Protein AF-0000000081784415 (afdb_homodimer)

InterPro domains:
  IPR029526 PiggyBac transposable element-derived protein [PF13843] (4-335)

Organism: Acanthaster planci (NCBI:txid133434)

Radius of gyration: 36.14 Å; Cα contacts (8 Å, |Δi|>4): 1334; chains: 2; bounding box: 111×74×129 Å

Nearest PDB structures (foldseek):
  6x68-assembly1_C  TM=8.733E-01  e=1.886E-32  Trichoplusia ni
  4u2p-assembly1_B  TM=4.649E-01  e=2.878E+00  Rattus norvegicus
  5fwx-assembly1_B  TM=4.546E-01  e=3.912E+00  Rattus norvegicus
  3dfu-assembly1_B  TM=2.598E-01  e=2.735E+00  Corynebacterium glutamicum
  6x68-assembly1_C  TM=8.815E-01  e=2.486E-32  Trichoplusia ni

Structure (mmCIF, N/CA/C/O backbone):
data_AF-0000000081784415-model_v1
#
loop_
_entity.id
_entity.type
_entity.pdbx_description
1 polymer 'PiggyBac transposable element-derived protein 4-like'
#
loop_
_atom_site.group_PDB
_atom_site.id
_atom_site.type_symbol
_atom_site.label_atom_id
_atom_site.label_alt_id
_atom_site.label_comp_id
_atom_site.label_asym_id
_atom_site.label_entity_id
_atom_site.label_seq_id
_atom_site.pdbx_PDB_ins_code
_atom_site.Cartn_x
_atom_site.Cartn_y
_atom_site.Cartn_z
_atom_site.occupancy
_atom_site.B_iso_or_equiv
_atom_site.auth_seq_id
_atom_site.auth_comp_id
_atom_site.auth_asym_id
_atom_site.auth_atom_id
_atom_site.pdbx_PDB_model_num
ATOM 1 N N . MET A 1 1 ? -3.902 -31.312 5.172 1 83.75 1 MET A N 1
ATOM 2 C CA . MET A 1 1 ? -3.334 -30.047 5.602 1 83.75 1 MET A CA 1
ATOM 3 C C . MET A 1 1 ? -4.168 -29.422 6.723 1 83.75 1 MET A C 1
ATOM 5 O O . MET A 1 1 ? -3.633 -29.062 7.77 1 83.75 1 MET A O 1
ATOM 9 N N . THR A 1 2 ? -5.453 -29.5 6.625 1 85.31 2 THR A N 1
ATOM 10 C CA . THR A 1 2 ? -6.34 -28.828 7.574 1 85.31 2 THR A CA 1
ATOM 11 C C . THR A 1 2 ? -6.297 -29.531 8.93 1 85.31 2 THR A C 1
ATOM 13 O O . THR A 1 2 ? -6.324 -28.859 9.977 1 85.31 2 THR A O 1
ATOM 16 N N . ASN A 1 3 ? -6.117 -30.766 8.859 1 87.62 3 ASN A N 1
ATOM 17 C CA . ASN A 1 3 ? -6.109 -31.516 10.109 1 87.62 3 ASN A CA 1
ATOM 18 C C . ASN A 1 3 ? -4.895 -31.172 10.969 1 87.62 3 ASN A C 1
ATOM 20 O O . ASN A 1 3 ? -5.012 -31.031 12.188 1 87.62 3 ASN A O 1
ATOM 24 N N . ALA A 1 4 ? -3.814 -31.125 10.32 1 90.38 4 ALA A N 1
ATOM 25 C CA . ALA A 1 4 ? -2.6 -30.766 11.055 1 90.38 4 ALA A CA 1
ATOM 26 C C . ALA A 1 4 ? -2.703 -29.359 11.641 1 90.38 4 ALA A C 1
ATOM 28 O O . ALA A 1 4 ? -2.289 -29.125 12.781 1 90.38 4 ALA A O 1
ATOM 29 N N . ILE A 1 5 ? -3.264 -28.5 10.914 1 94.12 5 ILE A N 1
ATOM 30 C CA . ILE A 1 5 ? -3.438 -27.125 11.367 1 94.12 5 ILE A CA 1
ATOM 31 C C . ILE A 1 5 ? -4.355 -27.094 12.594 1 94.12 5 ILE A C 1
ATOM 33 O O . ILE A 1 5 ? -4.055 -26.438 13.586 1 94.12 5 ILE A O 1
ATOM 37 N N . LEU A 1 6 ? -5.434 -27.891 12.508 1 95.44 6 LEU A N 1
ATOM 38 C CA . LEU A 1 6 ? -6.398 -27.938 13.594 1 95.44 6 LEU A CA 1
ATOM 39 C C . LEU A 1 6 ? -5.758 -28.484 14.867 1 95.44 6 LEU A C 1
ATOM 41 O O . LEU A 1 6 ? -5.93 -27.906 15.945 1 95.44 6 LEU A O 1
ATOM 45 N N . LEU A 1 7 ? -5.051 -29.5 14.688 1 94.25 7 LEU A N 1
ATOM 46 C CA . LEU A 1 7 ? -4.449 -30.188 15.82 1 94.25 7 LEU A CA 1
ATOM 47 C C . LEU A 1 7 ? -3.457 -29.266 16.547 1 94.25 7 LEU A C 1
ATOM 49 O O . LEU A 1 7 ? -3.59 -29.031 17.75 1 94.25 7 LEU A O 1
ATOM 53 N N . HIS A 1 8 ? -2.561 -28.719 15.859 1 94.81 8 HIS A N 1
ATOM 54 C CA . HIS A 1 8 ? -1.477 -27.969 16.484 1 94.81 8 HIS A CA 1
ATOM 55 C C . HIS A 1 8 ? -1.953 -26.594 16.953 1 94.81 8 HIS A C 1
ATOM 57 O O . HIS A 1 8 ? -1.456 -26.062 17.953 1 94.81 8 HIS A O 1
ATOM 63 N N . THR A 1 9 ? -2.916 -26.031 16.266 1 96 9 THR A N 1
ATOM 64 C CA . THR A 1 9 ? -3.479 -24.766 16.703 1 96 9 THR A CA 1
ATOM 65 C C . THR A 1 9 ? -4.238 -24.922 18.016 1 96 9 THR A C 1
ATOM 67 O O . THR A 1 9 ? -4.117 -24.094 18.906 1 96 9 THR A O 1
ATOM 70 N N . ASN A 1 10 ? -5.027 -26 18.031 1 95.94 10 ASN A N 1
ATOM 71 C CA . ASN A 1 10 ? -5.766 -26.234 19.266 1 95.94 10 ASN A CA 1
ATOM 72 C C . ASN A 1 10 ? -4.828 -26.531 20.422 1 95.94 10 ASN A C 1
ATOM 74 O O . ASN A 1 10 ? -5.102 -26.125 21.562 1 95.94 10 ASN A O 1
ATOM 78 N N . GLU A 1 11 ? -3.76 -27.203 20.156 1 94.38 11 GLU A N 1
ATOM 79 C CA . GLU A 1 11 ? -2.756 -27.438 21.203 1 94.38 11 GLU A CA 1
ATOM 80 C C . GLU A 1 11 ? -2.188 -26.125 21.719 1 94.38 11 GLU A C 1
ATOM 82 O O . GLU A 1 11 ? -2.059 -25.922 22.922 1 94.38 11 GLU A O 1
ATOM 87 N N . GLU A 1 12 ? -1.901 -25.25 20.844 1 94.69 12 GLU A N 1
ATOM 88 C CA . GLU A 1 12 ? -1.347 -23.953 21.219 1 94.69 12 GLU A CA 1
ATOM 89 C C . GLU A 1 12 ? -2.391 -23.094 21.922 1 94.69 12 GLU A C 1
ATOM 91 O O . GLU A 1 12 ? -2.076 -22.406 22.891 1 94.69 12 GLU A O 1
ATOM 96 N N . GLY A 1 13 ? -3.566 -23.125 21.359 1 94.88 13 GLY A N 1
ATOM 97 C CA . GLY A 1 13 ? -4.641 -22.391 22.016 1 94.88 13 GLY A CA 1
ATOM 98 C C . GLY A 1 13 ? -4.863 -22.812 23.453 1 94.88 13 GLY A C 1
ATOM 99 O O . GLY A 1 13 ? -4.98 -21.969 24.344 1 94.88 13 GLY A O 1
ATOM 100 N N . LEU A 1 14 ? -4.871 -24.109 23.641 1 94 14 LEU A N 1
ATOM 101 C CA . LEU A 1 14 ? -5.062 -24.625 25 1 94 14 LEU A CA 1
ATOM 102 C C . LEU A 1 14 ? -3.893 -24.25 25.891 1 94 14 LEU A C 1
ATOM 104 O O . LEU A 1 14 ? -4.086 -23.953 27.078 1 94 14 LEU A O 1
ATOM 108 N N . ARG A 1 15 ? -2.783 -24.25 25.391 1 93.81 15 ARG A N 1
ATOM 109 C CA . ARG A 1 15 ? -1.583 -23.922 26.156 1 93.81 15 ARG A CA 1
ATOM 110 C C . ARG A 1 15 ? -1.599 -22.469 26.609 1 93.81 15 ARG A C 1
ATOM 112 O O . ARG A 1 15 ? -1.282 -22.172 27.75 1 93.81 15 ARG A O 1
ATOM 119 N N . GLN A 1 16 ? -1.964 -21.562 25.75 1 93.56 16 GLN A N 1
ATOM 120 C CA . GLN A 1 16 ? -1.857 -20.141 26.031 1 93.56 16 GLN A CA 1
ATOM 121 C C . GLN A 1 16 ? -3.115 -19.609 26.719 1 93.56 16 GLN A C 1
ATOM 123 O O . GLN A 1 16 ? -3.037 -18.766 27.609 1 93.56 16 GLN A O 1
ATOM 128 N N . ARG A 1 17 ? -4.254 -20.125 26.266 1 92.94 17 ARG A N 1
ATOM 129 C CA . ARG A 1 17 ? -5.508 -19.547 26.75 1 92.94 17 ARG A CA 1
ATOM 130 C C . ARG A 1 17 ? -6.176 -20.484 27.766 1 92.94 17 ARG A C 1
ATOM 132 O O . ARG A 1 17 ? -7.145 -20.109 28.422 1 92.94 17 ARG A O 1
ATOM 139 N N . GLY A 1 18 ? -5.742 -21.703 27.875 1 92.81 18 GLY A N 1
ATOM 140 C CA . GLY A 1 18 ? -6.316 -22.656 28.797 1 92.81 18 GLY A CA 1
ATOM 141 C C . GLY A 1 18 ? -7.777 -22.953 28.516 1 92.81 18 GLY A C 1
ATOM 142 O O . GLY A 1 18 ? -8.141 -23.281 27.391 1 92.81 18 GLY A O 1
ATOM 143 N N . ILE A 1 19 ? -8.602 -22.734 29.484 1 90.5 19 ILE A N 1
ATOM 144 C CA . ILE A 1 19 ? -10.008 -23.109 29.438 1 90.5 19 ILE A CA 1
ATOM 145 C C . ILE A 1 19 ? -10.781 -22.094 28.594 1 90.5 19 ILE A C 1
ATOM 147 O O . ILE A 1 19 ? -11.844 -22.422 28.047 1 90.5 19 ILE A O 1
ATOM 151 N N . ALA A 1 20 ? -10.203 -21 28.375 1 92.25 20 ALA A N 1
ATOM 152 C CA . ALA A 1 20 ? -10.875 -19.953 27.609 1 92.25 20 ALA A CA 1
ATOM 153 C C . ALA A 1 20 ? -10.812 -20.25 26.109 1 92.25 20 ALA A C 1
ATOM 155 O O . ALA A 1 20 ? -11.547 -19.641 25.328 1 92.25 20 ALA A O 1
ATOM 156 N N . TRP A 1 21 ? -9.945 -21.234 25.781 1 95.06 21 TRP A N 1
ATOM 157 C CA . TRP A 1 21 ? -9.82 -21.562 24.359 1 95.06 21 TRP A CA 1
ATOM 158 C C . TRP A 1 21 ? -10.977 -22.438 23.891 1 95.06 21 TRP A C 1
ATOM 160 O O . TRP A 1 21 ? -11.242 -23.484 24.469 1 95.06 21 TRP A O 1
ATOM 170 N N . LYS A 1 22 ? -11.711 -21.891 22.922 1 92.38 22 LYS A N 1
ATOM 171 C CA . LYS A 1 22 ? -12.703 -22.703 22.234 1 92.38 22 LYS A CA 1
ATOM 172 C C . LYS A 1 22 ? -12.086 -23.469 21.062 1 92.38 22 LYS A C 1
ATOM 174 O O . LYS A 1 22 ? -11.508 -22.859 20.156 1 92.38 22 LYS A O 1
ATOM 179 N N . ASP A 1 23 ? -12.312 -24.688 21.031 1 93.31 23 ASP A N 1
ATOM 180 C CA . ASP A 1 23 ? -11.656 -25.531 20.047 1 93.31 23 ASP A CA 1
ATOM 181 C C . ASP A 1 23 ? -11.953 -25.047 18.625 1 93.31 23 ASP A C 1
ATOM 183 O O . ASP A 1 23 ? -13.086 -24.688 18.312 1 93.31 23 ASP A O 1
ATOM 187 N N . LEU A 1 24 ? -10.898 -25.047 17.969 1 95.44 24 LEU A N 1
ATOM 188 C CA . LEU A 1 24 ? -11 -24.688 16.547 1 95.44 24 LEU A CA 1
ATOM 189 C C . LEU A 1 24 ? -11.469 -25.875 15.719 1 95.44 24 LEU A C 1
ATOM 191 O O . LEU A 1 24 ? -10.945 -26.984 15.867 1 95.44 24 LEU A O 1
ATOM 195 N N . VAL A 1 25 ? -12.453 -25.656 14.898 1 95.62 25 VAL A N 1
ATOM 196 C CA . VAL A 1 25 ? -12.969 -26.703 14.008 1 95.62 25 VAL A CA 1
ATOM 197 C C . VAL A 1 25 ? -12.695 -26.312 12.555 1 95.62 25 VAL A C 1
ATOM 199 O O . VAL A 1 25 ? -12.359 -25.156 12.273 1 95.62 25 VAL A O 1
ATOM 202 N N . ALA A 1 26 ? -12.852 -27.266 11.727 1 95.75 26 ALA A N 1
ATOM 203 C CA . ALA A 1 26 ? -12.508 -27.078 10.32 1 95.75 26 ALA A CA 1
ATOM 204 C C . ALA A 1 26 ? -13.312 -25.938 9.703 1 95.75 26 ALA A C 1
ATOM 206 O O . ALA A 1 26 ? -12.781 -25.156 8.914 1 95.75 26 ALA A O 1
ATOM 207 N N . MET A 1 27 ? -14.523 -25.797 10.086 1 95.56 27 MET A N 1
ATOM 208 C CA . MET A 1 27 ? -15.398 -24.766 9.539 1 95.56 27 MET A CA 1
ATOM 209 C C . MET A 1 27 ? -14.891 -23.375 9.898 1 95.56 27 MET A C 1
ATOM 211 O O . MET A 1 27 ? -14.945 -22.453 9.078 1 95.56 27 MET A O 1
ATOM 215 N N . LYS A 1 28 ? -14.383 -23.266 11.023 1 95.75 28 LYS A N 1
ATOM 216 C CA . LYS A 1 28 ? -13.875 -21.969 11.469 1 95.75 28 LYS A CA 1
ATOM 217 C C . LYS A 1 28 ? -12.578 -21.609 10.75 1 95.75 28 LYS A C 1
ATOM 219 O O . LYS A 1 28 ? -12.32 -20.438 10.484 1 95.75 28 LYS A O 1
ATOM 224 N N . VAL A 1 29 ? -11.805 -22.625 10.492 1 96 29 VAL A N 1
ATOM 225 C CA . VAL A 1 29 ? -10.578 -22.375 9.734 1 96 29 VAL A CA 1
ATOM 226 C C . VAL A 1 29 ? -10.93 -21.906 8.328 1 96 29 VAL A C 1
ATOM 228 O O . VAL A 1 29 ? -10.359 -20.938 7.832 1 96 29 VAL A O 1
ATOM 231 N N . SER A 1 30 ? -11.852 -22.594 7.762 1 97.19 30 SER A N 1
ATOM 232 C CA . SER A 1 30 ? -12.32 -22.219 6.434 1 97.19 30 SER A CA 1
ATOM 233 C C . SER A 1 30 ? -12.875 -20.797 6.418 1 97.19 30 SER A C 1
ATOM 235 O O . SER A 1 30 ? -12.625 -20.031 5.48 1 97.19 30 SER A O 1
ATOM 237 N N . SER A 1 31 ? -13.609 -20.484 7.422 1 97.94 31 SER A N 1
ATOM 238 C CA . SER A 1 31 ? -14.188 -19.141 7.523 1 97.94 31 SER A CA 1
ATOM 239 C C . SER A 1 31 ? -13.102 -18.078 7.695 1 97.94 31 SER A C 1
ATOM 241 O O . SER A 1 31 ? -13.203 -16.984 7.137 1 97.94 31 SER A O 1
ATOM 243 N N . ALA A 1 32 ? -12.133 -18.438 8.477 1 97.81 32 ALA A N 1
ATOM 244 C CA . ALA A 1 32 ? -11.031 -17.5 8.68 1 97.81 32 ALA A CA 1
ATOM 245 C C . ALA A 1 32 ? -10.297 -17.234 7.367 1 97.81 32 ALA A C 1
ATOM 247 O O . ALA A 1 32 ? -9.945 -16.094 7.07 1 97.81 32 ALA A O 1
ATOM 248 N N . ILE A 1 33 ? -10.102 -18.266 6.598 1 97.94 33 ILE A N 1
ATOM 249 C CA . ILE A 1 33 ? -9.461 -18.125 5.293 1 97.94 33 ILE A CA 1
ATOM 250 C C . ILE A 1 33 ? -10.352 -17.281 4.375 1 97.94 33 ILE A C 1
ATOM 252 O O . ILE A 1 33 ? -9.859 -16.406 3.656 1 97.94 33 ILE A O 1
ATOM 256 N N . GLY A 1 34 ? -11.641 -17.562 4.445 1 98.25 34 GLY A N 1
ATOM 257 C CA . GLY A 1 34 ? -12.578 -16.75 3.68 1 98.25 34 GLY A CA 1
ATOM 258 C C . GLY A 1 34 ? -12.523 -15.281 4.031 1 98.25 34 GLY A C 1
ATOM 259 O O . GLY A 1 34 ? -12.547 -14.422 3.146 1 98.25 34 GLY A O 1
ATOM 260 N N . LEU A 1 35 ? -12.469 -14.977 5.246 1 97.75 35 LEU A N 1
ATOM 261 C CA . LEU A 1 35 ? -12.398 -13.586 5.695 1 97.75 35 LEU A CA 1
ATOM 262 C C . LEU A 1 35 ? -11.086 -12.945 5.273 1 97.75 35 LEU A C 1
ATOM 264 O O . LEU A 1 35 ? -11.055 -11.766 4.922 1 97.75 35 LEU A O 1
ATOM 268 N N . LEU A 1 36 ? -9.992 -13.711 5.316 1 97.88 36 LEU A N 1
ATOM 269 C CA . LEU A 1 36 ? -8.711 -13.203 4.836 1 97.88 36 LEU A CA 1
ATOM 270 C C . LEU A 1 36 ? -8.797 -12.836 3.357 1 97.88 36 LEU A C 1
ATOM 272 O O . LEU A 1 36 ? -8.312 -11.781 2.945 1 97.88 36 LEU A O 1
ATOM 276 N N . LEU A 1 37 ? -9.391 -13.711 2.604 1 97.94 37 LEU A N 1
ATOM 277 C CA . LEU A 1 37 ? -9.57 -13.445 1.179 1 97.94 37 LEU A CA 1
ATOM 278 C C . LEU A 1 37 ? -10.445 -12.219 0.956 1 97.94 37 LEU A C 1
ATOM 280 O O . LEU A 1 37 ? -10.195 -11.43 0.047 1 97.94 37 LEU A O 1
ATOM 284 N N . PHE A 1 38 ? -11.453 -12.078 1.818 1 96.31 38 PHE A N 1
ATOM 285 C CA . PHE A 1 38 ? -12.336 -10.922 1.729 1 96.31 38 PHE A CA 1
ATOM 286 C C . PHE A 1 38 ? -11.562 -9.625 1.969 1 96.31 38 PHE A C 1
ATOM 288 O O . PHE A 1 38 ? -11.719 -8.656 1.229 1 96.31 38 PHE A O 1
ATOM 295 N N . LEU A 1 39 ? -10.781 -9.656 2.934 1 94.88 39 LEU A N 1
ATOM 296 C CA . LEU A 1 39 ? -9.992 -8.477 3.264 1 94.88 39 LEU A CA 1
ATOM 297 C C . LEU A 1 39 ? -9 -8.156 2.15 1 94.88 39 LEU A C 1
ATOM 299 O O . LEU A 1 39 ? -8.727 -6.98 1.88 1 94.88 39 LEU A O 1
ATOM 303 N N . GLY A 1 40 ? -8.422 -9.195 1.556 1 94.56 40 GLY A N 1
ATOM 304 C CA . GLY A 1 40 ? -7.566 -8.984 0.399 1 94.56 40 GLY A CA 1
ATOM 305 C C . GLY A 1 40 ? -8.305 -8.406 -0.792 1 94.56 40 GLY A C 1
ATOM 306 O O . GLY A 1 40 ? -7.809 -7.484 -1.45 1 94.56 40 GLY A O 1
ATOM 307 N N . LEU A 1 41 ? -9.453 -8.914 -1.01 1 93 41 LEU A N 1
ATOM 308 C CA . LEU A 1 41 ? -10.273 -8.492 -2.145 1 93 41 LEU A CA 1
ATOM 309 C C . LEU A 1 41 ? -10.656 -7.02 -2.023 1 93 41 LEU A C 1
ATOM 311 O O . LEU A 1 41 ? -10.703 -6.305 -3.025 1 93 41 LEU A O 1
ATOM 315 N N . THR A 1 42 ? -10.914 -6.566 -0.815 1 89.81 42 THR A N 1
ATOM 316 C CA . THR A 1 42 ? -11.352 -5.195 -0.574 1 89.81 42 THR A CA 1
ATOM 317 C C . THR A 1 42 ? -10.156 -4.305 -0.241 1 89.81 42 THR A C 1
ATOM 319 O O . THR A 1 42 ? -10.328 -3.158 0.182 1 89.81 42 THR A O 1
ATOM 322 N N . LYS A 1 43 ? -8.969 -4.898 -0.306 1 88.44 43 LYS A N 1
ATOM 323 C CA . LYS A 1 43 ? -7.715 -4.184 -0.087 1 88.44 43 LYS A CA 1
ATOM 324 C C . LYS A 1 43 ? -7.684 -3.543 1.298 1 88.44 43 LYS A C 1
ATOM 326 O O . LYS A 1 43 ? -7.234 -2.404 1.451 1 88.44 43 LYS A O 1
ATOM 331 N N . SER A 1 44 ? -8.188 -4.27 2.275 1 87.19 44 SER A N 1
ATOM 332 C CA . SER A 1 44 ? -8.25 -3.807 3.656 1 87.19 44 SER A CA 1
ATOM 333 C C . SER A 1 44 ? -7.312 -4.613 4.551 1 87.19 44 SER A C 1
ATOM 335 O O . SER A 1 44 ? -7.523 -4.699 5.762 1 87.19 44 SER A O 1
ATOM 337 N N . GLY A 1 45 ? -6.371 -5.203 3.99 1 84.38 45 GLY A N 1
ATOM 338 C CA . GLY A 1 45 ? -5.492 -6.109 4.715 1 84.38 45 GLY A CA 1
ATOM 339 C C . GLY A 1 45 ? -4.711 -5.422 5.82 1 84.38 45 GLY A C 1
ATOM 340 O O . GLY A 1 45 ? -4.324 -6.059 6.801 1 84.38 45 GLY A O 1
ATOM 341 N N . ARG A 1 46 ? -4.52 -4.141 5.703 1 83.94 46 ARG A N 1
ATOM 342 C CA . ARG A 1 46 ? -3.68 -3.439 6.668 1 83.94 46 ARG A CA 1
ATOM 343 C C . ARG A 1 46 ? -4.531 -2.732 7.719 1 83.94 46 ARG A C 1
ATOM 345 O O . ARG A 1 46 ? -4 -2.02 8.578 1 83.94 46 ARG A O 1
ATOM 352 N N . GLU A 1 47 ? -5.762 -2.928 7.602 1 87 47 GLU A N 1
ATOM 353 C CA . GLU A 1 47 ? -6.652 -2.363 8.609 1 87 47 GLU A CA 1
ATOM 354 C C . GLU A 1 47 ? -6.664 -3.217 9.875 1 87 47 GLU A C 1
ATOM 356 O O . GLU A 1 47 ? -6.57 -4.445 9.805 1 87 47 GLU A O 1
ATOM 361 N N . ASN A 1 48 ? -6.797 -2.539 10.984 1 87.5 48 ASN A N 1
ATOM 362 C CA . ASN A 1 48 ? -6.891 -3.252 12.258 1 87.5 48 ASN A CA 1
ATOM 363 C C . ASN A 1 48 ? -8.211 -4.012 12.383 1 87.5 48 ASN A C 1
ATOM 365 O O . ASN A 1 48 ? -9.25 -3.537 11.914 1 87.5 48 ASN A O 1
ATOM 369 N N . VAL A 1 49 ? -8.086 -5.133 13.047 1 88.06 49 VAL A N 1
ATOM 370 C CA . VAL A 1 49 ? -9.242 -6.008 13.195 1 88.06 49 VAL A CA 1
ATOM 371 C C . VAL A 1 49 ? -10.375 -5.25 13.883 1 88.06 49 VAL A C 1
ATOM 373 O O . VAL A 1 49 ? -11.539 -5.379 13.5 1 88.06 49 VAL A O 1
ATOM 376 N N . ARG A 1 50 ? -10.023 -4.469 14.844 1 85.94 50 ARG A N 1
ATOM 377 C CA . ARG A 1 50 ? -11.031 -3.705 15.562 1 85.94 50 ARG A CA 1
ATOM 378 C C . ARG A 1 50 ? -11.773 -2.76 14.625 1 85.94 50 ARG A C 1
ATOM 380 O O . ARG A 1 50 ? -12.984 -2.572 14.766 1 85.94 50 ARG A O 1
ATOM 387 N N . SER A 1 51 ? -11.07 -2.264 13.75 1 87.56 51 SER A N 1
ATOM 388 C CA . SER A 1 51 ? -11.672 -1.357 12.773 1 87.56 51 SER A CA 1
ATOM 389 C C . SER A 1 51 ? -12.555 -2.113 11.781 1 87.56 51 SER A C 1
ATOM 391 O O . SER A 1 51 ? -13.609 -1.62 11.383 1 87.56 51 SER A O 1
ATOM 393 N N . ILE A 1 52 ? -12.148 -3.232 11.445 1 90.12 52 ILE A N 1
ATOM 394 C CA . ILE A 1 52 ? -12.859 -4.043 10.461 1 90.12 52 ILE A CA 1
ATOM 395 C C . ILE A 1 52 ? -14.203 -4.492 11.039 1 90.12 52 ILE A C 1
ATOM 397 O O . ILE A 1 52 ? -15.203 -4.539 10.32 1 90.12 52 ILE A O 1
ATOM 401 N N . TRP A 1 53 ? -14.219 -4.777 12.305 1 92.81 53 TRP A N 1
ATOM 402 C CA . TRP A 1 53 ? -15.422 -5.32 12.922 1 92.81 53 TRP A CA 1
ATOM 403 C C . TRP A 1 53 ? -16.234 -4.219 13.602 1 92.81 53 TRP A C 1
ATOM 405 O O . TRP A 1 53 ? -17.047 -4.496 14.477 1 92.81 53 TRP A O 1
ATOM 415 N N . ARG A 1 54 ? -15.898 -3.082 13.219 1 86.5 54 ARG A N 1
ATOM 416 C CA . ARG A 1 54 ? -16.656 -1.959 13.75 1 86.5 54 ARG A CA 1
ATOM 417 C C . ARG A 1 54 ? -18.109 -1.991 13.242 1 86.5 54 ARG A C 1
ATOM 419 O O . ARG A 1 54 ? -18.359 -2.363 12.094 1 86.5 54 ARG A O 1
ATOM 426 N N . LYS A 1 55 ? -18.938 -1.534 14.102 1 84.38 55 LYS A N 1
ATOM 427 C CA . LYS A 1 55 ? -20.344 -1.457 13.758 1 84.38 55 LYS A CA 1
ATOM 428 C C . LYS A 1 55 ? -20.719 -0.074 13.219 1 84.38 55 LYS A C 1
ATOM 430 O O . LYS A 1 55 ? -19.891 0.849 13.273 1 84.38 55 LYS A O 1
ATOM 435 N N . GLY A 1 56 ? -21.859 -0.003 12.586 1 79.69 56 GLY A N 1
ATOM 436 C CA . GLY A 1 56 ? -22.297 1.293 12.102 1 79.69 56 GLY A CA 1
ATOM 437 C C . GLY A 1 56 ? -22.188 1.435 10.594 1 79.69 56 GLY A C 1
ATOM 438 O O . GLY A 1 56 ? -22.359 0.459 9.859 1 79.69 56 GLY A O 1
ATOM 439 N N . PRO A 1 57 ? -21.906 2.611 10.203 1 80.38 57 PRO A N 1
ATOM 440 C CA . PRO A 1 57 ? -21.953 2.885 8.766 1 80.38 57 PRO A CA 1
ATOM 441 C C . PRO A 1 57 ? -20.797 2.244 8 1 80.38 57 PRO A C 1
ATOM 443 O O . PRO A 1 57 ? -20.906 1.999 6.797 1 80.38 57 PRO A O 1
ATOM 446 N N . CYS A 1 58 ? -19.766 1.942 8.688 1 82.5 58 CYS A N 1
ATOM 447 C CA . CYS A 1 58 ? -18.594 1.377 8.016 1 82.5 58 CYS A CA 1
ATOM 448 C C . CYS A 1 58 ? -18.531 -0.131 8.219 1 82.5 58 CYS A C 1
ATOM 450 O O . CYS A 1 58 ? -17.5 -0.754 7.949 1 82.5 58 CYS A O 1
ATOM 452 N N . ALA A 1 59 ? -19.625 -0.628 8.656 1 85.44 59 ALA A N 1
ATOM 453 C CA . ALA A 1 59 ? -19.641 -2.045 9.008 1 85.44 59 ALA A CA 1
ATOM 454 C C . ALA A 1 59 ? -19.453 -2.922 7.773 1 85.44 59 ALA A C 1
ATOM 456 O O . ALA A 1 59 ? -20 -2.627 6.707 1 85.44 59 ALA A O 1
ATOM 457 N N . ARG A 1 60 ? -18.734 -3.955 7.934 1 90.06 60 ARG A N 1
ATOM 458 C CA . ARG A 1 60 ? -18.609 -5.02 6.941 1 90.06 60 ARG A CA 1
ATOM 459 C C . ARG A 1 60 ? -19.438 -6.234 7.328 1 90.06 60 ARG A C 1
ATOM 461 O O . ARG A 1 60 ? -19 -7.07 8.117 1 90.06 60 ARG A O 1
ATOM 468 N N . ASN A 1 61 ? -20.469 -6.402 6.723 1 91.44 61 ASN A N 1
ATOM 469 C CA . ASN A 1 61 ? -21.484 -7.359 7.152 1 91.44 61 ASN A CA 1
ATOM 470 C C . ASN A 1 61 ? -20.969 -8.797 7.082 1 91.44 61 ASN A C 1
ATOM 472 O O . ASN A 1 61 ? -21.328 -9.625 7.922 1 91.44 61 ASN A O 1
ATOM 476 N N . ILE A 1 62 ? -20.156 -9.062 6.145 1 94.31 62 ILE A N 1
ATOM 477 C CA . ILE A 1 62 ? -19.625 -10.422 6.004 1 94.31 62 ILE A CA 1
ATOM 478 C C . ILE A 1 62 ? -18.781 -10.781 7.223 1 94.31 62 ILE A C 1
ATOM 480 O O . ILE A 1 62 ? -18.844 -11.906 7.723 1 94.31 62 ILE A O 1
ATOM 484 N N . CYS A 1 63 ? -17.984 -9.844 7.672 1 95.56 63 CYS A N 1
ATOM 485 C CA . CYS A 1 63 ? -17.141 -10.086 8.836 1 95.56 63 CYS A CA 1
ATOM 486 C C . CYS A 1 63 ? -17.984 -10.281 10.086 1 95.56 63 CYS A C 1
ATOM 488 O O . CYS A 1 63 ? -17.766 -11.234 10.844 1 95.56 63 CYS A O 1
ATOM 490 N N . LEU A 1 64 ? -18.984 -9.398 10.219 1 94.5 64 LEU A N 1
ATOM 491 C CA . LEU A 1 64 ? -19.844 -9.445 11.398 1 94.5 64 LEU A CA 1
ATOM 492 C C . LEU A 1 64 ? -20.641 -10.742 11.43 1 94.5 64 LEU A C 1
ATOM 494 O O . LEU A 1 64 ? -20.797 -11.359 12.484 1 94.5 64 LEU A O 1
ATOM 498 N N . ALA A 1 65 ? -21.094 -11.117 10.312 1 95.56 65 ALA A N 1
ATOM 499 C CA . ALA A 1 65 ? -21.969 -12.289 10.219 1 95.56 65 ALA A CA 1
ATOM 500 C C . ALA A 1 65 ? -21.172 -13.578 10.414 1 95.56 65 ALA A C 1
ATOM 502 O O . ALA A 1 65 ? -21.719 -14.578 10.883 1 95.56 65 ALA A O 1
ATOM 503 N N . THR A 1 66 ? -19.922 -13.633 10.094 1 97.06 66 THR A N 1
ATOM 504 C CA . THR A 1 66 ? -19.141 -14.859 10.055 1 97.06 66 THR A CA 1
ATOM 505 C C . THR A 1 66 ? -18.594 -15.195 11.445 1 97.06 66 THR A C 1
ATOM 507 O O . THR A 1 66 ? -18.797 -16.312 11.938 1 97.06 66 THR A O 1
ATOM 510 N N . MET A 1 67 ? -17.938 -14.297 12.039 1 96.31 67 MET A N 1
ATOM 511 C CA . MET A 1 67 ? -17.422 -14.516 13.391 1 96.31 67 MET A CA 1
ATOM 512 C C . MET A 1 67 ? -17.031 -13.195 14.039 1 96.31 67 MET A C 1
ATOM 514 O O . MET A 1 67 ? -16.969 -12.156 13.367 1 96.31 67 MET A O 1
ATOM 518 N N . SER A 1 68 ? -16.797 -13.219 15.344 1 95.12 68 SER A N 1
ATOM 519 C CA . SER A 1 68 ? -16.375 -12 16.031 1 95.12 68 SER A CA 1
ATOM 520 C C . SER A 1 68 ? -14.938 -11.641 15.703 1 95.12 68 SER A C 1
ATOM 522 O O . SER A 1 68 ? -14.141 -12.508 15.359 1 95.12 68 SER A O 1
ATOM 524 N N . GLY A 1 69 ? -14.641 -10.352 15.797 1 95.38 69 GLY A N 1
ATOM 525 C CA . GLY A 1 69 ? -13.281 -9.898 15.555 1 95.38 69 GLY A CA 1
ATOM 526 C C . GLY A 1 69 ? -12.266 -10.516 16.5 1 95.38 69 GLY A C 1
ATOM 527 O O . GLY A 1 69 ? -11.148 -10.836 16.094 1 95.38 69 GLY A O 1
ATOM 528 N N . THR A 1 70 ? -12.625 -10.672 17.688 1 94.81 70 THR A N 1
ATOM 529 C CA . THR A 1 70 ? -11.75 -11.266 18.688 1 94.81 70 THR A CA 1
ATOM 530 C C . THR A 1 70 ? -11.414 -12.711 18.328 1 94.81 70 THR A C 1
ATOM 532 O O . THR A 1 70 ? -10.258 -13.133 18.453 1 94.81 70 THR A O 1
ATOM 535 N N . ARG A 1 71 ? -12.43 -13.43 17.953 1 95.44 71 ARG A N 1
ATOM 536 C CA . ARG A 1 71 ? -12.195 -14.82 17.578 1 95.44 71 ARG A CA 1
ATOM 537 C C . ARG A 1 71 ? -11.312 -14.914 16.344 1 95.44 71 ARG A C 1
ATOM 539 O O . ARG A 1 71 ? -10.422 -15.766 16.266 1 95.44 71 ARG A O 1
ATOM 546 N N . PHE A 1 72 ? -11.617 -14.141 15.406 1 96.88 72 PHE A N 1
ATOM 547 C CA . PHE A 1 72 ? -10.797 -14.094 14.195 1 96.88 72 PHE A CA 1
ATOM 548 C C . PHE A 1 72 ? -9.336 -13.828 14.539 1 96.88 72 PHE A C 1
ATOM 550 O O . PHE A 1 72 ? -8.445 -14.531 14.07 1 96.88 72 PHE A O 1
ATOM 557 N N . GLN A 1 73 ? -9.125 -12.812 15.336 1 95.12 73 GLN A N 1
ATOM 558 C CA . GLN A 1 73 ? -7.777 -12.469 15.773 1 95.12 73 GLN A CA 1
ATOM 559 C C . GLN A 1 73 ? -7.137 -13.609 16.547 1 95.12 73 GLN A C 1
ATOM 561 O O . GLN A 1 73 ? -5.953 -13.906 16.375 1 95.12 73 GLN A O 1
ATOM 566 N N . ASP A 1 74 ? -7.883 -14.18 17.359 1 95.31 74 ASP A N 1
ATOM 567 C CA . ASP A 1 74 ? -7.395 -15.297 18.172 1 95.31 74 ASP A CA 1
ATOM 568 C C . ASP A 1 74 ? -6.934 -16.453 17.281 1 95.31 74 ASP A C 1
ATOM 570 O O . ASP A 1 74 ? -5.906 -17.078 17.547 1 95.31 74 ASP A O 1
ATOM 574 N N . ILE A 1 75 ? -7.707 -16.734 16.328 1 96 75 ILE A N 1
ATOM 575 C CA . ILE A 1 75 ? -7.363 -17.797 15.406 1 96 75 ILE A CA 1
ATOM 576 C C . ILE A 1 75 ? -6.039 -17.484 14.719 1 96 75 ILE A C 1
ATOM 578 O O . ILE A 1 75 ? -5.141 -18.328 14.664 1 96 75 ILE A O 1
ATOM 582 N N . LEU A 1 76 ? -5.836 -16.312 14.258 1 95.25 76 LEU A N 1
ATOM 583 C CA . LEU A 1 76 ? -4.625 -15.93 13.531 1 95.25 76 LEU A CA 1
ATOM 584 C C . LEU A 1 76 ? -3.406 -15.984 14.445 1 95.25 76 LEU A C 1
ATOM 586 O O . LEU A 1 76 ? -2.332 -16.422 14.023 1 95.25 76 LEU A O 1
ATOM 590 N N . VAL A 1 77 ? -3.604 -15.586 15.625 1 95 77 VAL A N 1
ATOM 591 C CA . VAL A 1 77 ? -2.49 -15.523 16.562 1 95 77 VAL A CA 1
ATOM 592 C C . VAL A 1 77 ? -2.086 -16.938 16.984 1 95 77 VAL A C 1
ATOM 594 O O . VAL A 1 77 ? -0.902 -17.219 17.188 1 95 77 VAL A O 1
ATOM 597 N N . MET A 1 78 ? -3.047 -17.828 17.094 1 96.19 78 MET A N 1
ATOM 598 C CA . MET A 1 78 ? -2.781 -19.156 17.641 1 96.19 78 MET A CA 1
ATOM 599 C C . MET A 1 78 ? -2.445 -20.141 16.516 1 96.19 78 MET A C 1
ATOM 601 O O . MET A 1 78 ? -2.029 -21.266 16.781 1 96.19 78 MET A O 1
ATOM 605 N N . LEU A 1 79 ? -2.553 -19.734 15.328 1 96 79 LEU A N 1
ATOM 606 C CA . LEU A 1 79 ? -2.322 -20.625 14.203 1 96 79 LEU A CA 1
ATOM 607 C C . LEU A 1 79 ? -0.931 -21.25 14.281 1 96 79 LEU A C 1
ATOM 609 O O . LEU A 1 79 ? 0.067 -20.547 14.406 1 96 79 LEU A O 1
ATOM 613 N N . ARG A 1 80 ? -0.91 -22.547 14.289 1 95.81 80 ARG A N 1
ATOM 614 C CA . ARG A 1 80 ? 0.323 -23.328 14.258 1 95.81 80 ARG A CA 1
ATOM 615 C C . ARG A 1 80 ? 0.242 -24.438 13.219 1 95.81 80 ARG A C 1
ATOM 617 O O . ARG A 1 80 ? -0.833 -24.984 12.977 1 95.81 80 ARG A O 1
ATOM 624 N N . PHE A 1 81 ? 1.418 -24.812 12.75 1 94.94 81 PHE A N 1
ATOM 625 C CA . PHE A 1 81 ? 1.412 -25.703 11.594 1 94.94 81 PHE A CA 1
ATOM 626 C C . PHE A 1 81 ? 2.211 -26.969 11.883 1 94.94 81 PHE A C 1
ATOM 628 O O . PHE A 1 81 ? 2.344 -27.844 11.023 1 94.94 81 PHE A O 1
ATOM 635 N N . ASP A 1 82 ? 2.805 -26.953 13.078 1 90.44 82 ASP A N 1
ATOM 636 C CA . ASP A 1 82 ? 3.598 -28.125 13.453 1 90.44 82 ASP A CA 1
ATOM 637 C C . ASP A 1 82 ? 3.611 -28.312 14.969 1 90.44 82 ASP A C 1
ATOM 639 O O . ASP A 1 82 ? 3.01 -27.531 15.703 1 90.44 82 ASP A O 1
ATOM 643 N N . ASP A 1 83 ? 4.23 -29.453 15.25 1 85.69 83 ASP A N 1
ATOM 644 C CA . ASP A 1 83 ? 4.445 -29.734 16.656 1 85.69 83 ASP A CA 1
ATOM 645 C C . ASP A 1 83 ? 5.723 -29.078 17.172 1 85.69 83 ASP A C 1
ATOM 647 O O . ASP A 1 83 ? 6.828 -29.484 16.797 1 85.69 83 ASP A O 1
ATOM 651 N N . LYS A 1 84 ? 5.543 -28.203 18.047 1 80.38 84 LYS A N 1
ATOM 652 C CA . LYS A 1 84 ? 6.664 -27.422 18.562 1 80.38 84 LYS A CA 1
ATOM 653 C C . LYS A 1 84 ? 7.66 -28.312 19.312 1 80.38 84 LYS A C 1
ATOM 655 O O . LYS A 1 84 ? 8.852 -28.016 19.344 1 80.38 84 LYS A O 1
ATOM 660 N N . THR A 1 85 ? 7.184 -29.297 19.781 1 80.06 85 THR A N 1
ATOM 661 C CA . THR A 1 85 ? 8 -30.141 20.641 1 80.06 85 THR A CA 1
ATOM 662 C C . THR A 1 85 ? 8.93 -31.031 19.812 1 80.06 85 THR A C 1
ATOM 664 O O . THR A 1 85 ? 9.938 -31.531 20.312 1 80.06 85 THR A O 1
ATOM 667 N N . THR A 1 86 ? 8.648 -31.203 18.625 1 77.31 86 THR A N 1
ATOM 668 C CA . THR A 1 86 ? 9.43 -32.125 17.797 1 77.31 86 THR A CA 1
ATOM 669 C C . THR A 1 86 ? 10.461 -31.344 16.969 1 77.31 86 THR A C 1
ATOM 671 O O . THR A 1 86 ? 11.289 -31.953 16.297 1 77.31 86 THR A O 1
ATOM 674 N N . ARG A 1 87 ? 10.461 -30.062 17.203 1 70.75 87 ARG A N 1
ATOM 675 C CA . ARG A 1 87 ? 11.281 -29.25 16.312 1 70.75 87 ARG A CA 1
ATOM 676 C C . ARG A 1 87 ? 12.766 -29.406 16.641 1 70.75 87 ARG A C 1
ATOM 678 O O . ARG A 1 87 ? 13.156 -29.406 17.797 1 70.75 87 ARG A O 1
ATOM 685 N N . ASN A 1 88 ? 13.461 -29.938 15.742 1 66.31 88 ASN A N 1
ATOM 686 C CA . ASN A 1 88 ? 14.906 -29.75 15.805 1 66.31 88 ASN A CA 1
ATOM 687 C C . ASN A 1 88 ? 15.359 -28.547 14.992 1 66.31 88 ASN A C 1
ATOM 689 O O . ASN A 1 88 ? 15.703 -28.672 13.812 1 66.31 88 ASN A O 1
ATOM 693 N N . ARG A 1 89 ? 15.219 -27.391 15.477 1 60.56 89 ARG A N 1
ATOM 694 C CA . ARG A 1 89 ? 15.492 -26.125 14.805 1 60.56 89 ARG A CA 1
ATOM 695 C C . ARG A 1 89 ? 16.906 -26.094 14.25 1 60.56 89 ARG A C 1
ATOM 697 O O . ARG A 1 89 ? 17.172 -25.422 13.25 1 60.56 89 ARG A O 1
ATOM 704 N N . GLN A 1 90 ? 17.766 -26.688 14.961 1 62.72 90 GLN A N 1
ATOM 705 C CA . GLN A 1 90 ? 19.172 -26.641 14.562 1 62.72 90 GLN A CA 1
ATOM 706 C C . GLN A 1 90 ? 19.359 -27.234 13.164 1 62.72 90 GLN A C 1
ATOM 708 O O . GLN A 1 90 ? 20.203 -26.766 12.398 1 62.72 90 GLN A O 1
ATOM 713 N N . ASN A 1 91 ? 18.328 -28.016 12.852 1 71.06 91 ASN A N 1
ATOM 714 C CA . ASN A 1 91 ? 18.562 -28.703 11.586 1 71.06 91 ASN A CA 1
ATOM 715 C C . ASN A 1 91 ? 17.672 -28.172 10.477 1 71.06 91 ASN A C 1
ATOM 717 O O . ASN A 1 91 ? 18.047 -28.188 9.305 1 71.06 91 ASN A O 1
ATOM 721 N N . ASP A 1 92 ? 16.516 -27.641 10.836 1 84.12 92 ASP A N 1
ATOM 722 C CA . ASP A 1 92 ? 15.602 -27.172 9.797 1 84.12 92 ASP A CA 1
ATOM 723 C C . ASP A 1 92 ? 14.945 -25.859 10.195 1 84.12 92 ASP A C 1
ATOM 725 O O . ASP A 1 92 ? 13.953 -25.844 10.922 1 84.12 92 ASP A O 1
ATOM 729 N N . LYS A 1 93 ? 15.43 -24.781 9.648 1 87.31 93 LYS A N 1
ATOM 730 C CA . LYS A 1 93 ? 14.93 -23.438 9.953 1 87.31 93 LYS A CA 1
ATOM 731 C C . LYS A 1 93 ? 13.477 -23.281 9.508 1 87.31 93 LYS A C 1
ATOM 733 O O . LYS A 1 93 ? 12.773 -22.391 9.977 1 87.31 93 LYS A O 1
ATOM 738 N N . PHE A 1 94 ? 13.055 -24.234 8.703 1 90.31 94 PHE A N 1
ATOM 739 C CA . PHE A 1 94 ? 11.734 -24.125 8.094 1 90.31 94 PHE A CA 1
ATOM 740 C C . PHE A 1 94 ? 10.75 -25.078 8.758 1 90.31 94 PHE A C 1
ATOM 742 O O . PHE A 1 94 ? 9.594 -25.172 8.336 1 90.31 94 PHE A O 1
ATOM 749 N N . ALA A 1 95 ? 11.062 -25.672 9.805 1 90.19 95 ALA A N 1
ATOM 750 C CA . ALA A 1 95 ? 10.344 -26.766 10.453 1 90.19 95 ALA A CA 1
ATOM 751 C C . ALA A 1 95 ? 8.945 -26.328 10.867 1 90.19 95 ALA A C 1
ATOM 753 O O . ALA A 1 95 ? 7.984 -27.094 10.727 1 90.19 95 ALA A O 1
ATOM 754 N N . PRO A 1 96 ? 8.773 -25.109 11.32 1 91.88 96 PRO A N 1
ATOM 755 C CA . PRO A 1 96 ? 7.473 -24.703 11.859 1 91.88 96 PRO A CA 1
ATOM 756 C C . PRO A 1 96 ? 6.348 -24.828 10.828 1 91.88 96 PRO A C 1
ATOM 758 O O . PRO A 1 96 ? 5.176 -24.922 11.203 1 91.88 96 PRO A O 1
ATOM 761 N N . ILE A 1 97 ? 6.652 -24.859 9.508 1 93.69 97 ILE A N 1
ATOM 762 C CA . ILE A 1 97 ? 5.574 -24.906 8.531 1 93.69 97 ILE A CA 1
ATOM 763 C C . ILE A 1 97 ? 5.973 -25.828 7.375 1 93.69 97 ILE A C 1
ATOM 765 O O . ILE A 1 97 ? 5.344 -25.797 6.312 1 93.69 97 ILE A O 1
ATOM 769 N N . ARG A 1 98 ? 6.926 -26.656 7.449 1 92.19 98 ARG A N 1
ATOM 770 C CA . ARG A 1 98 ? 7.484 -27.484 6.395 1 92.19 98 ARG A CA 1
ATOM 771 C C . ARG A 1 98 ? 6.449 -28.469 5.863 1 92.19 98 ARG A C 1
ATOM 773 O O . ARG A 1 98 ? 6.238 -28.562 4.652 1 92.19 98 ARG A O 1
ATOM 780 N N . ASP A 1 99 ? 5.824 -29.125 6.75 1 91.25 99 ASP A N 1
ATOM 781 C CA . ASP A 1 99 ? 4.918 -30.188 6.352 1 91.25 99 ASP A CA 1
ATOM 782 C C . ASP A 1 99 ? 3.754 -29.641 5.527 1 91.25 99 ASP A C 1
ATOM 784 O O . ASP A 1 99 ? 3.43 -30.188 4.469 1 91.25 99 ASP A O 1
ATOM 788 N N . ILE A 1 100 ? 3.186 -28.609 6.031 1 94.44 100 ILE A N 1
ATOM 789 C CA . ILE A 1 100 ? 2.043 -28.016 5.34 1 94.44 100 ILE A CA 1
ATOM 790 C C . ILE A 1 100 ? 2.498 -27.422 4.012 1 94.44 100 ILE A C 1
ATOM 792 O O . ILE A 1 100 ? 1.791 -27.516 3.006 1 94.44 100 ILE A O 1
ATOM 796 N N . PHE A 1 101 ? 3.613 -26.891 4 1 96.19 101 PHE A N 1
ATOM 797 C CA . PHE A 1 101 ? 4.152 -26.281 2.791 1 96.19 101 PHE A CA 1
ATOM 798 C C . PHE A 1 101 ? 4.438 -27.344 1.731 1 96.19 101 PHE A C 1
ATOM 800 O O . PHE A 1 101 ? 4.145 -27.141 0.551 1 96.19 101 PHE A O 1
ATOM 807 N N . ASP A 1 102 ? 4.98 -28.391 2.148 1 94.12 102 ASP A N 1
ATOM 808 C CA . ASP A 1 102 ? 5.281 -29.469 1.215 1 94.12 102 ASP A CA 1
ATOM 809 C C . ASP A 1 102 ? 4.008 -30.031 0.595 1 94.12 102 ASP A C 1
ATOM 811 O O . ASP A 1 102 ? 3.986 -30.391 -0.587 1 94.12 102 ASP A O 1
ATOM 815 N N . GLN A 1 103 ? 3.035 -30.141 1.406 1 94.88 103 GLN A N 1
ATOM 816 C CA . GLN A 1 103 ? 1.75 -30.578 0.881 1 94.88 103 GLN A CA 1
ATOM 817 C C . GLN A 1 103 ? 1.189 -29.594 -0.129 1 94.88 103 GLN A C 1
ATOM 819 O O . GLN A 1 103 ? 0.644 -29.984 -1.162 1 94.88 103 GLN A O 1
ATOM 824 N N . PHE A 1 104 ? 1.315 -28.406 0.189 1 96.12 104 PHE A N 1
ATOM 825 C CA . PHE A 1 104 ? 0.896 -27.328 -0.702 1 96.12 104 PHE A CA 1
ATOM 826 C C . PHE A 1 104 ? 1.65 -27.406 -2.023 1 96.12 104 PHE A C 1
ATOM 828 O O . PHE A 1 104 ? 1.041 -27.359 -3.096 1 96.12 104 PHE A O 1
ATOM 835 N N . ALA A 1 105 ? 2.949 -27.516 -1.958 1 96.31 105 ALA A N 1
ATOM 836 C CA . ALA A 1 105 ? 3.777 -27.609 -3.158 1 96.31 105 ALA A CA 1
ATOM 837 C C . ALA A 1 105 ? 3.391 -28.812 -4 1 96.31 105 ALA A C 1
ATOM 839 O O . ALA A 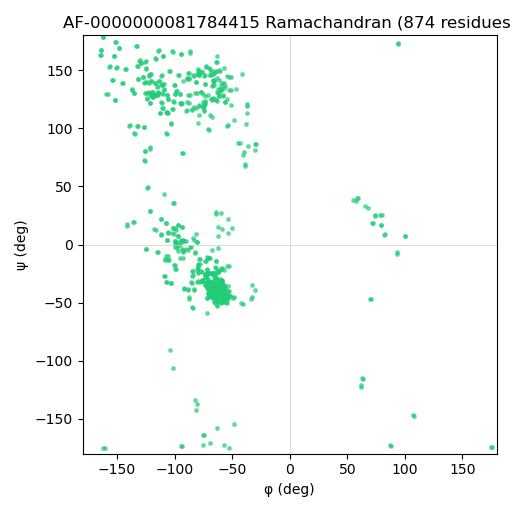1 105 ? 3.34 -28.734 -5.23 1 96.31 105 ALA A O 1
ATOM 840 N N . ALA A 1 106 ? 3.115 -29.875 -3.328 1 95.38 106 ALA A N 1
ATOM 841 C CA . ALA A 1 106 ? 2.701 -31.094 -4.027 1 95.38 106 ALA A CA 1
ATOM 842 C C . ALA A 1 106 ? 1.375 -30.875 -4.75 1 95.38 106 ALA A C 1
ATOM 844 O O . ALA A 1 106 ? 1.177 -31.391 -5.855 1 95.38 106 ALA A O 1
ATOM 845 N N . SER A 1 107 ? 0.505 -30.172 -4.082 1 94.94 107 SER A N 1
ATOM 846 C CA . SER A 1 107 ? -0.79 -29.891 -4.691 1 94.94 107 SER A CA 1
ATOM 847 C C . SER A 1 107 ? -0.634 -29.031 -5.941 1 94.94 107 SER A C 1
ATOM 849 O O . SER A 1 107 ? -1.388 -29.188 -6.906 1 94.94 107 SER A O 1
ATOM 851 N N . CYS A 1 108 ? 0.249 -28.125 -5.961 1 96.19 108 CYS A N 1
ATOM 852 C CA . CYS A 1 108 ? 0.522 -27.281 -7.121 1 96.19 108 CYS A CA 1
ATOM 853 C C . CYS A 1 108 ? 0.934 -28.125 -8.32 1 96.19 108 CYS A C 1
ATOM 855 O O . CYS A 1 108 ? 0.554 -27.844 -9.453 1 96.19 108 CYS A O 1
ATOM 857 N N . ARG A 1 109 ? 1.59 -29.25 -8.078 1 94 109 ARG A N 1
ATOM 858 C CA . ARG A 1 109 ? 2.123 -30.094 -9.141 1 94 109 ARG A CA 1
ATOM 859 C C . ARG A 1 109 ? 1.056 -31.047 -9.664 1 94 109 ARG A C 1
ATOM 861 O O . ARG A 1 109 ? 1.082 -31.438 -10.828 1 94 109 ARG A O 1
ATOM 868 N N . ARG A 1 110 ? 0.139 -31.281 -8.906 1 93.38 110 ARG A N 1
ATOM 869 C CA . ARG A 1 110 ? -0.771 -32.406 -9.156 1 93.38 110 ARG A CA 1
ATOM 870 C C . ARG A 1 110 ? -1.896 -31.984 -10.102 1 93.38 110 ARG A C 1
ATOM 872 O O . ARG A 1 110 ? -2.324 -32.781 -10.945 1 93.38 110 ARG A O 1
ATOM 879 N N . TYR A 1 111 ? -2.334 -30.797 -10.086 1 92.81 111 TYR A N 1
ATOM 880 C CA . TYR A 1 111 ? -3.654 -30.5 -10.625 1 92.81 111 TYR A CA 1
ATOM 881 C C . TYR A 1 111 ? -3.545 -29.766 -11.961 1 92.81 111 TYR A C 1
ATOM 883 O O . TYR A 1 111 ? -4.559 -29.469 -12.594 1 92.81 111 TYR A O 1
ATOM 891 N N . TYR A 1 112 ? -2.34 -29.578 -12.453 1 93.31 112 TYR A N 1
ATOM 892 C CA . TYR A 1 112 ? -2.186 -28.766 -13.664 1 93.31 112 TYR A CA 1
ATOM 893 C C . TYR A 1 112 ? -1.053 -29.312 -14.531 1 93.31 112 TYR A C 1
ATOM 895 O O . TYR A 1 112 ? -0.003 -29.703 -14.016 1 93.31 112 TYR A O 1
ATOM 903 N N . SER A 1 113 ? -1.289 -29.328 -15.758 1 92.88 113 SER A N 1
ATOM 904 C CA . SER A 1 113 ? -0.245 -29.672 -16.719 1 92.88 113 SER A CA 1
ATOM 905 C C . SER A 1 113 ? 0.353 -28.438 -17.359 1 92.88 113 SER A C 1
ATOM 907 O O . SER A 1 113 ? -0.354 -27.672 -18.016 1 92.88 113 SER A O 1
ATOM 909 N N . ALA A 1 114 ? 1.552 -28.312 -17.234 1 94.38 114 ALA A N 1
ATOM 910 C CA . ALA A 1 114 ? 2.268 -27.109 -17.672 1 94.38 114 ALA A CA 1
ATOM 911 C C . ALA A 1 114 ? 2.174 -26.938 -19.188 1 94.38 114 ALA A C 1
ATOM 913 O O . ALA A 1 114 ? 2.104 -27.922 -19.938 1 94.38 114 ALA A O 1
ATOM 914 N N . GLY A 1 115 ? 2.184 -25.719 -19.641 1 94.94 115 GLY A N 1
ATOM 915 C CA . GLY A 1 115 ? 2.348 -25.406 -21.047 1 94.94 115 GLY A CA 1
ATOM 916 C C . GLY A 1 115 ? 3.773 -25.578 -21.531 1 94.94 115 GLY A C 1
ATOM 917 O O . GLY A 1 115 ? 4.59 -26.219 -20.859 1 94.94 115 GLY A O 1
ATOM 918 N N . GLU A 1 116 ? 4.055 -25.031 -22.625 1 96.38 116 GLU A N 1
ATOM 919 C CA . GLU A 1 116 ? 5.332 -25.266 -23.297 1 96.38 116 GLU A CA 1
ATOM 920 C C . GLU A 1 116 ? 6.461 -24.484 -22.625 1 96.38 116 GLU A C 1
ATOM 922 O O . GLU A 1 116 ? 7.613 -24.922 -22.641 1 96.38 116 GLU A O 1
ATOM 927 N N . ASN A 1 117 ? 6.094 -23.391 -22.109 1 97.81 117 ASN A N 1
ATOM 928 C CA . ASN A 1 117 ? 7.113 -22.516 -21.562 1 97.81 117 ASN A CA 1
ATOM 929 C C . ASN A 1 117 ? 6.891 -22.266 -20.062 1 97.81 117 ASN A C 1
ATOM 931 O O . ASN A 1 117 ? 5.801 -21.859 -19.656 1 97.81 117 ASN A O 1
ATOM 935 N N . VAL A 1 118 ? 7.938 -22.469 -19.312 1 98 118 VAL A N 1
ATOM 936 C CA . VAL A 1 118 ? 7.816 -22.344 -17.875 1 98 118 VAL A CA 1
ATOM 937 C C . VAL A 1 118 ? 8.953 -21.5 -17.312 1 98 118 VAL A C 1
ATOM 939 O O . VAL A 1 118 ? 10.062 -22 -17.094 1 98 118 VAL A O 1
ATOM 942 N N . PRO A 1 119 ? 8.703 -20.266 -17 1 98.06 119 PRO A N 1
ATOM 943 C CA . PRO A 1 119 ? 9.742 -19.406 -16.422 1 98.06 119 PRO A CA 1
ATOM 944 C C . PRO A 1 119 ? 9.992 -19.719 -14.953 1 98.06 119 PRO A C 1
ATOM 946 O O . PRO A 1 119 ? 9.086 -20.172 -14.242 1 98.06 119 PRO A O 1
ATOM 949 N N . VAL A 1 120 ? 11.227 -19.516 -14.539 1 97.19 120 VAL A N 1
ATOM 950 C CA . VAL A 1 120 ? 11.672 -19.641 -13.148 1 97.19 120 VAL A CA 1
ATOM 951 C C . VAL A 1 120 ? 12.203 -18.312 -12.648 1 97.19 120 VAL A C 1
ATOM 953 O O . VAL A 1 120 ? 12.969 -17.641 -13.344 1 97.19 120 VAL A O 1
ATOM 956 N N . ASP A 1 121 ? 11.789 -17.891 -11.539 1 96.12 121 ASP A N 1
ATOM 957 C CA . ASP A 1 121 ? 12.273 -16.656 -10.945 1 96.12 121 ASP A CA 1
ATOM 958 C C . ASP A 1 121 ? 11.953 -16.594 -9.453 1 96.12 121 ASP A C 1
ATOM 960 O O . ASP A 1 121 ? 11.398 -17.547 -8.891 1 96.12 121 ASP A O 1
ATOM 964 N N . LYS A 1 122 ? 12.375 -15.547 -8.836 1 94.62 122 LYS A N 1
ATOM 965 C CA . LYS A 1 122 ? 12.188 -15.375 -7.395 1 94.62 122 LYS A CA 1
ATOM 966 C C . LYS A 1 122 ? 10.953 -14.531 -7.094 1 94.62 122 LYS A C 1
ATOM 968 O O . LYS A 1 122 ? 10.57 -13.672 -7.891 1 94.62 122 LYS A O 1
ATOM 973 N N . GLN A 1 123 ? 10.312 -14.859 -6.016 1 95.31 123 GLN A N 1
ATOM 974 C CA . GLN A 1 123 ? 9.25 -14.062 -5.402 1 95.31 123 GLN A CA 1
ATOM 975 C C . GLN A 1 123 ? 9.664 -13.57 -4.02 1 95.31 123 GLN A C 1
ATOM 977 O O . GLN A 1 123 ? 10.18 -14.344 -3.209 1 95.31 123 GLN A O 1
ATOM 982 N N . LEU A 1 124 ? 9.539 -12.305 -3.775 1 95.69 124 LEU A N 1
ATOM 983 C CA . LEU A 1 124 ? 9.812 -11.75 -2.453 1 95.69 124 LEU A CA 1
ATOM 984 C C . LEU A 1 124 ? 8.516 -11.352 -1.755 1 95.69 124 LEU A C 1
ATOM 986 O O . LEU A 1 124 ? 7.797 -10.469 -2.221 1 95.69 124 LEU A O 1
ATOM 990 N N . VAL A 1 125 ? 8.195 -12.039 -0.678 1 96.44 125 VAL A N 1
ATOM 991 C CA . VAL A 1 125 ? 7.02 -11.719 0.125 1 96.44 125 VAL A CA 1
ATOM 992 C C . VAL A 1 125 ? 7.418 -10.797 1.278 1 96.44 125 VAL A C 1
ATOM 994 O O . VAL A 1 125 ? 8.266 -11.156 2.098 1 96.44 125 VAL A O 1
ATOM 997 N N . PRO A 1 126 ? 6.805 -9.609 1.333 1 94.44 126 PRO A N 1
ATOM 998 C CA . PRO A 1 126 ? 7.207 -8.633 2.346 1 94.44 126 PRO A CA 1
ATOM 999 C C . PRO A 1 126 ? 7.043 -9.156 3.771 1 94.44 126 PRO A C 1
ATOM 1001 O O . PRO A 1 126 ? 6.004 -9.734 4.105 1 94.44 126 PRO A O 1
ATOM 1004 N N . PHE A 1 127 ? 8.008 -9.008 4.625 1 95.19 127 PHE A N 1
ATOM 1005 C CA . PHE A 1 127 ? 8.031 -9.383 6.035 1 95.19 127 PHE A CA 1
ATOM 1006 C C . PHE A 1 127 ? 9.086 -8.586 6.793 1 95.19 127 PHE A C 1
ATOM 1008 O O . PHE A 1 127 ? 10.211 -8.422 6.309 1 95.19 127 PHE A O 1
ATOM 1015 N N . ARG A 1 128 ? 8.57 -8.016 7.91 1 90.94 128 ARG A N 1
ATOM 1016 C CA . ARG A 1 128 ? 9.492 -7.273 8.766 1 90.94 128 ARG A CA 1
ATOM 1017 C C . ARG A 1 128 ? 9.508 -7.852 10.18 1 90.94 128 ARG A C 1
ATOM 1019 O O . ARG A 1 128 ? 8.531 -7.738 10.914 1 90.94 128 ARG A O 1
ATOM 1026 N N . GLY A 1 129 ? 10.172 -8.789 10.508 1 92.31 129 GLY A N 1
ATOM 1027 C CA . GLY A 1 129 ? 10.328 -9.43 11.805 1 92.31 129 GLY A CA 1
ATOM 1028 C C . GLY A 1 129 ? 11.562 -10.297 11.898 1 92.31 129 GLY A C 1
ATOM 1029 O O . GLY A 1 129 ? 12.43 -10.25 11.016 1 92.31 129 GLY A O 1
ATOM 1030 N N . ARG A 1 130 ? 11.609 -10.875 12.938 1 93.06 130 ARG A N 1
ATOM 1031 C CA . ARG A 1 130 ? 12.742 -11.773 13.117 1 93.06 130 ARG A CA 1
ATOM 1032 C C . ARG A 1 130 ? 12.562 -13.055 12.305 1 93.06 130 ARG A C 1
ATOM 1034 O O . ARG A 1 130 ? 11.562 -13.766 12.469 1 93.06 130 ARG A O 1
ATOM 1041 N N . CYS A 1 131 ? 13.445 -13.297 11.406 1 93.31 131 CYS A N 1
ATOM 1042 C CA . CYS A 1 131 ? 13.453 -14.453 10.523 1 93.31 131 CYS A CA 1
ATOM 1043 C C . CYS A 1 131 ? 14.875 -14.82 10.102 1 93.31 131 CYS A C 1
ATOM 1045 O O . CYS A 1 131 ? 15.609 -13.969 9.602 1 93.31 131 CYS A O 1
ATOM 1047 N N . PRO A 1 132 ? 15.273 -16.016 10.336 1 89.94 132 PRO A N 1
ATOM 1048 C CA . PRO A 1 132 ? 16.656 -16.406 10.078 1 89.94 132 PRO A CA 1
ATOM 1049 C C . PRO A 1 132 ? 17.031 -16.328 8.602 1 89.94 132 PRO A C 1
ATOM 1051 O O . PRO A 1 132 ? 18.219 -16.266 8.258 1 89.94 132 PRO A O 1
ATOM 1054 N N . PHE A 1 133 ? 16.125 -16.328 7.754 1 93.12 133 PHE A N 1
ATOM 1055 C CA . PHE A 1 133 ? 16.438 -16.297 6.332 1 93.12 133 PHE A CA 1
ATOM 1056 C C . PHE A 1 133 ? 15.82 -15.094 5.652 1 93.12 133 PHE A C 1
ATOM 1058 O O . PHE A 1 133 ? 15.422 -15.164 4.488 1 93.12 133 PHE A O 1
ATOM 1065 N N . LEU A 1 134 ? 15.656 -14.062 6.363 1 93.75 134 LEU A N 1
ATOM 1066 C CA . LEU A 1 134 ? 15.156 -12.797 5.828 1 93.75 134 LEU A CA 1
ATOM 1067 C C . LEU A 1 134 ? 16.078 -12.266 4.738 1 93.75 134 LEU A C 1
ATOM 1069 O O . LEU A 1 134 ? 17.312 -12.312 4.883 1 93.75 134 LEU A O 1
ATOM 1073 N N . GLN A 1 135 ? 15.508 -11.852 3.643 1 93.56 135 GLN A N 1
ATOM 1074 C CA . GLN A 1 135 ? 16.297 -11.359 2.514 1 93.56 135 GLN A CA 1
ATOM 1075 C C . GLN A 1 135 ? 16.094 -9.859 2.318 1 93.56 135 GLN A C 1
ATOM 1077 O O . GLN A 1 135 ? 15.016 -9.328 2.596 1 93.56 135 GLN A O 1
ATOM 1082 N N . TYR A 1 136 ? 17.125 -9.156 1.902 1 90.5 136 TYR A N 1
ATOM 1083 C CA . TYR A 1 136 ? 17.094 -7.75 1.525 1 90.5 136 TYR A CA 1
ATOM 1084 C C . TYR A 1 136 ? 17.344 -7.582 0.03 1 90.5 136 TYR A C 1
ATOM 1086 O O . TYR A 1 136 ? 18.406 -7.93 -0.473 1 90.5 136 TYR A O 1
ATOM 1094 N N . MET A 1 137 ? 16.375 -7.148 -0.673 1 88.38 137 MET A N 1
ATOM 1095 C CA . MET A 1 137 ? 16.453 -6.895 -2.109 1 88.38 137 MET A CA 1
ATOM 1096 C C . MET A 1 137 ? 16 -5.477 -2.436 1 88.38 137 MET A C 1
ATOM 1098 O O . MET A 1 137 ? 14.805 -5.223 -2.619 1 88.38 137 MET A O 1
ATOM 1102 N N . PRO A 1 138 ? 16.891 -4.562 -2.664 1 81.88 138 PRO A N 1
ATOM 1103 C CA . PRO A 1 138 ? 16.562 -3.148 -2.848 1 81.88 138 PRO A CA 1
ATOM 1104 C C . PRO A 1 138 ? 15.766 -2.891 -4.129 1 81.88 138 PRO A C 1
ATOM 1106 O O . PRO A 1 138 ? 15.055 -1.885 -4.23 1 81.88 138 PRO A O 1
ATOM 1109 N N . SER A 1 139 ? 15.938 -3.777 -5.098 1 79.94 139 SER A N 1
ATOM 1110 C CA . SER A 1 139 ? 15.258 -3.596 -6.375 1 79.94 139 SER A CA 1
ATOM 1111 C C . SER A 1 139 ? 13.758 -3.838 -6.242 1 79.94 139 SER A C 1
ATOM 1113 O O . SER A 1 139 ? 12.969 -3.402 -7.09 1 79.94 139 SER A O 1
ATOM 1115 N N . LYS A 1 140 ? 13.398 -4.633 -5.223 1 81.69 140 LYS A N 1
ATOM 1116 C CA . LYS A 1 140 ? 11.977 -4.902 -5.004 1 81.69 140 LYS A CA 1
ATOM 1117 C C . LYS A 1 140 ? 11.352 -3.836 -4.109 1 81.69 140 LYS A C 1
ATOM 1119 O O . LYS A 1 140 ? 12 -3.318 -3.199 1 81.69 140 LYS A O 1
ATOM 1124 N N . PRO A 1 141 ? 10.188 -3.463 -4.355 1 74.69 141 PRO A N 1
ATOM 1125 C CA . PRO A 1 141 ? 9.531 -2.381 -3.611 1 74.69 141 PRO A CA 1
ATOM 1126 C C . PRO A 1 141 ? 9.555 -2.605 -2.102 1 74.69 141 PRO A C 1
ATOM 1128 O O . PRO A 1 141 ? 9.75 -1.658 -1.335 1 74.69 141 PRO A O 1
ATOM 1131 N N . ALA A 1 142 ? 9.305 -3.795 -1.585 1 82.25 142 ALA A N 1
ATOM 1132 C CA . ALA A 1 142 ? 9.25 -4.074 -0.152 1 82.25 142 ALA A CA 1
ATOM 1133 C C . ALA A 1 142 ? 10.648 -4.055 0.466 1 82.25 142 ALA A C 1
ATOM 1135 O O . ALA A 1 142 ? 10.797 -3.805 1.664 1 82.25 142 ALA A O 1
ATOM 1136 N N . LYS A 1 143 ? 11.672 -4.324 -0.33 1 84.38 143 LYS A N 1
ATOM 1137 C CA . LYS A 1 143 ? 13.094 -4.359 0.013 1 84.38 143 LYS A CA 1
ATOM 1138 C C . LYS A 1 143 ? 13.414 -5.551 0.906 1 84.38 143 LYS A C 1
ATOM 1140 O O . LYS A 1 143 ? 14.383 -6.273 0.661 1 84.38 143 LYS A O 1
ATOM 1145 N N . TYR A 1 144 ? 12.555 -5.77 1.989 1 91.19 144 TYR A N 1
ATOM 1146 C CA . TYR A 1 144 ? 12.766 -6.891 2.896 1 91.19 144 TYR A CA 1
ATOM 1147 C C . TYR A 1 144 ? 11.633 -7.898 2.795 1 91.19 144 TYR A C 1
ATOM 1149 O O . TYR A 1 144 ? 10.469 -7.52 2.645 1 91.19 144 TYR A O 1
ATOM 1157 N N . GLY A 1 145 ? 12.039 -9.211 2.855 1 95.81 145 GLY A N 1
ATOM 1158 C CA . GLY A 1 145 ? 10.984 -10.211 2.838 1 95.81 145 GLY A CA 1
ATOM 1159 C C . GLY A 1 145 ? 11.508 -11.633 2.795 1 95.81 145 GLY A C 1
ATOM 1160 O O . GLY A 1 145 ? 12.695 -11.867 3.02 1 95.81 145 GLY A O 1
ATOM 1161 N N . ILE A 1 146 ? 10.602 -12.5 2.664 1 96.62 146 ILE A N 1
ATOM 1162 C CA . ILE A 1 146 ? 10.891 -13.93 2.518 1 96.62 146 ILE A CA 1
ATOM 1163 C C . ILE A 1 146 ? 10.914 -14.297 1.037 1 96.62 146 ILE A C 1
ATOM 1165 O O . ILE A 1 146 ? 9.984 -13.977 0.294 1 96.62 146 ILE A O 1
ATOM 1169 N N . LYS A 1 147 ? 11.969 -14.953 0.695 1 95.56 147 LYS A N 1
ATOM 1170 C CA . LYS A 1 147 ? 12.203 -15.242 -0.717 1 95.56 147 LYS A CA 1
ATOM 1171 C C . LYS A 1 147 ? 11.758 -16.656 -1.075 1 95.56 147 LYS A C 1
ATOM 1173 O O . LYS A 1 147 ? 12.078 -17.609 -0.366 1 95.56 147 LYS A O 1
ATOM 1178 N N . PHE A 1 148 ? 11 -16.766 -2.174 1 96.88 148 PHE A N 1
ATOM 1179 C CA . PHE A 1 148 ? 10.578 -18.047 -2.729 1 96.88 148 PHE A CA 1
ATOM 1180 C C . PHE A 1 148 ? 11.07 -18.219 -4.16 1 96.88 148 PHE A C 1
ATOM 1182 O O . PHE A 1 148 ? 11.211 -17.234 -4.891 1 96.88 148 PHE A O 1
ATOM 1189 N N . TRP A 1 149 ? 11.359 -19.422 -4.527 1 96.44 149 TRP A N 1
ATOM 1190 C CA . TRP A 1 149 ? 11.609 -19.781 -5.918 1 96.44 149 TRP A CA 1
ATOM 1191 C C . TRP A 1 149 ? 10.375 -20.422 -6.547 1 96.44 149 TRP A C 1
ATOM 1193 O O . TRP A 1 149 ? 9.805 -21.359 -6 1 96.44 149 TRP A O 1
ATOM 1203 N N . LEU A 1 150 ? 10.031 -19.875 -7.695 1 97.94 150 LEU A N 1
ATOM 1204 C CA . LEU A 1 150 ? 8.789 -20.344 -8.305 1 97.94 150 LEU A CA 1
ATOM 1205 C C . LEU A 1 150 ? 9.031 -20.781 -9.75 1 97.94 150 LEU A C 1
ATOM 1207 O O . LEU A 1 150 ? 9.891 -20.219 -10.438 1 97.94 150 LEU A O 1
ATOM 1211 N N . CYS A 1 151 ? 8.398 -21.75 -10.172 1 98 151 CYS A N 1
ATOM 1212 C CA . CYS A 1 151 ? 8.18 -22.141 -11.562 1 98 151 CYS A CA 1
ATOM 1213 C C . CYS A 1 151 ? 6.711 -21.969 -11.945 1 98 151 CYS A C 1
ATOM 1215 O O . CYS A 1 151 ? 5.824 -22.516 -11.289 1 98 151 CYS A O 1
ATOM 1217 N N . VAL A 1 152 ? 6.441 -21.203 -12.953 1 98.12 152 VAL A N 1
ATOM 1218 C CA . VAL A 1 152 ? 5.062 -20.859 -13.289 1 98.12 152 VAL A CA 1
ATOM 1219 C C . VAL A 1 152 ? 4.82 -21.125 -14.773 1 98.12 152 VAL A C 1
ATOM 1221 O O . VAL A 1 152 ? 5.766 -21.234 -15.555 1 98.12 152 VAL A O 1
ATOM 1224 N N . ASP A 1 153 ? 3.627 -21.328 -15.109 1 97.88 153 ASP A N 1
ATOM 1225 C CA . ASP A 1 153 ? 3.232 -21.375 -16.516 1 97.88 153 ASP A CA 1
ATOM 1226 C C . ASP A 1 153 ? 3.146 -19.969 -17.109 1 97.88 153 ASP A C 1
ATOM 1228 O O . ASP A 1 153 ? 2.486 -19.094 -16.547 1 97.88 153 ASP A O 1
ATOM 1232 N N . VAL A 1 154 ? 3.727 -19.766 -18.219 1 96.94 154 VAL A N 1
ATOM 1233 C CA . VAL A 1 154 ? 3.869 -18.406 -18.75 1 96.94 154 VAL A CA 1
ATOM 1234 C C . VAL A 1 154 ? 2.512 -17.891 -19.219 1 96.94 154 VAL A C 1
ATOM 1236 O O . VAL A 1 154 ? 2.238 -16.688 -19.141 1 96.94 154 VAL A O 1
ATOM 1239 N N . ASP A 1 155 ? 1.652 -18.703 -19.641 1 95.31 155 ASP A N 1
ATOM 1240 C CA . ASP A 1 155 ? 0.395 -18.281 -20.25 1 95.31 155 ASP A CA 1
ATOM 1241 C C . ASP A 1 155 ? -0.681 -18.062 -19.203 1 95.31 155 ASP A C 1
ATOM 1243 O O . ASP A 1 155 ? -1.366 -17.031 -19.219 1 95.31 155 ASP A O 1
ATOM 1247 N N . THR A 1 156 ? -0.782 -18.984 -18.297 1 95.75 156 THR A N 1
ATOM 1248 C CA . THR A 1 156 ? -1.867 -18.906 -17.312 1 95.75 156 THR A CA 1
ATOM 1249 C C . THR A 1 156 ? -1.371 -18.344 -15.992 1 95.75 156 THR A C 1
ATOM 1251 O O . THR A 1 156 ? -2.17 -17.906 -15.164 1 95.75 156 THR A O 1
ATOM 1254 N N . HIS A 1 157 ? -0.066 -18.422 -15.773 1 97.06 157 HIS A N 1
ATOM 1255 C CA . HIS A 1 157 ? 0.572 -17.953 -14.547 1 97.06 157 HIS A CA 1
ATOM 1256 C C . HIS A 1 157 ? 0.242 -18.859 -13.375 1 97.06 157 HIS A C 1
ATOM 1258 O O . HIS A 1 157 ? 0.295 -18.438 -12.219 1 97.06 157 HIS A O 1
ATOM 1264 N N . TYR A 1 158 ? -0.224 -20.125 -13.703 1 98.06 158 TYR A N 1
ATOM 1265 C CA . TYR A 1 158 ? -0.383 -21.172 -12.695 1 98.06 158 TYR A CA 1
ATOM 1266 C C . TYR A 1 158 ? 0.957 -21.531 -12.062 1 98.06 158 TYR A C 1
ATOM 1268 O O . TYR A 1 158 ? 1.954 -21.703 -12.766 1 98.06 158 TYR A O 1
ATOM 1276 N N . THR A 1 159 ? 1.012 -21.562 -10.773 1 98.5 159 THR A N 1
ATOM 1277 C CA . THR A 1 159 ? 2.227 -21.984 -10.078 1 98.5 159 THR A CA 1
ATOM 1278 C C . THR A 1 159 ? 2.402 -23.5 -10.156 1 98.5 159 THR A C 1
ATOM 1280 O O . THR A 1 159 ? 1.603 -24.25 -9.594 1 98.5 159 THR A O 1
ATOM 1283 N N . LEU A 1 160 ? 3.467 -23.922 -10.758 1 98 160 LEU A N 1
ATOM 1284 C CA . LEU A 1 160 ? 3.717 -25.344 -10.984 1 98 160 LEU A CA 1
ATOM 1285 C C . LEU A 1 160 ? 4.527 -25.938 -9.844 1 98 160 LEU A C 1
ATOM 1287 O O . LEU A 1 160 ? 4.352 -27.109 -9.5 1 98 160 LEU A O 1
ATOM 1291 N N . ASN A 1 161 ? 5.422 -25.172 -9.383 1 97.75 161 ASN A N 1
ATOM 1292 C CA . ASN A 1 161 ? 6.285 -25.594 -8.281 1 97.75 161 ASN A CA 1
ATOM 1293 C C . ASN A 1 161 ? 6.848 -24.406 -7.52 1 97.75 161 ASN A C 1
ATOM 1295 O O . ASN A 1 161 ? 6.953 -23.312 -8.062 1 97.75 161 ASN A O 1
ATOM 1299 N N . ILE A 1 162 ? 7.141 -24.734 -6.211 1 97.75 162 ILE A N 1
ATOM 1300 C CA . ILE A 1 162 ? 7.586 -23.641 -5.344 1 97.75 162 ILE A CA 1
ATOM 1301 C C . ILE A 1 162 ? 8.445 -24.203 -4.215 1 97.75 162 ILE A C 1
ATOM 1303 O O . ILE A 1 162 ? 8.18 -25.297 -3.709 1 97.75 162 ILE A O 1
ATOM 1307 N N . PHE A 1 163 ? 9.477 -23.531 -3.83 1 94 163 PHE A N 1
ATOM 1308 C CA . PHE A 1 163 ? 10.141 -23.828 -2.568 1 94 163 PHE A CA 1
ATOM 1309 C C . PHE A 1 163 ? 10.828 -22.594 -2.008 1 94 163 PHE A C 1
ATOM 1311 O O . PHE A 1 163 ? 10.984 -21.594 -2.711 1 94 163 PHE A O 1
ATOM 1318 N N . LEU A 1 164 ? 11.125 -22.641 -0.768 1 93.19 164 LEU A N 1
ATOM 1319 C CA . LEU A 1 164 ? 11.609 -21.5 0.006 1 93.19 164 LEU A CA 1
ATOM 1320 C C . LEU A 1 164 ? 13.133 -21.406 -0.058 1 93.19 164 LEU A C 1
ATOM 1322 O O . LEU A 1 164 ? 13.82 -22.438 -0.086 1 93.19 164 LEU A O 1
ATOM 1326 N N . TYR A 1 165 ? 13.602 -20.188 -0.125 1 90.5 165 TYR A N 1
ATOM 1327 C CA . TYR A 1 165 ? 15.023 -19.922 0.033 1 90.5 165 TYR A CA 1
ATOM 1328 C C . TYR A 1 165 ? 15.414 -19.875 1.507 1 90.5 165 TYR A C 1
ATOM 1330 O O . TYR A 1 165 ? 14.938 -19 2.248 1 90.5 165 TYR A O 1
ATOM 1338 N N . LEU A 1 166 ? 16.234 -20.719 1.972 1 86.44 166 LEU A N 1
ATOM 1339 C CA . LEU A 1 166 ? 16.578 -20.812 3.389 1 86.44 166 LEU A CA 1
ATOM 1340 C C . LEU A 1 166 ? 17.984 -20.281 3.652 1 86.44 166 LEU A C 1
ATOM 1342 O O . LEU A 1 166 ? 18.531 -20.516 4.727 1 86.44 166 LEU A O 1
ATOM 1346 N N . GLY A 1 167 ? 18.469 -19.547 2.781 1 80 167 GLY A N 1
ATOM 1347 C CA . GLY A 1 167 ? 19.812 -19 2.969 1 80 167 GLY A CA 1
ATOM 1348 C C . GLY A 1 167 ? 20.891 -19.844 2.324 1 80 167 GLY A C 1
ATOM 1349 O O . GLY A 1 167 ? 20.609 -20.891 1.754 1 80 167 GLY A O 1
ATOM 1350 N N . LYS A 1 168 ? 22.172 -19.25 2.365 1 71.88 168 LYS A N 1
ATOM 1351 C CA . LYS A 1 168 ? 23.328 -19.906 1.776 1 71.88 168 LYS A CA 1
ATOM 1352 C C . LYS A 1 168 ? 23.719 -21.156 2.566 1 71.88 168 LYS A C 1
ATOM 1354 O O . LYS A 1 168 ? 23.766 -21.125 3.797 1 71.88 168 LYS A O 1
ATOM 1359 N N . GLN A 1 169 ? 23.516 -22.25 1.96 1 62.97 169 GLN A N 1
ATOM 1360 C CA . GLN A 1 169 ? 24 -23.453 2.609 1 62.97 169 GLN A CA 1
ATOM 1361 C C . GLN A 1 169 ? 25.516 -23.562 2.482 1 62.97 169 GLN A C 1
ATOM 1363 O O . GLN A 1 169 ? 26.109 -23.062 1.521 1 62.97 169 GLN A O 1
ATOM 1368 N N . ARG A 1 170 ? 26.219 -23.781 3.539 1 56.84 170 ARG A N 1
ATOM 1369 C CA . ARG A 1 170 ? 27.672 -23.797 3.701 1 56.84 170 ARG A CA 1
ATOM 1370 C C . ARG A 1 170 ? 28.344 -24.328 2.449 1 56.84 170 ARG A C 1
ATOM 1372 O O . ARG A 1 170 ? 29.422 -23.875 2.076 1 56.84 170 ARG A O 1
ATOM 1379 N N . ASP A 1 171 ? 27.891 -25.375 1.927 1 53.62 171 ASP A N 1
ATOM 1380 C CA . ASP A 1 171 ? 28.672 -26.062 0.917 1 53.62 171 ASP A CA 1
ATOM 1381 C C . ASP A 1 171 ? 28.344 -25.562 -0.486 1 53.62 171 ASP A C 1
ATOM 1383 O O . ASP A 1 171 ? 28.875 -26.078 -1.477 1 53.62 171 ASP A O 1
ATOM 1387 N N . GLN A 1 172 ? 27.531 -24.625 -0.622 1 56.47 172 GLN A N 1
ATOM 1388 C CA . GLN A 1 172 ? 27.109 -24.281 -1.974 1 56.47 172 GLN A CA 1
ATOM 1389 C C . GLN A 1 172 ? 27.672 -22.922 -2.391 1 56.47 172 GLN A C 1
ATOM 1391 O O . GLN A 1 172 ? 27.641 -21.969 -1.615 1 56.47 172 GLN A O 1
ATOM 1396 N N . THR A 1 173 ? 28.516 -22.891 -3.447 1 54.38 173 THR A N 1
ATOM 1397 C CA . THR A 1 173 ? 28.938 -21.625 -4.062 1 54.38 173 THR A CA 1
ATOM 1398 C C . THR A 1 173 ? 27.766 -20.953 -4.758 1 54.38 173 THR A C 1
ATOM 1400 O O . THR A 1 173 ? 26.781 -21.609 -5.113 1 54.38 173 THR A O 1
ATOM 1403 N N . THR A 1 174 ? 27.781 -19.594 -4.781 1 55.34 174 THR A N 1
ATOM 1404 C CA . THR A 1 174 ? 26.719 -18.812 -5.402 1 55.34 174 THR A CA 1
ATOM 1405 C C . THR A 1 174 ? 26.406 -19.344 -6.801 1 55.34 174 THR A C 1
ATOM 1407 O O . THR A 1 174 ? 25.25 -19.391 -7.207 1 55.34 174 THR A O 1
ATOM 1410 N N . ASP A 1 175 ? 27.5 -19.641 -7.617 1 58.12 175 ASP A N 1
ATOM 1411 C CA . ASP A 1 175 ? 27.359 -20.062 -9.008 1 58.12 175 ASP A CA 1
ATOM 1412 C C . ASP A 1 175 ? 26.578 -21.359 -9.117 1 58.12 175 ASP A C 1
ATOM 1414 O O . ASP A 1 175 ? 25.734 -21.516 -9.992 1 58.12 175 ASP A O 1
ATOM 1418 N N . ASN A 1 176 ? 26.703 -22.172 -8.219 1 69.75 176 ASN A N 1
ATOM 1419 C CA . ASN A 1 176 ? 26.062 -23.484 -8.258 1 69.75 176 ASN A CA 1
ATOM 1420 C C . ASN A 1 176 ? 24.672 -23.453 -7.633 1 69.75 176 ASN A C 1
ATOM 1422 O O . ASN A 1 176 ? 23.844 -24.328 -7.91 1 69.75 176 ASN A O 1
ATOM 1426 N N . ARG A 1 177 ? 24.406 -22.297 -7.145 1 81.56 177 ARG A N 1
ATOM 1427 C CA . ARG A 1 177 ? 23.141 -22.234 -6.422 1 81.56 177 ARG A CA 1
ATOM 1428 C C . ARG A 1 177 ? 21.984 -22.031 -7.379 1 81.56 177 ARG A C 1
ATOM 1430 O O . ARG A 1 177 ? 20.938 -22.672 -7.246 1 81.56 177 ARG A O 1
ATOM 1437 N N . GLY A 1 178 ? 22.266 -21.219 -8.344 1 87.19 178 GLY A N 1
ATOM 1438 C CA . GLY A 1 178 ? 21.219 -20.953 -9.305 1 87.19 178 GLY A CA 1
ATOM 1439 C C . GLY A 1 178 ? 20.812 -22.172 -10.102 1 87.19 178 GLY A C 1
ATOM 1440 O O . GLY A 1 178 ? 19.625 -22.438 -10.281 1 87.19 178 GLY A O 1
ATOM 1441 N N . ALA A 1 179 ? 21.797 -22.875 -10.508 1 90.06 179 ALA A N 1
ATOM 1442 C CA . ALA A 1 179 ? 21.547 -24.078 -11.289 1 90.06 179 ALA A CA 1
ATOM 1443 C C . ALA A 1 179 ? 20.797 -25.125 -10.453 1 90.06 179 ALA A C 1
ATOM 1445 O O . ALA A 1 179 ? 19.891 -25.781 -10.953 1 90.06 179 ALA A O 1
ATOM 1446 N N . GLU A 1 180 ? 21.156 -25.203 -9.258 1 90.81 180 GLU A N 1
ATOM 1447 C CA . GLU A 1 180 ? 20.516 -26.172 -8.375 1 90.81 180 GLU A CA 1
ATOM 1448 C C . GLU A 1 180 ? 19.047 -25.812 -8.148 1 90.81 180 GLU A C 1
ATOM 1450 O O . GLU A 1 180 ? 18.203 -26.703 -8.055 1 90.81 180 GLU A O 1
ATOM 1455 N N . VAL A 1 181 ? 18.844 -24.609 -7.996 1 93.56 181 VAL A N 1
ATOM 1456 C CA . VAL A 1 181 ? 17.469 -24.141 -7.801 1 93.56 181 VAL A CA 1
ATOM 1457 C C . VAL A 1 181 ? 16.609 -24.531 -8.992 1 93.56 181 VAL A C 1
ATOM 1459 O O . VAL A 1 181 ? 15.523 -25.078 -8.828 1 93.56 181 VAL A O 1
ATOM 1462 N N . VAL A 1 182 ? 17.141 -24.281 -10.188 1 96.12 182 VAL A N 1
ATOM 1463 C CA . VAL A 1 182 ? 16.391 -24.594 -11.398 1 96.12 182 VAL A CA 1
ATOM 1464 C C . VAL A 1 182 ? 16.156 -26.094 -11.492 1 96.12 182 VAL A C 1
ATOM 1466 O O . VAL A 1 182 ? 15.039 -26.531 -11.797 1 96.12 182 VAL A O 1
ATOM 1469 N N . LYS A 1 183 ? 17.156 -26.828 -11.227 1 95.38 183 LYS A N 1
ATOM 1470 C CA . LYS A 1 183 ? 17.047 -28.281 -11.297 1 95.38 183 LYS A CA 1
ATOM 1471 C C . LYS A 1 183 ? 15.992 -28.797 -10.312 1 95.38 183 LYS A C 1
ATOM 1473 O O . LYS A 1 183 ? 15.164 -29.641 -10.664 1 95.38 183 LYS A O 1
ATOM 1478 N N . LYS A 1 184 ? 16.016 -28.266 -9.164 1 94 184 LYS A N 1
ATOM 1479 C CA . LYS A 1 184 ? 15.062 -28.688 -8.148 1 94 184 LYS A CA 1
ATOM 1480 C C . LYS A 1 184 ? 13.633 -28.312 -8.547 1 94 184 LYS A C 1
ATOM 1482 O O . LYS A 1 184 ? 12.711 -29.125 -8.398 1 94 184 LYS A O 1
ATOM 1487 N N . LEU A 1 185 ? 13.461 -27.188 -9.047 1 96.31 185 LEU A N 1
ATOM 1488 C CA . LEU A 1 185 ? 12.141 -26.719 -9.453 1 96.31 185 LEU A CA 1
ATOM 1489 C C . LEU A 1 185 ? 11.617 -27.516 -10.641 1 96.31 185 LEU A C 1
ATOM 1491 O O . LEU A 1 185 ? 10.414 -27.75 -10.758 1 96.31 185 LEU A O 1
ATOM 1495 N N . MET A 1 186 ? 12.508 -27.969 -11.516 1 96.81 186 MET A N 1
ATOM 1496 C CA . MET A 1 186 ? 12.109 -28.594 -12.773 1 96.81 186 MET A CA 1
ATOM 1497 C C . MET A 1 186 ? 12 -30.109 -12.633 1 96.81 186 MET A C 1
ATOM 1499 O O . MET A 1 186 ? 11.531 -30.797 -13.539 1 96.81 186 MET A O 1
ATOM 1503 N N . GLU A 1 187 ? 12.344 -30.609 -11.516 1 95.75 187 GLU A N 1
ATOM 1504 C CA . GLU A 1 187 ? 12.383 -32.062 -11.305 1 95.75 187 GLU A CA 1
ATOM 1505 C C . GLU A 1 187 ? 11.07 -32.719 -11.719 1 95.75 187 GLU A C 1
ATOM 1507 O O . GLU A 1 187 ? 11.078 -33.719 -12.438 1 95.75 187 GLU A O 1
ATOM 1512 N N . PRO A 1 188 ? 9.969 -32.156 -11.367 1 94.69 188 PRO A N 1
ATOM 1513 C CA . PRO A 1 188 ? 8.711 -32.781 -11.734 1 94.69 188 PRO A CA 1
ATOM 1514 C C . PRO A 1 188 ? 8.422 -32.719 -13.234 1 94.69 188 PRO A C 1
ATOM 1516 O O . PRO A 1 188 ? 7.559 -33.438 -13.742 1 94.69 188 PRO A O 1
ATOM 1519 N N . LEU A 1 189 ? 9.18 -31.938 -13.984 1 96 189 LEU A N 1
ATOM 1520 C CA . LEU A 1 189 ? 8.883 -31.703 -15.391 1 96 189 LEU A CA 1
ATOM 1521 C C . LEU A 1 189 ? 9.953 -32.344 -16.281 1 96 189 LEU A C 1
ATOM 1523 O O . LEU A 1 189 ? 9.961 -32.125 -17.5 1 96 189 LEU A O 1
ATOM 1527 N N . TYR A 1 190 ? 10.797 -33.094 -15.68 1 96.94 190 TYR A N 1
ATOM 1528 C CA . TYR A 1 190 ? 11.836 -33.719 -16.469 1 96.94 190 TYR A CA 1
ATOM 1529 C C . TYR A 1 190 ? 11.227 -34.594 -17.562 1 96.94 190 TYR A C 1
ATOM 1531 O O . TYR A 1 190 ? 10.188 -35.219 -17.359 1 96.94 190 TYR A O 1
ATOM 1539 N N . ASN A 1 191 ? 11.812 -34.531 -18.734 1 96.31 191 ASN A N 1
ATOM 1540 C CA . ASN A 1 191 ? 11.484 -35.344 -19.891 1 96.31 191 ASN A CA 1
ATOM 1541 C C . ASN A 1 191 ? 10.094 -35 -20.438 1 96.31 191 ASN A C 1
ATOM 1543 O O . ASN A 1 191 ? 9.375 -35.875 -20.906 1 96.31 191 ASN A O 1
ATOM 1547 N N . THR A 1 192 ? 9.672 -33.781 -20.312 1 95.44 192 THR A N 1
ATOM 1548 C CA . THR A 1 192 ? 8.375 -33.344 -20.812 1 95.44 192 THR A CA 1
ATOM 1549 C C . THR A 1 192 ? 8.523 -32.5 -22.078 1 95.44 192 THR A C 1
ATOM 1551 O O . THR A 1 192 ? 7.539 -32.188 -22.75 1 95.44 192 THR A O 1
ATOM 1554 N N . GLY A 1 193 ? 9.758 -32.125 -22.406 1 96.19 193 GLY A N 1
ATOM 1555 C CA . GLY A 1 193 ? 10.023 -31.359 -23.609 1 96.19 193 GLY A CA 1
ATOM 1556 C C . GLY A 1 193 ? 9.719 -29.875 -23.469 1 96.19 193 GLY A C 1
ATOM 1557 O O . GLY A 1 193 ? 9.602 -29.172 -24.469 1 96.19 193 GLY A O 1
ATOM 1558 N N . ARG A 1 194 ? 9.602 -29.422 -22.312 1 96.88 194 ARG A N 1
ATOM 1559 C CA . ARG A 1 194 ? 9.258 -28.031 -22.062 1 96.88 194 ARG A CA 1
ATOM 1560 C C . ARG A 1 194 ? 10.5 -27.141 -22.047 1 96.88 194 ARG A C 1
ATOM 1562 O O . ARG A 1 194 ? 11.625 -27.656 -22.016 1 96.88 194 ARG A O 1
ATOM 1569 N N . ASN A 1 195 ? 10.273 -25.844 -22.141 1 98.12 195 ASN A N 1
ATOM 1570 C CA . ASN A 1 195 ? 11.359 -24.875 -22.094 1 98.12 195 ASN A CA 1
ATOM 1571 C C . ASN A 1 195 ? 11.352 -24.062 -20.797 1 98.12 195 ASN A C 1
ATOM 1573 O O . ASN A 1 195 ? 10.297 -23.625 -20.344 1 98.12 195 ASN A O 1
ATOM 1577 N N . VAL A 1 196 ? 12.531 -23.906 -20.312 1 98 196 VAL A N 1
ATOM 1578 C CA . VAL A 1 196 ? 12.695 -23.125 -19.094 1 98 196 VAL A CA 1
ATOM 1579 C C . VAL A 1 196 ? 13.289 -21.766 -19.438 1 98 196 VAL A C 1
ATOM 1581 O O . VAL A 1 196 ? 14.312 -21.672 -20.109 1 98 196 VAL A O 1
ATOM 1584 N N . THR A 1 197 ? 12.617 -20.719 -19.031 1 98.12 197 THR A N 1
ATOM 1585 C CA . THR A 1 197 ? 13.141 -19.375 -19.188 1 98.12 197 THR A CA 1
ATOM 1586 C C . THR A 1 197 ? 13.609 -18.812 -17.859 1 98.12 197 THR A C 1
ATOM 1588 O O . THR A 1 197 ? 12.875 -18.844 -16.875 1 98.12 197 THR A O 1
ATOM 1591 N N . CYS A 1 198 ? 14.805 -18.312 -17.781 1 95.38 198 CYS A N 1
ATOM 1592 C CA . CYS A 1 198 ? 15.297 -17.781 -16.516 1 95.38 198 CYS A CA 1
ATOM 1593 C C . CYS A 1 198 ? 16.266 -16.625 -16.75 1 95.38 198 CYS A C 1
ATOM 1595 O O . CYS A 1 198 ? 16.625 -16.328 -17.891 1 95.38 198 CYS A O 1
ATOM 1597 N N . ASP A 1 199 ? 16.609 -15.938 -15.734 1 94 199 ASP A N 1
ATOM 1598 C CA . ASP A 1 199 ? 17.438 -14.742 -15.852 1 94 199 ASP A CA 1
ATOM 1599 C C . ASP A 1 199 ? 18.906 -15.078 -15.641 1 94 199 ASP A C 1
ATOM 1601 O O . ASP A 1 199 ? 19.281 -16.25 -15.586 1 94 199 ASP A O 1
ATOM 1605 N N . ASN A 1 200 ? 19.797 -14.047 -15.578 1 91.69 200 ASN A N 1
ATOM 1606 C CA . ASN A 1 200 ? 21.234 -14.211 -15.578 1 91.69 200 ASN A CA 1
ATOM 1607 C C . ASN A 1 200 ? 21.734 -14.789 -14.258 1 91.69 200 ASN A C 1
ATOM 1609 O O . ASN A 1 200 ? 22.875 -15.258 -14.164 1 91.69 200 ASN A O 1
ATOM 1613 N N . TYR A 1 201 ? 20.844 -14.812 -13.32 1 88.94 201 TYR A N 1
ATOM 1614 C CA . TYR A 1 201 ? 21.203 -15.43 -12.039 1 88.94 201 TYR A CA 1
ATOM 1615 C C . TYR A 1 201 ? 21.297 -16.938 -12.18 1 88.94 201 TYR A C 1
ATOM 1617 O O . TYR A 1 201 ? 22.125 -17.578 -11.531 1 88.94 201 TYR A O 1
ATOM 1625 N N . PHE A 1 202 ? 20.516 -17.469 -13.016 1 92.56 202 PHE A N 1
ATOM 1626 C CA . PHE A 1 202 ? 20.375 -18.922 -13.109 1 92.56 202 PHE A CA 1
ATOM 1627 C C . PHE A 1 202 ? 21.125 -19.469 -14.305 1 92.56 202 PHE A C 1
ATOM 1629 O O . PHE A 1 202 ? 21.672 -20.578 -14.258 1 92.56 202 PHE A O 1
ATOM 1636 N N . THR A 1 203 ? 21.188 -18.766 -15.281 1 93.5 203 THR A N 1
ATOM 1637 C CA . THR A 1 203 ? 21.562 -19.266 -16.609 1 93.5 203 THR A CA 1
ATOM 1638 C C . THR A 1 203 ? 23.062 -19.547 -16.656 1 93.5 203 THR A C 1
ATOM 1640 O O . THR A 1 203 ? 23.875 -18.656 -16.469 1 93.5 203 THR A O 1
ATOM 1643 N N . ARG A 1 204 ? 23.312 -20.75 -16.984 1 92.62 204 ARG A N 1
ATOM 1644 C CA . ARG A 1 204 ? 24.656 -21.266 -17.219 1 92.62 204 ARG A CA 1
ATOM 1645 C C . ARG A 1 204 ? 24.672 -22.266 -18.359 1 92.62 204 ARG A C 1
ATOM 1647 O O . ARG A 1 204 ? 23.672 -22.922 -18.625 1 92.62 204 ARG A O 1
ATOM 1654 N N . SER A 1 205 ? 25.875 -22.312 -19.031 1 92.5 205 SER A N 1
ATOM 1655 C CA . SER A 1 205 ? 25.984 -23.266 -20.109 1 92.5 205 SER A CA 1
ATOM 1656 C C . SER A 1 205 ? 25.859 -24.703 -19.609 1 92.5 205 SER A C 1
ATOM 1658 O O . SER A 1 205 ? 25.188 -25.531 -20.234 1 92.5 205 SER A O 1
ATOM 1660 N N . ARG A 1 206 ? 26.438 -24.938 -18.484 1 92.44 206 ARG A N 1
ATOM 1661 C CA . ARG A 1 206 ? 26.375 -26.281 -17.906 1 92.44 206 ARG A CA 1
ATOM 1662 C C . ARG A 1 206 ? 24.938 -26.656 -17.547 1 92.44 206 ARG A C 1
ATOM 1664 O O . ARG A 1 206 ? 24.516 -27.797 -17.766 1 92.44 206 ARG A O 1
ATOM 1671 N N . LEU A 1 207 ? 24.25 -25.75 -17 1 95.06 207 LEU A N 1
ATOM 1672 C CA . LEU A 1 207 ? 22.859 -25.984 -16.672 1 95.06 207 LEU A CA 1
ATOM 1673 C C . LEU A 1 207 ? 22.047 -26.297 -17.922 1 95.06 207 LEU A C 1
ATOM 1675 O O . LEU A 1 207 ? 21.203 -27.203 -17.906 1 95.06 207 LEU A O 1
ATOM 1679 N N . ALA A 1 208 ? 22.281 -25.562 -18.969 1 96.44 208 ALA A N 1
ATOM 1680 C CA . ALA A 1 208 ? 21.562 -25.766 -20.234 1 96.44 208 ALA A CA 1
ATOM 1681 C C . ALA A 1 208 ? 21.781 -27.172 -20.766 1 96.44 208 ALA A C 1
ATOM 1683 O O . ALA A 1 208 ? 20.844 -27.844 -21.188 1 96.44 208 ALA A O 1
ATOM 1684 N N . ILE A 1 209 ? 23 -27.609 -20.688 1 95.88 209 ILE A N 1
ATOM 1685 C CA . ILE A 1 209 ? 23.344 -28.938 -21.188 1 95.88 209 ILE A CA 1
ATOM 1686 C C . ILE A 1 209 ? 22.688 -30 -20.297 1 95.88 209 ILE A C 1
ATOM 1688 O O . ILE A 1 209 ? 22.125 -30.984 -20.812 1 95.88 209 ILE A O 1
ATOM 1692 N N . GLU A 1 210 ? 22.75 -29.812 -19.016 1 96.12 210 GLU A N 1
ATOM 1693 C CA . GLU A 1 210 ? 22.141 -30.75 -18.094 1 96.12 210 GLU A CA 1
ATOM 1694 C C . GLU A 1 210 ? 20.625 -30.859 -18.312 1 96.12 210 GLU A C 1
ATOM 1696 O O . GLU A 1 210 ? 20.062 -31.953 -18.266 1 96.12 210 GLU A O 1
ATOM 1701 N N . LEU A 1 211 ? 20.047 -29.766 -18.469 1 97.38 211 LEU A N 1
ATOM 1702 C CA . LEU A 1 211 ? 18.594 -29.766 -18.703 1 97.38 211 LEU A CA 1
ATOM 1703 C C . LEU A 1 211 ? 18.266 -30.453 -20.031 1 97.38 211 LEU A C 1
ATOM 1705 O O . LEU A 1 211 ? 17.25 -31.141 -20.125 1 97.38 211 LEU A O 1
ATOM 1709 N N . LEU A 1 212 ? 19.078 -30.266 -21.016 1 96.94 212 LEU A N 1
ATOM 1710 C CA . LEU A 1 212 ? 18.875 -30.953 -22.281 1 96.94 212 LEU A CA 1
ATOM 1711 C C . LEU A 1 212 ? 18.891 -32.469 -22.109 1 96.94 212 LEU A C 1
ATOM 1713 O O . LEU A 1 212 ? 18.094 -33.188 -22.719 1 96.94 212 LEU A O 1
ATOM 1717 N N . GLN A 1 213 ? 19.75 -32.875 -21.281 1 96.94 213 GLN A N 1
ATOM 1718 C CA . GLN A 1 213 ? 19.859 -34.312 -20.984 1 96.94 213 GLN A CA 1
ATOM 1719 C C . GLN A 1 213 ? 18.594 -34.812 -20.281 1 96.94 213 GLN A C 1
ATOM 1721 O O . GLN A 1 213 ? 18.281 -36 -20.359 1 96.94 213 GLN A O 1
ATOM 1726 N N . LYS A 1 214 ? 17.969 -33.938 -19.672 1 97.5 214 LYS A N 1
ATOM 1727 C CA . LYS A 1 214 ? 16.75 -34.281 -18.953 1 97.5 214 LYS A CA 1
ATOM 1728 C C . LYS A 1 214 ? 15.508 -33.938 -19.781 1 97.5 214 LYS A C 1
ATOM 1730 O O . LYS A 1 214 ? 14.414 -33.812 -19.234 1 97.5 214 LYS A O 1
ATOM 1735 N N . GLY A 1 215 ? 15.68 -33.656 -21.016 1 97.25 215 GLY A N 1
ATOM 1736 C CA . GLY A 1 215 ? 14.57 -33.469 -21.938 1 97.25 215 GLY A CA 1
ATOM 1737 C C . GLY A 1 215 ? 13.945 -32.094 -21.812 1 97.25 215 GLY A C 1
ATOM 1738 O O . GLY A 1 215 ? 12.75 -31.906 -22.062 1 97.25 215 GLY A O 1
ATOM 1739 N N . LEU A 1 216 ? 14.672 -31.125 -21.359 1 98.06 216 LEU A N 1
ATOM 1740 C CA . LEU A 1 216 ? 14.211 -29.75 -21.234 1 98.06 216 LEU A CA 1
ATOM 1741 C C . LEU A 1 216 ? 15.148 -28.797 -21.969 1 98.06 216 LEU A C 1
ATOM 1743 O O . LEU A 1 216 ? 16.328 -29.109 -22.172 1 98.06 216 LEU A O 1
ATOM 1747 N N . THR A 1 217 ? 14.656 -27.719 -22.438 1 98.12 217 THR A N 1
ATOM 1748 C CA . THR A 1 217 ? 15.484 -26.688 -23.047 1 98.12 217 THR A CA 1
ATOM 1749 C C . THR A 1 217 ? 15.539 -25.438 -22.156 1 98.12 217 THR A C 1
ATOM 1751 O O . THR A 1 217 ? 14.719 -25.297 -21.25 1 98.12 217 THR A O 1
ATOM 1754 N N . LEU A 1 218 ? 16.516 -24.594 -22.391 1 98 218 LEU A N 1
ATOM 1755 C CA . LEU A 1 218 ? 16.703 -23.406 -21.562 1 98 218 LEU A CA 1
ATOM 1756 C C . LEU A 1 218 ? 16.969 -22.172 -22.422 1 98 218 LEU A C 1
ATOM 1758 O O . LEU A 1 218 ? 17.703 -22.234 -23.406 1 98 218 LEU A O 1
ATOM 1762 N N . VAL A 1 219 ? 16.281 -21.156 -22.172 1 98.06 219 VAL A N 1
ATOM 1763 C CA . VAL A 1 219 ? 16.547 -19.844 -22.734 1 98.06 219 VAL A CA 1
ATOM 1764 C C . VAL A 1 219 ? 16.719 -18.828 -21.594 1 98.06 219 VAL A C 1
ATOM 1766 O O . VAL A 1 219 ? 15.867 -18.703 -20.719 1 98.06 219 VAL A O 1
ATOM 1769 N N . GLY A 1 220 ? 17.812 -18.094 -21.547 1 97.06 220 GLY A N 1
ATOM 1770 C CA . GLY A 1 220 ? 18.031 -17.141 -20.484 1 97.06 220 GLY A CA 1
ATOM 1771 C C . GLY A 1 220 ? 19.141 -16.141 -20.797 1 97.06 220 GLY A C 1
ATOM 1772 O O . GLY A 1 220 ? 19.906 -16.344 -21.75 1 97.06 220 GLY A O 1
ATOM 1773 N N . THR A 1 221 ? 19.188 -15.094 -20.109 1 95.06 221 THR A N 1
ATOM 1774 C CA . THR A 1 221 ? 20.281 -14.133 -20.234 1 95.06 221 THR A CA 1
ATOM 1775 C C . THR A 1 221 ? 21.5 -14.609 -19.453 1 95.06 221 THR A C 1
ATOM 1777 O O . THR A 1 221 ? 21.375 -15.32 -18.453 1 95.06 221 THR A O 1
ATOM 1780 N N . ILE A 1 222 ? 22.625 -14.305 -19.938 1 92.12 222 ILE A N 1
ATOM 1781 C CA . ILE A 1 222 ? 23.875 -14.68 -19.266 1 92.12 222 ILE A CA 1
ATOM 1782 C C . ILE A 1 222 ? 24.734 -13.438 -19.062 1 92.12 222 ILE A C 1
ATOM 1784 O O . ILE A 1 222 ? 24.781 -12.555 -19.922 1 92.12 222 ILE A O 1
ATOM 1788 N N . LYS A 1 223 ? 25.359 -13.32 -17.953 1 88.38 223 LYS A N 1
ATOM 1789 C CA . LYS A 1 223 ? 26.266 -12.203 -17.672 1 88.38 223 LYS A CA 1
ATOM 1790 C C . LYS A 1 223 ? 27.484 -12.25 -18.578 1 88.38 223 LYS A C 1
ATOM 1792 O O . LYS A 1 223 ? 28.062 -13.32 -18.797 1 88.38 223 LYS A O 1
ATOM 1797 N N . PRO A 1 224 ? 27.859 -11.133 -18.969 1 85 224 PRO A N 1
ATOM 1798 C CA . PRO A 1 224 ? 28.984 -11.094 -19.906 1 85 224 PRO A CA 1
ATOM 1799 C C . PRO A 1 224 ? 30.312 -11.477 -19.25 1 85 224 PRO A C 1
ATOM 1801 O O . PRO A 1 224 ? 31.25 -11.914 -19.938 1 85 224 PRO A O 1
ATOM 1804 N N . ASN A 1 225 ? 30.422 -11.312 -18.016 1 81.56 225 ASN A N 1
ATOM 1805 C CA . ASN A 1 225 ? 31.688 -11.523 -17.312 1 81.56 225 ASN A CA 1
ATOM 1806 C C . ASN A 1 225 ? 31.906 -12.992 -16.969 1 81.56 225 ASN A C 1
ATOM 1808 O O . ASN A 1 225 ? 32.938 -13.352 -16.391 1 81.56 225 ASN A O 1
ATOM 1812 N N . ARG A 1 226 ? 31.047 -13.812 -17.391 1 83.19 226 ARG A N 1
ATOM 1813 C CA . ARG A 1 226 ? 31.188 -15.234 -17.094 1 83.19 226 ARG A CA 1
ATOM 1814 C C . ARG A 1 226 ? 32.219 -15.883 -18.031 1 83.19 226 ARG A C 1
ATOM 1816 O O . ARG A 1 226 ? 32.344 -15.484 -19.188 1 83.19 226 ARG A O 1
ATOM 1823 N N . TRP A 1 227 ? 32.812 -16.812 -17.516 1 80.44 227 TRP A N 1
ATOM 1824 C CA . TRP A 1 227 ? 33.875 -17.469 -18.266 1 80.44 227 TRP A CA 1
ATOM 1825 C C . TRP A 1 227 ? 33.312 -18.203 -19.469 1 80.44 227 TRP A C 1
ATOM 1827 O O . TRP A 1 227 ? 34.031 -18.391 -20.469 1 80.44 227 TRP A O 1
ATOM 1837 N N . GLU A 1 228 ? 32.094 -18.562 -19.422 1 83.38 228 GLU A N 1
ATOM 1838 C CA . GLU A 1 228 ? 31.469 -19.328 -20.5 1 83.38 228 GLU A CA 1
ATOM 1839 C C . GLU A 1 228 ? 31.203 -18.453 -21.719 1 83.38 228 GLU A C 1
ATOM 1841 O O . GLU A 1 228 ? 30.984 -18.953 -22.812 1 83.38 228 GLU A O 1
ATOM 1846 N N . VAL A 1 229 ? 31.297 -17.219 -21.484 1 85.81 229 VAL A N 1
ATOM 1847 C CA . VAL A 1 229 ? 31.031 -16.281 -22.562 1 85.81 229 VAL A CA 1
ATOM 1848 C C . VAL A 1 229 ? 32.344 -15.906 -23.266 1 85.81 229 VAL A C 1
ATOM 1850 O O . VAL A 1 229 ? 33.281 -15.422 -22.625 1 85.81 229 VAL A O 1
ATOM 1853 N N . PRO A 1 230 ? 32.312 -16.188 -24.547 1 86.5 230 PRO A N 1
ATOM 1854 C CA . PRO A 1 230 ? 33.531 -15.836 -25.297 1 86.5 230 PRO A CA 1
ATOM 1855 C C . PRO A 1 230 ? 33.812 -14.336 -25.266 1 86.5 230 PRO A C 1
ATOM 1857 O O . PRO A 1 230 ? 32.906 -13.523 -25.203 1 86.5 230 PRO A O 1
ATOM 1860 N N . GLN A 1 231 ? 35 -13.969 -25.328 1 81.06 231 GLN A N 1
ATOM 1861 C CA . GLN A 1 231 ? 35.469 -12.586 -25.203 1 81.06 231 GLN A CA 1
ATOM 1862 C C . GLN A 1 231 ? 35 -11.742 -26.391 1 81.06 231 GLN A C 1
ATOM 1864 O O . GLN A 1 231 ? 34.875 -10.523 -26.266 1 81.06 231 GLN A O 1
ATOM 1869 N N . GLU A 1 232 ? 34.75 -12.43 -27.484 1 78.38 232 GLU A N 1
ATOM 1870 C CA . GLU A 1 232 ? 34.375 -11.742 -28.703 1 78.38 232 GLU A CA 1
ATOM 1871 C C . GLU A 1 232 ? 33.062 -10.992 -28.531 1 78.38 232 GLU A C 1
ATOM 1873 O O . GLU A 1 232 ? 32.781 -10.008 -29.219 1 78.38 232 GLU A O 1
ATOM 1878 N N . ILE A 1 233 ? 32.281 -11.438 -27.562 1 80.12 233 ILE A N 1
ATOM 1879 C CA . ILE A 1 233 ? 30.969 -10.82 -27.453 1 80.12 233 ILE A CA 1
ATOM 1880 C C . ILE A 1 233 ? 30.859 -10.094 -26.125 1 80.12 233 ILE A C 1
ATOM 1882 O O . ILE A 1 233 ? 29.766 -9.648 -25.75 1 80.12 233 ILE A O 1
ATOM 1886 N N . CYS A 1 234 ? 31.953 -9.93 -25.469 1 76.56 234 CYS A N 1
ATOM 1887 C CA . CYS A 1 234 ? 31.953 -9.211 -24.203 1 76.56 234 CYS A CA 1
ATOM 1888 C C . CYS A 1 234 ? 31.781 -7.711 -24.422 1 76.56 234 CYS A C 1
ATOM 1890 O O . CYS A 1 234 ? 32.219 -7.184 -25.453 1 76.56 234 CYS A O 1
ATOM 1892 N N . PRO A 1 235 ? 31.094 -7.059 -23.5 1 69.62 235 PRO A N 1
ATOM 1893 C CA . PRO A 1 235 ? 30.719 -5.652 -23.672 1 69.62 235 PRO A CA 1
ATOM 1894 C C . PRO A 1 235 ? 31.922 -4.762 -24 1 69.62 235 PRO A C 1
ATOM 1896 O O . PRO A 1 235 ? 31.797 -3.807 -24.766 1 69.62 235 PRO A O 1
ATOM 1899 N N . ASN A 1 236 ? 33 -5.047 -23.344 1 65.25 236 ASN A N 1
ATOM 1900 C CA . ASN A 1 236 ? 34.156 -4.176 -23.578 1 65.25 236 ASN A CA 1
ATOM 1901 C C . ASN A 1 236 ? 34.562 -4.164 -25.047 1 65.25 236 ASN A C 1
ATOM 1903 O O . ASN A 1 236 ? 35.031 -3.152 -25.547 1 65.25 236 ASN A O 1
ATOM 1907 N N . ARG A 1 237 ? 34.312 -5.246 -25.656 1 64.31 237 ARG A N 1
ATOM 1908 C CA . ARG A 1 237 ? 34.719 -5.344 -27.062 1 64.31 237 ARG A CA 1
ATOM 1909 C C . ARG A 1 237 ? 33.531 -4.977 -27.984 1 64.31 237 ARG A C 1
ATOM 1911 O O . ARG A 1 237 ? 33.75 -4.723 -29.172 1 64.31 237 ARG A O 1
ATOM 1918 N N . VAL A 1 238 ? 32.406 -4.883 -27.422 1 63.41 238 VAL A N 1
ATOM 1919 C CA . VAL A 1 238 ? 31.203 -4.676 -28.234 1 63.41 238 VAL A CA 1
ATOM 1920 C C . VAL A 1 238 ? 30.844 -3.191 -28.266 1 63.41 238 VAL A C 1
ATOM 1922 O O . VAL A 1 238 ? 29.906 -2.783 -28.953 1 63.41 238 VAL A O 1
ATOM 1925 N N . LYS A 1 239 ? 31.531 -2.357 -27.531 1 68.81 239 LYS A N 1
ATOM 1926 C CA . LYS A 1 239 ? 31.266 -0.922 -27.516 1 68.81 239 LYS A CA 1
ATOM 1927 C C . LYS A 1 239 ? 31.312 -0.344 -28.938 1 68.81 239 LYS A C 1
ATOM 1929 O O . LYS A 1 239 ? 30.672 0.671 -29.219 1 68.81 239 LYS A O 1
ATOM 1934 N N . LYS A 1 240 ? 31.922 -1.096 -29.797 1 72.69 240 LYS A N 1
ATOM 1935 C CA . LYS A 1 240 ? 32.094 -0.557 -31.141 1 72.69 240 LYS A CA 1
ATOM 1936 C C . LYS A 1 240 ? 31.031 -1.079 -32.094 1 72.69 240 LYS A C 1
ATOM 1938 O O . LYS A 1 240 ? 30.938 -0.641 -33.25 1 72.69 240 LYS A O 1
ATOM 1943 N N . ARG A 1 241 ? 30.219 -1.888 -31.578 1 83.62 241 ARG A N 1
ATOM 1944 C CA . ARG A 1 241 ? 29.203 -2.461 -32.469 1 83.62 241 ARG A CA 1
ATOM 1945 C C . ARG A 1 241 ? 28.016 -1.524 -32.594 1 83.62 241 ARG A C 1
ATOM 1947 O O . ARG A 1 241 ? 27.688 -0.772 -31.688 1 83.62 241 ARG A O 1
ATOM 1954 N N . ASP A 1 242 ? 27.406 -1.527 -33.844 1 84.38 242 ASP A N 1
ATOM 1955 C CA . ASP A 1 242 ? 26.266 -0.665 -34.125 1 84.38 242 ASP A CA 1
ATOM 1956 C C . ASP A 1 242 ? 25.031 -1.126 -33.375 1 84.38 242 ASP A C 1
ATOM 1958 O O . ASP A 1 242 ? 24.875 -2.316 -33.094 1 84.38 242 ASP A O 1
ATOM 1962 N N . ALA A 1 243 ? 24.297 -0.142 -33.156 1 86.25 243 ALA A N 1
ATOM 1963 C CA . ALA A 1 243 ? 23.016 -0.46 -32.531 1 86.25 243 ALA A CA 1
ATOM 1964 C C . ALA A 1 243 ? 22.172 -1.341 -33.469 1 86.25 243 ALA A C 1
ATOM 1966 O O . ALA A 1 243 ? 22.266 -1.233 -34.688 1 86.25 243 ALA A O 1
ATOM 1967 N N . LYS A 1 244 ? 21.484 -2.234 -32.906 1 88.06 244 LYS A N 1
ATOM 1968 C CA . LYS A 1 244 ? 20.578 -3.152 -33.594 1 88.06 244 LYS A CA 1
ATOM 1969 C C . LYS A 1 244 ? 21.375 -4.219 -34.344 1 88.06 244 LYS A C 1
ATOM 1971 O O . LYS A 1 244 ? 20.938 -4.664 -35.406 1 88.06 244 LYS A O 1
ATOM 1976 N N . SER A 1 245 ? 22.531 -4.484 -33.938 1 88.44 245 SER A N 1
ATOM 1977 C CA . SER A 1 245 ? 23.328 -5.555 -34.5 1 88.44 245 SER A CA 1
ATOM 1978 C C . SER A 1 245 ? 23.375 -6.773 -33.594 1 88.44 245 SER A C 1
ATOM 1980 O O . SER A 1 245 ? 23.219 -6.648 -32.375 1 88.44 245 SER A O 1
ATOM 1982 N N . SER A 1 246 ? 23.5 -7.945 -34.25 1 90.81 246 SER A N 1
ATOM 1983 C CA . SER A 1 246 ? 23.531 -9.195 -33.469 1 90.81 246 SER A CA 1
ATOM 1984 C C . SER A 1 246 ? 24.688 -10.078 -33.906 1 90.81 246 SER A C 1
ATOM 1986 O O . SER A 1 246 ? 25.078 -10.062 -35.094 1 90.81 246 SER A O 1
ATOM 1988 N N . VAL A 1 247 ? 25.281 -10.727 -32.969 1 90.62 247 VAL A N 1
ATOM 1989 C CA . VAL A 1 247 ? 26.297 -11.742 -33.219 1 90.62 247 VAL A CA 1
ATOM 1990 C C . VAL A 1 247 ? 25.844 -13.078 -32.625 1 90.62 247 VAL A C 1
ATOM 1992 O O . VAL A 1 247 ? 25.469 -13.148 -31.453 1 90.62 247 VAL A O 1
ATOM 1995 N N . PHE A 1 248 ? 25.906 -14.125 -33.5 1 92.5 248 PHE A N 1
ATOM 1996 C CA . PHE A 1 248 ? 25.5 -15.453 -33.062 1 92.5 248 PHE A CA 1
ATOM 1997 C C . PHE A 1 248 ? 26.703 -16.375 -32.938 1 92.5 248 PHE A C 1
ATOM 1999 O O . PHE A 1 248 ? 27.594 -16.375 -33.781 1 92.5 248 PHE A O 1
ATOM 2006 N N . LEU A 1 249 ? 26.688 -17.031 -31.859 1 92.31 249 LEU A N 1
ATOM 2007 C CA . LEU A 1 249 ? 27.688 -18.078 -31.641 1 92.31 249 LEU A CA 1
ATOM 2008 C C . LEU A 1 249 ? 27.016 -19.422 -31.375 1 92.31 249 LEU A C 1
ATOM 2010 O O . LEU A 1 249 ? 26.062 -19.5 -30.594 1 92.31 249 LEU A O 1
ATOM 2014 N N . PHE A 1 250 ? 27.484 -20.438 -32.094 1 92.81 250 PHE A N 1
ATOM 2015 C CA . PHE A 1 250 ? 26.891 -21.766 -31.969 1 92.81 250 PHE A CA 1
ATOM 2016 C C . PHE A 1 250 ? 27.906 -22.75 -31.422 1 92.81 250 PHE A C 1
ATOM 2018 O O . PHE A 1 250 ? 29.062 -22.75 -31.828 1 92.81 250 PHE A O 1
ATOM 2025 N N . ASN A 1 251 ? 27.516 -23.438 -30.406 1 91.25 251 ASN A N 1
ATOM 2026 C CA . ASN A 1 251 ? 28.312 -24.516 -29.828 1 91.25 251 ASN A CA 1
ATOM 2027 C C . ASN A 1 251 ? 27.453 -25.734 -29.531 1 91.25 251 ASN A C 1
ATOM 2029 O O . ASN A 1 251 ? 26.891 -25.859 -28.453 1 91.25 251 ASN A O 1
ATOM 2033 N N . GLY A 1 252 ? 27.469 -26.688 -30.531 1 90.56 252 GLY A N 1
ATOM 2034 C CA . GLY A 1 252 ? 26.609 -27.859 -30.359 1 90.56 252 GLY A CA 1
ATOM 2035 C C . GLY A 1 252 ? 25.125 -27.516 -30.328 1 90.56 252 GLY A C 1
ATOM 2036 O O . GLY A 1 252 ? 24.594 -26.938 -31.266 1 90.56 252 GLY A O 1
ATOM 2037 N N . ASP A 1 253 ? 24.609 -27.812 -29.141 1 92.5 253 ASP A N 1
ATOM 2038 C CA . ASP A 1 253 ? 23.172 -27.594 -29 1 92.5 253 ASP A CA 1
ATOM 2039 C C . ASP A 1 253 ? 22.891 -26.234 -28.344 1 92.5 253 ASP A C 1
ATOM 2041 O O . ASP A 1 253 ? 21.734 -25.906 -28.094 1 92.5 253 ASP A O 1
ATOM 2045 N N . LEU A 1 254 ? 23.969 -25.469 -28.172 1 95.56 254 LEU A N 1
ATOM 2046 C CA . LEU A 1 254 ? 23.812 -24.188 -27.5 1 95.56 254 LEU A CA 1
ATOM 2047 C C . LEU A 1 254 ? 24.016 -23.031 -28.469 1 95.56 254 LEU A C 1
ATOM 2049 O O . LEU A 1 254 ? 24.875 -23.109 -29.359 1 95.56 254 LEU A O 1
ATOM 2053 N N . THR A 1 255 ? 23.234 -22.109 -28.375 1 95.19 255 THR A N 1
ATOM 2054 C CA . THR A 1 255 ? 23.344 -20.875 -29.156 1 95.19 255 THR A CA 1
ATOM 2055 C C . THR A 1 255 ? 23.5 -19.672 -28.25 1 95.19 255 THR A C 1
ATOM 2057 O O . THR A 1 255 ? 22.75 -19.5 -27.281 1 95.19 255 THR A O 1
ATOM 2060 N N . LEU A 1 256 ? 24.484 -18.891 -28.469 1 94.12 256 LEU A N 1
ATOM 2061 C CA . LEU A 1 256 ? 24.703 -17.609 -27.766 1 94.12 256 LEU A CA 1
ATOM 2062 C C . LEU A 1 256 ? 24.469 -16.438 -28.719 1 94.12 256 LEU A C 1
ATOM 2064 O O . LEU A 1 256 ? 24.938 -16.453 -29.859 1 94.12 256 LEU A O 1
ATOM 2068 N N . VAL A 1 257 ? 23.703 -15.555 -28.281 1 93.06 257 VAL A N 1
ATOM 2069 C CA . VAL A 1 257 ? 23.469 -14.375 -29.125 1 93.06 257 VAL A CA 1
ATOM 2070 C C . VAL A 1 257 ? 23.781 -13.109 -28.328 1 93.06 257 VAL A C 1
ATOM 2072 O O . VAL A 1 257 ? 23.422 -12.992 -27.156 1 93.06 257 VAL A O 1
ATOM 2075 N N . SER A 1 258 ? 24.547 -12.227 -28.844 1 92.06 258 SER A N 1
ATOM 2076 C CA . SER A 1 258 ? 24.812 -10.891 -28.312 1 92.06 258 SER A CA 1
ATOM 2077 C C . SER A 1 258 ? 24.109 -9.82 -29.156 1 92.06 258 SER A C 1
ATOM 2079 O O . SER A 1 258 ? 24.406 -9.648 -30.328 1 92.06 258 SER A O 1
ATOM 2081 N N . TYR A 1 259 ? 23.141 -9.172 -28.578 1 91.38 259 TYR A N 1
ATOM 2082 C CA . TYR A 1 259 ? 22.359 -8.148 -29.25 1 91.38 259 TYR A CA 1
ATOM 2083 C C . TYR A 1 259 ? 22.578 -6.777 -28.625 1 91.38 259 TYR A C 1
ATOM 2085 O O . TYR A 1 259 ? 22.672 -6.652 -27.406 1 91.38 259 TYR A O 1
ATOM 2093 N N . ILE A 1 260 ? 22.734 -5.766 -29.469 1 88.94 260 ILE A N 1
ATOM 2094 C CA . ILE A 1 260 ? 22.922 -4.395 -29 1 88.94 260 ILE A CA 1
ATOM 2095 C C . ILE A 1 260 ? 21.656 -3.59 -29.266 1 88.94 260 ILE A C 1
ATOM 2097 O O . ILE A 1 260 ? 21.484 -3.008 -30.328 1 88.94 260 ILE A O 1
ATOM 2101 N N . PRO A 1 261 ? 20.781 -3.486 -28.234 1 87.44 261 PRO A N 1
ATOM 2102 C CA . PRO A 1 261 ? 19.547 -2.727 -28.438 1 87.44 261 PRO A CA 1
ATOM 2103 C C . PRO A 1 261 ? 19.797 -1.223 -28.547 1 87.44 261 PRO A C 1
ATOM 2105 O O . PRO A 1 261 ? 19.172 -0.551 -29.375 1 87.44 261 PRO A O 1
ATOM 2108 N N . LYS A 1 262 ? 20.672 -0.657 -27.719 1 86.75 262 LYS A N 1
ATOM 2109 C CA . LYS A 1 262 ? 21.125 0.731 -27.688 1 86.75 262 LYS A CA 1
ATOM 2110 C C . LYS A 1 262 ? 22.641 0.812 -27.641 1 86.75 262 LYS A C 1
ATOM 2112 O O . LYS A 1 262 ? 23.312 -0.118 -27.172 1 86.75 262 LYS A O 1
ATOM 2117 N N . PRO A 1 263 ? 23.016 1.963 -28.062 1 82.56 263 PRO A N 1
ATOM 2118 C CA . PRO A 1 263 ? 24.469 2.074 -28.078 1 82.56 263 PRO A CA 1
ATOM 2119 C C . PRO A 1 263 ? 25.094 1.842 -26.688 1 82.56 263 PRO A C 1
ATOM 2121 O O . PRO A 1 263 ? 24.578 2.354 -25.688 1 82.56 263 PRO A O 1
ATOM 2124 N N . LYS A 1 264 ? 26 1.019 -26.656 1 80.12 264 LYS A N 1
ATOM 2125 C CA . LYS A 1 264 ? 26.828 0.758 -25.469 1 80.12 264 LYS A CA 1
ATOM 2126 C C . LYS A 1 264 ? 26.125 -0.185 -24.5 1 80.12 264 LYS A C 1
ATOM 2128 O O . LYS A 1 264 ? 26.531 -0.305 -23.344 1 80.12 264 LYS A O 1
ATOM 2133 N N . ARG A 1 265 ? 25.016 -0.713 -24.953 1 85.44 265 ARG A N 1
ATOM 2134 C CA . ARG A 1 265 ? 24.344 -1.708 -24.125 1 85.44 265 ARG A CA 1
ATOM 2135 C C . ARG A 1 265 ? 24.203 -3.035 -24.859 1 85.44 265 ARG A C 1
ATOM 2137 O O . ARG A 1 265 ? 23.75 -3.072 -26.016 1 85.44 265 ARG A O 1
ATOM 2144 N N . SER A 1 266 ? 24.734 -4.004 -24.281 1 87.38 266 SER A N 1
ATOM 2145 C CA . SER A 1 266 ? 24.656 -5.32 -24.906 1 87.38 266 SER A CA 1
ATOM 2146 C C . SER A 1 266 ? 23.875 -6.301 -24.047 1 87.38 266 SER A C 1
ATOM 2148 O O . SER A 1 266 ? 23.969 -6.258 -22.812 1 87.38 266 SER A O 1
ATOM 2150 N N . VAL A 1 267 ? 23.078 -7.07 -24.703 1 91.38 267 VAL A N 1
ATOM 2151 C CA . VAL A 1 267 ? 22.344 -8.141 -24.031 1 91.38 267 VAL A CA 1
ATOM 2152 C C . VAL A 1 267 ? 22.766 -9.492 -24.625 1 91.38 267 VAL A C 1
ATOM 2154 O O . VAL A 1 267 ? 22.734 -9.68 -25.844 1 91.38 267 VAL A O 1
ATOM 2157 N N . ILE A 1 268 ? 23.172 -10.445 -23.766 1 93.38 268 ILE A N 1
ATOM 2158 C CA . ILE A 1 268 ? 23.609 -11.758 -24.234 1 93.38 268 ILE A CA 1
ATOM 2159 C C . ILE A 1 268 ? 22.625 -12.828 -23.75 1 93.38 268 ILE A C 1
ATOM 2161 O O . ILE A 1 268 ? 22.281 -12.859 -22.562 1 93.38 268 ILE A O 1
ATOM 2165 N N . LEU A 1 269 ? 22.234 -13.633 -24.688 1 95.56 269 LEU A N 1
ATOM 2166 C CA . LEU A 1 269 ? 21.297 -14.703 -24.359 1 95.56 269 LEU A CA 1
ATOM 2167 C C . LEU A 1 269 ? 21.875 -16.062 -24.719 1 95.56 269 LEU A C 1
ATOM 2169 O O . LEU A 1 269 ? 22.641 -16.188 -25.672 1 95.56 269 LEU A O 1
ATOM 2173 N N . LEU A 1 270 ? 21.562 -17.016 -23.938 1 96 270 LEU A N 1
ATOM 2174 C CA . LEU A 1 270 ? 21.906 -18.422 -24.156 1 96 270 LEU A CA 1
ATOM 2175 C C . LEU A 1 270 ? 20.641 -19.25 -24.391 1 96 270 LEU A C 1
ATOM 2177 O O . LEU A 1 270 ? 19.656 -19.094 -23.672 1 96 270 LEU A O 1
ATOM 2181 N N . SER A 1 271 ? 20.641 -20.047 -25.453 1 97.06 271 SER A N 1
ATOM 2182 C CA . SER A 1 271 ? 19.484 -20.891 -25.75 1 97.06 271 SER A CA 1
ATOM 2183 C C . SER A 1 271 ? 19.906 -22.297 -26.172 1 97.06 271 SER A C 1
ATOM 2185 O O . SER A 1 271 ? 20.891 -22.469 -26.906 1 97.06 271 SER A O 1
ATOM 2187 N N . SER A 1 272 ? 19.281 -23.234 -25.609 1 97.31 272 SER A N 1
ATOM 2188 C CA . SER A 1 272 ? 19.422 -24.609 -26.094 1 97.31 272 SER A CA 1
ATOM 2189 C C . SER A 1 272 ? 18.234 -25.016 -26.953 1 97.31 272 SER A C 1
ATOM 2191 O O . SER A 1 272 ? 18.078 -26.203 -27.266 1 97.31 272 SER A O 1
ATOM 2193 N N . MET A 1 273 ? 17.422 -24.109 -27.266 1 95.62 273 MET A N 1
ATOM 2194 C CA . MET A 1 273 ? 16.203 -24.344 -28.047 1 95.62 273 MET A CA 1
ATOM 2195 C C . MET A 1 273 ? 16.359 -2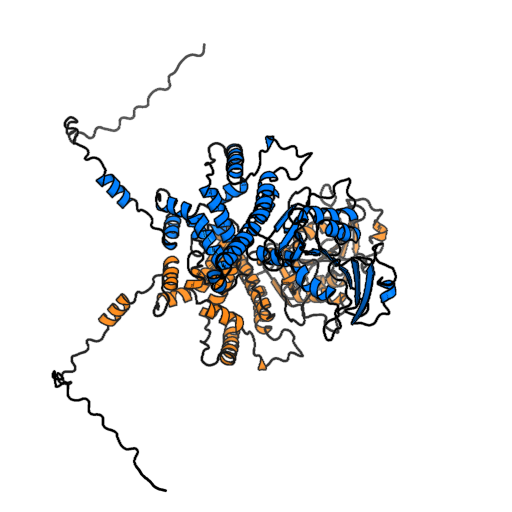3.812 -29.469 1 95.62 273 MET A C 1
ATOM 2197 O O . MET A 1 273 ? 15.82 -24.391 -30.422 1 95.62 273 MET A O 1
ATOM 2201 N N . HIS A 1 274 ? 17.094 -22.781 -29.594 1 94.56 274 HIS A N 1
ATOM 2202 C CA . HIS A 1 274 ? 17.25 -22.094 -30.859 1 94.56 274 HIS A CA 1
ATOM 2203 C C . HIS A 1 274 ? 18.562 -22.484 -31.531 1 94.56 274 HIS A C 1
ATOM 2205 O O . HIS A 1 274 ? 19.625 -22.484 -30.891 1 94.56 274 HIS A O 1
ATOM 2211 N N . HIS A 1 275 ? 18.484 -22.719 -32.844 1 92.06 275 HIS A N 1
ATOM 2212 C CA . HIS A 1 275 ? 19.688 -23.156 -33.562 1 92.06 275 HIS A CA 1
ATOM 2213 C C . HIS A 1 275 ? 19.859 -22.422 -34.875 1 92.06 275 HIS A C 1
ATOM 2215 O O . HIS A 1 275 ? 20.547 -22.891 -35.781 1 92.06 275 HIS A O 1
ATOM 2221 N N . ASP A 1 276 ? 19.156 -21.266 -34.938 1 88.12 276 ASP A N 1
ATOM 2222 C CA . ASP A 1 276 ? 19.281 -20.484 -36.156 1 88.12 276 ASP A CA 1
ATOM 2223 C C . ASP A 1 276 ? 19.531 -19 -35.844 1 88.12 276 ASP A C 1
ATOM 2225 O O . ASP A 1 276 ? 19.531 -18.609 -34.688 1 88.12 276 ASP A O 1
ATOM 2229 N N . LYS A 1 277 ? 19.859 -18.188 -36.875 1 86.81 277 LYS A N 1
ATOM 2230 C CA . LYS A 1 277 ? 20.156 -16.766 -36.75 1 86.81 277 LYS A CA 1
ATOM 2231 C C . LYS A 1 277 ? 18.953 -15.914 -37.156 1 86.81 277 LYS A C 1
ATOM 2233 O O . LYS A 1 277 ? 19.094 -14.867 -37.781 1 86.81 277 LYS A O 1
ATOM 2238 N N . SER A 1 278 ? 17.828 -16.391 -36.844 1 86.94 278 SER A N 1
ATOM 2239 C CA . SER A 1 278 ? 16.625 -15.695 -37.281 1 86.94 278 SER A CA 1
ATOM 2240 C C . SER A 1 278 ? 16.469 -14.352 -36.562 1 86.94 278 SER A C 1
ATOM 2242 O O . SER A 1 278 ? 16.641 -14.266 -35.344 1 86.94 278 SER A O 1
ATOM 2244 N N . VAL A 1 279 ? 16.328 -13.289 -37.375 1 85.75 279 VAL A N 1
ATOM 2245 C CA . VAL A 1 279 ? 16.125 -11.938 -36.875 1 85.75 279 VAL A CA 1
ATOM 2246 C C . VAL A 1 279 ? 14.797 -11.391 -37.406 1 85.75 279 VAL A C 1
ATOM 2248 O O . VAL A 1 279 ? 14.359 -11.758 -38.5 1 85.75 279 VAL A O 1
ATOM 2251 N N . ASP A 1 280 ? 14.055 -10.648 -36.562 1 80.25 280 ASP A N 1
ATOM 2252 C CA . ASP A 1 280 ? 12.734 -10.164 -36.938 1 80.25 280 ASP A CA 1
ATOM 2253 C C . ASP A 1 280 ? 12.656 -8.648 -36.812 1 80.25 280 ASP A C 1
ATOM 2255 O O . ASP A 1 280 ? 13.195 -8.055 -35.875 1 80.25 280 ASP A O 1
ATOM 2259 N N . GLY A 1 281 ? 11.953 -8.062 -37.844 1 76.44 281 GLY A N 1
ATOM 2260 C CA . GLY A 1 281 ? 11.445 -6.703 -37.75 1 76.44 281 GLY A CA 1
ATOM 2261 C C . GLY A 1 281 ? 12.461 -5.66 -38.188 1 76.44 281 GLY A C 1
ATOM 2262 O O . GLY A 1 281 ? 13.547 -6 -38.656 1 76.44 281 GLY A O 1
ATOM 2263 N N . ILE A 1 282 ? 12.016 -4.445 -37.938 1 75.25 282 ILE A N 1
ATOM 2264 C CA . ILE A 1 282 ? 12.758 -3.254 -38.344 1 75.25 282 ILE A CA 1
ATOM 2265 C C . ILE A 1 282 ? 13.992 -3.092 -37.469 1 75.25 282 ILE A C 1
ATOM 2267 O O . ILE A 1 282 ? 15.055 -2.701 -37.938 1 75.25 282 ILE A O 1
ATOM 2271 N N . ASN A 1 283 ? 13.93 -3.637 -36.312 1 79.81 283 ASN A N 1
ATOM 2272 C CA . ASN A 1 283 ? 15.039 -3.465 -35.375 1 79.81 283 ASN A CA 1
ATOM 2273 C C . ASN A 1 283 ? 16.016 -4.637 -35.438 1 79.81 283 ASN A C 1
ATOM 2275 O O . ASN A 1 283 ? 17.016 -4.652 -34.719 1 79.81 283 ASN A O 1
ATOM 2279 N N . GLN A 1 284 ? 15.719 -5.621 -36.312 1 82.12 284 GLN A N 1
ATOM 2280 C CA . GLN A 1 284 ? 16.562 -6.789 -36.531 1 82.12 284 GLN A CA 1
ATOM 2281 C C . GLN A 1 284 ? 16.781 -7.543 -35.219 1 82.12 284 GLN A C 1
ATOM 2283 O O . GLN A 1 284 ? 17.906 -7.93 -34.906 1 82.12 284 GLN A O 1
ATOM 2288 N N . LYS A 1 285 ? 15.734 -7.57 -34.438 1 90.19 285 LYS A N 1
ATOM 2289 C CA . LYS A 1 285 ? 15.82 -8.242 -33.156 1 90.19 285 LYS A CA 1
ATOM 2290 C C . LYS A 1 285 ? 15.812 -9.758 -33.312 1 90.19 285 LYS A C 1
ATOM 2292 O O . LYS A 1 285 ? 14.938 -10.312 -33.969 1 90.19 285 LYS A O 1
ATOM 2297 N N . PRO A 1 286 ? 16.844 -10.398 -32.844 1 92.75 286 PRO A N 1
ATOM 2298 C CA . PRO A 1 286 ? 16.891 -11.859 -32.906 1 92.75 286 PRO A CA 1
ATOM 2299 C C . PRO A 1 286 ? 15.656 -12.523 -32.312 1 92.75 286 PRO A C 1
ATOM 2301 O O . PRO A 1 286 ? 15.133 -12.047 -31.297 1 92.75 286 PRO A O 1
ATOM 2304 N N . GLU A 1 287 ? 15.227 -13.586 -32.875 1 93.38 287 GLU A N 1
ATOM 2305 C CA . GLU A 1 287 ? 14.07 -14.328 -32.375 1 93.38 287 GLU A CA 1
ATOM 2306 C C . GLU A 1 287 ? 14.273 -14.789 -30.953 1 93.38 287 GLU A C 1
ATOM 2308 O O . GLU A 1 287 ? 13.328 -14.844 -30.172 1 93.38 287 GLU A O 1
ATOM 2313 N N . ILE A 1 288 ? 15.508 -15.156 -30.609 1 94.31 288 ILE A N 1
ATOM 2314 C CA . ILE A 1 288 ? 15.844 -15.602 -29.266 1 94.31 288 ILE A CA 1
ATOM 2315 C C . ILE A 1 288 ? 15.469 -14.516 -28.25 1 94.31 288 ILE A C 1
ATOM 2317 O O . ILE A 1 288 ? 14.922 -14.805 -27.188 1 94.31 288 ILE A O 1
ATOM 2321 N N . ILE A 1 289 ? 15.688 -13.32 -28.609 1 93.94 289 ILE A N 1
ATOM 2322 C CA . ILE A 1 289 ? 15.383 -12.195 -27.734 1 93.94 289 ILE A CA 1
ATOM 2323 C C . ILE A 1 289 ? 13.875 -12 -27.641 1 93.94 289 ILE A C 1
ATOM 2325 O O . ILE A 1 289 ? 13.336 -11.781 -26.547 1 93.94 289 ILE A O 1
ATOM 2329 N N . ASN A 1 290 ? 13.219 -12.039 -28.766 1 94 290 ASN A N 1
ATOM 2330 C CA . ASN A 1 290 ? 11.766 -11.93 -28.75 1 94 290 ASN A CA 1
ATOM 2331 C C . ASN A 1 290 ? 11.117 -13.031 -27.922 1 94 290 ASN A C 1
ATOM 2333 O O . ASN A 1 290 ? 10.195 -12.766 -27.156 1 94 290 ASN A O 1
ATOM 2337 N N . PHE A 1 291 ? 11.656 -14.188 -28.141 1 95.25 291 PHE A N 1
ATOM 2338 C CA . PHE A 1 291 ? 11.148 -15.328 -27.391 1 95.25 291 PHE A CA 1
ATOM 2339 C C . PHE A 1 291 ? 11.352 -15.133 -25.891 1 95.25 291 PHE A C 1
ATOM 2341 O O . PHE A 1 291 ? 10.43 -15.336 -25.109 1 95.25 291 PHE A O 1
ATOM 2348 N N . TYR A 1 292 ? 12.516 -14.734 -25.531 1 96.56 292 TYR A N 1
ATOM 2349 C CA . TYR A 1 292 ? 12.836 -14.492 -24.125 1 96.56 292 TYR A CA 1
ATOM 2350 C C . TYR A 1 292 ? 11.914 -13.43 -23.531 1 96.56 292 TYR A C 1
ATOM 2352 O O . TYR A 1 292 ? 11.375 -13.609 -22.438 1 96.56 292 TYR A O 1
ATOM 2360 N N . ASN A 1 293 ? 11.688 -12.344 -24.25 1 94.12 293 ASN A N 1
ATOM 2361 C CA . ASN A 1 293 ? 10.844 -11.242 -23.766 1 94.12 293 ASN A CA 1
ATOM 2362 C C . ASN A 1 293 ? 9.406 -11.695 -23.562 1 94.12 293 ASN A C 1
ATOM 2364 O O . ASN A 1 293 ? 8.719 -11.211 -22.656 1 94.12 293 ASN A O 1
ATOM 2368 N N . LYS A 1 294 ? 9.016 -12.578 -24.297 1 94.88 294 LYS A N 1
ATOM 2369 C CA . LYS A 1 294 ? 7.641 -13.07 -24.234 1 94.88 294 LYS A CA 1
ATOM 2370 C C . LYS A 1 294 ? 7.469 -14.055 -23.078 1 94.88 294 LYS A C 1
ATOM 2372 O O . LYS A 1 294 ? 6.363 -14.219 -22.547 1 94.88 294 LYS A O 1
ATOM 2377 N N . THR A 1 295 ? 8.555 -14.688 -22.641 1 96.38 295 THR A N 1
ATOM 2378 C CA . THR A 1 295 ? 8.391 -15.812 -21.719 1 96.38 295 THR A CA 1
ATOM 2379 C C . THR A 1 295 ? 9.008 -15.484 -20.359 1 96.38 295 THR A C 1
ATOM 2381 O O . THR A 1 295 ? 8.781 -16.203 -19.391 1 96.38 295 THR A O 1
ATOM 2384 N N . LYS A 1 296 ? 9.688 -14.391 -20.203 1 95.12 296 LYS A N 1
ATOM 2385 C CA . LYS A 1 296 ? 10.445 -14.102 -18.984 1 95.12 296 LYS A CA 1
ATOM 2386 C C . LYS A 1 296 ? 9.539 -13.602 -17.875 1 95.12 296 LYS A C 1
ATOM 2388 O O . LYS A 1 296 ? 9.883 -13.688 -16.688 1 95.12 296 LYS A O 1
ATOM 2393 N N . GLY A 1 297 ? 8.359 -13.078 -18.141 1 93.31 297 GLY A N 1
ATOM 2394 C CA . GLY A 1 297 ? 7.582 -12.289 -17.188 1 93.31 297 GLY A CA 1
ATOM 2395 C C . GLY A 1 297 ? 6.578 -13.117 -16.406 1 93.31 297 GLY A C 1
ATOM 2396 O O . GLY A 1 297 ? 5.684 -12.57 -15.766 1 93.31 297 GLY A O 1
ATOM 2397 N N . GLY A 1 298 ? 6.68 -14.391 -16.406 1 94.69 298 GLY A N 1
ATOM 2398 C CA . GLY A 1 298 ? 5.656 -15.227 -15.797 1 94.69 298 GLY A CA 1
ATOM 2399 C C . GLY A 1 298 ? 5.555 -15.031 -14.297 1 94.69 298 GLY A C 1
ATOM 2400 O O . GLY A 1 298 ? 4.469 -14.781 -13.766 1 94.69 298 GLY A O 1
ATOM 2401 N N . VAL A 1 299 ? 6.66 -15.094 -13.609 1 95.94 299 VAL A N 1
ATOM 2402 C CA . VAL A 1 299 ? 6.672 -15.008 -12.156 1 95.94 299 VAL A CA 1
ATOM 2403 C C . VAL A 1 299 ? 6.328 -13.578 -11.719 1 95.94 299 VAL A C 1
ATOM 2405 O O . VAL A 1 299 ? 5.594 -13.383 -10.75 1 95.94 299 VAL A O 1
ATOM 2408 N N . ASP A 1 300 ? 6.82 -12.617 -12.438 1 93.5 300 ASP A N 1
ATOM 2409 C CA . ASP A 1 300 ? 6.5 -11.227 -12.133 1 93.5 300 ASP A CA 1
ATOM 2410 C C . ASP A 1 300 ? 5.004 -10.961 -12.273 1 93.5 300 ASP A C 1
ATOM 2412 O O . ASP A 1 300 ? 4.422 -10.219 -11.477 1 93.5 300 ASP A O 1
ATOM 2416 N N . THR A 1 301 ? 4.496 -11.531 -13.289 1 95.94 301 THR A N 1
ATOM 2417 C CA . THR A 1 301 ? 3.062 -11.367 -13.5 1 95.94 301 THR A CA 1
ATOM 2418 C C . THR A 1 301 ? 2.271 -12.039 -12.383 1 95.94 301 THR A C 1
ATOM 2420 O O . THR A 1 301 ? 1.287 -11.484 -11.891 1 95.94 301 THR A O 1
ATOM 2423 N N . LEU A 1 302 ? 2.65 -13.203 -12.055 1 96.94 302 LEU A N 1
ATOM 2424 C CA . LEU A 1 302 ? 2.025 -13.883 -10.922 1 96.94 302 LEU A CA 1
ATOM 2425 C C . LEU A 1 302 ? 2.098 -13.016 -9.672 1 96.94 302 LEU A C 1
ATOM 2427 O O . LEU A 1 302 ? 1.108 -12.883 -8.945 1 96.94 302 LEU A O 1
ATOM 2431 N N . ASP A 1 303 ? 3.227 -12.461 -9.414 1 94.62 303 ASP A N 1
ATOM 2432 C CA . ASP A 1 303 ? 3.42 -11.609 -8.242 1 94.62 303 ASP A CA 1
ATOM 2433 C C . ASP A 1 303 ? 2.459 -10.422 -8.266 1 94.62 303 ASP A C 1
ATOM 2435 O O . ASP A 1 303 ? 1.901 -10.047 -7.234 1 94.62 303 ASP A O 1
ATOM 2439 N N . GLN A 1 304 ? 2.328 -9.891 -9.406 1 93.56 304 GLN A N 1
ATOM 2440 C CA . GLN A 1 304 ? 1.404 -8.773 -9.562 1 93.56 304 GLN A CA 1
ATOM 2441 C C . GLN A 1 304 ? -0.033 -9.203 -9.289 1 93.56 304 GLN A C 1
ATOM 2443 O O . GLN A 1 304 ? -0.783 -8.492 -8.617 1 93.56 304 GLN A O 1
ATOM 2448 N N . MET A 1 305 ? -0.361 -10.328 -9.805 1 95.38 305 MET A N 1
ATOM 2449 C CA . MET A 1 305 ? -1.718 -10.844 -9.641 1 95.38 305 MET A CA 1
ATOM 2450 C C . MET A 1 305 ? -2.016 -11.148 -8.18 1 95.38 305 MET A C 1
ATOM 2452 O O . MET A 1 305 ? -3.086 -10.805 -7.676 1 95.38 305 MET A O 1
ATOM 2456 N N . VAL A 1 306 ? -1.109 -11.719 -7.582 1 95.62 306 VAL A N 1
ATOM 2457 C CA . VAL A 1 306 ? -1.277 -12.094 -6.18 1 95.62 306 VAL A CA 1
ATOM 2458 C C . VAL A 1 306 ? -1.318 -10.836 -5.312 1 95.62 306 VAL A C 1
ATOM 2460 O O . VAL A 1 306 ? -2.098 -10.758 -4.359 1 95.62 306 VAL A O 1
ATOM 2463 N N . SER A 1 307 ? -0.53 -9.898 -5.613 1 92.5 307 SER A N 1
ATOM 2464 C CA . SER A 1 307 ? -0.446 -8.664 -4.836 1 92.5 307 SER A CA 1
ATOM 2465 C C . SER A 1 307 ? -1.745 -7.871 -4.914 1 92.5 307 SER A C 1
ATOM 2467 O O . SER A 1 307 ? -2.094 -7.145 -3.98 1 92.5 307 SER A O 1
ATOM 2469 N N . LEU A 1 308 ? -2.434 -8 -5.992 1 92.06 308 LEU A N 1
ATOM 2470 C CA . LEU A 1 308 ? -3.662 -7.246 -6.211 1 92.06 308 LEU A CA 1
ATOM 2471 C C . LEU A 1 308 ? -4.703 -7.578 -5.145 1 92.06 308 LEU A C 1
ATOM 2473 O O . LEU A 1 308 ? -5.434 -6.699 -4.688 1 92.06 308 LEU A O 1
ATOM 2477 N N . TYR A 1 309 ? -4.852 -8.828 -4.742 1 93.81 309 TYR A N 1
ATOM 2478 C CA . TYR A 1 309 ? -5.801 -9.281 -3.732 1 93.81 309 TYR A CA 1
ATOM 2479 C C . TYR A 1 309 ? -5.09 -10.023 -2.611 1 93.81 309 TYR A C 1
ATOM 2481 O O . TYR A 1 309 ? -5.52 -11.109 -2.211 1 93.81 309 TYR A O 1
ATOM 2489 N N . SER A 1 310 ? -4.051 -9.414 -2.133 1 95.38 310 SER A N 1
ATOM 2490 C CA . SER A 1 310 ? -3.195 -10.102 -1.169 1 95.38 310 SER A CA 1
ATOM 2491 C C . SER A 1 310 ? -3.869 -10.195 0.197 1 95.38 310 SER A C 1
ATOM 2493 O O . SER A 1 310 ? -4.449 -9.219 0.676 1 95.38 310 SER A O 1
ATOM 2495 N N . VAL A 1 311 ? -3.723 -11.367 0.817 1 96.94 311 VAL A N 1
ATOM 2496 C CA . VAL A 1 311 ? -4.305 -11.602 2.133 1 96.94 311 VAL A CA 1
ATOM 2497 C C . VAL A 1 311 ? -3.277 -11.281 3.219 1 96.94 311 VAL A C 1
ATOM 2499 O O . VAL A 1 311 ? -3.535 -11.492 4.406 1 96.94 311 VAL A O 1
ATOM 2502 N N . LEU A 1 312 ? -2.152 -10.805 2.859 1 94.81 312 LEU A N 1
ATOM 2503 C CA . LEU A 1 312 ? -1.063 -10.547 3.793 1 94.81 312 LEU A CA 1
ATOM 2504 C C . LEU A 1 312 ? -1.478 -9.516 4.836 1 94.81 312 LEU A C 1
ATOM 2506 O O . LEU A 1 312 ? -2.018 -8.461 4.492 1 94.81 312 LEU A O 1
ATOM 2510 N N . ARG A 1 313 ? -1.304 -9.836 6.066 1 92.88 313 ARG A N 1
ATOM 2511 C CA . ARG A 1 313 ? -1.492 -8.93 7.195 1 92.88 313 ARG A CA 1
ATOM 2512 C C . ARG A 1 313 ? -0.181 -8.703 7.941 1 92.88 313 ARG A C 1
ATOM 2514 O O . ARG A 1 313 ? 0.745 -9.508 7.836 1 92.88 313 ARG A O 1
ATOM 2521 N N . THR A 1 314 ? -0.174 -7.617 8.68 1 89.19 314 THR A N 1
ATOM 2522 C CA . THR A 1 314 ? 1.02 -7.344 9.477 1 89.19 314 THR A CA 1
ATOM 2523 C C . THR A 1 314 ? 1.182 -8.383 10.586 1 89.19 314 THR A C 1
ATOM 2525 O O . THR A 1 314 ? 0.24 -8.648 11.328 1 89.19 314 THR A O 1
ATOM 2528 N N . THR A 1 315 ? 2.332 -9.008 10.609 1 92.88 315 THR A N 1
ATOM 2529 C CA . THR A 1 315 ? 2.641 -10.016 11.617 1 92.88 315 THR A CA 1
ATOM 2530 C C . THR A 1 315 ? 4.141 -10.062 11.891 1 92.88 315 THR A C 1
ATOM 2532 O O . THR A 1 315 ? 4.945 -9.664 11.047 1 92.88 315 THR A O 1
ATOM 2535 N N . LYS A 1 316 ? 4.449 -10.453 13.062 1 93.81 316 LYS A N 1
ATOM 2536 C CA . LYS A 1 316 ? 5.852 -10.641 13.414 1 93.81 316 LYS A CA 1
ATOM 2537 C C . LYS A 1 316 ? 6.254 -12.109 13.32 1 93.81 316 LYS A C 1
ATOM 2539 O O . LYS A 1 316 ? 7.406 -12.461 13.586 1 93.81 316 LYS A O 1
ATOM 2544 N N . ARG A 1 317 ? 5.328 -12.945 12.961 1 95.62 317 ARG A N 1
ATOM 2545 C CA . ARG A 1 317 ? 5.578 -14.375 12.82 1 95.62 317 ARG A CA 1
ATOM 2546 C C . ARG A 1 317 ? 5.754 -14.758 11.352 1 95.62 317 ARG A C 1
ATOM 2548 O O . ARG A 1 317 ? 4.781 -14.781 10.594 1 95.62 317 ARG A O 1
ATOM 2555 N N . TRP A 1 318 ? 6.902 -15.227 11.039 1 96.25 318 TRP A N 1
ATOM 2556 C CA . TRP A 1 318 ? 7.211 -15.453 9.633 1 96.25 318 TRP A CA 1
ATOM 2557 C C . TRP A 1 318 ? 6.457 -16.672 9.102 1 96.25 318 TRP A C 1
ATOM 2559 O O . TRP A 1 318 ? 6.098 -16.719 7.926 1 96.25 318 TRP A O 1
ATOM 2569 N N . PRO A 1 319 ? 6.199 -17.734 9.914 1 96.31 319 PRO A N 1
ATOM 2570 C CA . PRO A 1 319 ? 5.426 -18.859 9.359 1 96.31 319 PRO A CA 1
ATOM 2571 C C . PRO A 1 319 ? 4.031 -18.438 8.898 1 96.31 319 PRO A C 1
ATOM 2573 O O . PRO A 1 319 ? 3.512 -18.984 7.918 1 96.31 319 PRO A O 1
ATOM 2576 N N . LEU A 1 320 ? 3.467 -17.484 9.617 1 97 320 LEU A N 1
ATOM 2577 C CA . LEU A 1 320 ? 2.154 -16.984 9.227 1 97 320 LEU A CA 1
ATOM 2578 C C . LEU A 1 320 ? 2.227 -16.234 7.898 1 97 320 LEU A C 1
ATOM 2580 O O . LEU A 1 320 ? 1.311 -16.328 7.078 1 97 320 LEU A O 1
ATOM 2584 N N . THR A 1 321 ? 3.277 -15.523 7.676 1 97.38 321 THR A N 1
ATOM 2585 C CA . THR A 1 321 ? 3.492 -14.852 6.402 1 97.38 321 THR A CA 1
ATOM 2586 C C . THR A 1 321 ? 3.582 -15.867 5.262 1 97.38 321 THR A C 1
ATOM 2588 O O . THR A 1 321 ? 3.023 -15.648 4.184 1 97.38 321 THR A O 1
ATOM 2591 N N . VAL A 1 322 ? 4.273 -16.938 5.523 1 97.81 322 VAL A N 1
ATOM 2592 C CA . VAL A 1 322 ? 4.371 -18.016 4.539 1 97.81 322 VAL A CA 1
ATOM 2593 C C . VAL A 1 322 ? 2.982 -18.578 4.262 1 97.81 322 VAL A C 1
ATOM 2595 O O . VAL A 1 322 ? 2.617 -18.812 3.105 1 97.81 322 VAL A O 1
ATOM 2598 N N . PHE A 1 323 ? 2.25 -18.766 5.297 1 97.81 323 PHE A N 1
ATOM 2599 C CA . PHE A 1 323 ? 0.894 -19.281 5.168 1 97.81 323 PHE A CA 1
ATOM 2600 C C . PHE A 1 323 ? 0.029 -18.344 4.336 1 97.81 323 PHE A C 1
ATOM 2602 O O . PHE A 1 323 ? -0.743 -18.797 3.486 1 97.81 323 PHE A O 1
ATOM 2609 N N . TYR A 1 324 ? 0.119 -17.062 4.586 1 97.88 324 TYR A N 1
ATOM 2610 C CA . TYR A 1 324 ? -0.606 -16.078 3.791 1 97.88 324 TYR A CA 1
ATOM 2611 C C . TYR A 1 324 ? -0.26 -16.203 2.312 1 97.88 324 TYR A C 1
ATOM 2613 O O . TYR A 1 324 ? -1.146 -16.172 1.454 1 97.88 324 TYR A O 1
ATOM 2621 N N . ASN A 1 325 ? 0.989 -16.344 2.045 1 98 325 ASN A N 1
ATOM 2622 C CA . ASN A 1 325 ? 1.41 -16.469 0.653 1 98 325 ASN A CA 1
ATOM 2623 C C . ASN A 1 325 ? 0.844 -17.734 0.01 1 98 325 ASN A C 1
ATOM 2625 O O . ASN A 1 325 ? 0.476 -17.719 -1.166 1 98 325 ASN A O 1
ATOM 2629 N N . MET A 1 326 ? 0.855 -18.766 0.786 1 97.94 326 MET A N 1
ATOM 2630 C CA . MET A 1 326 ? 0.255 -20.016 0.296 1 97.94 326 MET A CA 1
ATOM 2631 C C . MET A 1 326 ? -1.201 -19.781 -0.101 1 97.94 326 MET A C 1
ATOM 2633 O O . MET A 1 326 ? -1.631 -20.219 -1.17 1 97.94 326 MET A O 1
ATOM 2637 N N . ILE A 1 327 ? -1.953 -19.109 0.727 1 97.81 327 ILE A N 1
ATOM 2638 C CA . ILE A 1 327 ? -3.359 -18.828 0.457 1 97.81 327 ILE A CA 1
ATOM 2639 C C . ILE A 1 327 ? -3.49 -18.016 -0.828 1 97.81 327 ILE A C 1
ATOM 2641 O O . ILE A 1 327 ? -4.355 -18.297 -1.662 1 97.81 327 ILE A O 1
ATOM 2645 N N . ASN A 1 328 ? -2.678 -17.062 -1.008 1 98.25 328 ASN A N 1
ATOM 2646 C CA . ASN A 1 328 ? -2.695 -16.234 -2.209 1 98.25 328 ASN A CA 1
ATOM 2647 C C . ASN A 1 328 ? -2.494 -17.062 -3.469 1 98.25 328 ASN A C 1
ATOM 2649 O O . ASN A 1 328 ? -3.244 -16.938 -4.438 1 98.25 328 ASN A O 1
ATOM 2653 N N . ILE A 1 329 ? -1.499 -17.875 -3.406 1 98.19 329 ILE A N 1
ATOM 2654 C CA . ILE A 1 329 ? -1.139 -18.656 -4.578 1 98.19 329 ILE A CA 1
ATOM 2655 C C . ILE A 1 329 ? -2.221 -19.703 -4.848 1 98.19 329 ILE A C 1
ATOM 2657 O O . ILE A 1 329 ? -2.619 -19.906 -5.996 1 98.19 329 ILE A O 1
ATOM 2661 N N . VAL A 1 330 ? -2.725 -20.328 -3.797 1 97.81 330 VAL A N 1
ATOM 2662 C CA . VAL A 1 330 ? -3.758 -21.344 -3.955 1 97.81 330 VAL A CA 1
ATOM 2663 C C . VAL A 1 330 ? -5.016 -20.719 -4.543 1 97.81 330 VAL A C 1
ATOM 2665 O O . VAL A 1 330 ? -5.68 -21.312 -5.395 1 97.81 330 VAL A O 1
ATOM 2668 N N . ALA A 1 331 ? -5.34 -19.562 -4.07 1 98.12 331 ALA A N 1
ATOM 2669 C CA . ALA A 1 331 ? -6.523 -18.891 -4.594 1 98.12 331 ALA A CA 1
ATOM 2670 C C . ALA A 1 331 ? -6.371 -18.594 -6.078 1 98.12 331 ALA A C 1
ATOM 2672 O O . ALA A 1 331 ? -7.309 -18.766 -6.855 1 98.12 331 ALA A O 1
ATOM 2673 N N . LEU A 1 332 ? -5.266 -18.109 -6.469 1 98.31 332 LEU A N 1
ATOM 2674 C CA . LEU A 1 332 ? -5.016 -17.828 -7.879 1 98.31 332 LEU A CA 1
ATOM 2675 C C . LEU A 1 332 ? -5.035 -19.125 -8.703 1 98.31 332 LEU A C 1
ATOM 2677 O O . LEU A 1 332 ? -5.648 -19.172 -9.766 1 98.31 332 LEU A O 1
ATOM 2681 N N . ASN A 1 333 ? -4.309 -20.156 -8.211 1 98.31 333 ASN A N 1
ATOM 2682 C CA . ASN A 1 333 ? -4.32 -21.453 -8.883 1 98.31 333 ASN A CA 1
ATOM 2683 C C . ASN A 1 333 ? -5.738 -21.984 -9.047 1 98.31 333 ASN A C 1
ATOM 2685 O O . ASN A 1 333 ? -6.086 -22.531 -10.102 1 98.31 333 ASN A O 1
ATOM 2689 N N . ALA A 1 334 ? -6.512 -21.844 -8.008 1 98.12 334 ALA A N 1
ATOM 2690 C CA . ALA A 1 334 ? -7.898 -22.297 -8.07 1 98.12 334 ALA A CA 1
ATOM 2691 C C . ALA A 1 334 ? -8.68 -21.547 -9.141 1 98.12 334 ALA A C 1
ATOM 2693 O O . ALA A 1 334 ? -9.477 -22.141 -9.867 1 98.12 334 ALA A O 1
ATOM 2694 N N . TYR A 1 335 ? -8.492 -20.312 -9.203 1 98.19 335 TYR A N 1
ATOM 2695 C CA . TYR A 1 335 ? -9.141 -19.5 -10.227 1 98.19 335 TYR A CA 1
ATOM 2696 C C . TYR A 1 335 ? -8.75 -19.969 -11.625 1 98.19 335 TYR A C 1
ATOM 2698 O O . TYR A 1 335 ? -9.617 -20.156 -12.484 1 98.19 335 TYR A O 1
ATOM 2706 N N . ILE A 1 336 ? -7.48 -20.156 -11.852 1 97.81 336 ILE A N 1
ATOM 2707 C CA . ILE A 1 336 ? -6.969 -20.578 -13.148 1 97.81 336 ILE A CA 1
ATOM 2708 C C . ILE A 1 336 ? -7.559 -21.938 -13.531 1 97.81 336 ILE A C 1
ATOM 2710 O O . ILE A 1 336 ? -8.008 -22.125 -14.656 1 97.81 336 ILE A O 1
ATOM 2714 N N . LEU A 1 337 ? -7.555 -22.859 -12.562 1 97.56 337 LEU A N 1
ATOM 2715 C CA . LEU A 1 337 ? -8.125 -24.172 -12.805 1 97.56 337 LEU A CA 1
ATOM 2716 C C . LEU A 1 337 ? -9.609 -24.062 -13.156 1 97.56 337 LEU A C 1
ATOM 2718 O O . LEU A 1 337 ? -10.078 -24.719 -14.094 1 97.56 337 LEU A O 1
ATOM 2722 N N . TYR A 1 338 ? -10.289 -23.219 -12.445 1 97.56 338 TYR A N 1
ATOM 2723 C CA . TYR A 1 338 ? -11.719 -23.047 -12.68 1 97.56 338 TYR A CA 1
ATOM 2724 C C . TYR A 1 338 ? -11.977 -22.5 -14.078 1 97.56 338 TYR A C 1
ATOM 2726 O O . TYR A 1 338 ? -12.898 -22.938 -14.766 1 97.56 338 TYR A O 1
ATOM 2734 N N . CYS A 1 339 ? -11.234 -21.578 -14.438 1 96.81 339 CYS A N 1
ATOM 2735 C CA . CYS A 1 339 ? -11.375 -20.969 -15.758 1 96.81 339 CYS A CA 1
ATOM 2736 C C . CYS A 1 339 ? -11.117 -21.984 -16.859 1 96.81 339 CYS A C 1
ATOM 2738 O O . CYS A 1 339 ? -11.805 -21.984 -17.891 1 96.81 339 CYS A O 1
ATOM 2740 N N . GLN A 1 340 ? -10.141 -22.859 -16.672 1 94.88 340 GLN A N 1
ATOM 2741 C CA . GLN A 1 340 ? -9.805 -23.875 -17.672 1 94.88 340 GLN A CA 1
ATOM 2742 C C . GLN A 1 340 ? -10.914 -24.922 -17.781 1 94.88 340 GLN A C 1
ATOM 2744 O O . GLN A 1 340 ? -11.172 -25.438 -18.859 1 94.88 340 GLN A O 1
ATOM 2749 N N . LEU A 1 341 ? -11.57 -25.188 -16.703 1 95.5 341 LEU A N 1
ATOM 2750 C CA . LEU A 1 341 ? -12.625 -26.188 -16.688 1 95.5 341 LEU A CA 1
ATOM 2751 C C . LEU A 1 341 ? -13.953 -25.594 -17.141 1 95.5 341 LEU A C 1
ATOM 2753 O O . LEU A 1 341 ? -14.828 -26.328 -17.609 1 95.5 341 LEU A O 1
ATOM 2757 N N . ASN A 1 342 ? -14.078 -24.281 -16.922 1 96.44 342 ASN A N 1
ATOM 2758 C CA . ASN A 1 342 ? -15.312 -23.594 -17.266 1 96.44 342 ASN A CA 1
ATOM 2759 C C . ASN A 1 342 ? -15.047 -22.406 -18.188 1 96.44 342 ASN A C 1
ATOM 2761 O O . ASN A 1 342 ? -15.195 -21.25 -17.781 1 96.44 342 ASN A O 1
ATOM 2765 N N . LEU A 1 343 ? -14.891 -22.688 -19.438 1 94.88 343 LEU A N 1
ATOM 2766 C CA . LEU A 1 343 ? -14.461 -21.688 -20.406 1 94.88 343 LEU A CA 1
ATOM 2767 C C . LEU A 1 343 ? -15.547 -20.641 -20.625 1 94.88 343 LEU A C 1
ATOM 2769 O O . LEU A 1 343 ? -15.242 -19.453 -20.797 1 94.88 343 LEU A O 1
ATOM 2773 N N . ASP A 1 344 ? -16.734 -21.062 -20.609 1 95.5 344 ASP A N 1
ATOM 2774 C CA . ASP A 1 344 ? -17.844 -20.125 -20.797 1 95.5 344 ASP A CA 1
ATOM 2775 C C . ASP A 1 344 ? -17.938 -19.125 -19.641 1 95.5 344 ASP A C 1
ATOM 2777 O O . ASP A 1 344 ? -18.188 -17.938 -19.859 1 95.5 344 ASP A O 1
ATOM 2781 N N . TRP A 1 345 ? -17.734 -19.625 -18.531 1 95.56 345 TRP A N 1
ATOM 2782 C CA . TRP A 1 345 ? -17.734 -18.766 -17.344 1 95.56 345 TRP A CA 1
ATOM 2783 C C . TRP A 1 345 ? -16.562 -17.781 -17.406 1 95.56 345 TRP A C 1
ATOM 2785 O O . TRP A 1 345 ? -16.734 -16.594 -17.094 1 95.56 345 TRP A O 1
ATOM 2795 N N . ALA A 1 346 ? -15.469 -18.281 -17.812 1 94.69 346 ALA A N 1
ATOM 2796 C CA . ALA A 1 346 ? -14.234 -17.5 -17.828 1 94.69 346 ALA A CA 1
ATOM 2797 C C . ALA A 1 346 ? -14.352 -16.312 -18.797 1 94.69 346 ALA A C 1
ATOM 2799 O O . ALA A 1 346 ? -13.75 -15.273 -18.562 1 94.69 346 ALA A O 1
ATOM 2800 N N . ARG A 1 347 ? -15.133 -16.453 -19.781 1 94.5 347 ARG A N 1
ATOM 2801 C CA . ARG A 1 347 ? -15.305 -15.406 -20.766 1 94.5 347 ARG A CA 1
ATOM 2802 C C . ARG A 1 347 ? -16.203 -14.289 -20.234 1 94.5 347 ARG A C 1
ATOM 2804 O O . ARG A 1 347 ? -16.109 -13.141 -20.672 1 94.5 347 ARG A O 1
ATOM 2811 N N . ARG A 1 348 ? -17.031 -14.609 -19.25 1 93.56 348 ARG A N 1
ATOM 2812 C CA . ARG A 1 348 ? -18.062 -13.672 -18.828 1 93.56 348 ARG A CA 1
ATOM 2813 C C . ARG A 1 348 ? -17.75 -13.078 -17.469 1 93.56 348 ARG A C 1
ATOM 2815 O O . ARG A 1 348 ? -18.344 -12.078 -17.062 1 93.56 348 ARG A O 1
ATOM 2822 N N . HIS A 1 349 ? -16.812 -13.703 -16.828 1 94.62 349 HIS A N 1
ATOM 2823 C CA . HIS A 1 349 ? -16.562 -13.305 -15.445 1 94.62 349 HIS A CA 1
ATOM 2824 C C . HIS A 1 349 ? -15.109 -12.914 -15.219 1 94.62 349 HIS A C 1
ATOM 2826 O O . HIS A 1 349 ? -14.234 -13.32 -15.992 1 94.62 349 HIS A O 1
ATOM 2832 N N . THR A 1 350 ? -14.953 -12.133 -14.164 1 94.06 350 THR A N 1
ATOM 2833 C CA . THR A 1 350 ? -13.609 -11.695 -13.797 1 94.06 350 THR A CA 1
ATOM 2834 C C . THR A 1 350 ? -13.086 -12.5 -12.609 1 94.06 350 THR A C 1
ATOM 2836 O O . THR A 1 350 ? -13.836 -13.258 -11.992 1 94.06 350 THR A O 1
ATOM 2839 N N . ARG A 1 351 ? -11.812 -12.391 -12.375 1 95.19 351 ARG A N 1
ATOM 2840 C CA . ARG A 1 351 ? -11.211 -13.039 -11.211 1 95.19 351 ARG A CA 1
ATOM 2841 C C . ARG A 1 351 ? -11.891 -12.586 -9.922 1 95.19 351 ARG A C 1
ATOM 2843 O O . ARG A 1 351 ? -12.062 -13.375 -8.992 1 95.19 351 ARG A O 1
ATOM 2850 N N . ARG A 1 352 ? -12.227 -11.383 -9.867 1 93.44 352 ARG A N 1
ATOM 2851 C CA . ARG A 1 352 ? -12.922 -10.867 -8.695 1 93.44 352 ARG A CA 1
ATOM 2852 C C . ARG A 1 352 ? -14.227 -11.617 -8.453 1 93.44 352 ARG A C 1
ATOM 2854 O O . ARG A 1 352 ? -14.562 -11.938 -7.309 1 93.44 352 ARG A O 1
ATOM 2861 N N . ASP A 1 353 ? -14.953 -11.852 -9.516 1 94.25 353 ASP A N 1
ATOM 2862 C CA . ASP A 1 353 ? -16.188 -12.617 -9.391 1 94.25 353 ASP A CA 1
ATOM 2863 C C . ASP A 1 353 ? -15.922 -13.984 -8.758 1 94.25 353 ASP A C 1
ATOM 2865 O O . ASP A 1 353 ? -16.672 -14.43 -7.883 1 94.25 353 ASP A O 1
ATOM 2869 N N . PHE A 1 354 ? -14.938 -14.586 -9.266 1 97.25 354 PHE A N 1
ATOM 2870 C CA . PHE A 1 354 ? -14.578 -15.898 -8.734 1 97.25 354 PHE A CA 1
ATOM 2871 C C . PHE A 1 354 ? -14.266 -15.812 -7.246 1 97.25 354 PHE A C 1
ATOM 2873 O O . PHE A 1 354 ? -14.719 -16.641 -6.461 1 97.25 354 PHE A O 1
ATOM 2880 N N . TYR A 1 355 ? -13.438 -14.812 -6.859 1 96.88 355 TYR A N 1
ATOM 2881 C CA . TYR A 1 355 ? -13.047 -14.656 -5.461 1 96.88 355 TYR A CA 1
ATOM 2882 C C . TYR A 1 355 ? -14.266 -14.398 -4.582 1 96.88 355 TYR A C 1
ATOM 2884 O O . TYR A 1 355 ? -14.352 -14.898 -3.459 1 96.88 355 TYR A O 1
ATOM 2892 N N . GLU A 1 356 ? -15.195 -13.609 -5.039 1 94.88 356 GLU A N 1
ATOM 2893 C CA . GLU A 1 356 ? -16.422 -13.359 -4.273 1 94.88 356 GLU A CA 1
ATOM 2894 C C . GLU A 1 356 ? -17.188 -14.648 -4.02 1 94.88 356 GLU A C 1
ATOM 2896 O O . GLU A 1 356 ? -17.656 -14.891 -2.906 1 94.88 356 GLU A O 1
ATOM 2901 N N . GLU A 1 357 ? -17.281 -15.422 -5.023 1 95.94 357 GLU A N 1
ATOM 2902 C CA . GLU A 1 357 ? -17.953 -16.703 -4.875 1 95.94 357 GLU A CA 1
ATOM 2903 C C . GLU A 1 357 ? -17.188 -17.625 -3.93 1 95.94 357 GLU A C 1
ATOM 2905 O O . GLU A 1 357 ? -17.797 -18.328 -3.121 1 95.94 357 GLU A O 1
ATOM 2910 N N . LEU A 1 358 ? -15.93 -17.641 -4.113 1 97.69 358 LEU A N 1
ATOM 2911 C CA . LEU A 1 358 ? -15.094 -18.484 -3.262 1 97.69 358 LEU A CA 1
ATOM 2912 C C . LEU A 1 358 ? -15.234 -18.062 -1.799 1 97.69 358 LEU A C 1
ATOM 2914 O O . LEU A 1 358 ? -15.367 -18.922 -0.92 1 97.69 358 LEU A O 1
ATOM 2918 N N . ILE A 1 359 ? -15.148 -16.797 -1.562 1 97.75 359 ILE A N 1
ATOM 2919 C CA . ILE A 1 359 ? -15.273 -16.266 -0.21 1 97.75 359 ILE A CA 1
ATOM 2920 C C . ILE A 1 359 ? -16.609 -16.703 0.394 1 97.75 359 ILE A C 1
ATOM 2922 O O . ILE A 1 359 ? -16.656 -17.234 1.507 1 97.75 359 ILE A O 1
ATOM 2926 N N . MET A 1 360 ? -17.625 -16.516 -0.327 1 96.69 360 MET A N 1
ATOM 2927 C CA . MET A 1 360 ? -18.953 -16.859 0.179 1 96.69 360 MET A CA 1
ATOM 2928 C C . MET A 1 360 ? -19.047 -18.359 0.458 1 96.69 360 MET A C 1
ATOM 2930 O O . MET A 1 360 ? -19.656 -18.781 1.452 1 96.69 360 MET A O 1
ATOM 2934 N N . ALA A 1 361 ? -18.469 -19.141 -0.396 1 97.5 361 ALA A N 1
ATOM 2935 C CA . ALA A 1 361 ? -18.484 -20.578 -0.199 1 97.5 361 ALA A CA 1
ATOM 2936 C C . ALA A 1 361 ? -17.781 -20.969 1.095 1 97.5 361 ALA A C 1
ATOM 2938 O O . ALA A 1 361 ? -18.172 -21.906 1.777 1 97.5 361 ALA A O 1
ATOM 2939 N N . LEU A 1 362 ? -16.781 -20.266 1.426 1 97.88 362 LEU A N 1
ATOM 2940 C CA . LEU A 1 362 ? -15.961 -20.594 2.586 1 97.88 362 LEU A CA 1
ATOM 2941 C C . LEU A 1 362 ? -16.625 -20.125 3.875 1 97.88 362 LEU A C 1
ATOM 2943 O O . LEU A 1 362 ? -16.469 -20.766 4.922 1 97.88 362 LEU A O 1
ATOM 2947 N N . VAL A 1 363 ? -17.375 -19.047 3.82 1 97.94 363 VAL A N 1
ATOM 2948 C CA . VAL A 1 363 ? -17.891 -18.453 5.051 1 97.94 363 VAL A CA 1
ATOM 2949 C C . VAL A 1 363 ? -19.344 -18.859 5.242 1 97.94 363 VAL A C 1
ATOM 2951 O O . VAL A 1 363 ? -19.875 -18.781 6.352 1 97.94 363 VAL A O 1
ATOM 2954 N N . ARG A 1 364 ? -20.031 -19.312 4.25 1 97.12 364 ARG A N 1
ATOM 2955 C CA . ARG A 1 364 ? -21.469 -19.562 4.254 1 97.12 364 ARG A CA 1
ATOM 2956 C C . ARG A 1 364 ? -21.844 -20.578 5.336 1 97.12 364 ARG A C 1
ATOM 2958 O O . ARG A 1 364 ? -22.781 -20.359 6.098 1 97.12 364 ARG A O 1
ATOM 2965 N N . PRO A 1 365 ? -21.141 -21.703 5.438 1 97.12 365 PRO A N 1
ATOM 2966 C CA . PRO A 1 365 ? -21.531 -22.688 6.449 1 97.12 365 PRO A CA 1
ATOM 2967 C C . PRO A 1 365 ? -21.547 -22.094 7.863 1 97.12 365 PRO A C 1
ATOM 2969 O O . PRO A 1 365 ? -22.453 -22.391 8.648 1 97.12 365 PRO A O 1
ATOM 2972 N N . GLN A 1 366 ? -20.609 -21.312 8.164 1 96.88 366 GLN A N 1
ATOM 2973 C CA . GLN A 1 366 ? -20.547 -20.688 9.484 1 96.88 366 GLN A CA 1
ATOM 2974 C C . GLN A 1 366 ? -21.672 -19.688 9.68 1 96.88 366 GLN A C 1
ATOM 2976 O O . GLN A 1 366 ? -22.25 -19.594 10.766 1 96.88 366 GLN A O 1
ATOM 2981 N N . ILE A 1 367 ? -21.922 -18.891 8.711 1 96.81 367 ILE A N 1
ATOM 2982 C CA . ILE A 1 367 ? -22.984 -17.906 8.789 1 96.81 367 ILE A CA 1
ATOM 2983 C C . ILE A 1 367 ? -24.328 -18.609 8.961 1 96.81 367 ILE A C 1
ATOM 2985 O O . ILE A 1 367 ? -25.172 -18.172 9.75 1 96.81 367 ILE A O 1
ATOM 2989 N N . GLU A 1 368 ? -24.516 -19.672 8.242 1 96.25 368 GLU A N 1
ATOM 2990 C CA . GLU A 1 368 ? -25.734 -20.453 8.352 1 96.25 368 GLU A CA 1
ATOM 2991 C C . GLU A 1 368 ? -25.906 -21.031 9.75 1 96.25 368 GLU A C 1
ATOM 2993 O O . GLU A 1 368 ? -27.016 -21.062 10.289 1 96.25 368 GLU A O 1
ATOM 2998 N N . LEU A 1 369 ? -24.844 -21.5 10.281 1 95 369 LEU A N 1
ATOM 2999 C CA . LEU A 1 369 ? -24.891 -22.031 11.641 1 95 369 LEU A CA 1
ATOM 3000 C C . LEU A 1 369 ? -25.297 -20.953 12.633 1 95 369 LEU A C 1
ATOM 3002 O O . LEU A 1 369 ? -26.094 -21.188 13.531 1 95 369 LEU A O 1
ATOM 3006 N N . ARG A 1 370 ? -24.766 -19.766 12.461 1 94.25 370 ARG A N 1
ATOM 3007 C CA . ARG A 1 370 ? -25.094 -18.656 13.352 1 94.25 370 ARG A CA 1
ATOM 3008 C C . ARG A 1 370 ? -26.531 -18.188 13.133 1 94.25 370 ARG A C 1
ATOM 3010 O O . ARG A 1 370 ? -27.203 -17.781 14.078 1 94.25 370 ARG A O 1
ATOM 3017 N N . ALA A 1 371 ? -26.875 -18.219 11.938 1 94.5 371 ALA A N 1
ATOM 3018 C CA . ALA A 1 371 ? -28.25 -17.844 11.609 1 94.5 371 ALA A CA 1
ATOM 3019 C C . ALA A 1 371 ? -29.234 -18.812 12.25 1 94.5 371 ALA A C 1
ATOM 3021 O O . ALA A 1 371 ? -30.328 -18.406 12.672 1 94.5 371 ALA A O 1
ATOM 3022 N N . ALA A 1 372 ? -28.906 -20.047 12.273 1 92.88 372 ALA A N 1
ATOM 3023 C CA . ALA A 1 372 ? -29.766 -21.078 12.844 1 92.88 372 ALA A CA 1
ATOM 3024 C C . ALA A 1 372 ? -29.766 -21 14.367 1 92.88 372 ALA A C 1
ATOM 3026 O O . ALA A 1 372 ? -30.734 -21.438 15.016 1 92.88 372 ALA A O 1
ATOM 3027 N N . ASN A 1 373 ? -28.703 -20.469 14.938 1 90.06 373 ASN A N 1
ATOM 3028 C CA . ASN A 1 373 ? -28.578 -20.344 16.391 1 90.06 373 ASN A CA 1
ATOM 3029 C C . ASN A 1 373 ? -28.266 -18.906 16.797 1 90.06 373 ASN A C 1
ATOM 3031 O O . ASN A 1 373 ? -27.188 -18.641 17.344 1 90.06 373 ASN A O 1
ATOM 3035 N N . PRO A 1 374 ? -29.234 -18.062 16.688 1 86.88 374 PRO A N 1
ATOM 3036 C CA . PRO A 1 374 ? -28.953 -16.641 16.906 1 86.88 374 PRO A CA 1
ATOM 3037 C C . PRO A 1 374 ? -28.906 -16.281 18.391 1 86.88 374 PRO A C 1
ATOM 3039 O O . PRO A 1 374 ? -28.578 -15.133 18.734 1 86.88 374 PRO A O 1
ATOM 3042 N N . VAL A 1 375 ? -29.062 -17.219 19.219 1 83.25 375 VAL A N 1
ATOM 3043 C CA . VAL A 1 375 ? -29.094 -16.922 20.656 1 83.25 375 VAL A CA 1
ATOM 3044 C C . VAL A 1 375 ? -27.734 -16.375 21.094 1 83.25 375 VAL A C 1
ATOM 3046 O O . VAL A 1 375 ? -26.688 -16.969 20.812 1 83.25 375 VAL A O 1
ATOM 3049 N N . GLY A 1 376 ? -27.781 -15.211 21.688 1 85.44 376 GLY A N 1
ATOM 3050 C CA . GLY A 1 376 ? -26.562 -14.633 22.219 1 85.44 376 GLY A CA 1
ATOM 3051 C C . GLY A 1 376 ? -25.844 -13.703 21.25 1 85.44 376 GLY A C 1
ATOM 3052 O O . GLY A 1 376 ? -24.875 -13.039 21.625 1 85.44 376 GLY A O 1
ATOM 3053 N N . LEU A 1 377 ? -26.359 -13.656 19.984 1 89.5 377 LEU A N 1
ATOM 3054 C CA . LEU A 1 377 ? -25.734 -12.781 19 1 89.5 377 LEU A CA 1
ATOM 3055 C C . LEU A 1 377 ? -26.219 -11.344 19.172 1 89.5 377 LEU A C 1
ATOM 3057 O O . LEU A 1 377 ? -27.391 -11.109 19.453 1 89.5 377 LEU A O 1
ATOM 3061 N N . HIS A 1 378 ? -25.312 -10.453 19.031 1 88.38 378 HIS A N 1
ATOM 3062 C CA . HIS A 1 378 ? -25.641 -9.039 19.078 1 88.38 378 HIS A CA 1
ATOM 3063 C C . HIS A 1 378 ? -26.578 -8.656 17.938 1 88.38 378 HIS A C 1
ATOM 3065 O O . HIS A 1 378 ? -26.531 -9.266 16.859 1 88.38 378 HIS A O 1
ATOM 3071 N N . THR A 1 379 ? -27.297 -7.609 18.078 1 86.81 379 THR A N 1
ATOM 3072 C CA . THR A 1 379 ? -28.297 -7.148 17.109 1 86.81 379 THR A CA 1
ATOM 3073 C C . THR A 1 379 ? -27.641 -6.801 15.773 1 86.81 379 THR A C 1
ATOM 3075 O O . THR A 1 379 ? -28.188 -7.07 14.711 1 86.81 379 THR A O 1
ATOM 3078 N N . HIS A 1 380 ? -26.516 -6.25 15.828 1 86.81 380 HIS A N 1
ATOM 3079 C CA . HIS A 1 380 ? -25.828 -5.859 14.602 1 86.81 380 HIS A CA 1
ATOM 3080 C C . HIS A 1 380 ? -25.391 -7.078 13.797 1 86.81 380 HIS A C 1
ATOM 3082 O O . HIS A 1 380 ? -25.375 -7.043 12.57 1 86.81 380 HIS A O 1
ATOM 3088 N N . THR A 1 381 ? -25.078 -8.102 14.555 1 91.62 381 THR A N 1
ATOM 3089 C CA . THR A 1 381 ? -24.688 -9.344 13.891 1 91.62 381 THR A CA 1
ATOM 3090 C C . THR A 1 381 ? -25.891 -9.984 13.203 1 91.62 381 THR A C 1
ATOM 3092 O O . THR A 1 381 ? -25.797 -10.445 12.062 1 91.62 381 THR A O 1
ATOM 3095 N N . VAL A 1 382 ? -26.953 -10 13.914 1 91.38 382 VAL A N 1
ATOM 3096 C CA . VAL A 1 382 ? -28.188 -10.562 13.359 1 91.38 382 VAL A CA 1
ATOM 3097 C C . VAL A 1 382 ? -28.609 -9.773 12.125 1 91.38 382 VAL A C 1
ATOM 3099 O O . VAL A 1 382 ? -28.969 -10.359 11.102 1 91.38 382 VAL A O 1
ATOM 3102 N N . SER A 1 383 ? -28.484 -8.477 12.289 1 87.69 383 SER A N 1
ATOM 3103 C CA . SER A 1 383 ? -28.812 -7.621 11.156 1 87.69 383 SER A CA 1
ATOM 3104 C C . SER A 1 383 ? -27.891 -7.91 9.969 1 87.69 383 SER A C 1
ATOM 3106 O O . SER A 1 383 ? -28.344 -7.941 8.82 1 87.69 383 SER A O 1
ATOM 3108 N N . ALA A 1 384 ? -26.688 -8.094 10.227 1 90.88 384 ALA A N 1
ATOM 3109 C CA . ALA A 1 384 ? -25.719 -8.375 9.172 1 90.88 384 ALA A CA 1
ATOM 3110 C C . ALA A 1 384 ? -26.047 -9.68 8.461 1 90.88 384 ALA A C 1
ATOM 3112 O O . ALA A 1 384 ? -25.953 -9.766 7.234 1 90.88 384 ALA A O 1
ATOM 3113 N N . ILE A 1 385 ? -26.375 -10.695 9.195 1 92.94 385 ILE A N 1
ATOM 3114 C CA . ILE A 1 385 ? -26.75 -11.984 8.633 1 92.94 385 ILE A CA 1
ATOM 3115 C C . ILE A 1 385 ? -27.969 -11.812 7.719 1 92.94 385 ILE A C 1
ATOM 3117 O O . ILE A 1 385 ? -28 -12.352 6.613 1 92.94 385 ILE A O 1
ATOM 3121 N N . GLY A 1 386 ? -28.875 -11.016 8.172 1 87.62 386 GLY A N 1
ATOM 3122 C CA . GLY A 1 386 ? -30.062 -10.734 7.363 1 87.62 386 GLY A CA 1
ATOM 3123 C C . GLY A 1 386 ? -29.75 -9.969 6.094 1 87.62 386 GLY A C 1
ATOM 3124 O O . GLY A 1 386 ? -30.297 -10.266 5.031 1 87.62 386 GLY A O 1
ATOM 3125 N N . ILE A 1 387 ? -28.922 -9.016 6.227 1 86 387 ILE A N 1
ATOM 3126 C CA . ILE A 1 387 ? -28.547 -8.188 5.09 1 86 387 ILE A CA 1
ATOM 3127 C C . ILE A 1 387 ? -27.906 -9.055 4.008 1 86 387 ILE A C 1
ATOM 3129 O O . ILE A 1 387 ? -28.078 -8.805 2.812 1 86 387 ILE A O 1
ATOM 3133 N N . LEU A 1 388 ? -27.25 -10.133 4.414 1 90 388 LEU A N 1
ATOM 3134 C CA . LEU A 1 388 ? -26.578 -11.031 3.477 1 90 388 LEU A CA 1
ATOM 3135 C C . LEU A 1 388 ? -27.562 -12.023 2.873 1 90 388 LEU A C 1
ATOM 3137 O O . LEU A 1 388 ? -27.203 -12.836 2.02 1 90 388 LEU A O 1
ATOM 3141 N N . GLY A 1 389 ? -28.734 -12.008 3.352 1 87.19 389 GLY A N 1
ATOM 3142 C CA . GLY A 1 389 ? -29.766 -12.812 2.73 1 87.19 389 GLY A CA 1
ATOM 3143 C C . GLY A 1 389 ? -30.031 -14.117 3.457 1 87.19 389 GLY A C 1
ATOM 3144 O O . GLY A 1 389 ? -30.703 -15.008 2.93 1 87.19 389 GLY A O 1
ATOM 3145 N N . PHE A 1 390 ? -29.406 -14.227 4.59 1 92.38 390 PHE A N 1
ATOM 3146 C CA . PHE A 1 390 ? -29.625 -15.461 5.348 1 92.38 390 PHE A CA 1
ATOM 3147 C C . PHE A 1 390 ? -30.828 -15.328 6.266 1 92.38 390 PHE A C 1
ATOM 3149 O O . PHE A 1 390 ? -31.094 -14.25 6.797 1 92.38 390 PHE A O 1
ATOM 3156 N N . ASN A 1 391 ? -31.5 -16.375 6.477 1 88.38 391 ASN A N 1
ATOM 3157 C CA . ASN A 1 391 ? -32.688 -16.391 7.34 1 88.38 391 ASN A CA 1
ATOM 3158 C C . ASN A 1 391 ? -32.312 -16.688 8.789 1 88.38 391 ASN A C 1
ATOM 3160 O O . ASN A 1 391 ? -31.781 -17.766 9.094 1 88.38 391 ASN A O 1
ATOM 3164 N N . VAL A 1 392 ? -32.594 -15.672 9.531 1 87.31 392 VAL A N 1
ATOM 3165 C CA . VAL A 1 392 ? -32.281 -15.859 10.945 1 87.31 392 VAL A CA 1
ATOM 3166 C C . VAL A 1 392 ? -33.5 -16.469 11.648 1 87.31 392 VAL A C 1
ATOM 3168 O O . VAL A 1 392 ? -34.625 -15.977 11.5 1 87.31 392 VAL A O 1
ATOM 3171 N N . VAL A 1 393 ? -33.375 -17.609 12.297 1 76.62 393 VAL A N 1
ATOM 3172 C CA . VAL A 1 393 ? -34.469 -18.266 13.016 1 76.62 393 VAL A CA 1
ATOM 3173 C C . VAL A 1 393 ? -34.812 -17.469 14.273 1 76.62 393 VAL A C 1
ATOM 3175 O O . VAL A 1 393 ? -33.938 -17.219 15.109 1 76.62 393 VAL A O 1
ATOM 3178 N N . ARG A 1 394 ? -35.781 -16.672 14.344 1 61.78 394 ARG A N 1
ATOM 3179 C CA . ARG A 1 394 ? -36.188 -15.867 15.484 1 61.78 394 ARG A CA 1
ATOM 3180 C C . ARG A 1 394 ? -36.688 -16.734 16.625 1 61.78 394 ARG A C 1
ATOM 3182 O O . ARG A 1 394 ? -37.219 -17.828 16.406 1 61.78 394 ARG A O 1
ATOM 3189 N N . GLN A 1 395 ? -36.281 -16.406 17.875 1 52.84 395 GLN A N 1
ATOM 3190 C CA . GLN A 1 395 ? -36.688 -17.062 19.125 1 52.84 395 GLN A CA 1
ATOM 3191 C C . GLN A 1 395 ? -38.156 -17.406 19.141 1 52.84 395 GLN A C 1
ATOM 3193 O O . GLN A 1 395 ? -38.562 -18.453 19.641 1 52.84 395 GLN A O 1
ATOM 3198 N N . ARG A 1 396 ? -39.062 -16.438 18.844 1 47.34 396 ARG A N 1
ATOM 3199 C CA . ARG A 1 396 ? -40.469 -16.781 19.047 1 47.34 396 ARG A CA 1
ATOM 3200 C C . ARG A 1 396 ? -40.875 -18.016 18.234 1 47.34 396 ARG A C 1
ATOM 3202 O O . ARG A 1 396 ? -41.688 -18.812 18.688 1 47.34 396 ARG A O 1
ATOM 3209 N N . GLU A 1 397 ? -40.344 -18.141 17.156 1 45.38 397 GLU A N 1
ATOM 3210 C CA . GLU A 1 397 ? -40.656 -19.359 16.391 1 45.38 397 GLU A CA 1
ATOM 3211 C C . GLU A 1 397 ? -40 -20.578 17.016 1 45.38 397 GLU A C 1
ATOM 3213 O O . GLU A 1 397 ? -40.531 -21.688 16.984 1 45.38 397 GLU A O 1
ATOM 3218 N N . LEU A 1 398 ? -38.875 -20.406 17.516 1 43.59 398 LEU A N 1
ATOM 3219 C CA . LEU A 1 398 ? -38.281 -21.469 18.297 1 43.59 398 LEU A CA 1
ATOM 3220 C C . LEU A 1 398 ? -39.094 -21.766 19.547 1 43.59 398 LEU A C 1
ATOM 3222 O O . LEU A 1 398 ? -39.281 -22.922 19.906 1 43.59 398 LEU A O 1
ATOM 3226 N N . GLU A 1 399 ? -39.5 -20.703 20.234 1 44.25 399 GLU A N 1
ATOM 3227 C CA . GLU A 1 399 ? -40.438 -20.859 21.344 1 44.25 399 GLU A CA 1
ATOM 3228 C C . GLU A 1 399 ? -41.75 -21.438 20.875 1 44.25 399 GLU A C 1
ATOM 3230 O O . GLU A 1 399 ? -42.375 -22.219 21.594 1 44.25 399 GLU A O 1
ATOM 3235 N N . ARG A 1 400 ? -42.25 -21.062 19.734 1 43.44 400 ARG A N 1
ATOM 3236 C CA . ARG A 1 400 ? -43.438 -21.719 19.219 1 43.44 400 ARG A CA 1
ATOM 3237 C C . ARG A 1 400 ? -43.188 -23.172 18.875 1 43.44 400 ARG A C 1
ATOM 3239 O O . ARG A 1 400 ? -44.031 -24.047 19.094 1 43.44 400 ARG A O 1
ATOM 3246 N N . GLN A 1 401 ? -42.062 -23.469 18.312 1 41.5 401 GLN A N 1
ATOM 3247 C CA . GLN A 1 401 ? -41.75 -24.875 18.078 1 41.5 401 GLN A CA 1
ATOM 3248 C C . GLN A 1 401 ? -41.531 -25.609 19.406 1 41.5 401 GLN A C 1
ATOM 3250 O O . GLN A 1 401 ? -41.906 -26.766 19.547 1 41.5 401 GLN A O 1
ATOM 3255 N N . HIS A 1 402 ? -40.812 -24.938 20.25 1 42.97 402 HIS A N 1
ATOM 3256 C CA . HIS A 1 402 ? -40.688 -25.531 21.578 1 42.97 402 HIS A CA 1
ATOM 3257 C C . HIS A 1 402 ? -42.062 -25.594 22.266 1 42.97 402 HIS A C 1
ATOM 3259 O O . HIS A 1 402 ? -42.375 -26.547 22.984 1 42.97 402 HIS A O 1
ATOM 3265 N N . HIS A 1 403 ? -42.812 -24.516 22.109 1 41.62 403 HIS A N 1
ATOM 3266 C CA . HIS A 1 403 ? -44.156 -24.609 22.688 1 41.62 403 HIS A CA 1
ATOM 3267 C C . HIS A 1 403 ? -44.969 -25.672 21.984 1 41.62 403 HIS A C 1
ATOM 3269 O O . HIS A 1 403 ? -45.875 -26.25 22.578 1 41.62 403 HIS A O 1
ATOM 3275 N N . LEU A 1 404 ? -44.844 -25.844 20.609 1 40.81 404 LEU A N 1
ATOM 3276 C CA . LEU A 1 404 ? -45.625 -26.906 19.969 1 40.81 404 LEU A CA 1
ATOM 3277 C C . LEU A 1 404 ? -45.094 -28.281 20.391 1 40.81 404 LEU A C 1
ATOM 3279 O O . LEU A 1 404 ? -45.875 -29.234 20.438 1 40.81 404 LEU A O 1
ATOM 3283 N N . ASN A 1 405 ? -43.781 -28.438 20.391 1 35.72 405 ASN A N 1
ATOM 3284 C CA . ASN A 1 405 ? -43.344 -29.75 20.844 1 35.72 405 ASN A CA 1
ATOM 3285 C C . ASN A 1 405 ? -43.219 -29.812 22.359 1 35.72 405 ASN A C 1
ATOM 3287 O O . ASN A 1 405 ? -42.5 -30.656 22.891 1 35.72 405 ASN A O 1
ATOM 3291 N N . ALA A 1 406 ? -43.5 -28.578 22.953 1 35.88 406 ALA A N 1
ATOM 3292 C CA . ALA A 1 406 ? -43.531 -28.734 24.406 1 35.88 406 ALA A CA 1
ATOM 3293 C C . ALA A 1 406 ? -44.5 -29.828 24.828 1 35.88 406 ALA A C 1
ATOM 3295 O O . ALA A 1 406 ? -45.656 -29.875 24.375 1 35.88 406 ALA A O 1
ATOM 3296 N N . PRO A 1 407 ? -44 -30.953 25.156 1 32.44 407 PRO A N 1
ATOM 3297 C CA . PRO A 1 407 ? -45 -31.906 25.625 1 32.44 407 PRO A CA 1
ATOM 3298 C C . PRO A 1 407 ? -46.094 -31.25 26.438 1 32.44 407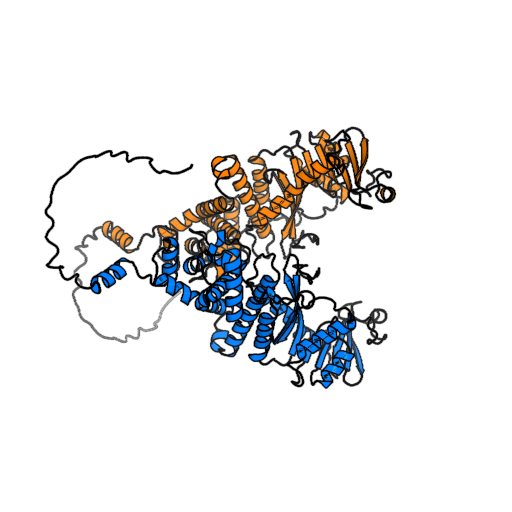 PRO A C 1
ATOM 3300 O O . PRO A 1 407 ? -45.906 -30.203 27.047 1 32.44 407 PRO A O 1
ATOM 3303 N N . LEU A 1 408 ? -47.375 -31.297 26.062 1 33.66 408 LEU A N 1
ATOM 3304 C CA . LEU A 1 408 ? -48.469 -30.984 26.953 1 33.66 408 LEU A CA 1
ATOM 3305 C C . LEU A 1 408 ? -48.125 -31.297 28.406 1 33.66 408 LEU A C 1
ATOM 3307 O O . LEU A 1 408 ? -47.75 -32.438 28.734 1 33.66 408 LEU A O 1
ATOM 3311 N N . ARG A 1 409 ? -47.5 -30.344 29.094 1 31.03 409 ARG A N 1
ATOM 3312 C CA . ARG A 1 409 ? -47.406 -30.578 30.531 1 31.03 409 ARG A CA 1
ATOM 3313 C C . ARG A 1 409 ? -48.719 -31.188 31.047 1 31.03 409 ARG A C 1
ATOM 3315 O O . ARG A 1 409 ? -49.781 -30.562 31 1 31.03 409 ARG A O 1
ATOM 3322 N N . ARG A 1 410 ? -48.906 -32.5 30.844 1 31.67 410 ARG A N 1
ATOM 3323 C CA . ARG A 1 410 ? -49.906 -33.219 31.609 1 31.67 410 ARG A CA 1
ATOM 3324 C C . ARG A 1 410 ? -49.969 -32.75 33.062 1 31.67 410 ARG A C 1
ATOM 3326 O O . ARG A 1 410 ? -48.938 -32.531 33.688 1 31.67 410 ARG A O 1
ATOM 3333 N N . ASP A 1 411 ? -51 -31.938 33.469 1 29.45 411 ASP A N 1
ATOM 3334 C CA . ASP A 1 411 ? -51.344 -31.5 34.844 1 29.45 411 ASP A CA 1
ATOM 3335 C C . ASP A 1 411 ? -50.938 -32.562 35.875 1 29.45 411 ASP A C 1
ATOM 3337 O O . ASP A 1 411 ? -51.281 -33.719 35.719 1 29.45 411 ASP A O 1
ATOM 3341 N N . CYS A 1 412 ? -49.719 -32.531 36.344 1 30.34 412 CYS A N 1
ATOM 3342 C CA . CYS A 1 412 ? -49.531 -33.438 37.469 1 30.34 412 CYS A CA 1
ATOM 3343 C C . CYS A 1 412 ? -50.719 -33.344 38.438 1 30.34 412 CYS A C 1
ATOM 3345 O O . CYS A 1 412 ? -51.031 -32.281 38.906 1 30.34 412 CYS A O 1
ATOM 3347 N N . TYR A 1 413 ? -51.781 -34.125 38.188 1 30.91 413 TYR A N 1
ATOM 3348 C CA . TYR A 1 413 ? -52.938 -34.281 39.062 1 30.91 413 TYR A CA 1
ATOM 3349 C C . TYR A 1 413 ? -52.531 -34.156 40.531 1 30.91 413 TYR A C 1
ATOM 3351 O O . TYR A 1 413 ? -53.406 -34.062 41.406 1 30.91 413 TYR A O 1
ATOM 3359 N N . LEU A 1 414 ? -51.281 -34.656 40.906 1 27.95 414 LEU A N 1
ATOM 3360 C CA . LEU A 1 414 ? -51.094 -34.812 42.344 1 27.95 414 LEU A CA 1
ATOM 3361 C C . LEU A 1 414 ? -50.812 -33.469 43 1 27.95 414 LEU A C 1
ATOM 3363 O O . LEU A 1 414 ? -50.656 -33.375 44.219 1 27.95 414 LEU A O 1
ATOM 3367 N N . CYS A 1 415 ? -50.094 -32.531 42.188 1 29.61 415 CYS A N 1
ATOM 3368 C CA . CYS A 1 415 ? -49.594 -31.469 43.062 1 29.61 415 CYS A CA 1
ATOM 3369 C C . CYS A 1 415 ? -50.719 -30.484 43.375 1 29.61 415 CYS A C 1
ATOM 3371 O O . CYS A 1 415 ? -51.406 -29.984 42.5 1 29.61 415 CYS A O 1
ATOM 3373 N N . PRO A 1 416 ? -51.094 -30.516 44.594 1 26.86 416 PRO A N 1
ATOM 3374 C CA . PRO A 1 416 ? -52.25 -29.781 45.094 1 26.86 416 PRO A CA 1
ATOM 3375 C C . PRO A 1 416 ? -52.219 -28.297 44.75 1 26.86 416 PRO A C 1
ATOM 3377 O O . PRO A 1 416 ? -51.156 -27.75 44.5 1 26.86 416 PRO A O 1
ATOM 3380 N N . SER A 1 417 ? -53.281 -27.656 44.25 1 27.58 417 SER A N 1
ATOM 3381 C CA . SER A 1 417 ? -53.625 -26.266 44.031 1 27.58 417 SER A CA 1
ATOM 3382 C C . SER A 1 417 ? -53.156 -25.359 45.156 1 27.58 417 SER A C 1
ATOM 3384 O O . SER A 1 417 ? -53.656 -25.438 46.281 1 27.58 417 SER A O 1
ATOM 3386 N N . ARG A 1 418 ? -51.719 -25.156 45.344 1 26.3 418 ARG A N 1
ATOM 3387 C CA . ARG A 1 418 ? -51.406 -24.344 46.531 1 26.3 418 ARG A CA 1
ATOM 3388 C C . ARG A 1 418 ? -52.219 -23.062 46.531 1 26.3 418 ARG A C 1
ATOM 3390 O O . ARG A 1 418 ? -52.312 -22.359 45.531 1 26.3 418 ARG A O 1
ATOM 3397 N N . SER A 1 419 ? -52.938 -22.906 47.469 1 24.23 419 SER A N 1
ATOM 3398 C CA . SER A 1 419 ? -53.75 -21.812 48 1 24.23 419 SER A CA 1
ATOM 3399 C C . SER A 1 419 ? -52.938 -20.531 48.125 1 24.23 419 SER A C 1
ATOM 3401 O O . SER A 1 419 ? -51.688 -20.594 48.25 1 24.23 419 SER A O 1
ATOM 3403 N N . GLN A 1 420 ? -53.438 -19.297 47.906 1 24.06 420 GLN A N 1
ATOM 3404 C CA . GLN A 1 420 ? -53.156 -17.875 47.906 1 24.06 420 GLN A CA 1
ATOM 3405 C C . GLN A 1 420 ? -52.5 -17.438 49.219 1 24.06 420 GLN A C 1
ATOM 3407 O O . GLN A 1 420 ? -52.438 -16.25 49.531 1 24.06 420 GLN A O 1
ATOM 3412 N N . GLY A 1 421 ? -51.969 -18.422 50.125 1 20.47 421 GLY A N 1
ATOM 3413 C CA . GLY A 1 421 ? -51.938 -17.859 51.469 1 20.47 421 GLY A CA 1
ATOM 3414 C C . GLY A 1 421 ? -51 -16.656 51.562 1 20.47 421 GLY A C 1
ATOM 3415 O O . GLY A 1 421 ? -50.219 -16.375 50.656 1 20.47 421 GLY A O 1
ATOM 3416 N N . ASP A 1 422 ? -50.5 -16.312 52.844 1 21.17 422 ASP A N 1
ATOM 3417 C CA . ASP A 1 422 ? -50.219 -15.305 53.875 1 21.17 422 ASP A CA 1
ATOM 3418 C C . ASP A 1 422 ? -48.812 -14.75 53.75 1 21.17 422 ASP A C 1
ATOM 3420 O O . ASP A 1 422 ? -47.906 -15.469 53.344 1 21.17 422 ASP A O 1
ATOM 3424 N N . HIS A 1 423 ? -48.594 -13.398 53.969 1 21.16 423 HIS A N 1
ATOM 3425 C CA . HIS A 1 423 ? -47.656 -12.289 53.938 1 21.16 423 HIS A CA 1
ATOM 3426 C C . HIS A 1 423 ? -46.5 -12.516 54.906 1 21.16 423 HIS A C 1
ATOM 3428 O O . HIS A 1 423 ? -45.688 -11.609 55.156 1 21.16 423 HIS A O 1
ATOM 3434 N N . ALA A 1 424 ? -46.188 -13.703 55.469 1 20.91 424 ALA A N 1
ATOM 3435 C CA . ALA A 1 424 ? -45.469 -13.414 56.719 1 20.91 424 ALA A CA 1
ATOM 3436 C C . ALA A 1 424 ? -44.156 -12.695 56.406 1 20.91 424 ALA A C 1
ATOM 3438 O O . ALA A 1 424 ? -43.531 -12.922 55.344 1 20.91 424 ALA A O 1
ATOM 3439 N N . PRO A 1 425 ? -43.594 -12.039 57.469 1 20.34 425 PRO A N 1
ATOM 3440 C CA . PRO A 1 425 ? -42.719 -10.93 57.844 1 20.34 425 PRO A CA 1
ATOM 3441 C C . PRO A 1 425 ? -41.25 -11.242 57.594 1 20.34 425 PRO A C 1
ATOM 3443 O O . PRO A 1 425 ? -40.875 -12.406 57.438 1 20.34 425 PRO A O 1
ATOM 3446 N N . ARG A 1 426 ? -40.312 -10.336 58.062 1 21.12 426 ARG A N 1
ATOM 3447 C CA . ARG A 1 426 ? -39 -9.672 58.031 1 21.12 426 ARG A CA 1
ATOM 3448 C C . ARG A 1 426 ? -37.938 -10.531 58.719 1 21.12 426 ARG A C 1
ATOM 3450 O O . ARG A 1 426 ? -36.781 -10.109 58.844 1 21.12 426 ARG A O 1
ATOM 3457 N N . THR A 1 427 ? -38.156 -11.812 59.125 1 18.2 427 THR A N 1
ATOM 3458 C CA . THR A 1 427 ? -37.25 -11.992 60.281 1 18.2 427 THR A CA 1
ATOM 3459 C C . THR A 1 427 ? -35.812 -11.969 59.812 1 18.2 427 THR A C 1
ATOM 3461 O O . THR A 1 427 ? -35.469 -12.531 58.75 1 18.2 427 THR A O 1
ATOM 3464 N N . ASP A 1 428 ? -34.844 -11.211 60.594 1 19.86 428 ASP A N 1
ATOM 3465 C CA . ASP A 1 428 ? -33.531 -10.625 60.844 1 19.86 428 ASP A CA 1
ATOM 3466 C C . ASP A 1 428 ? -32.469 -11.703 61.062 1 19.86 428 ASP A C 1
ATOM 3468 O O . ASP A 1 428 ? -31.297 -11.398 61.312 1 19.86 428 ASP A O 1
ATOM 3472 N N . PHE A 1 429 ? -32.719 -13.016 61.125 1 18.16 429 PHE A N 1
ATOM 3473 C CA . PHE A 1 429 ? -31.812 -13.688 62.062 1 18.16 429 PHE A CA 1
ATOM 3474 C C . PHE A 1 429 ? -30.406 -13.734 61.5 1 18.16 429 PHE A C 1
ATOM 3476 O O . PHE A 1 429 ? -30.203 -14 60.312 1 18.16 429 PHE A O 1
ATOM 3483 N N . SER A 1 430 ? -29.375 -13.25 62.375 1 20.98 430 SER A N 1
ATOM 3484 C CA . SER A 1 430 ? -27.969 -12.977 62.656 1 20.98 430 SER A CA 1
ATOM 3485 C C . SER A 1 430 ? -27.156 -14.273 62.688 1 20.98 430 SER A C 1
ATOM 3487 O O . SER A 1 430 ? -26 -14.258 63.094 1 20.98 430 SER A O 1
ATOM 3489 N N . PRO A 1 431 ? -27.469 -15.266 62.094 1 18.25 431 PRO A N 1
ATOM 3490 C CA . PRO A 1 431 ? -26.844 -16.406 62.75 1 18.25 431 PRO A CA 1
ATOM 3491 C C . PRO A 1 431 ? -25.312 -16.281 62.844 1 18.25 431 PRO A C 1
ATOM 3493 O O . PRO A 1 431 ? -24.719 -15.57 62.031 1 18.25 431 PRO A O 1
ATOM 3496 N N . THR A 1 432 ? -24.703 -16.938 63.906 1 18.77 432 THR A N 1
ATOM 3497 C CA . THR A 1 432 ? -23.609 -17.281 64.812 1 18.77 432 THR A CA 1
ATOM 3498 C C . THR A 1 432 ? -22.453 -17.906 64.062 1 18.77 432 THR A C 1
ATOM 3500 O O . THR A 1 432 ? -22.656 -18.656 63.094 1 18.77 432 THR A O 1
ATOM 3503 N N . TYR A 1 433 ? -21.172 -17.359 64.438 1 19.47 433 TYR A N 1
ATOM 3504 C CA . TYR A 1 433 ? -19.719 -17.328 64.375 1 19.47 433 TYR A CA 1
ATOM 3505 C C . TYR A 1 433 ? -19.109 -18.656 64.812 1 19.47 433 TYR A C 1
ATOM 3507 O O . TYR A 1 433 ? -17.891 -18.766 65 1 19.47 433 TYR A O 1
ATOM 3515 N N . ASN A 1 434 ? -19.531 -19.75 65 1 16.88 434 ASN A N 1
ATOM 3516 C CA . ASN A 1 434 ? -18.938 -20.656 66 1 16.88 434 ASN A CA 1
ATOM 3517 C C . ASN A 1 434 ? -17.578 -21.172 65.562 1 16.88 434 ASN A C 1
ATOM 3519 O O . ASN A 1 434 ? -16.703 -21.438 66.375 1 16.88 434 ASN A O 1
ATOM 3523 N N . THR A 1 435 ? -17.062 -21.812 64.625 1 19.97 435 THR A N 1
ATOM 3524 C CA . THR A 1 435 ? -16.594 -23.078 65.188 1 19.97 435 THR A CA 1
ATOM 3525 C C . THR A 1 435 ? -15.391 -22.844 66.125 1 19.97 435 THR A C 1
ATOM 3527 O O . THR A 1 435 ? -14.773 -21.766 66.062 1 19.97 435 THR A O 1
ATOM 3530 N N . TRP A 1 436 ? -14.656 -23.984 66.625 1 18.36 436 TRP A N 1
ATOM 3531 C CA . TRP A 1 436 ? -13.883 -24.875 67.438 1 18.36 436 TRP A CA 1
ATOM 3532 C C . TRP A 1 436 ? -12.391 -24.562 67.375 1 18.36 436 TRP A C 1
ATOM 3534 O O . TRP A 1 436 ? -11.953 -23.859 66.5 1 18.36 436 TRP A O 1
ATOM 3544 N N . LYS A 1 437 ? -11.312 -25.625 67.25 1 17.66 437 LYS A N 1
ATOM 3545 C CA . LYS A 1 437 ? -10.414 -26.375 68.125 1 17.66 437 LYS A CA 1
ATOM 3546 C C . LYS A 1 437 ? -8.969 -25.922 67.938 1 17.66 437 LYS A C 1
ATOM 3548 O O . LYS A 1 437 ? -8.398 -26.094 66.875 1 17.66 437 LYS A O 1
ATOM 3553 N N . PRO A 1 438 ? -8.242 -24.938 67.812 1 21.97 438 PRO A N 1
ATOM 3554 C CA . PRO A 1 438 ? -6.941 -25.094 68.438 1 21.97 438 PRO A CA 1
ATOM 3555 C C . PRO A 1 438 ? -7.066 -25.266 70 1 21.97 438 PRO A C 1
ATOM 3557 O O . PRO A 1 438 ? -7.992 -24.734 70.562 1 21.97 438 PRO A O 1
ATOM 3560 N N . SER A 1 439 ? -6.461 -26.484 70.625 1 19.59 439 SER A N 1
ATOM 3561 C CA . SER A 1 439 ? -5.281 -26.688 71.5 1 19.59 439 SER A CA 1
ATOM 3562 C C . SER A 1 439 ? -4.121 -25.812 71 1 19.59 439 SER A C 1
ATOM 3564 O O . SER A 1 439 ? -3.955 -25.609 69.812 1 19.59 439 SER A O 1
ATOM 3566 N N . MET B 1 1 ? -13.281 28.578 -1.681 1 83.94 1 MET B N 1
ATOM 3567 C CA . MET B 1 1 ? -12.617 27.469 -2.354 1 83.94 1 MET B CA 1
ATOM 3568 C C . MET B 1 1 ? -13.633 26.594 -3.098 1 83.94 1 MET B C 1
ATOM 3570 O O . MET B 1 1 ? -13.469 26.328 -4.289 1 83.94 1 MET B O 1
ATOM 3574 N N . THR B 1 2 ? -14.758 26.344 -2.521 1 85.12 2 THR B N 1
ATOM 3575 C CA . THR B 1 2 ? -15.734 25.422 -3.092 1 85.12 2 THR B CA 1
ATOM 3576 C C . THR B 1 2 ? -16.391 26.031 -4.324 1 85.12 2 THR B C 1
ATOM 3578 O O . THR B 1 2 ? -16.656 25.344 -5.309 1 85.12 2 THR B O 1
ATOM 3581 N N . ASN B 1 3 ? -16.516 27.281 -4.262 1 87.44 3 ASN B N 1
ATOM 3582 C CA . ASN B 1 3 ? -17.172 27.953 -5.379 1 87.44 3 ASN B CA 1
ATOM 3583 C C . ASN B 1 3 ? -16.328 27.875 -6.648 1 87.44 3 ASN B C 1
ATOM 3585 O O . ASN B 1 3 ? -16.859 27.641 -7.738 1 87.44 3 ASN B O 1
ATOM 3589 N N . ALA B 1 4 ? -15.117 28.125 -6.473 1 90.31 4 ALA B N 1
ATOM 3590 C CA . ALA B 1 4 ? -14.227 28.062 -7.625 1 90.31 4 ALA B CA 1
ATOM 3591 C C . ALA B 1 4 ? -14.18 26.641 -8.203 1 90.31 4 ALA B C 1
ATOM 3593 O O . ALA B 1 4 ? -14.18 26.453 -9.422 1 90.31 4 ALA B O 1
ATOM 3594 N N . ILE B 1 5 ? -14.18 25.703 -7.359 1 94 5 ILE B N 1
ATOM 3595 C CA . ILE B 1 5 ? -14.164 24.312 -7.781 1 94 5 ILE B CA 1
ATOM 3596 C C . ILE B 1 5 ? -15.438 23.984 -8.562 1 94 5 ILE B C 1
ATOM 3598 O O . ILE B 1 5 ? -15.375 23.375 -9.625 1 94 5 ILE B O 1
ATOM 3602 N N . LEU B 1 6 ? -16.562 24.5 -8.031 1 95.31 6 LEU B N 1
ATOM 3603 C CA . LEU B 1 6 ? -17.844 24.25 -8.672 1 95.31 6 LEU B CA 1
ATOM 3604 C C . LEU B 1 6 ? -17.891 24.875 -10.062 1 95.31 6 LEU B C 1
ATOM 3606 O O . LEU B 1 6 ? -18.312 24.219 -11.023 1 95.31 6 LEU B O 1
ATOM 3610 N N . LEU B 1 7 ? -17.453 26.047 -10.109 1 94.19 7 LEU B N 1
ATOM 3611 C CA . LEU B 1 7 ? -17.531 26.797 -11.359 1 94.19 7 LEU B CA 1
ATOM 3612 C C . LEU B 1 7 ? -16.688 26.125 -12.445 1 94.19 7 LEU B C 1
ATOM 3614 O O . LEU B 1 7 ? -17.203 25.812 -13.516 1 94.19 7 LEU B O 1
ATOM 3618 N N . HIS B 1 8 ? -15.492 25.859 -12.18 1 94.75 8 HIS B N 1
ATOM 3619 C CA . HIS B 1 8 ? -14.578 25.375 -13.203 1 94.75 8 HIS B CA 1
ATOM 3620 C C . HIS B 1 8 ? -14.836 23.906 -13.523 1 94.75 8 HIS B C 1
ATOM 3622 O O . HIS B 1 8 ? -14.633 23.469 -14.656 1 94.75 8 HIS B O 1
ATOM 3628 N N . THR B 1 9 ? -15.281 23.156 -12.555 1 95.94 9 THR B N 1
ATOM 3629 C CA . THR B 1 9 ? -15.625 21.75 -12.812 1 95.94 9 THR B CA 1
ATOM 3630 C C . THR B 1 9 ? -16.844 21.656 -13.727 1 95.94 9 THR B C 1
ATOM 3632 O O . THR B 1 9 ? -16.875 20.828 -14.641 1 95.94 9 THR B O 1
ATOM 3635 N N . ASN B 1 10 ? -17.828 22.5 -13.375 1 95.88 10 ASN B N 1
ATOM 3636 C CA . ASN B 1 10 ? -19.016 22.484 -14.219 1 95.88 10 ASN B CA 1
ATOM 3637 C C . ASN B 1 10 ? -18.688 22.938 -15.648 1 95.88 10 ASN B C 1
ATOM 3639 O O . ASN B 1 10 ? -19.266 22.422 -16.609 1 95.88 10 ASN B O 1
ATOM 3643 N N . GLU B 1 11 ? -17.812 23.875 -15.766 1 94.31 11 GLU B N 1
ATOM 3644 C CA . GLU B 1 11 ? -17.375 24.312 -17.094 1 94.31 11 GLU B CA 1
ATOM 3645 C C . GLU B 1 11 ? -16.734 23.156 -17.859 1 94.31 11 GLU B C 1
ATOM 3647 O O . GLU B 1 11 ? -17.031 22.938 -19.031 1 94.31 11 GLU B O 1
ATOM 3652 N N . GLU B 1 12 ? -15.922 22.422 -17.203 1 94.56 12 GLU B N 1
ATOM 3653 C CA . GLU B 1 12 ? -15.242 21.281 -17.828 1 94.56 12 GLU B CA 1
ATOM 3654 C C . GLU B 1 12 ? -16.219 20.156 -18.125 1 94.56 12 GLU B C 1
ATOM 3656 O O . GLU B 1 12 ? -16.141 19.516 -19.172 1 94.56 12 GLU B O 1
ATOM 3661 N N . GLY B 1 13 ? -17.062 19.922 -17.172 1 94.88 13 GLY B N 1
ATOM 3662 C CA . GLY B 1 13 ? -18.094 18.906 -17.391 1 94.88 13 GLY B CA 1
ATOM 3663 C C . GLY B 1 13 ? -18.938 19.188 -18.625 1 94.88 13 GLY B C 1
ATOM 3664 O O . GLY B 1 13 ? -19.172 18.281 -19.438 1 94.88 13 GLY B O 1
ATOM 3665 N N . LEU B 1 14 ? -19.344 20.422 -18.719 1 93.88 14 LEU B N 1
ATOM 3666 C CA . LEU B 1 14 ? -20.156 20.828 -19.859 1 93.88 14 LEU B CA 1
ATOM 3667 C C . LEU B 1 14 ? -19.359 20.703 -21.156 1 93.88 14 LEU B C 1
ATOM 3669 O O . LEU B 1 14 ? -19.906 20.312 -22.203 1 93.88 14 LEU B O 1
ATOM 3673 N N . ARG B 1 15 ? -18.188 21 -21.125 1 93.69 15 ARG B N 1
ATOM 3674 C CA . ARG B 1 15 ? -17.328 20.953 -22.312 1 93.69 15 ARG B CA 1
ATOM 3675 C C . ARG B 1 15 ? -17.141 19.516 -22.781 1 93.69 15 ARG B C 1
ATOM 3677 O O . ARG B 1 15 ? -17.234 19.234 -23.984 1 93.69 15 ARG B O 1
ATOM 3684 N N . GLN B 1 16 ? -16.906 18.578 -21.906 1 93.5 16 GLN B N 1
ATOM 3685 C CA . GLN B 1 16 ? -16.562 17.219 -22.281 1 93.5 16 GLN B CA 1
ATOM 3686 C C . GLN B 1 16 ? -17.812 16.359 -22.469 1 93.5 16 GLN B C 1
ATOM 3688 O O . GLN B 1 16 ? -17.875 15.516 -23.359 1 93.5 16 GLN B O 1
ATOM 3693 N N . ARG B 1 17 ? -18.781 16.594 -21.578 1 92.94 17 ARG B N 1
ATOM 3694 C CA . ARG B 1 17 ? -19.953 15.711 -21.578 1 92.94 17 ARG B CA 1
ATOM 3695 C C . ARG B 1 17 ? -21.156 16.391 -22.203 1 92.94 17 ARG B C 1
ATOM 3697 O O . ARG B 1 17 ? -22.172 15.75 -22.469 1 92.94 17 ARG B O 1
ATOM 3704 N N . GLY B 1 18 ? -21.125 17.656 -22.406 1 92.75 18 GLY B N 1
ATOM 3705 C CA . GLY B 1 18 ? -22.219 18.406 -23 1 92.75 18 GLY B CA 1
ATOM 3706 C C . GLY B 1 18 ? -23.5 18.344 -22.172 1 92.75 18 GLY B C 1
ATOM 3707 O O . GLY B 1 18 ? -23.469 18.609 -20.969 1 92.75 18 GLY B O 1
ATOM 3708 N N . ILE B 1 19 ? -24.531 17.859 -22.75 1 90.44 19 ILE B N 1
ATOM 3709 C CA . ILE B 1 19 ? -25.859 17.875 -22.156 1 90.44 19 ILE B CA 1
ATOM 3710 C C . ILE B 1 19 ? -25.969 16.734 -21.141 1 90.44 19 ILE B C 1
ATOM 3712 O O . ILE B 1 19 ? -26.797 16.797 -20.219 1 90.44 19 ILE B O 1
ATOM 3716 N N . ALA B 1 20 ? -25.109 15.836 -21.219 1 92.19 20 ALA B N 1
ATOM 3717 C CA . ALA B 1 20 ? -25.141 14.695 -20.297 1 92.19 20 ALA B CA 1
ATOM 3718 C C . ALA B 1 20 ? -24.594 15.062 -18.938 1 92.19 20 ALA B C 1
ATOM 3720 O O . ALA B 1 20 ? -24.797 14.344 -17.953 1 92.19 20 ALA B O 1
ATOM 3721 N N . TRP B 1 21 ? -23.953 16.25 -18.906 1 94.94 21 TRP B N 1
ATOM 3722 C CA . TRP B 1 21 ? -23.375 16.688 -17.625 1 94.94 21 TRP B CA 1
ATOM 3723 C C . TRP B 1 21 ? -24.453 17.25 -16.719 1 94.94 21 TRP B C 1
ATOM 3725 O O . TRP B 1 21 ? -25.172 18.172 -17.094 1 94.94 21 TRP B O 1
ATOM 3735 N N . LYS B 1 22 ? -24.578 16.594 -15.562 1 92.25 22 LYS B N 1
ATOM 3736 C CA . LYS B 1 22 ? -25.422 17.172 -14.508 1 92.25 22 LYS B CA 1
ATOM 3737 C C . LYS B 1 22 ? -24.609 18.109 -13.633 1 92.25 22 LYS B C 1
ATOM 3739 O O . LYS B 1 22 ? -23.609 17.719 -13.031 1 92.25 22 LYS B O 1
ATOM 3744 N N . ASP B 1 23 ? -25.109 19.25 -13.469 1 93.12 23 ASP B N 1
ATOM 3745 C CA . ASP B 1 23 ? -24.359 20.281 -12.758 1 93.12 23 ASP B CA 1
ATOM 3746 C C . ASP B 1 23 ? -23.969 19.797 -11.359 1 93.12 23 ASP B C 1
ATOM 3748 O O . ASP B 1 23 ? -24.766 19.188 -10.656 1 93.12 23 ASP B O 1
ATOM 3752 N N . LEU B 1 24 ? -22.781 20.109 -11.141 1 95.44 24 LEU B N 1
ATOM 3753 C CA . LEU B 1 24 ? -22.25 19.797 -9.812 1 95.44 24 LEU B CA 1
ATOM 3754 C C . LEU B 1 24 ? -22.641 20.875 -8.805 1 95.44 24 LEU B C 1
ATOM 3756 O O . LEU B 1 24 ? -22.5 22.062 -9.078 1 95.44 24 LEU B O 1
ATOM 3760 N N . VAL B 1 25 ? -23.156 20.453 -7.691 1 95.56 25 VAL B N 1
ATOM 3761 C CA . VAL B 1 25 ? -23.516 21.375 -6.621 1 95.56 25 VAL B CA 1
ATOM 3762 C C . VAL B 1 25 ? -22.625 21.141 -5.402 1 95.56 25 VAL B C 1
ATOM 3764 O O . VAL B 1 25 ? -21.922 20.141 -5.328 1 95.56 25 VAL B O 1
ATOM 3767 N N . ALA B 1 26 ? -22.703 22.062 -4.527 1 95.75 26 ALA B N 1
ATOM 3768 C CA . ALA B 1 26 ? -21.828 22.047 -3.369 1 95.75 26 ALA B CA 1
ATOM 3769 C C . ALA B 1 26 ? -22.016 20.766 -2.557 1 95.75 26 ALA B C 1
ATOM 3771 O O . ALA B 1 26 ? -21.047 20.188 -2.062 1 95.75 26 ALA B O 1
ATOM 3772 N N . MET B 1 27 ? -23.203 20.312 -2.449 1 95.5 27 MET B N 1
ATOM 3773 C CA . MET B 1 27 ? -23.516 19.125 -1.667 1 95.5 27 MET B CA 1
ATOM 3774 C C . MET B 1 27 ? -22.844 17.891 -2.264 1 95.5 27 MET B C 1
ATOM 3776 O O . MET B 1 27 ? -22.344 17.031 -1.53 1 95.5 27 MET B O 1
ATOM 3780 N N . LYS B 1 28 ? -22.797 17.844 -3.496 1 95.75 28 LYS B N 1
ATOM 3781 C CA . LYS B 1 28 ? -22.188 16.703 -4.172 1 95.75 28 LYS B CA 1
ATOM 3782 C C . LYS B 1 28 ? -20.672 16.719 -4.016 1 95.75 28 LYS B C 1
ATOM 3784 O O . LYS B 1 28 ? -20.031 15.656 -3.93 1 95.75 28 LYS B O 1
ATOM 3789 N N . VAL B 1 29 ? -20.141 17.906 -4.023 1 96 29 VAL B N 1
ATOM 3790 C CA . VAL B 1 29 ? -18.703 18.016 -3.805 1 96 29 VAL B CA 1
ATOM 3791 C C . VAL B 1 29 ? -18.359 17.547 -2.395 1 96 29 VAL B C 1
ATOM 3793 O O . VAL B 1 29 ? -17.406 16.766 -2.203 1 96 29 VAL B O 1
ATOM 3796 N N . SER B 1 30 ? -19.141 18 -1.486 1 97.19 30 SER B N 1
ATOM 3797 C CA . SER B 1 30 ? -18.953 17.578 -0.1 1 97.19 30 SER B CA 1
ATOM 3798 C C . SER B 1 30 ? -19.078 16.078 0.049 1 97.19 30 SER B C 1
ATOM 3800 O O . SER B 1 30 ? -18.312 15.445 0.781 1 97.19 30 SER B O 1
ATOM 3802 N N . SER B 1 31 ? -20.031 15.531 -0.61 1 97.94 31 SER B N 1
ATOM 3803 C CA . SER B 1 31 ? -20.25 14.086 -0.55 1 97.94 31 SER B CA 1
ATOM 3804 C C . SER B 1 31 ? -19.094 13.328 -1.179 1 97.94 31 SER B C 1
ATOM 3806 O O . SER B 1 31 ? -18.688 12.273 -0.682 1 97.94 31 SER B O 1
ATOM 3808 N N . ALA B 1 32 ? -18.609 13.883 -2.256 1 97.81 32 ALA B N 1
ATOM 3809 C CA . ALA B 1 32 ? -17.469 13.242 -2.906 1 97.81 32 ALA B CA 1
ATOM 3810 C C . ALA B 1 32 ? -16.25 13.227 -1.989 1 97.81 32 ALA B C 1
ATOM 3812 O O . ALA B 1 32 ? -15.539 12.227 -1.911 1 97.81 32 ALA B O 1
ATOM 3813 N N . ILE B 1 33 ? -16.047 14.312 -1.3 1 97.94 33 ILE B N 1
ATOM 3814 C CA . ILE B 1 33 ? -14.945 14.398 -0.345 1 97.94 33 ILE B CA 1
ATOM 3815 C C . ILE B 1 33 ? -15.172 13.414 0.795 1 97.94 33 ILE B C 1
ATOM 3817 O O . ILE B 1 33 ? -14.242 12.727 1.228 1 97.94 33 ILE B O 1
ATOM 3821 N N . GLY B 1 34 ? -16.422 13.352 1.232 1 98.19 34 GLY B N 1
ATOM 3822 C CA . GLY B 1 34 ? -16.766 12.375 2.256 1 98.19 34 GLY B CA 1
ATOM 3823 C C . GLY B 1 34 ? -16.484 10.945 1.834 1 98.19 34 GLY B C 1
ATOM 3824 O O . GLY B 1 34 ? -15.938 10.156 2.613 1 98.19 34 GLY B O 1
ATOM 3825 N N . LEU B 1 35 ? -16.812 10.609 0.677 1 97.75 35 LEU B N 1
ATOM 3826 C CA . LEU B 1 35 ? -16.562 9.266 0.163 1 97.75 35 LEU B CA 1
ATOM 3827 C C . LEU B 1 35 ? -15.078 9 0.022 1 97.75 35 LEU B C 1
ATOM 3829 O O . LEU B 1 35 ? -14.617 7.883 0.28 1 97.75 35 LEU B O 1
ATOM 3833 N N . LEU B 1 36 ? -14.312 10 -0.39 1 97.88 36 LEU B N 1
ATOM 3834 C CA . LEU B 1 36 ? -12.867 9.852 -0.457 1 97.88 36 LEU B CA 1
ATOM 3835 C C . LEU B 1 36 ? -12.289 9.555 0.921 1 97.88 36 LEU B C 1
ATOM 3837 O O . LEU B 1 36 ? -11.438 8.672 1.063 1 97.88 36 LEU B O 1
ATOM 3841 N N . LEU B 1 37 ? -12.75 10.289 1.892 1 97.94 37 LEU B N 1
ATOM 3842 C CA . LEU B 1 37 ? -12.297 10.062 3.258 1 97.94 37 LEU B CA 1
ATOM 3843 C C . LEU B 1 37 ? -12.68 8.664 3.734 1 97.94 37 LEU B C 1
ATOM 3845 O O . LEU B 1 37 ? -11.914 8.008 4.438 1 97.94 37 LEU B O 1
ATOM 3849 N N . PHE B 1 38 ? -13.867 8.227 3.311 1 96.25 38 PHE B N 1
ATOM 3850 C CA . PHE B 1 38 ? -14.328 6.891 3.668 1 96.25 38 PHE B CA 1
ATOM 3851 C C . PHE B 1 38 ? -13.398 5.828 3.086 1 96.25 38 PHE B C 1
ATOM 3853 O O . PHE B 1 38 ? -13.016 4.887 3.779 1 96.25 38 PHE B O 1
ATOM 3860 N N . LEU B 1 39 ? -13.086 6.016 1.896 1 94.81 39 LEU B N 1
ATOM 3861 C CA . LEU B 1 39 ? -12.211 5.055 1.23 1 94.81 39 LEU B CA 1
ATOM 3862 C C . LEU B 1 39 ? -10.828 5.051 1.868 1 94.81 39 LEU B C 1
ATOM 3864 O O . LEU B 1 39 ? -10.18 4 1.95 1 94.81 39 LEU B O 1
ATOM 3868 N N . GLY B 1 40 ? -10.352 6.227 2.256 1 94.56 40 GLY B N 1
ATOM 3869 C CA . GLY B 1 40 ? -9.094 6.297 2.986 1 94.56 40 GLY B CA 1
ATOM 3870 C C . GLY B 1 40 ? -9.148 5.605 4.336 1 94.56 40 GLY B C 1
ATOM 3871 O O . GLY B 1 40 ? -8.227 4.875 4.703 1 94.56 40 GLY B O 1
ATOM 3872 N N . LEU B 1 41 ? -10.219 5.816 4.996 1 92.88 41 LEU B N 1
ATOM 3873 C CA . LEU B 1 41 ? -10.398 5.262 6.332 1 92.88 41 LEU B CA 1
ATOM 3874 C C . LEU B 1 41 ? -10.422 3.738 6.289 1 92.88 41 LEU B C 1
ATOM 3876 O O . LEU B 1 41 ? -9.898 3.082 7.199 1 92.88 41 LEU B O 1
ATOM 3880 N N . THR B 1 42 ? -10.992 3.176 5.254 1 89.69 42 THR B N 1
ATOM 3881 C CA . THR B 1 42 ? -11.125 1.729 5.125 1 89.69 42 THR B CA 1
ATOM 3882 C C . THR B 1 42 ? -9.961 1.149 4.324 1 89.69 42 THR B C 1
ATOM 3884 O O . THR B 1 42 ? -9.984 -0.026 3.951 1 89.69 42 THR B O 1
ATOM 3887 N N . LYS B 1 43 ? -9.039 2.033 3.959 1 88.44 43 LYS B N 1
ATOM 3888 C CA . LYS B 1 43 ? -7.824 1.647 3.246 1 88.44 43 LYS B CA 1
ATOM 3889 C C . LYS B 1 43 ? -8.156 0.962 1.924 1 88.44 43 LYS B C 1
ATOM 3891 O O . LYS B 1 43 ? -7.531 -0.035 1.56 1 88.44 43 LYS B O 1
ATOM 3896 N N . SER B 1 44 ? -9.164 1.489 1.241 1 87.31 44 SER B N 1
ATOM 3897 C CA . SER B 1 44 ? -9.625 0.956 -0.037 1 87.31 44 SER B CA 1
ATOM 3898 C C . SER B 1 44 ? -9.336 1.927 -1.177 1 87.31 44 SER B C 1
ATOM 3900 O O . SER B 1 44 ? -10.008 1.895 -2.211 1 87.31 44 SER B O 1
ATOM 3902 N N . GLY B 1 45 ? -8.438 2.768 -0.984 1 84.44 45 GLY B N 1
ATOM 3903 C CA . GLY B 1 45 ? -8.164 3.826 -1.94 1 84.44 45 GLY B CA 1
ATOM 3904 C C . GLY B 1 45 ? -7.715 3.307 -3.293 1 84.44 45 GLY B C 1
ATOM 3905 O O . GLY B 1 45 ? -7.91 3.971 -4.312 1 84.44 45 GLY B O 1
ATOM 3906 N N . ARG B 1 46 ? -7.176 2.121 -3.332 1 84 46 ARG B N 1
ATOM 3907 C CA . ARG B 1 46 ? -6.617 1.608 -4.578 1 84 46 ARG B CA 1
ATOM 3908 C C . ARG B 1 46 ? -7.594 0.661 -5.27 1 84 46 ARG B C 1
ATOM 3910 O O . ARG B 1 46 ? -7.27 0.07 -6.301 1 84 46 ARG B O 1
ATOM 3917 N N . GLU B 1 47 ? -8.695 0.546 -4.676 1 87.06 47 GLU B N 1
ATOM 3918 C CA . GLU B 1 47 ? -9.727 -0.276 -5.305 1 87.06 47 GLU B CA 1
ATOM 3919 C C . GLU B 1 47 ? -10.43 0.482 -6.422 1 87.06 47 GLU B C 1
ATOM 3921 O O . GLU B 1 47 ? -10.633 1.694 -6.328 1 87.06 47 GLU B O 1
ATOM 3926 N N . ASN B 1 48 ? -10.797 -0.26 -7.43 1 87.44 48 ASN B N 1
ATOM 3927 C CA . ASN B 1 48 ? -11.547 0.34 -8.531 1 87.44 48 ASN B CA 1
ATOM 3928 C C . ASN B 1 48 ? -12.953 0.735 -8.102 1 87.44 48 ASN B C 1
ATOM 3930 O O . ASN B 1 48 ? -13.586 0.043 -7.297 1 87.44 48 ASN B O 1
ATOM 3934 N N . VAL B 1 49 ? -13.383 1.818 -8.703 1 87.94 49 VAL B N 1
ATOM 3935 C CA . VAL B 1 49 ? -14.688 2.363 -8.352 1 87.94 49 VAL B CA 1
ATOM 3936 C C . VAL B 1 49 ? -15.773 1.312 -8.602 1 87.94 49 VAL B C 1
ATOM 3938 O O . VAL B 1 49 ? -16.688 1.16 -7.797 1 87.94 49 VAL B O 1
ATOM 3941 N N . ARG B 1 50 ? -15.625 0.596 -9.656 1 86.06 50 ARG B N 1
ATOM 3942 C CA . ARG B 1 50 ? -16.609 -0.433 -9.977 1 86.06 50 ARG B CA 1
ATOM 3943 C C . ARG B 1 50 ? -16.672 -1.488 -8.883 1 86.06 50 ARG B C 1
ATOM 3945 O O . ARG B 1 50 ? -17.766 -1.979 -8.555 1 86.06 50 ARG B O 1
ATOM 3952 N N . SER B 1 51 ? -15.586 -1.753 -8.375 1 87.69 51 SER B N 1
ATOM 3953 C CA . SER B 1 51 ? -15.523 -2.732 -7.293 1 87.69 51 SER B CA 1
ATOM 3954 C C . SER B 1 51 ? -16.125 -2.176 -6.004 1 87.69 51 SER B C 1
ATOM 3956 O O . SER B 1 51 ? -16.781 -2.898 -5.258 1 87.69 51 SER B O 1
ATOM 3958 N N . ILE B 1 52 ? -15.914 -0.976 -5.785 1 90.06 52 ILE B N 1
ATOM 3959 C CA . ILE B 1 52 ? -16.375 -0.324 -4.566 1 90.06 52 ILE B CA 1
ATOM 3960 C C . ILE B 1 52 ? -17.906 -0.26 -4.562 1 90.06 52 ILE B C 1
ATOM 3962 O O . ILE B 1 52 ? -18.531 -0.428 -3.516 1 90.06 52 ILE B O 1
ATOM 3966 N N . TRP B 1 53 ? -18.484 -0.052 -5.711 1 92.81 53 TRP B N 1
ATOM 3967 C CA . TRP B 1 53 ? -19.922 0.137 -5.801 1 92.81 53 TRP B CA 1
ATOM 3968 C C . TRP B 1 53 ? -20.625 -1.165 -6.18 1 92.81 53 TRP B C 1
ATOM 3970 O O . TRP B 1 53 ? -21.766 -1.151 -6.66 1 92.81 53 TRP B O 1
ATOM 3980 N N . ARG B 1 54 ? -19.891 -2.156 -6.004 1 86.62 54 ARG B N 1
ATOM 3981 C CA . ARG B 1 54 ? -20.484 -3.463 -6.258 1 86.62 54 ARG B CA 1
ATOM 3982 C C . ARG B 1 54 ? -21.578 -3.771 -5.242 1 86.62 54 ARG B C 1
ATOM 3984 O O . ARG B 1 54 ? -21.453 -3.426 -4.066 1 86.62 54 ARG B O 1
ATOM 3991 N N . LYS B 1 55 ? -22.531 -4.469 -5.738 1 84.44 55 LYS B N 1
ATOM 3992 C CA . LYS B 1 55 ? -23.641 -4.887 -4.883 1 84.44 55 LYS B CA 1
ATOM 3993 C C . LYS B 1 55 ? -23.406 -6.289 -4.328 1 84.44 55 LYS B C 1
ATOM 3995 O O . LYS B 1 55 ? -22.484 -6.98 -4.746 1 84.44 55 LYS B O 1
ATOM 4000 N N . GLY B 1 56 ? -24.156 -6.621 -3.303 1 79.81 56 GLY B N 1
ATOM 4001 C CA . GLY B 1 56 ? -24.031 -7.961 -2.752 1 79.81 56 GLY B CA 1
ATOM 4002 C C . GLY B 1 56 ? -23.328 -7.992 -1.409 1 79.81 56 GLY B C 1
ATOM 4003 O O . GLY B 1 56 ? -23.453 -7.051 -0.619 1 79.81 56 GLY B O 1
ATOM 4004 N N . PRO B 1 57 ? -22.641 -9.031 -1.21 1 80.62 57 PRO B N 1
ATOM 4005 C CA . PRO B 1 57 ? -22.062 -9.234 0.124 1 80.62 57 PRO B CA 1
ATOM 4006 C C . PRO B 1 57 ? -20.906 -8.281 0.425 1 80.62 57 PRO B C 1
ATOM 4008 O O . PRO B 1 57 ? -20.625 -8.008 1.593 1 80.62 57 PRO B O 1
ATOM 4011 N N . CYS B 1 58 ? -20.328 -7.77 -0.586 1 82.5 58 CYS B N 1
ATOM 4012 C CA . CYS B 1 58 ? -19.172 -6.895 -0.383 1 82.5 58 CYS B CA 1
ATOM 4013 C C . CYS B 1 58 ? -19.578 -5.43 -0.521 1 82.5 58 CYS B C 1
ATOM 4015 O O . CYS B 1 58 ? -18.719 -4.555 -0.625 1 82.5 58 CYS B O 1
ATOM 4017 N N . ALA B 1 59 ? -20.828 -5.246 -0.487 1 85.38 59 ALA B N 1
ATOM 4018 C CA . ALA B 1 59 ? -21.359 -3.904 -0.732 1 85.38 59 ALA B CA 1
ATOM 4019 C C . ALA B 1 59 ? -20.938 -2.945 0.382 1 85.38 59 ALA B C 1
ATOM 4021 O O . ALA B 1 59 ? -20.953 -3.314 1.56 1 85.38 59 ALA B O 1
ATOM 4022 N N . ARG B 1 60 ? -20.625 -1.768 0.007 1 90 60 ARG B N 1
ATOM 4023 C CA . ARG B 1 60 ? -20.391 -0.657 0.926 1 90 60 ARG B CA 1
ATOM 4024 C C . ARG B 1 60 ? -21.594 0.287 0.948 1 90 60 ARG B C 1
ATOM 4026 O O . ARG B 1 60 ? -21.703 1.17 0.096 1 90 60 ARG B O 1
ATOM 4033 N N . ASN B 1 61 ? -22.328 0.221 1.908 1 91.44 61 ASN B N 1
ATOM 4034 C CA . ASN B 1 61 ? -23.641 0.868 1.943 1 91.44 61 ASN B CA 1
ATOM 4035 C C . ASN B 1 61 ? -23.516 2.389 1.885 1 91.44 61 ASN B C 1
ATOM 4037 O O . ASN B 1 61 ? -24.359 3.062 1.288 1 91.44 61 ASN B O 1
ATOM 4041 N N . ILE B 1 62 ? -22.5 2.904 2.461 1 94.31 62 ILE B N 1
ATOM 4042 C CA . ILE B 1 62 ? -22.328 4.352 2.465 1 94.31 62 ILE B CA 1
ATOM 4043 C C . ILE B 1 62 ? -22.125 4.855 1.037 1 94.31 62 ILE B C 1
ATOM 4045 O O . ILE B 1 62 ? -22.656 5.902 0.66 1 94.31 62 ILE B O 1
ATOM 4049 N N . CYS B 1 63 ? -21.359 4.125 0.268 1 95.56 63 CYS B N 1
ATOM 4050 C CA . CYS B 1 63 ? -21.109 4.52 -1.113 1 95.56 63 CYS B CA 1
ATOM 4051 C C . CYS B 1 63 ? -22.375 4.434 -1.943 1 95.56 63 CYS B C 1
ATOM 4053 O O . CYS B 1 63 ? -22.719 5.367 -2.668 1 95.56 63 CYS B O 1
ATOM 4055 N N . LEU B 1 64 ? -23.094 3.318 -1.736 1 94.5 64 LEU B N 1
ATOM 4056 C CA . LEU B 1 64 ? -24.328 3.096 -2.496 1 94.5 64 LEU B CA 1
ATOM 4057 C C . LEU B 1 64 ? -25.375 4.148 -2.152 1 94.5 64 LEU B C 1
ATOM 4059 O O . LEU B 1 64 ? -26.062 4.648 -3.039 1 94.5 64 LEU B O 1
ATOM 4063 N N . ALA B 1 65 ? -25.438 4.445 -0.93 1 95.56 65 ALA B N 1
ATOM 4064 C CA . ALA B 1 65 ? -26.469 5.363 -0.446 1 95.56 65 ALA B CA 1
ATOM 4065 C C . ALA B 1 65 ? -26.172 6.797 -0.865 1 95.56 65 ALA B C 1
ATOM 4067 O O . ALA B 1 65 ? -27.078 7.609 -1.031 1 95.56 65 ALA B O 1
ATOM 4068 N N . THR B 1 66 ? -24.938 7.18 -1.043 1 97.06 66 THR B N 1
ATOM 4069 C CA . THR B 1 66 ? -24.531 8.562 -1.242 1 97.06 66 THR B CA 1
ATOM 4070 C C . THR B 1 66 ? -24.672 8.961 -2.711 1 97.06 66 THR B C 1
ATOM 4072 O O . THR B 1 66 ? -25.312 9.969 -3.031 1 97.06 66 THR B O 1
ATOM 4075 N N . MET B 1 67 ? -24.094 8.242 -3.555 1 96.31 67 MET B N 1
ATOM 4076 C CA . MET B 1 67 ? -24.203 8.508 -4.984 1 96.31 67 MET B CA 1
ATOM 4077 C C . MET B 1 67 ? -23.766 7.301 -5.805 1 96.31 67 MET B C 1
ATOM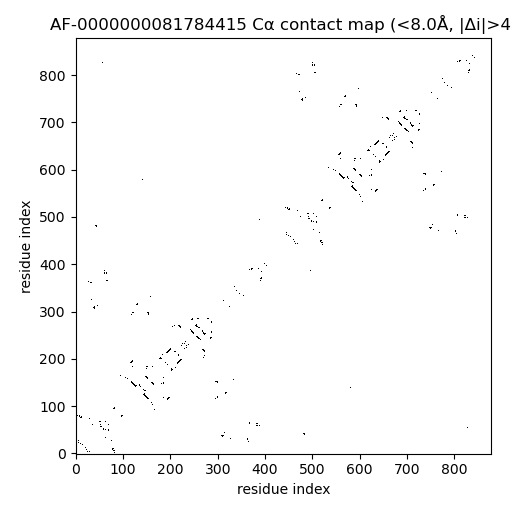 4079 O O . MET B 1 67 ? -23.203 6.348 -5.262 1 96.31 67 MET B O 1
ATOM 4083 N N . SER B 1 68 ? -24.062 7.312 -7.098 1 95.12 68 SER B N 1
ATOM 4084 C CA . SER B 1 68 ? -23.656 6.211 -7.957 1 95.12 68 SER B CA 1
ATOM 4085 C C . SER B 1 68 ? -22.156 6.238 -8.219 1 95.12 68 SER B C 1
ATOM 4087 O O . SER B 1 68 ? -21.531 7.301 -8.164 1 95.12 68 SER B O 1
ATOM 4089 N N . GLY B 1 69 ? -21.594 5.062 -8.484 1 95.31 69 GLY B N 1
ATOM 4090 C CA . GLY B 1 69 ? -20.172 4.973 -8.805 1 95.31 69 GLY B CA 1
ATOM 4091 C C . GLY B 1 69 ? -19.797 5.781 -10.023 1 95.31 69 GLY B C 1
ATOM 4092 O O . GLY B 1 69 ? -18.719 6.391 -10.062 1 95.31 69 GLY B O 1
ATOM 4093 N N . THR B 1 70 ? -20.609 5.789 -10.992 1 94.81 70 THR B N 1
ATOM 4094 C CA . THR B 1 70 ? -20.359 6.531 -12.219 1 94.81 70 THR B CA 1
ATOM 4095 C C . THR B 1 70 ? -20.281 8.031 -11.938 1 94.81 70 THR B C 1
ATOM 4097 O O . THR B 1 70 ? -19.406 8.727 -12.469 1 94.81 70 THR B O 1
ATOM 4100 N N . ARG B 1 71 ? -21.219 8.484 -11.164 1 95.5 71 ARG B N 1
ATOM 4101 C CA . ARG B 1 71 ? -21.219 9.906 -10.828 1 95.5 71 ARG B CA 1
ATOM 4102 C C . ARG B 1 71 ? -19.984 10.281 -10.016 1 95.5 71 ARG B C 1
ATOM 4104 O O . ARG B 1 71 ? -19.375 11.328 -10.242 1 95.5 71 ARG B O 1
ATOM 4111 N N . PHE B 1 72 ? -19.703 9.5 -9.078 1 96.88 72 PHE B N 1
ATOM 4112 C CA . PHE B 1 72 ? -18.516 9.727 -8.273 1 96.88 72 PHE B CA 1
ATOM 4113 C C . PHE B 1 72 ? -17.281 9.812 -9.164 1 96.88 72 PHE B C 1
ATOM 4115 O O . PHE B 1 72 ? -16.484 10.75 -9.0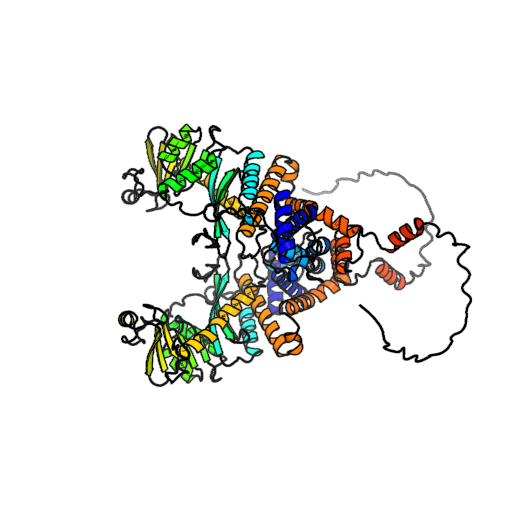31 1 96.88 72 PHE B O 1
ATOM 4122 N N . GLN B 1 73 ? -17.141 8.852 -10.031 1 95.12 73 GLN B N 1
ATOM 4123 C CA . GLN B 1 73 ? -16.016 8.828 -10.961 1 95.12 73 GLN B CA 1
ATOM 4124 C C . GLN B 1 73 ? -16.031 10.055 -11.867 1 95.12 73 GLN B C 1
ATOM 4126 O O . GLN B 1 73 ? -14.977 10.648 -12.141 1 95.12 73 GLN B O 1
ATOM 4131 N N . ASP B 1 74 ? -17.141 10.383 -12.312 1 95.31 74 ASP B N 1
ATOM 4132 C CA . ASP B 1 74 ? -17.281 11.555 -13.172 1 95.31 74 ASP B CA 1
ATOM 4133 C C . ASP B 1 74 ? -16.828 12.828 -12.469 1 95.31 74 ASP B C 1
ATOM 4135 O O . ASP B 1 74 ? -16.172 13.68 -13.078 1 95.31 74 ASP B O 1
ATOM 4139 N N . ILE B 1 75 ? -17.234 12.953 -11.281 1 96 75 ILE B N 1
ATOM 4140 C CA . ILE B 1 75 ? -16.844 14.117 -10.5 1 96 75 ILE B CA 1
ATOM 4141 C C . ILE B 1 75 ? -15.32 14.18 -10.391 1 96 75 ILE B C 1
ATOM 4143 O O . ILE B 1 75 ? -14.719 15.219 -10.633 1 96 75 ILE B O 1
ATOM 4147 N N . LEU B 1 76 ? -14.672 13.109 -10.109 1 95.19 76 LEU B N 1
ATOM 4148 C CA . LEU B 1 76 ? -13.227 13.078 -9.914 1 95.19 76 LEU B CA 1
ATOM 4149 C C . LEU B 1 76 ? -12.5 13.391 -11.219 1 95.19 76 LEU B C 1
ATOM 4151 O O . LEU B 1 76 ? -11.492 14.102 -11.219 1 95.19 76 LEU B O 1
ATOM 4155 N N . VAL B 1 77 ? -13.031 12.906 -12.258 1 94.94 77 VAL B N 1
ATOM 4156 C CA . VAL B 1 77 ? -12.383 13.078 -13.547 1 94.94 77 VAL B CA 1
ATOM 4157 C C . VAL B 1 77 ? -12.531 14.523 -14.016 1 94.94 77 VAL B C 1
ATOM 4159 O O . VAL B 1 77 ? -11.625 15.086 -14.641 1 94.94 77 VAL B O 1
ATOM 4162 N N . MET B 1 78 ? -13.641 15.141 -13.703 1 96.12 78 MET B N 1
ATOM 4163 C CA . MET B 1 78 ? -13.945 16.469 -14.234 1 96.12 78 MET B CA 1
ATOM 4164 C C . MET B 1 78 ? -13.477 17.562 -13.281 1 96.12 78 MET B C 1
ATOM 4166 O O . MET B 1 78 ? -13.484 18.734 -13.633 1 96.12 78 MET B O 1
ATOM 4170 N N . LEU B 1 79 ? -13.023 17.188 -12.156 1 95.94 79 LEU B N 1
ATOM 4171 C CA . LEU B 1 79 ? -12.617 18.172 -11.156 1 95.94 79 LEU B CA 1
ATOM 4172 C C . LEU B 1 79 ? -11.562 19.125 -11.727 1 95.94 79 LEU B C 1
ATOM 4174 O O . LEU B 1 79 ? -10.539 18.688 -12.25 1 95.94 79 LEU B O 1
ATOM 4178 N N . ARG B 1 80 ? -11.883 20.391 -11.688 1 95.69 80 ARG B N 1
ATOM 4179 C CA . ARG B 1 80 ? -10.969 21.453 -12.086 1 95.69 80 ARG B CA 1
ATOM 4180 C C . ARG B 1 80 ? -10.93 22.562 -11.039 1 95.69 80 ARG B C 1
ATOM 4182 O O . ARG B 1 80 ? -11.93 22.828 -10.375 1 95.69 80 ARG B O 1
ATOM 4189 N N . PHE B 1 81 ? -9.797 23.25 -11.023 1 94.75 81 PHE B N 1
ATOM 4190 C CA . PHE B 1 81 ? -9.594 24.156 -9.914 1 94.75 81 PHE B CA 1
ATOM 4191 C C . PHE B 1 81 ? -9.312 25.578 -10.422 1 94.75 81 PHE B C 1
ATOM 4193 O O . PHE B 1 81 ? -9.102 26.5 -9.633 1 94.75 81 PHE B O 1
ATOM 4200 N N . ASP B 1 82 ? -9.242 25.641 -11.75 1 90.12 82 ASP B N 1
ATOM 4201 C CA . ASP B 1 82 ? -8.969 26.953 -12.336 1 90.12 82 ASP B CA 1
ATOM 4202 C C . ASP B 1 82 ? -9.578 27.062 -13.734 1 90.12 82 ASP B C 1
ATOM 4204 O O . ASP B 1 82 ? -10.172 26.109 -14.234 1 90.12 82 ASP B O 1
ATOM 4208 N N . ASP B 1 83 ? -9.414 28.312 -14.156 1 85.19 83 ASP B N 1
ATOM 4209 C CA . ASP B 1 83 ? -9.828 28.578 -15.531 1 85.19 83 ASP B CA 1
ATOM 4210 C C . ASP B 1 83 ? -8.711 28.234 -16.516 1 85.19 83 ASP B C 1
ATOM 4212 O O . ASP B 1 83 ? -7.695 28.922 -16.578 1 85.19 83 ASP B O 1
ATOM 4216 N N . LYS B 1 84 ? -8.992 27.297 -17.328 1 80.25 84 LYS B N 1
ATOM 4217 C CA . LYS B 1 84 ? -7.996 26.812 -18.266 1 80.25 84 LYS B CA 1
ATOM 4218 C C . LYS B 1 84 ? -7.617 27.891 -19.281 1 80.25 84 LYS B C 1
ATOM 4220 O O . LYS B 1 84 ? -6.496 27.891 -19.797 1 80.25 84 LYS B O 1
ATOM 4225 N N . THR B 1 85 ? -8.469 28.703 -19.484 1 79.56 85 THR B N 1
ATOM 4226 C CA . THR B 1 85 ? -8.273 29.688 -20.547 1 79.56 85 THR B CA 1
ATOM 4227 C C . THR B 1 85 ? -7.359 30.812 -20.078 1 79.56 85 THR B C 1
ATOM 4229 O O . THR B 1 85 ? -6.789 31.531 -20.906 1 79.56 85 THR B O 1
ATOM 4232 N N . THR B 1 86 ? -7.188 30.953 -18.875 1 76.31 86 THR B N 1
ATOM 4233 C CA . THR B 1 86 ? -6.41 32.062 -18.344 1 76.31 86 THR B CA 1
ATOM 4234 C C . THR B 1 86 ? -4.988 31.641 -18.016 1 76.31 86 THR B C 1
ATOM 4236 O O . THR B 1 86 ? -4.148 32.469 -17.641 1 76.31 86 THR B O 1
ATOM 4239 N N . ARG B 1 87 ? -4.742 30.375 -18.328 1 70.38 87 ARG B N 1
ATOM 4240 C CA . ARG B 1 87 ? -3.469 29.844 -17.859 1 70.38 87 ARG B CA 1
ATOM 4241 C C . ARG B 1 87 ? -2.311 30.375 -18.688 1 70.38 87 ARG B C 1
ATOM 4243 O O . ARG B 1 87 ? -2.395 30.438 -19.922 1 70.38 87 ARG B O 1
ATOM 4250 N N . ASN B 1 88 ? -1.475 31.125 -18.031 1 67.25 88 ASN B N 1
ATOM 4251 C CA . ASN B 1 88 ? -0.164 31.344 -18.641 1 67.25 88 ASN B CA 1
ATOM 4252 C C . ASN B 1 88 ? 0.859 30.328 -18.125 1 67.25 88 ASN B C 1
ATOM 4254 O O . ASN B 1 88 ? 1.565 30.578 -17.156 1 67.25 88 ASN B O 1
ATOM 4258 N N . ARG B 1 89 ? 0.844 29.109 -18.641 1 60.78 89 ARG B N 1
ATOM 4259 C CA . ARG B 1 89 ? 1.65 27.984 -18.188 1 60.78 89 ARG B CA 1
ATOM 4260 C C . ARG B 1 89 ? 3.137 28.328 -18.219 1 60.78 89 ARG B C 1
ATOM 4262 O O . ARG B 1 89 ? 3.92 27.781 -17.438 1 60.78 89 ARG B O 1
ATOM 4269 N N . GLN B 1 90 ? 3.434 29.078 -19.188 1 61.94 90 GLN B N 1
ATOM 4270 C CA . GLN B 1 90 ? 4.844 29.422 -19.344 1 61.94 90 GLN B CA 1
ATOM 4271 C C . GLN B 1 90 ? 5.395 30.094 -18.094 1 61.94 90 GLN B C 1
ATOM 4273 O O . GLN B 1 90 ? 6.551 29.891 -17.719 1 61.94 90 GLN B O 1
ATOM 4278 N N . ASN B 1 91 ? 4.402 30.641 -17.359 1 70.69 91 ASN B N 1
ATOM 4279 C CA . ASN B 1 91 ? 4.93 31.422 -16.25 1 70.69 91 ASN B CA 1
ATOM 4280 C C . ASN B 1 91 ? 4.695 30.719 -14.914 1 70.69 91 ASN B C 1
ATOM 4282 O O . ASN B 1 91 ? 5.477 30.891 -13.969 1 70.69 91 ASN B O 1
ATOM 4286 N N . ASP B 1 92 ? 3.639 29.891 -14.836 1 84.12 92 ASP B N 1
ATOM 4287 C CA . ASP B 1 92 ? 3.355 29.25 -13.555 1 84.12 92 ASP B CA 1
ATOM 4288 C C . ASP B 1 92 ? 2.951 27.797 -13.75 1 84.12 92 ASP B C 1
ATOM 4290 O O . ASP B 1 92 ? 1.791 27.5 -14.039 1 84.12 92 ASP B O 1
ATOM 4294 N N . LYS B 1 93 ? 3.861 26.906 -13.477 1 87.19 93 LYS B N 1
ATOM 4295 C CA . LYS B 1 93 ? 3.641 25.469 -13.641 1 87.19 93 LYS B CA 1
ATOM 4296 C C . LYS B 1 93 ? 2.553 24.969 -12.695 1 87.19 93 LYS B C 1
ATOM 4298 O O . LYS B 1 93 ? 1.979 23.891 -12.906 1 87.19 93 LYS B O 1
ATOM 4303 N N . PHE B 1 94 ? 2.248 25.828 -11.734 1 90.19 94 PHE B N 1
ATOM 4304 C CA . PHE B 1 94 ? 1.33 25.406 -10.688 1 90.19 94 PHE B CA 1
ATOM 4305 C C . PHE B 1 94 ? -0.04 26.047 -10.875 1 90.19 94 PHE B C 1
ATOM 4307 O O . PHE B 1 94 ? -0.936 25.859 -10.047 1 90.19 94 PHE B O 1
ATOM 4314 N N . ALA B 1 95 ? -0.307 26.641 -11.922 1 90 95 ALA B N 1
ATOM 4315 C CA . ALA B 1 95 ? -1.468 27.484 -12.203 1 90 95 ALA B CA 1
ATOM 4316 C C . ALA B 1 95 ? -2.766 26.688 -12.07 1 90 95 ALA B C 1
ATOM 4318 O O . ALA B 1 95 ? -3.76 27.203 -11.547 1 90 95 ALA B O 1
ATOM 4319 N N . PRO B 1 96 ? -2.781 25.453 -12.484 1 91.69 96 PRO B N 1
ATOM 4320 C CA . PRO B 1 96 ? -4.047 24.719 -12.508 1 91.69 96 PRO B CA 1
ATOM 4321 C C . PRO B 1 96 ? -4.688 24.609 -11.125 1 91.69 96 PRO B C 1
ATOM 4323 O O . PRO B 1 96 ? -5.895 24.375 -11.023 1 91.69 96 PRO B O 1
ATOM 4326 N N . ILE B 1 97 ? -3.914 24.766 -10.023 1 93.56 97 ILE B N 1
ATOM 4327 C CA . ILE B 1 97 ? -4.52 24.594 -8.711 1 93.56 97 ILE B CA 1
ATOM 4328 C C . ILE B 1 97 ? -3.955 25.625 -7.742 1 93.56 97 ILE B C 1
ATOM 4330 O O . ILE B 1 97 ? -4.109 25.5 -6.527 1 93.56 97 ILE B O 1
ATOM 4334 N N . ARG B 1 98 ? -3.346 26.672 -8.133 1 92.06 98 ARG B N 1
ATOM 4335 C CA . ARG B 1 98 ? -2.656 27.672 -7.324 1 92.06 98 ARG B CA 1
ATOM 4336 C C . ARG B 1 98 ? -3.629 28.391 -6.395 1 92.06 98 ARG B C 1
ATOM 4338 O O . ARG B 1 98 ? -3.381 28.5 -5.188 1 92.06 98 ARG B O 1
ATOM 4345 N N . ASP B 1 99 ? -4.676 28.812 -6.945 1 91 99 ASP B N 1
ATOM 4346 C CA . ASP B 1 99 ? -5.605 29.641 -6.184 1 91 99 ASP B CA 1
ATOM 4347 C C . ASP B 1 99 ? -6.191 28.859 -5.004 1 91 99 ASP B C 1
ATOM 4349 O O . ASP B 1 99 ? -6.215 29.359 -3.877 1 91 99 ASP B O 1
ATOM 4353 N N . ILE B 1 100 ? -6.621 27.688 -5.301 1 94.31 100 ILE B N 1
ATOM 4354 C CA . ILE B 1 100 ? -7.223 26.859 -4.258 1 94.31 100 ILE B CA 1
ATOM 4355 C C . ILE B 1 100 ? -6.16 26.469 -3.232 1 94.31 100 ILE B C 1
ATOM 4357 O O . ILE B 1 100 ? -6.434 26.422 -2.029 1 94.31 100 ILE B O 1
ATOM 4361 N N . PHE B 1 101 ? -5.027 26.234 -3.674 1 96.06 101 PHE B N 1
ATOM 4362 C CA . PHE B 1 101 ? -3.932 25.859 -2.795 1 96.06 101 PHE B CA 1
ATOM 4363 C C . PHE B 1 101 ? -3.547 27 -1.87 1 96.06 101 PHE B C 1
ATOM 4365 O O . PHE B 1 101 ? -3.299 26.797 -0.681 1 96.06 101 PHE B O 1
ATOM 4372 N N . ASP B 1 102 ? -3.496 28.125 -2.408 1 94.12 102 ASP B N 1
ATOM 4373 C CA . ASP B 1 102 ? -3.146 29.297 -1.606 1 94.12 102 ASP B CA 1
ATOM 4374 C C . ASP B 1 102 ? -4.188 29.547 -0.519 1 94.12 102 ASP B C 1
ATOM 4376 O O . ASP B 1 102 ? -3.846 29.938 0.599 1 94.12 102 ASP B O 1
ATOM 4380 N N . GLN B 1 103 ? -5.391 29.359 -0.896 1 94.88 103 GLN B N 1
ATOM 4381 C CA . GLN B 1 103 ? -6.445 29.484 0.101 1 94.88 103 GLN B CA 1
ATOM 4382 C C . GLN B 1 103 ? -6.309 28.438 1.195 1 94.88 103 GLN B C 1
ATOM 4384 O O . GLN B 1 103 ? -6.504 28.734 2.377 1 94.88 103 GLN B O 1
ATOM 4389 N N . PHE B 1 104 ? -6.012 27.312 0.798 1 96.12 104 PHE B N 1
ATOM 4390 C CA . PHE B 1 104 ? -5.773 26.219 1.727 1 96.12 104 PHE B CA 1
ATOM 4391 C C . PHE B 1 104 ? -4.617 26.531 2.664 1 96.12 104 PHE B C 1
ATOM 4393 O O . PHE B 1 104 ? -4.742 26.406 3.883 1 96.12 104 PHE B O 1
ATOM 4400 N N . ALA B 1 105 ? -3.52 26.984 2.104 1 96.38 105 ALA B N 1
ATOM 4401 C CA . ALA B 1 105 ? -2.35 27.344 2.9 1 96.38 105 ALA B CA 1
ATOM 4402 C C . ALA B 1 105 ? -2.68 28.453 3.887 1 96.38 105 ALA B C 1
ATOM 4404 O O . ALA B 1 105 ? -2.234 28.422 5.039 1 96.38 105 ALA B O 1
ATOM 4405 N N . ALA B 1 106 ? -3.443 29.375 3.428 1 95.44 106 ALA B N 1
ATOM 4406 C CA . ALA B 1 106 ? -3.855 30.469 4.289 1 95.44 106 ALA B CA 1
ATOM 4407 C C . ALA B 1 106 ? -4.707 29.969 5.453 1 95.44 106 ALA B C 1
ATOM 4409 O O . ALA B 1 106 ? -4.594 30.469 6.574 1 95.44 106 ALA B O 1
ATOM 4410 N N . SER B 1 107 ? -5.555 29.031 5.129 1 95 107 SER B N 1
ATOM 4411 C CA . SER B 1 107 ? -6.402 28.453 6.172 1 95 107 SER B CA 1
ATOM 4412 C C . SER B 1 107 ? -5.57 27.734 7.223 1 95 107 SER B C 1
ATOM 4414 O O . SER B 1 107 ? -5.91 27.734 8.406 1 95 107 SER B O 1
ATOM 4416 N N . CYS B 1 108 ? -4.547 27.078 6.855 1 96.19 108 CYS B N 1
ATOM 4417 C CA . CYS B 1 108 ? -3.65 26.406 7.781 1 96.19 108 CYS B CA 1
ATOM 4418 C C . CYS B 1 108 ? -3.045 27.391 8.773 1 96.19 108 CYS B C 1
ATOM 4420 O O . CYS B 1 108 ? -2.877 27.062 9.953 1 96.19 108 CYS B O 1
ATOM 4422 N N . ARG B 1 109 ? -2.83 28.609 8.359 1 94.12 109 ARG B N 1
ATOM 4423 C CA . ARG B 1 109 ? -2.172 29.625 9.172 1 94.12 109 ARG B CA 1
ATOM 4424 C C . ARG B 1 109 ? -3.164 30.312 10.109 1 94.12 109 ARG B C 1
ATOM 4426 O O . ARG B 1 109 ? -2.795 30.75 11.203 1 94.12 109 ARG B O 1
ATOM 4433 N N . ARG B 1 110 ? -4.328 30.266 9.781 1 93.5 110 ARG B N 1
ATOM 4434 C CA . ARG B 1 110 ? -5.324 31.109 10.414 1 93.5 110 ARG B CA 1
ATOM 4435 C C . ARG B 1 110 ? -5.859 30.484 11.695 1 93.5 110 ARG B C 1
ATOM 4437 O O . ARG B 1 110 ? -6.129 31.172 12.672 1 93.5 110 ARG B O 1
ATOM 4444 N N . TYR B 1 111 ? -5.953 29.219 11.781 1 92.88 111 TYR B N 1
ATOM 4445 C CA . TYR B 1 111 ? -6.844 28.625 12.766 1 92.88 111 TYR B CA 1
ATOM 4446 C C . TYR B 1 111 ? -6.055 28.016 13.922 1 92.88 111 TYR B C 1
ATOM 4448 O O . TYR B 1 111 ? -6.641 27.484 14.867 1 92.88 111 TYR B O 1
ATOM 4456 N N . TYR B 1 112 ? -4.746 28.172 13.906 1 93.12 112 TYR B N 1
ATOM 4457 C CA . TYR B 1 112 ? -3.943 27.5 14.922 1 93.12 112 TYR B CA 1
ATOM 4458 C C . TYR B 1 112 ? -2.742 28.344 15.32 1 93.12 112 TYR B C 1
ATOM 4460 O O . TYR B 1 112 ? -2.109 28.969 14.469 1 93.12 112 TYR B O 1
ATOM 4468 N N . SER B 1 113 ? -2.488 28.359 16.547 1 92.88 113 SER B N 1
ATOM 4469 C CA . SER B 1 113 ? -1.281 29.016 17.047 1 92.88 113 SER B CA 1
ATOM 4470 C C . SER B 1 113 ? -0.192 27.984 17.359 1 92.88 113 SER B C 1
ATOM 4472 O O . SER B 1 113 ? -0.379 27.109 18.188 1 92.88 113 SER B O 1
ATOM 4474 N N . ALA B 1 114 ? 0.87 28.156 16.781 1 94.25 114 ALA B N 1
ATOM 4475 C CA . ALA B 1 114 ? 1.973 27.203 16.844 1 94.25 114 ALA B CA 1
ATOM 4476 C C . ALA B 1 114 ? 2.506 27.078 18.266 1 94.25 114 ALA B C 1
ATOM 4478 O O . ALA B 1 114 ? 2.475 28.047 19.031 1 94.25 114 ALA B O 1
ATOM 4479 N N . GLY B 1 115 ? 2.99 25.938 18.625 1 94.88 115 GLY B N 1
ATOM 4480 C CA . GLY B 1 115 ? 3.752 25.75 19.844 1 94.88 115 GLY B CA 1
ATOM 4481 C C . GLY B 1 115 ? 5.16 26.297 19.766 1 94.88 115 GLY B C 1
ATOM 4482 O O . GLY B 1 115 ? 5.473 27.078 18.859 1 94.88 115 GLY B O 1
ATOM 4483 N N . GLU B 1 116 ? 5.965 25.891 20.656 1 96.38 116 GLU B N 1
ATOM 4484 C CA . GLU B 1 116 ? 7.297 26.484 20.797 1 96.38 116 GLU B CA 1
ATOM 4485 C C . GLU B 1 116 ? 8.234 25.984 19.703 1 96.38 116 GLU B C 1
ATOM 4487 O O . GLU B 1 116 ? 9.164 26.688 19.297 1 96.38 116 GLU B O 1
ATOM 4492 N N . ASN B 1 117 ? 7.988 24.812 19.297 1 97.75 117 ASN B N 1
ATOM 4493 C CA . ASN B 1 117 ? 8.914 24.188 18.359 1 97.75 117 ASN B CA 1
ATOM 4494 C C . ASN B 1 117 ? 8.211 23.812 17.047 1 97.75 117 ASN B C 1
ATOM 4496 O O . ASN B 1 117 ? 7.184 23.125 17.062 1 97.75 117 ASN B O 1
ATOM 4500 N N . VAL B 1 118 ? 8.797 24.234 15.969 1 97.94 118 VAL B N 1
ATOM 4501 C CA . VAL B 1 118 ? 8.172 24.016 14.672 1 97.94 118 VAL B CA 1
ATOM 4502 C C . VAL B 1 118 ? 9.195 23.453 13.688 1 97.94 118 VAL B C 1
ATOM 4504 O O . VAL B 1 118 ? 9.969 24.203 13.086 1 97.94 118 VAL B O 1
ATOM 4507 N N . PRO B 1 119 ? 9.156 22.203 13.438 1 98.06 119 PRO B N 1
ATOM 4508 C CA . PRO B 1 119 ? 10.07 21.594 12.461 1 98.06 119 PRO B CA 1
ATOM 4509 C C . PRO B 1 119 ? 9.664 21.875 11.016 1 98.06 119 PRO B C 1
ATOM 4511 O O . PRO B 1 119 ? 8.477 22.047 10.734 1 98.06 119 PRO B O 1
ATOM 4514 N N . VAL B 1 120 ? 10.656 21.969 10.156 1 97.19 120 VAL B N 1
ATOM 4515 C CA . VAL B 1 120 ? 10.484 22.141 8.719 1 97.19 120 VAL B CA 1
ATOM 4516 C C . VAL B 1 120 ? 11.109 20.969 7.977 1 97.19 120 VAL B C 1
ATOM 4518 O O . VAL B 1 120 ? 12.227 20.547 8.297 1 97.19 120 VAL B O 1
ATOM 4521 N N . ASP B 1 121 ? 10.422 20.406 7.086 1 96.12 121 ASP B N 1
ATOM 4522 C CA . ASP B 1 121 ? 10.938 19.297 6.293 1 96.12 121 ASP B CA 1
ATOM 4523 C C . ASP B 1 121 ? 10.102 19.094 5.031 1 96.12 121 ASP B C 1
ATOM 4525 O O . ASP B 1 121 ? 9.156 19.828 4.777 1 96.12 121 ASP B O 1
ATOM 4529 N N . LYS B 1 122 ? 10.508 18.141 4.254 1 94.56 122 LYS B N 1
ATOM 4530 C CA . LYS B 1 122 ? 9.844 17.859 2.984 1 94.56 122 LYS B CA 1
ATOM 4531 C C . LYS B 1 122 ? 8.844 16.719 3.131 1 94.56 122 LYS B C 1
ATOM 4533 O O . LYS B 1 122 ? 9.023 15.836 3.971 1 94.56 122 LYS B O 1
ATOM 4538 N N . GLN B 1 123 ? 7.781 16.812 2.402 1 95.19 123 GLN B N 1
ATOM 4539 C CA . GLN B 1 123 ? 6.805 15.75 2.199 1 95.19 123 GLN B CA 1
ATOM 4540 C C . GLN B 1 123 ? 6.766 15.312 0.738 1 95.19 123 GLN B C 1
ATOM 4542 O O . GLN B 1 123 ? 6.734 16.141 -0.166 1 95.19 123 GLN B O 1
ATOM 4547 N N . LEU B 1 124 ? 6.875 14.047 0.49 1 95.56 124 LEU B N 1
ATOM 4548 C CA . LEU B 1 124 ? 6.754 13.508 -0.861 1 95.56 124 LEU B CA 1
ATOM 4549 C C . LEU B 1 124 ? 5.43 12.773 -1.033 1 95.56 124 LEU B C 1
ATOM 4551 O O . LEU B 1 124 ? 5.191 11.758 -0.376 1 95.56 124 LEU B O 1
ATOM 4555 N N . VAL B 1 125 ? 4.566 13.289 -1.865 1 96.38 125 VAL B N 1
ATOM 4556 C CA . VAL B 1 125 ? 3.297 12.641 -2.178 1 96.38 125 VAL B CA 1
ATOM 4557 C C . VAL B 1 125 ? 3.445 11.797 -3.441 1 96.38 125 VAL B C 1
ATOM 4559 O O . VAL B 1 125 ? 3.801 12.312 -4.504 1 96.38 125 VAL B O 1
ATOM 4562 N N . PRO B 1 126 ? 3.176 10.508 -3.316 1 94.38 126 PRO B N 1
ATOM 4563 C CA . PRO B 1 126 ? 3.398 9.609 -4.453 1 94.38 126 PRO B CA 1
ATOM 4564 C C . PRO B 1 126 ? 2.576 10 -5.68 1 94.38 126 PRO B C 1
ATOM 4566 O O . PRO B 1 126 ? 1.378 10.266 -5.566 1 94.38 126 PRO B O 1
ATOM 4569 N N . PHE B 1 127 ? 3.145 10.039 -6.848 1 95.19 127 PHE B N 1
ATOM 4570 C CA . PHE B 1 127 ? 2.533 10.336 -8.141 1 95.19 127 PHE B CA 1
ATOM 4571 C C . PHE B 1 127 ? 3.387 9.797 -9.281 1 95.19 127 PHE B C 1
ATOM 4573 O O . PHE B 1 127 ? 4.609 9.938 -9.266 1 95.19 127 PHE B O 1
ATOM 4580 N N . ARG B 1 128 ? 2.662 9.062 -10.156 1 90.88 128 ARG B N 1
ATOM 4581 C CA . ARG B 1 128 ? 3.342 8.531 -11.336 1 90.88 128 ARG B CA 1
ATOM 4582 C C . ARG B 1 128 ? 2.678 9.023 -12.617 1 90.88 128 ARG B C 1
ATOM 4584 O O . ARG B 1 128 ? 1.554 8.633 -12.93 1 90.88 128 ARG B O 1
ATOM 4591 N N . GLY B 1 129 ? 2.893 10.094 -13.117 1 92.25 129 GLY B N 1
ATOM 4592 C CA . GLY B 1 129 ? 2.377 10.688 -14.344 1 92.25 129 GLY B CA 1
ATOM 4593 C C . GLY B 1 129 ? 3.229 11.836 -14.852 1 92.25 129 GLY B C 1
ATOM 4594 O O . GLY B 1 129 ? 4.34 12.055 -14.367 1 92.25 129 GLY B O 1
ATOM 4595 N N . ARG B 1 130 ? 2.713 12.352 -15.805 1 93 130 ARG B N 1
ATOM 4596 C CA . ARG B 1 130 ? 3.432 13.492 -16.359 1 93 130 ARG B CA 1
ATOM 4597 C C . ARG B 1 130 ? 3.26 14.727 -15.469 1 93 130 ARG B C 1
ATOM 4599 O O . ARG B 1 130 ? 2.135 15.156 -15.211 1 93 130 ARG B O 1
ATOM 4606 N N . CYS B 1 131 ? 4.336 15.227 -14.969 1 93.12 131 CYS B N 1
ATOM 4607 C CA . CYS B 1 131 ? 4.383 16.391 -14.094 1 93.12 131 CYS B CA 1
ATOM 4608 C C . CYS B 1 131 ? 5.719 17.125 -14.227 1 93.12 131 CYS B C 1
ATOM 4610 O O . CYS B 1 131 ? 6.777 16.5 -14.078 1 93.12 131 CYS B O 1
ATOM 4612 N N . PRO B 1 132 ? 5.688 18.375 -14.523 1 89.88 132 PRO B N 1
ATOM 4613 C CA . PRO B 1 132 ? 6.926 19.109 -14.789 1 89.88 132 PRO B CA 1
ATOM 4614 C C . PRO B 1 132 ? 7.832 19.203 -13.562 1 89.88 132 PRO B C 1
ATOM 4616 O O . PRO B 1 132 ? 9.031 19.453 -13.695 1 89.88 132 PRO B O 1
ATOM 4619 N N . PHE B 1 133 ? 7.34 19.016 -12.445 1 93 133 PHE B N 1
ATOM 4620 C CA . PHE B 1 133 ? 8.164 19.141 -11.25 1 93 133 PHE B CA 1
ATOM 4621 C C . PHE B 1 133 ? 8.172 17.844 -10.445 1 93 133 PHE B C 1
ATOM 4623 O O . PHE B 1 133 ? 8.227 17.875 -9.219 1 93 133 PHE B O 1
ATOM 4630 N N . LEU B 1 134 ? 8.016 16.781 -11.102 1 93.56 134 LEU B N 1
ATOM 4631 C CA . LEU B 1 134 ? 8.094 15.469 -10.477 1 93.56 134 LEU B CA 1
ATOM 4632 C C . LEU B 1 134 ? 9.469 15.242 -9.852 1 93.56 134 LEU B C 1
ATOM 4634 O O . LEU B 1 134 ? 10.492 15.594 -10.445 1 93.56 134 LEU B O 1
ATOM 4638 N N . GLN B 1 135 ? 9.477 14.758 -8.641 1 93.56 135 GLN B N 1
ATOM 4639 C CA . GLN B 1 135 ? 10.727 14.539 -7.922 1 93.56 135 GLN B CA 1
ATOM 4640 C C . GLN B 1 135 ? 11.008 13.047 -7.742 1 93.56 135 GLN B C 1
ATOM 4642 O O . GLN B 1 135 ? 10.078 12.25 -7.617 1 93.56 135 GLN B O 1
ATOM 4647 N N . TYR B 1 136 ? 12.266 12.656 -7.773 1 90.38 136 TYR B N 1
ATOM 4648 C CA . TYR B 1 136 ? 12.742 11.305 -7.484 1 90.38 136 TYR B CA 1
ATOM 4649 C C . TYR B 1 136 ? 13.57 11.281 -6.203 1 90.38 136 TYR B C 1
ATOM 4651 O O . TYR B 1 136 ? 14.617 11.922 -6.121 1 90.38 136 TYR B O 1
ATOM 4659 N N . MET B 1 137 ? 13.086 10.656 -5.215 1 88.5 137 MET B N 1
ATOM 4660 C CA . MET B 1 137 ? 13.758 10.5 -3.926 1 88.5 137 MET B CA 1
ATOM 4661 C C . MET B 1 137 ? 13.844 9.031 -3.531 1 88.5 137 MET B C 1
ATOM 4663 O O . MET B 1 137 ? 12.922 8.492 -2.926 1 88.5 137 MET B O 1
ATOM 4667 N N . PRO B 1 138 ? 14.953 8.398 -3.697 1 82.12 138 PRO B N 1
ATOM 4668 C CA . PRO B 1 138 ? 15.094 6.953 -3.479 1 82.12 138 PRO B CA 1
ATOM 4669 C C . PRO B 1 138 ? 14.93 6.562 -2.012 1 82.12 138 PRO B C 1
ATOM 4671 O O . PRO B 1 138 ? 14.602 5.414 -1.707 1 82.12 138 PRO B O 1
ATOM 4674 N N . SER B 1 139 ? 15.219 7.5 -1.128 1 79.81 139 SER B N 1
ATOM 4675 C CA . SER B 1 139 ? 15.141 7.207 0.299 1 79.81 139 SER B CA 1
ATOM 4676 C C . SER B 1 139 ? 13.695 7.051 0.752 1 79.81 139 SER B C 1
ATOM 4678 O O . SER B 1 139 ? 13.422 6.473 1.808 1 79.81 139 SER B O 1
ATOM 4680 N N . LYS B 1 140 ? 12.789 7.68 -0.012 1 81.56 140 LYS B N 1
ATOM 4681 C CA . LYS B 1 140 ? 11.375 7.562 0.333 1 81.56 140 LYS B CA 1
ATOM 4682 C C . LYS B 1 140 ? 10.758 6.328 -0.31 1 81.56 140 LYS B C 1
ATOM 4684 O O . LYS B 1 140 ? 11.125 5.949 -1.424 1 81.56 140 LYS B O 1
ATOM 4689 N N . PRO B 1 141 ? 9.898 5.691 0.335 1 74.5 141 PRO B N 1
ATOM 4690 C CA . PRO B 1 141 ? 9.312 4.445 -0.166 1 74.5 141 PRO B CA 1
ATOM 4691 C C . PRO B 1 141 ? 8.703 4.598 -1.557 1 74.5 141 PRO B C 1
ATOM 4693 O O . PRO B 1 141 ? 8.828 3.697 -2.393 1 74.5 141 PRO B O 1
ATOM 4696 N N . ALA B 1 142 ? 7.984 5.645 -1.876 1 82.19 142 ALA B N 1
ATOM 4697 C CA . ALA B 1 142 ? 7.32 5.832 -3.164 1 82.19 142 ALA B CA 1
ATOM 4698 C C . ALA B 1 142 ? 8.336 6.137 -4.262 1 82.19 142 ALA B C 1
ATOM 4700 O O . ALA B 1 142 ? 8.078 5.871 -5.441 1 82.19 142 ALA B O 1
ATOM 4701 N N . LYS B 1 143 ? 9.484 6.707 -3.896 1 84.25 143 LYS B N 1
ATOM 4702 C CA . LYS B 1 143 ? 10.609 7.086 -4.75 1 84.25 143 LYS B CA 1
ATOM 4703 C C . LYS B 1 143 ? 10.25 8.273 -5.637 1 84.25 143 LYS B C 1
ATOM 4705 O O . LYS B 1 143 ? 11.023 9.234 -5.746 1 84.25 143 LYS B O 1
ATOM 4710 N N . TYR B 1 144 ? 9.023 8.203 -6.297 1 91 144 TYR B N 1
ATOM 4711 C CA . TYR B 1 144 ? 8.586 9.289 -7.164 1 91 144 TYR B CA 1
ATOM 4712 C C . TYR B 1 144 ? 7.355 9.984 -6.586 1 91 144 TYR B C 1
ATOM 4714 O O . TYR B 1 144 ? 6.473 9.328 -6.031 1 91 144 TYR B O 1
ATOM 4722 N N . GLY B 1 145 ? 7.359 11.359 -6.738 1 95.81 145 GLY B N 1
ATOM 4723 C CA . GLY B 1 145 ? 6.172 12.062 -6.273 1 95.81 145 GLY B CA 1
ATOM 4724 C C . GLY B 1 145 ? 6.301 13.57 -6.355 1 95.81 145 GLY B C 1
ATOM 4725 O O . GLY B 1 145 ? 7.215 14.086 -7.004 1 95.81 145 GLY B O 1
ATOM 4726 N N . ILE B 1 146 ? 5.32 14.188 -5.848 1 96.62 146 ILE B N 1
ATOM 4727 C CA . ILE B 1 146 ? 5.27 15.641 -5.75 1 96.62 146 ILE B CA 1
ATOM 4728 C C . ILE B 1 146 ? 5.758 16.078 -4.371 1 96.62 146 ILE B C 1
ATOM 4730 O O . ILE B 1 146 ? 5.297 15.57 -3.35 1 96.62 146 ILE B O 1
ATOM 4734 N N . LYS B 1 147 ? 6.652 16.984 -4.414 1 95.56 147 LYS B N 1
ATOM 4735 C CA . LYS B 1 147 ? 7.328 17.391 -3.188 1 95.56 147 LYS B CA 1
ATOM 4736 C C . LYS B 1 147 ? 6.707 18.672 -2.615 1 95.56 147 LYS B C 1
ATOM 4738 O O . LYS B 1 147 ? 6.477 19.641 -3.346 1 95.56 147 LYS B O 1
ATOM 4743 N N . PHE B 1 148 ? 6.434 18.656 -1.319 1 96.88 148 PHE B N 1
ATOM 4744 C CA . PHE B 1 148 ? 5.941 19.812 -0.576 1 96.88 148 PHE B CA 1
ATOM 4745 C C . PHE B 1 148 ? 6.887 20.156 0.566 1 96.88 148 PHE B C 1
ATOM 4747 O O . PHE B 1 148 ? 7.535 19.281 1.136 1 96.88 148 PHE B O 1
ATOM 4754 N N . TRP B 1 149 ? 6.984 21.422 0.863 1 96.38 149 TRP B N 1
ATOM 4755 C CA . TRP B 1 149 ? 7.648 21.891 2.072 1 96.38 149 TRP B CA 1
ATOM 4756 C C . TRP B 1 149 ? 6.629 22.219 3.156 1 96.38 149 TRP B C 1
ATOM 4758 O O . TRP B 1 149 ? 5.668 22.953 2.912 1 96.38 149 TRP B O 1
ATOM 4768 N N . LEU B 1 150 ? 6.891 21.672 4.316 1 97.94 150 LEU B N 1
ATOM 4769 C CA . LEU B 1 150 ? 5.906 21.844 5.375 1 97.94 150 LEU B CA 1
ATOM 4770 C C . LEU B 1 150 ? 6.555 22.406 6.637 1 97.94 150 LEU B C 1
ATOM 4772 O O . LEU B 1 150 ? 7.723 22.109 6.914 1 97.94 150 LEU B O 1
ATOM 4776 N N . CYS B 1 151 ? 5.914 23.203 7.32 1 98 151 CYS B N 1
ATOM 4777 C CA . CYS B 1 151 ? 6.141 23.609 8.703 1 98 151 CYS B CA 1
ATOM 4778 C C . CYS B 1 151 ? 5.031 23.078 9.609 1 98 151 CYS B C 1
ATOM 4780 O O . CYS B 1 151 ? 3.852 23.359 9.375 1 98 151 CYS B O 1
ATOM 4782 N N . VAL B 1 152 ? 5.371 22.312 10.602 1 98.12 152 VAL B N 1
ATOM 4783 C CA . VAL B 1 152 ? 4.359 21.656 11.422 1 98.12 152 VAL B CA 1
ATOM 4784 C C . VAL B 1 152 ? 4.645 21.922 12.898 1 98.12 152 VAL B C 1
ATOM 4786 O O . VAL B 1 152 ? 5.758 22.297 13.266 1 98.12 152 VAL B O 1
ATOM 4789 N N . ASP B 1 153 ? 3.654 21.828 13.672 1 97.88 153 ASP B N 1
ATOM 4790 C CA . ASP B 1 153 ? 3.828 21.844 15.125 1 97.88 153 ASP B CA 1
ATOM 4791 C C . ASP B 1 153 ? 4.332 20.5 15.633 1 97.88 153 ASP B C 1
ATOM 4793 O O . ASP B 1 153 ? 3.754 19.453 15.32 1 97.88 153 ASP B O 1
ATOM 4797 N N . VAL B 1 154 ? 5.324 20.5 16.422 1 97 154 VAL B N 1
ATOM 4798 C CA . VAL B 1 154 ? 5.996 19.25 16.797 1 97 154 VAL B CA 1
ATOM 4799 C C . VAL B 1 154 ? 5.094 18.438 17.719 1 97 154 VAL B C 1
ATOM 4801 O O . VAL B 1 154 ? 5.125 17.203 17.688 1 97 154 VAL B O 1
ATOM 4804 N N . ASP B 1 155 ? 4.285 19.031 18.469 1 95.25 155 ASP B N 1
ATOM 4805 C CA . ASP B 1 155 ? 3.504 18.344 19.5 1 95.25 155 ASP B CA 1
ATOM 4806 C C . ASP B 1 155 ? 2.201 17.797 18.922 1 95.25 155 ASP B C 1
ATOM 4808 O O . ASP B 1 155 ? 1.854 16.641 19.141 1 95.25 155 ASP B O 1
ATOM 4812 N N . THR B 1 156 ? 1.528 18.625 18.172 1 95.75 156 THR B N 1
ATOM 4813 C CA . THR B 1 156 ? 0.211 18.219 17.672 1 95.75 156 THR B CA 1
ATOM 4814 C C . THR B 1 156 ? 0.293 17.719 16.234 1 95.75 156 THR B C 1
ATOM 4816 O O . THR B 1 156 ? -0.628 17.062 15.75 1 95.75 156 THR B O 1
ATOM 4819 N N . HIS B 1 157 ? 1.358 18.125 15.547 1 97.06 157 HIS B N 1
ATOM 4820 C CA . HIS B 1 157 ? 1.575 17.766 14.148 1 97.06 157 HIS B CA 1
ATOM 4821 C C . HIS B 1 157 ? 0.603 18.516 13.234 1 97.06 157 HIS B C 1
ATOM 4823 O O . HIS B 1 157 ? 0.316 18.062 12.125 1 97.06 157 HIS B O 1
ATOM 4829 N N . TYR B 1 158 ? -0.002 19.641 13.781 1 98.06 158 TYR B N 1
ATOM 4830 C CA . TYR B 1 158 ? -0.791 20.547 12.969 1 98.06 158 TYR B CA 1
ATOM 4831 C C . TYR B 1 158 ? 0.071 21.203 11.891 1 98.06 158 TYR B C 1
ATOM 4833 O O . TYR B 1 158 ? 1.182 21.656 12.164 1 98.06 158 TYR B O 1
ATOM 4841 N N . THR B 1 159 ? -0.382 21.188 10.672 1 98.5 159 THR B N 1
ATOM 4842 C CA . THR B 1 159 ? 0.33 21.859 9.594 1 98.5 159 THR B CA 1
ATOM 4843 C C . THR B 1 159 ? 0.133 23.375 9.672 1 98.5 159 THR B C 1
ATOM 4845 O O . THR B 1 159 ? -0.981 23.859 9.492 1 98.5 159 THR B O 1
ATOM 4848 N N . LEU B 1 160 ? 1.202 24.094 9.844 1 98 160 LEU B N 1
ATOM 4849 C CA . LEU B 1 160 ? 1.154 25.531 10.039 1 98 160 LEU B CA 1
ATOM 4850 C C . LEU B 1 160 ? 1.288 26.266 8.703 1 98 160 LEU B C 1
ATOM 4852 O O . LEU B 1 160 ? 0.703 27.328 8.508 1 98 160 LEU B O 1
ATOM 4856 N N . ASN B 1 161 ? 2.105 25.703 7.895 1 97.75 161 ASN B N 1
ATOM 4857 C CA . ASN B 1 161 ? 2.346 26.281 6.574 1 97.75 161 ASN B CA 1
ATOM 4858 C C . ASN B 1 161 ? 2.861 25.234 5.59 1 97.75 161 ASN B C 1
ATOM 4860 O O . ASN B 1 161 ? 3.434 24.219 6 1 97.75 161 ASN B O 1
ATOM 4864 N N . ILE B 1 162 ? 2.537 25.562 4.297 1 97.69 162 ILE B N 1
ATOM 4865 C CA . ILE B 1 162 ? 2.877 24.578 3.27 1 97.69 162 ILE B CA 1
ATOM 4866 C C . ILE B 1 162 ? 3.072 25.281 1.929 1 97.69 162 ILE B C 1
ATOM 4868 O O . ILE B 1 162 ? 2.369 26.25 1.62 1 97.69 162 ILE B O 1
ATOM 4872 N N . PHE B 1 163 ? 4.016 24.875 1.153 1 94 163 PHE B N 1
ATOM 4873 C CA . PHE B 1 163 ? 4.051 25.266 -0.25 1 94 163 PHE B CA 1
ATOM 4874 C C . PHE B 1 163 ? 4.762 24.219 -1.092 1 94 163 PHE B C 1
ATOM 4876 O O . PHE B 1 163 ? 5.426 23.328 -0.554 1 94 163 PHE B O 1
ATOM 4883 N N . LEU B 1 164 ? 4.535 24.281 -2.346 1 93.12 164 LEU B N 1
ATOM 4884 C CA . LEU B 1 164 ? 4.961 23.266 -3.305 1 93.12 164 LEU B CA 1
ATOM 4885 C C . LEU B 1 164 ? 6.363 23.578 -3.824 1 93.12 164 LEU B C 1
ATOM 4887 O O . LEU B 1 164 ? 6.73 24.734 -3.994 1 93.12 164 LEU B O 1
ATOM 4891 N N . TYR B 1 165 ? 7.113 22.5 -4.02 1 90.25 165 TYR B N 1
ATOM 4892 C CA . TYR B 1 165 ? 8.383 22.609 -4.723 1 90.25 165 TYR B CA 1
ATOM 4893 C C . TYR B 1 165 ? 8.18 22.578 -6.234 1 90.25 165 TYR B C 1
ATOM 4895 O O . TYR B 1 165 ? 7.695 21.578 -6.781 1 90.25 165 TYR B O 1
ATOM 4903 N N . LEU B 1 166 ? 8.523 23.578 -6.922 1 86.06 166 LEU B N 1
ATOM 4904 C CA . LEU B 1 166 ? 8.25 23.688 -8.352 1 86.06 166 LEU B CA 1
ATOM 4905 C C . LEU B 1 166 ? 9.539 23.516 -9.156 1 86.06 166 LEU B C 1
ATOM 4907 O O . LEU B 1 166 ? 9.562 23.828 -10.352 1 86.06 166 LEU B O 1
ATOM 4911 N N . GLY B 1 167 ? 10.492 22.984 -8.594 1 79.81 167 GLY B N 1
ATOM 4912 C CA . GLY B 1 167 ? 11.742 22.797 -9.305 1 79.81 167 GLY B CA 1
ATOM 4913 C C . GLY B 1 167 ? 12.734 23.922 -9.078 1 79.81 167 GLY B C 1
ATOM 4914 O O . GLY B 1 167 ? 12.43 24.891 -8.398 1 79.81 167 GLY B O 1
ATOM 4915 N N . LYS B 1 168 ? 14 23.672 -9.617 1 71.69 168 LYS B N 1
ATOM 4916 C CA . LYS B 1 168 ? 15.086 24.625 -9.484 1 71.69 168 LYS B CA 1
ATOM 4917 C C . LYS B 1 168 ? 14.812 25.891 -10.289 1 71.69 168 LYS B C 1
ATOM 4919 O O . LYS B 1 168 ? 14.398 25.812 -11.453 1 71.69 168 LYS B O 1
ATOM 4924 N N . GLN B 1 169 ? 14.57 26.891 -9.609 1 63.06 169 GLN B N 1
ATOM 4925 C CA . GLN B 1 169 ? 14.461 28.156 -10.328 1 63.06 169 GLN B CA 1
ATOM 4926 C C . GLN B 1 169 ? 15.828 28.656 -10.781 1 63.06 169 GLN B C 1
ATOM 4928 O O . GLN B 1 169 ? 16.844 28.375 -10.141 1 63.06 169 GLN B O 1
ATOM 4933 N N . ARG B 1 170 ? 15.984 28.969 -12.016 1 56.72 170 ARG B N 1
ATOM 4934 C CA . ARG B 1 170 ? 17.203 29.344 -12.727 1 56.72 170 ARG B CA 1
ATOM 4935 C C . ARG B 1 170 ? 18.156 30.109 -11.805 1 56.72 170 ARG B 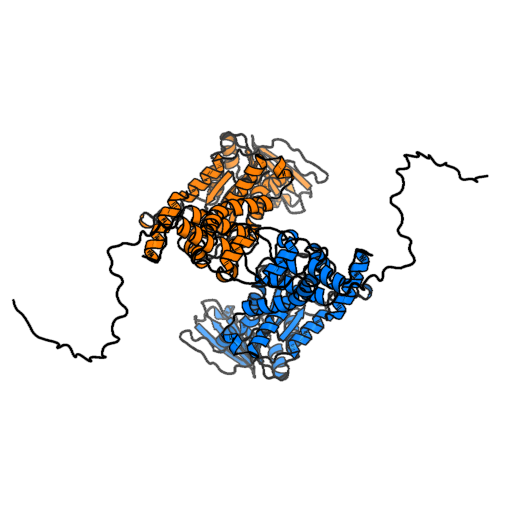C 1
ATOM 4937 O O . ARG B 1 170 ? 19.375 29.953 -11.898 1 56.72 170 ARG B O 1
ATOM 4944 N N . ASP B 1 171 ? 17.688 31.016 -11.086 1 53.47 171 ASP B N 1
ATOM 4945 C CA . ASP B 1 171 ? 18.594 31.938 -10.43 1 53.47 171 ASP B CA 1
ATOM 4946 C C . ASP B 1 171 ? 18.969 31.453 -9.031 1 53.47 171 ASP B C 1
ATOM 4948 O O . ASP B 1 171 ? 19.688 32.125 -8.297 1 53.47 171 ASP B O 1
ATOM 4952 N N . GLN B 1 172 ? 18.531 30.344 -8.617 1 56.41 172 GLN B N 1
ATOM 4953 C CA . GLN B 1 172 ? 18.766 29.969 -7.227 1 56.41 172 GLN B CA 1
ATOM 4954 C C . GLN B 1 172 ? 19.766 28.828 -7.121 1 56.41 172 GLN B C 1
ATOM 4956 O O . GLN B 1 172 ? 19.672 27.844 -7.867 1 56.41 172 GLN B O 1
ATOM 4961 N N . THR B 1 173 ? 20.938 29.062 -6.477 1 54.03 173 THR B N 1
ATOM 4962 C CA . THR B 1 173 ? 21.859 27.984 -6.125 1 54.03 173 THR B CA 1
ATOM 4963 C C . THR B 1 173 ? 21.234 27.062 -5.074 1 54.03 173 THR B C 1
ATOM 4965 O O . THR B 1 173 ? 20.328 27.469 -4.352 1 54.03 173 THR B O 1
ATOM 4968 N N . THR B 1 174 ? 21.625 25.766 -5.129 1 55.09 174 THR B N 1
ATOM 4969 C CA . THR B 1 174 ? 21.109 24.766 -4.195 1 55.09 174 THR B CA 1
ATOM 4970 C C . THR B 1 174 ? 21.219 25.266 -2.758 1 55.09 174 THR B C 1
ATOM 4972 O O . THR B 1 174 ? 20.328 25.031 -1.942 1 55.09 174 THR B O 1
ATOM 4975 N N . ASP B 1 175 ? 22.438 25.859 -2.377 1 58.06 175 ASP B N 1
ATOM 4976 C CA . ASP B 1 175 ? 22.719 26.312 -1.018 1 58.06 175 ASP B CA 1
ATOM 4977 C C . ASP B 1 175 ? 21.734 27.375 -0.565 1 58.06 175 ASP B C 1
ATOM 4979 O O . ASP B 1 175 ? 21.25 27.344 0.569 1 58.06 175 ASP B O 1
ATOM 4983 N N . ASN B 1 176 ? 21.328 28.141 -1.405 1 69.19 176 ASN B N 1
ATOM 4984 C CA . ASN B 1 176 ? 20.438 29.266 -1.065 1 69.19 176 ASN B CA 1
ATOM 4985 C C . ASN B 1 176 ? 18.969 28.844 -1.117 1 69.19 176 ASN B C 1
ATOM 4987 O O . ASN B 1 176 ? 18.125 29.5 -0.506 1 69.19 176 ASN B O 1
ATOM 4991 N N . ARG B 1 177 ? 18.844 27.641 -1.536 1 81.25 177 ARG B N 1
ATOM 4992 C CA . ARG B 1 177 ? 17.453 27.219 -1.726 1 81.25 177 ARG B CA 1
ATOM 4993 C C . ARG B 1 177 ? 16.844 26.766 -0.408 1 81.25 177 ARG B C 1
ATOM 4995 O O . ARG B 1 177 ? 15.703 27.125 -0.098 1 81.25 177 ARG B O 1
ATOM 5002 N N . GLY B 1 178 ? 17.672 26.109 0.325 1 87 178 GLY B N 1
ATOM 5003 C CA . GLY B 1 178 ? 17.172 25.625 1.604 1 87 178 GLY B CA 1
ATOM 5004 C C . GLY B 1 178 ? 16.797 26.75 2.555 1 87 178 GLY B C 1
ATOM 5005 O O . GLY B 1 178 ? 15.75 26.703 3.193 1 87 178 GLY B O 1
ATOM 5006 N N . ALA B 1 179 ? 17.672 27.703 2.594 1 90 179 ALA B N 1
ATOM 5007 C CA . ALA B 1 179 ? 17.438 28.844 3.475 1 90 179 ALA B CA 1
ATOM 5008 C C . ALA B 1 179 ? 16.188 29.609 3.043 1 90 179 ALA B C 1
ATOM 5010 O O . ALA B 1 179 ? 15.398 30.047 3.883 1 90 179 ALA B O 1
ATOM 5011 N N . GLU B 1 180 ? 16.031 29.719 1.806 1 90.81 180 GLU B N 1
ATOM 5012 C CA . GLU B 1 180 ? 14.883 30.438 1.288 1 90.81 180 GLU B CA 1
ATOM 5013 C C . GLU B 1 180 ? 13.578 29.719 1.616 1 90.81 180 GLU B C 1
ATOM 5015 O O . GLU B 1 180 ? 12.562 30.359 1.897 1 90.81 180 GLU B O 1
ATOM 5020 N N . VAL B 1 181 ? 13.648 28.484 1.489 1 93.62 181 VAL B N 1
ATOM 5021 C CA . VAL B 1 181 ? 12.484 27.672 1.805 1 93.62 181 VAL B CA 1
ATOM 5022 C C . VAL B 1 181 ? 12.07 27.891 3.258 1 93.62 181 VAL B C 1
ATOM 5024 O O . VAL B 1 181 ? 10.898 28.141 3.547 1 93.62 181 VAL B O 1
ATOM 5027 N N . VAL B 1 182 ? 13.055 27.859 4.148 1 96.12 182 VAL B N 1
ATOM 5028 C CA . VAL B 1 182 ? 12.766 28.016 5.57 1 96.12 182 VAL B CA 1
ATOM 5029 C C . VAL B 1 182 ? 12.211 29.422 5.824 1 96.12 182 VAL B C 1
ATOM 5031 O O . VAL B 1 182 ? 11.227 29.578 6.547 1 96.12 182 VAL B O 1
ATOM 5034 N N . LYS B 1 183 ? 12.82 30.375 5.238 1 95.38 183 LYS B N 1
ATOM 5035 C CA . LYS B 1 183 ? 12.367 31.75 5.43 1 95.38 183 LYS B CA 1
ATOM 5036 C C . LYS B 1 183 ? 10.93 31.938 4.941 1 95.38 183 LYS B C 1
ATOM 5038 O O . LYS B 1 183 ? 10.117 32.562 5.621 1 95.38 183 LYS B O 1
ATOM 5043 N N . LYS B 1 184 ? 10.656 31.359 3.842 1 93.94 184 LYS B N 1
ATOM 5044 C CA . LYS B 1 184 ? 9.312 31.469 3.283 1 93.94 184 LYS B CA 1
ATOM 5045 C C . LYS B 1 184 ? 8.281 30.781 4.176 1 93.94 184 LYS B C 1
ATOM 5047 O O . LYS B 1 184 ? 7.203 31.312 4.426 1 93.94 184 LYS B O 1
ATOM 5052 N N . LEU B 1 185 ? 8.609 29.672 4.641 1 96.31 185 LEU B N 1
ATOM 5053 C CA . LEU B 1 185 ? 7.707 28.891 5.496 1 96.31 185 LEU B CA 1
ATOM 5054 C C . LEU B 1 185 ? 7.492 29.594 6.832 1 96.31 185 LEU B C 1
ATOM 5056 O O . LEU B 1 185 ? 6.402 29.531 7.406 1 96.31 185 LEU B O 1
ATOM 5060 N N . MET B 1 186 ? 8.5 30.312 7.32 1 96.88 186 MET B N 1
ATOM 5061 C CA . MET B 1 186 ? 8.469 30.875 8.672 1 96.88 186 MET B CA 1
ATOM 5062 C C . MET B 1 186 ? 7.934 32.312 8.656 1 96.88 186 MET B C 1
ATOM 5064 O O . MET B 1 186 ? 7.688 32.875 9.711 1 96.88 186 MET B O 1
ATOM 5068 N N . GLU B 1 187 ? 7.688 32.812 7.523 1 95.75 187 GLU B N 1
ATOM 5069 C CA . GLU B 1 187 ? 7.273 34.219 7.379 1 95.75 187 GLU B CA 1
ATOM 5070 C C . GLU B 1 187 ? 6.098 34.531 8.297 1 95.75 187 GLU B C 1
ATOM 5072 O O . GLU B 1 187 ? 6.117 35.531 9 1 95.75 187 GLU B O 1
ATOM 5077 N N . PRO B 1 188 ? 5.133 33.688 8.359 1 94.69 188 PRO B N 1
ATOM 5078 C CA . PRO B 1 188 ? 3.986 34 9.211 1 94.69 188 PRO B CA 1
ATOM 5079 C C . PRO B 1 188 ? 4.32 33.938 10.703 1 94.69 188 PRO B C 1
ATOM 5081 O O . PRO B 1 188 ? 3.559 34.438 11.531 1 94.69 188 PRO B O 1
ATOM 5084 N N . LEU B 1 189 ? 5.477 33.406 11.062 1 96.06 189 LEU B N 1
ATOM 5085 C CA . LEU B 1 189 ? 5.805 33.188 12.461 1 96.06 189 LEU B CA 1
ATOM 5086 C C . LEU B 1 189 ? 6.941 34.125 12.906 1 96.06 189 LEU B C 1
ATOM 5088 O O . LEU B 1 189 ? 7.465 33.969 14.016 1 96.06 189 LEU B O 1
ATOM 5092 N N . TYR B 1 190 ? 7.27 35.031 12.07 1 96.94 190 TYR B N 1
ATOM 5093 C CA . TYR B 1 190 ? 8.328 35.969 12.438 1 96.94 190 TYR B CA 1
ATOM 5094 C C . TYR B 1 190 ? 7.984 36.688 13.727 1 96.94 190 TYR B C 1
ATOM 5096 O O . TYR B 1 190 ? 6.824 37.031 13.961 1 96.94 190 TYR B O 1
ATOM 5104 N N . ASN B 1 191 ? 8.969 36.844 14.562 1 96.31 191 ASN B N 1
ATOM 5105 C CA . ASN B 1 191 ? 8.906 37.594 15.805 1 96.31 191 ASN B CA 1
ATOM 5106 C C . ASN B 1 191 ? 7.957 36.938 16.812 1 96.31 191 ASN B C 1
ATOM 5108 O O . ASN B 1 191 ? 7.27 37.656 17.562 1 96.31 191 ASN B O 1
ATOM 5112 N N . THR B 1 192 ? 7.855 35.656 16.812 1 95.38 192 THR B N 1
ATOM 5113 C CA . THR B 1 192 ? 6.992 34.938 17.734 1 95.38 192 THR B CA 1
ATOM 5114 C C . THR B 1 192 ? 7.824 34.219 18.812 1 95.38 192 THR B C 1
ATOM 5116 O O . THR B 1 192 ? 7.277 33.719 19.781 1 95.38 192 THR B O 1
ATOM 5119 N N . GLY B 1 193 ? 9.133 34.188 18.625 1 96.12 193 GLY B N 1
ATOM 5120 C CA . GLY B 1 193 ? 10.016 33.562 19.594 1 96.12 193 GLY B CA 1
ATOM 5121 C C . GLY B 1 193 ? 10.07 32.062 19.5 1 96.12 193 GLY B C 1
ATOM 5122 O O . GLY B 1 193 ? 10.523 31.391 20.422 1 96.12 193 GLY B O 1
ATOM 5123 N N . ARG B 1 194 ? 9.641 31.531 18.453 1 96.88 194 ARG B N 1
ATOM 5124 C CA . ARG B 1 194 ? 9.594 30.078 18.297 1 96.88 194 ARG B CA 1
ATOM 5125 C C . ARG B 1 194 ? 10.922 29.547 17.766 1 96.88 194 ARG B C 1
ATOM 5127 O O . ARG B 1 194 ? 11.781 30.328 17.328 1 96.88 194 ARG B O 1
ATOM 5134 N N . ASN B 1 195 ? 11.086 28.25 17.844 1 98.12 195 ASN B N 1
ATOM 5135 C CA . ASN B 1 195 ? 12.281 27.578 17.359 1 98.12 195 ASN B CA 1
ATOM 5136 C C . ASN B 1 195 ? 11.984 26.734 16.125 1 98.12 195 ASN B C 1
ATOM 5138 O O . ASN B 1 195 ? 10.977 26.016 16.078 1 98.12 195 ASN B O 1
ATOM 5142 N N . VAL B 1 196 ? 12.891 26.844 15.211 1 98 196 VAL B N 1
ATOM 5143 C CA . VAL B 1 196 ? 12.781 26.062 13.984 1 98 196 VAL B CA 1
ATOM 5144 C C . VAL B 1 196 ? 13.789 24.906 14.008 1 98 196 VAL B C 1
ATOM 5146 O O . VAL B 1 196 ? 14.977 25.125 14.258 1 98 196 VAL B O 1
ATOM 5149 N N . THR B 1 197 ? 13.297 23.734 13.836 1 98.12 197 THR B N 1
ATOM 5150 C CA . THR B 1 197 ? 14.164 22.562 13.719 1 98.12 197 THR B CA 1
ATOM 5151 C C . THR B 1 197 ? 14.211 22.078 12.273 1 98.12 197 THR B C 1
ATOM 5153 O O . THR B 1 197 ? 13.172 21.859 11.648 1 98.12 197 THR B O 1
ATOM 5156 N N . CYS B 1 198 ? 15.375 21.891 11.727 1 95.38 198 CYS B N 1
ATOM 5157 C CA . CYS B 1 198 ? 15.469 21.438 10.344 1 95.38 198 CYS B CA 1
ATOM 5158 C C . CYS B 1 198 ? 16.719 20.578 10.133 1 95.38 198 CYS B C 1
ATOM 5160 O O . CYS B 1 198 ? 17.547 20.453 11.039 1 95.38 198 CYS B O 1
ATOM 5162 N N . ASP B 1 199 ? 16.812 19.938 9.031 1 93.94 199 ASP B N 1
ATOM 5163 C CA . ASP B 1 199 ? 17.891 19 8.758 1 93.94 199 ASP B CA 1
ATOM 5164 C C . ASP B 1 199 ? 19.047 19.688 8.023 1 93.94 199 ASP B C 1
ATOM 5166 O O . ASP B 1 199 ? 19.062 20.922 7.902 1 93.94 199 ASP B O 1
ATOM 5170 N N . ASN B 1 200 ? 20.062 18.922 7.586 1 91.75 200 ASN B N 1
ATOM 5171 C CA . ASN B 1 200 ? 21.297 19.453 7.043 1 91.75 200 ASN B CA 1
ATOM 5172 C C . ASN B 1 200 ? 21.094 20.078 5.664 1 91.75 200 ASN B C 1
ATOM 5174 O O . ASN B 1 200 ? 21.938 20.828 5.18 1 91.75 200 ASN B O 1
ATOM 5178 N N . TYR B 1 201 ? 19.953 19.812 5.133 1 88.94 201 TYR B N 1
ATOM 5179 C CA . TYR B 1 201 ? 19.625 20.438 3.855 1 88.94 201 TYR B CA 1
ATOM 5180 C C . TYR B 1 201 ? 19.375 21.922 4.02 1 88.94 201 TYR B C 1
ATOM 5182 O O . TYR B 1 201 ? 19.703 22.719 3.143 1 88.94 201 TYR B O 1
ATOM 5190 N N . PHE B 1 202 ? 18.859 22.281 5.125 1 92.56 202 PHE B N 1
ATOM 5191 C CA . PHE B 1 202 ? 18.406 23.641 5.344 1 92.56 202 PHE B CA 1
ATOM 5192 C C . PHE B 1 202 ? 19.391 24.422 6.191 1 92.56 202 PHE B C 1
ATOM 5194 O O . PHE B 1 202 ? 19.578 25.625 6 1 92.56 202 PHE B O 1
ATOM 5201 N N . THR B 1 203 ? 20 23.812 7.039 1 93.5 203 THR B N 1
ATOM 5202 C CA . THR B 1 203 ? 20.703 24.453 8.141 1 93.5 203 THR B CA 1
ATOM 5203 C C . THR B 1 203 ? 21.984 25.109 7.637 1 93.5 203 THR B C 1
ATOM 5205 O O . THR B 1 203 ? 22.875 24.438 7.086 1 93.5 203 THR B O 1
ATOM 5208 N N . ARG B 1 204 ? 22.031 26.359 7.895 1 92.62 204 ARG B N 1
ATOM 5209 C CA . ARG B 1 204 ? 23.188 27.203 7.625 1 92.62 204 ARG B CA 1
ATOM 5210 C C . ARG B 1 204 ? 23.375 28.234 8.734 1 92.62 204 ARG B C 1
ATOM 5212 O O . ARG B 1 204 ? 22.422 28.641 9.391 1 92.62 204 ARG B O 1
ATOM 5219 N N . SER B 1 205 ? 24.703 28.609 8.898 1 92.5 205 SER B N 1
ATOM 5220 C CA . SER B 1 205 ? 24.969 29.625 9.906 1 92.5 205 SER B CA 1
ATOM 5221 C C . SER B 1 205 ? 24.297 30.953 9.562 1 92.5 205 SER B C 1
ATOM 5223 O O . SER B 1 205 ? 23.734 31.609 10.43 1 92.5 205 SER B O 1
ATOM 5225 N N . ARG B 1 206 ? 24.312 31.266 8.305 1 92.38 206 ARG B N 1
ATOM 5226 C CA . ARG B 1 206 ? 23.688 32.5 7.863 1 92.38 206 ARG B CA 1
ATOM 5227 C C . ARG B 1 206 ? 22.188 32.5 8.109 1 92.38 206 ARG B C 1
ATOM 5229 O O . ARG B 1 206 ? 21.609 33.5 8.516 1 92.38 206 ARG B O 1
ATOM 5236 N N . LEU B 1 207 ? 21.609 31.406 7.824 1 95 207 LEU B N 1
ATOM 5237 C CA . LEU B 1 207 ? 20.172 31.266 8.055 1 95 207 LEU B CA 1
ATOM 5238 C C . LEU B 1 207 ? 19.844 31.422 9.539 1 95 207 LEU B C 1
ATOM 5240 O O . LEU B 1 207 ? 18.875 32.094 9.898 1 95 207 LEU B O 1
ATOM 5244 N N . ALA B 1 208 ? 20.656 30.844 10.375 1 96.44 208 ALA B N 1
ATOM 5245 C CA . ALA B 1 208 ? 20.438 30.922 11.82 1 96.44 208 ALA B CA 1
ATOM 5246 C C . ALA B 1 208 ? 20.469 32.375 12.297 1 96.44 208 ALA B C 1
ATOM 5248 O O . ALA B 1 208 ? 19.625 32.781 13.094 1 96.44 208 ALA B O 1
ATOM 5249 N N . ILE B 1 209 ? 21.422 33.094 11.805 1 95.81 209 ILE B N 1
ATOM 5250 C CA . ILE B 1 209 ? 21.562 34.5 12.195 1 95.81 209 ILE B CA 1
ATOM 5251 C C . ILE B 1 209 ? 20.375 35.312 11.68 1 95.81 209 ILE B C 1
ATOM 5253 O O . ILE B 1 209 ? 19.828 36.125 12.406 1 95.81 209 ILE B O 1
ATOM 5257 N N . GLU B 1 210 ? 19.984 35.062 10.461 1 96.06 210 GLU B N 1
ATOM 5258 C CA . GLU B 1 210 ? 18.859 35.781 9.875 1 96.06 210 GLU B CA 1
ATOM 5259 C C . GLU B 1 210 ? 17.578 35.5 10.656 1 96.06 210 GLU B C 1
ATOM 5261 O O . GLU B 1 210 ? 16.766 36.406 10.883 1 96.06 210 GLU B O 1
ATOM 5266 N N . LEU B 1 211 ? 17.391 34.312 10.984 1 97.38 211 LEU B N 1
ATOM 5267 C CA . LEU B 1 211 ? 16.203 33.938 11.742 1 97.38 211 LEU B CA 1
ATOM 5268 C C . LEU B 1 211 ? 16.234 34.594 13.125 1 97.38 211 LEU B C 1
ATOM 5270 O O . LEU B 1 211 ? 15.188 35 13.641 1 97.38 211 LEU B O 1
ATOM 5274 N N . LEU B 1 212 ? 17.375 34.688 13.711 1 96.94 212 LEU B N 1
ATOM 5275 C CA . LEU B 1 212 ? 17.5 35.344 15 1 96.94 212 LEU B CA 1
ATOM 5276 C C . LEU B 1 212 ? 17.062 36.812 14.898 1 96.94 212 LEU B C 1
ATOM 5278 O O . LEU B 1 212 ? 16.406 37.344 15.805 1 96.94 212 LEU B O 1
ATOM 5282 N N . GLN B 1 213 ? 17.406 37.375 13.836 1 96.94 213 GLN B N 1
ATOM 5283 C CA . GLN B 1 213 ? 17.031 38.781 13.602 1 96.94 213 GLN B CA 1
ATOM 5284 C C . GLN B 1 213 ? 15.523 38.906 13.445 1 96.94 213 GLN B C 1
ATOM 5286 O O . GLN B 1 213 ? 14.961 39.969 13.688 1 96.94 213 GLN B O 1
ATOM 5291 N N . LYS B 1 214 ? 14.953 37.875 13.07 1 97.44 214 LYS B N 1
ATOM 5292 C CA . LYS B 1 214 ? 13.5 37.875 12.883 1 97.44 214 LYS B CA 1
ATOM 5293 C C . LYS B 1 214 ? 12.797 37.25 14.094 1 97.44 214 LYS B C 1
ATOM 5295 O O . LYS B 1 214 ? 11.641 36.844 14.008 1 97.44 214 LYS B O 1
ATOM 5300 N N . GLY B 1 215 ? 13.492 37.094 15.172 1 97.25 215 GLY B N 1
ATOM 5301 C CA . GLY B 1 215 ? 12.906 36.656 16.422 1 97.25 215 GLY B CA 1
ATOM 5302 C C . GLY B 1 215 ? 12.656 35.188 16.484 1 97.25 215 GLY B C 1
ATOM 5303 O O . GLY B 1 215 ? 11.727 34.719 17.156 1 97.25 215 GLY B O 1
ATOM 5304 N N . LEU B 1 216 ? 13.375 34.406 15.742 1 98.06 216 LEU B N 1
ATOM 5305 C CA . LEU B 1 216 ? 13.266 32.938 15.734 1 98.06 216 LEU B CA 1
ATOM 5306 C C . LEU B 1 216 ? 14.625 32.312 16.016 1 98.06 216 LEU B C 1
ATOM 5308 O O . LEU B 1 216 ? 15.664 32.906 15.766 1 98.06 216 LEU B O 1
ATOM 5312 N N . THR B 1 217 ? 14.625 31.172 16.562 1 98.12 217 THR B N 1
ATOM 5313 C CA . THR B 1 217 ? 15.852 30.406 16.766 1 98.12 217 THR B CA 1
ATOM 5314 C C . THR B 1 217 ? 15.875 29.188 15.852 1 98.12 217 THR B C 1
ATOM 5316 O O . THR B 1 217 ? 14.844 28.781 15.312 1 98.12 217 THR B O 1
ATOM 5319 N N . LEU B 1 218 ? 17.062 28.609 15.664 1 98 218 LEU B N 1
ATOM 5320 C CA . LEU B 1 218 ? 17.219 27.469 14.766 1 98 218 LEU B CA 1
ATOM 5321 C C . LEU B 1 218 ? 18.078 26.391 15.398 1 98 218 LEU B C 1
ATOM 5323 O O . LEU B 1 218 ? 19.094 26.703 16.031 1 98 218 LEU B O 1
ATOM 5327 N N . VAL B 1 219 ? 17.641 25.234 15.375 1 98.06 219 VAL B N 1
ATOM 5328 C CA . VAL B 1 219 ? 18.422 24.047 15.719 1 98.06 219 VAL B CA 1
ATOM 5329 C C . VAL B 1 219 ? 18.406 23.062 14.555 1 98.06 219 VAL B C 1
ATOM 5331 O O . VAL B 1 219 ? 17.344 22.688 14.07 1 98.06 219 VAL B O 1
ATOM 5334 N N . GLY B 1 220 ? 19.547 22.625 14.062 1 97 220 GLY B N 1
ATOM 5335 C CA . GLY B 1 220 ? 19.594 21.703 12.945 1 97 220 GLY B CA 1
ATOM 5336 C C . GLY B 1 220 ? 20.938 21.031 12.766 1 97 220 GLY B C 1
ATOM 5337 O O . GLY B 1 220 ? 21.922 21.469 13.367 1 97 220 GLY B O 1
ATOM 5338 N N . THR B 1 221 ? 20.984 20 12.055 1 95.06 221 THR B N 1
ATOM 5339 C CA . THR B 1 221 ? 22.234 19.359 11.703 1 95.06 221 THR B CA 1
ATOM 5340 C C . THR B 1 221 ? 22.922 20.094 10.555 1 95.06 221 THR B C 1
ATOM 5342 O O . THR B 1 221 ? 22.25 20.703 9.719 1 95.06 221 THR B O 1
ATOM 5345 N N . ILE B 1 222 ? 24.188 20.094 10.562 1 92.12 222 ILE B N 1
ATOM 5346 C CA . ILE B 1 222 ? 24.953 20.734 9.492 1 92.12 222 ILE B CA 1
ATOM 5347 C C . ILE B 1 222 ? 25.953 19.75 8.914 1 92.12 222 ILE B C 1
ATOM 5349 O O . ILE B 1 222 ? 26.547 18.953 9.648 1 92.12 222 ILE B O 1
ATOM 5353 N N . LYS B 1 223 ? 26.125 19.734 7.645 1 88.38 223 LYS B N 1
ATOM 5354 C CA . LYS B 1 223 ? 27.094 18.875 6.988 1 88.38 223 LYS B CA 1
ATOM 5355 C C . LYS B 1 223 ? 28.531 19.281 7.352 1 88.38 223 LYS B C 1
ATOM 5357 O O . LYS B 1 223 ? 28.844 20.469 7.41 1 88.38 223 LYS B O 1
ATOM 5362 N N . PRO B 1 224 ? 29.297 18.312 7.523 1 85 224 PRO B N 1
ATOM 5363 C CA . PRO B 1 224 ? 30.656 18.609 7.953 1 85 224 PRO B CA 1
ATOM 5364 C C . PRO B 1 224 ? 31.484 19.281 6.863 1 85 224 PRO B C 1
ATOM 5366 O O . PRO B 1 224 ? 32.469 19.984 7.164 1 85 224 PRO B O 1
ATOM 5369 N N . ASN B 1 225 ? 31.156 19.094 5.66 1 81.69 225 ASN B N 1
ATOM 5370 C CA . ASN B 1 225 ? 31.953 19.594 4.551 1 81.69 225 ASN B CA 1
ATOM 5371 C C . ASN B 1 225 ? 31.625 21.047 4.219 1 81.69 225 ASN B C 1
ATOM 5373 O O . ASN B 1 225 ? 32.219 21.625 3.312 1 81.69 225 ASN B O 1
ATOM 5377 N N . ARG B 1 226 ? 30.812 21.641 4.988 1 83.31 226 ARG B N 1
ATOM 5378 C CA . ARG B 1 226 ? 30.484 23.031 4.734 1 83.31 226 ARG B CA 1
ATOM 5379 C C . ARG B 1 226 ? 31.578 23.969 5.246 1 83.31 226 ARG B C 1
ATOM 5381 O O . ARG B 1 226 ? 32.219 23.672 6.258 1 83.31 226 ARG B O 1
ATOM 5388 N N . TRP B 1 227 ? 31.672 24.984 4.59 1 80.31 227 TRP B N 1
ATOM 5389 C CA . TRP B 1 227 ? 32.75 25.922 4.914 1 80.31 227 TRP B CA 1
ATOM 5390 C C . TRP B 1 227 ? 32.531 26.547 6.285 1 80.31 227 TRP B C 1
ATOM 5392 O O . TRP B 1 227 ? 33.469 26.953 6.953 1 80.31 227 TRP B O 1
ATOM 5402 N N . GLU B 1 228 ? 31.328 26.594 6.723 1 83.31 228 GLU B N 1
ATOM 5403 C CA . GLU B 1 228 ? 30.969 27.219 7.988 1 83.31 228 GLU B CA 1
ATOM 5404 C C . GLU B 1 228 ? 31.422 26.375 9.172 1 83.31 228 GLU B C 1
ATOM 5406 O O . GLU B 1 228 ? 31.516 26.859 10.297 1 83.31 228 GLU B O 1
ATOM 5411 N N . VAL B 1 229 ? 31.75 25.188 8.844 1 85.75 229 VAL B N 1
ATOM 5412 C CA . VAL B 1 229 ? 32.156 24.281 9.906 1 85.75 229 VAL B CA 1
ATOM 5413 C C . VAL B 1 229 ? 33.688 24.281 10.031 1 85.75 229 VAL B C 1
ATOM 5415 O O . VAL B 1 229 ? 34.375 24.016 9.062 1 85.75 229 VAL B O 1
ATOM 5418 N N . PRO B 1 230 ? 34.094 24.625 11.227 1 86.5 230 PRO B N 1
ATOM 5419 C CA . PRO B 1 230 ? 35.531 24.625 11.438 1 86.5 230 PRO B CA 1
ATOM 5420 C C . PRO B 1 230 ? 36.156 23.25 11.219 1 86.5 230 PRO B C 1
ATOM 5422 O O . PRO B 1 230 ? 35.531 22.234 11.492 1 86.5 230 PRO B O 1
ATOM 5425 N N . GLN B 1 231 ? 37.312 23.188 10.812 1 80.94 231 GLN B N 1
ATOM 5426 C CA . GLN B 1 231 ? 38.031 21.953 10.453 1 80.94 231 GLN B CA 1
ATOM 5427 C C . GLN B 1 231 ? 38.281 21.094 11.68 1 80.94 231 GLN B C 1
ATOM 5429 O O . GLN B 1 231 ? 38.406 19.875 11.57 1 80.94 231 GLN B O 1
ATOM 5434 N N . GLU B 1 232 ? 38.312 21.75 12.82 1 78.38 232 GLU B N 1
ATOM 5435 C CA . GLU B 1 232 ? 38.594 21.047 14.07 1 78.38 232 GLU B CA 1
ATOM 5436 C C . GLU B 1 232 ? 37.531 19.984 14.367 1 78.38 232 GLU B C 1
ATOM 5438 O O . GLU B 1 232 ? 37.812 19 15.062 1 78.38 232 GLU B O 1
ATOM 5443 N N . ILE B 1 233 ? 36.406 20.172 13.789 1 80.25 233 ILE B N 1
ATOM 5444 C CA . ILE B 1 233 ? 35.344 19.234 14.164 1 80.25 233 ILE B CA 1
ATOM 5445 C C . ILE B 1 233 ? 34.906 18.438 12.945 1 80.25 233 ILE B C 1
ATOM 5447 O O . ILE B 1 233 ? 33.906 17.719 12.984 1 80.25 233 ILE B O 1
ATOM 5451 N N . CYS B 1 234 ? 35.688 18.516 11.906 1 76.56 234 CYS B N 1
ATOM 5452 C CA . CYS B 1 234 ? 35.375 17.734 10.703 1 76.56 234 CYS B CA 1
ATOM 5453 C C . CYS B 1 234 ? 35.688 16.266 10.906 1 76.56 234 CYS B C 1
ATOM 5455 O O . CYS B 1 234 ? 36.594 15.922 11.672 1 76.56 234 CYS B O 1
ATOM 5457 N N . PRO B 1 235 ? 34.875 15.414 10.305 1 69.44 235 PRO B N 1
ATOM 5458 C CA . PRO B 1 235 ? 34.969 13.977 10.539 1 69.44 235 PRO B CA 1
ATOM 5459 C C . PRO B 1 235 ? 36.375 13.43 10.328 1 69.44 235 PRO B C 1
ATOM 5461 O O . PRO B 1 235 ? 36.781 12.516 11.039 1 69.44 235 PRO B O 1
ATOM 5464 N N . ASN B 1 236 ? 37 13.945 9.312 1 65.06 236 ASN B N 1
ATOM 5465 C CA . ASN B 1 236 ? 38.312 13.414 9.031 1 65.06 236 ASN B CA 1
ATOM 5466 C C . ASN B 1 236 ? 39.25 13.586 10.227 1 65.06 236 ASN B C 1
ATOM 5468 O O . ASN B 1 236 ? 40.156 12.758 10.438 1 65.06 236 ASN B O 1
ATOM 5472 N N . ARG B 1 237 ? 39.031 14.609 10.938 1 64.38 237 ARG B N 1
ATOM 5473 C CA . ARG B 1 237 ? 39.875 14.875 12.078 1 64.38 237 ARG B CA 1
ATOM 5474 C C . ARG B 1 237 ? 39.312 14.281 13.359 1 64.38 237 ARG B C 1
ATOM 5476 O O . ARG B 1 237 ? 40.031 14.164 14.367 1 64.38 237 ARG B O 1
ATOM 5483 N N . VAL B 1 238 ? 38.094 13.859 13.289 1 63.44 238 VAL B N 1
ATOM 5484 C CA . VAL B 1 238 ? 37.438 13.398 14.5 1 63.44 238 VAL B CA 1
ATOM 5485 C C . VAL B 1 238 ? 37.5 11.875 14.586 1 63.44 238 VAL B C 1
ATOM 5487 O O . VAL B 1 238 ? 36.969 11.281 15.531 1 63.44 238 VAL B O 1
ATOM 5490 N N . LYS B 1 239 ? 38.031 11.203 13.625 1 68.44 239 LYS B N 1
ATOM 5491 C CA . LYS B 1 239 ? 38.156 9.75 13.641 1 68.44 239 LYS B CA 1
ATOM 5492 C C . LYS B 1 239 ? 38.844 9.266 14.906 1 68.44 239 LYS B C 1
ATOM 5494 O O . LYS B 1 239 ? 38.625 8.141 15.352 1 68.44 239 LYS B O 1
ATOM 5499 N N . LYS B 1 240 ? 39.5 10.18 15.508 1 72.62 240 LYS B N 1
ATOM 5500 C CA . LYS B 1 240 ? 40.312 9.766 16.656 1 72.62 240 LYS B CA 1
ATOM 5501 C C . LYS B 1 240 ? 39.594 10.055 17.969 1 72.62 240 LYS B C 1
ATOM 5503 O O . LYS B 1 240 ? 40.031 9.672 19.047 1 72.62 240 LYS B O 1
ATOM 5508 N N . ARG B 1 241 ? 38.5 10.609 17.844 1 83.5 241 ARG B N 1
ATOM 5509 C CA . ARG B 1 241 ? 37.781 10.953 19.062 1 83.5 241 ARG B CA 1
ATOM 5510 C C . ARG B 1 241 ? 37 9.758 19.609 1 83.5 241 ARG B C 1
ATOM 5512 O O . ARG B 1 241 ? 36.562 8.898 18.844 1 83.5 241 ARG B O 1
ATOM 5519 N N . ASP B 1 242 ? 36.938 9.68 20.969 1 84.12 242 ASP B N 1
ATOM 5520 C CA . ASP B 1 242 ? 36.25 8.57 21.625 1 84.12 242 ASP B CA 1
ATOM 5521 C C . ASP B 1 242 ? 34.719 8.664 21.406 1 84.12 242 ASP B C 1
ATOM 5523 O O . ASP B 1 242 ? 34.188 9.758 21.266 1 84.12 242 ASP B O 1
ATOM 5527 N N . ALA B 1 243 ? 34.25 7.512 21.422 1 86 243 ALA B N 1
ATOM 5528 C CA . ALA B 1 243 ? 32.812 7.457 21.359 1 86 243 ALA B CA 1
ATOM 5529 C C . ALA B 1 243 ? 32.156 8.148 22.562 1 86 243 ALA B C 1
ATOM 5531 O O . ALA B 1 243 ? 32.75 8.133 23.656 1 86 243 ALA B O 1
ATOM 5532 N N . LYS B 1 244 ? 31.109 8.812 22.344 1 88 244 LYS B N 1
ATOM 5533 C CA . LYS B 1 244 ? 30.344 9.508 23.375 1 88 244 LYS B CA 1
ATOM 5534 C C . LYS B 1 244 ? 31.062 10.766 23.844 1 88 244 LYS B C 1
ATOM 5536 O O . LYS B 1 244 ? 30.969 11.141 25 1 88 244 LYS B O 1
ATOM 5541 N N . SER B 1 245 ? 31.859 11.305 23.031 1 88.38 245 SER B N 1
ATOM 5542 C CA . SER B 1 245 ? 32.531 12.57 23.312 1 88.38 245 SER B CA 1
ATOM 5543 C C . SER B 1 245 ? 31.906 13.711 22.516 1 88.38 245 SER B C 1
ATOM 5545 O O . SER B 1 245 ? 31.359 13.492 21.438 1 88.38 245 SER B O 1
ATOM 5547 N N . SER B 1 246 ? 31.969 14.898 23.125 1 90.75 246 SER B N 1
ATOM 5548 C CA . SER B 1 246 ? 31.391 16.078 22.469 1 90.75 246 SER B CA 1
ATOM 5549 C C . SER B 1 246 ? 32.375 17.25 22.484 1 90.75 246 SER B C 1
ATOM 5551 O O . SER B 1 246 ? 33.156 17.391 23.406 1 90.75 246 SER B O 1
ATOM 5553 N N . VAL B 1 247 ? 32.375 17.969 21.422 1 90.56 247 VAL B N 1
ATOM 5554 C CA . VAL B 1 247 ? 33.125 19.234 21.312 1 90.56 247 VAL B CA 1
ATOM 5555 C C . VAL B 1 247 ? 32.156 20.375 21 1 90.56 247 VAL B C 1
ATOM 5557 O O . VAL B 1 247 ? 31.359 20.281 20.078 1 90.56 247 VAL B O 1
ATOM 5560 N N . PHE B 1 248 ? 32.281 21.453 21.844 1 92.38 248 PHE B N 1
ATOM 5561 C CA . PHE B 1 248 ? 31.422 22.609 21.672 1 92.38 248 PHE B CA 1
ATOM 5562 C C . PHE B 1 248 ? 32.219 23.797 21.141 1 92.38 248 PHE B C 1
ATOM 5564 O O . PHE B 1 248 ? 33.312 24.062 21.578 1 92.38 248 PHE B O 1
ATOM 5571 N N . LEU B 1 249 ? 31.625 24.375 20.172 1 92.25 249 LEU B N 1
ATOM 5572 C CA . LEU B 1 249 ? 32.156 25.641 19.656 1 92.25 249 LEU B CA 1
ATOM 5573 C C . LEU B 1 249 ? 31.109 26.75 19.719 1 92.25 249 LEU B C 1
ATOM 5575 O O . LEU B 1 249 ? 29.953 26.547 19.359 1 92.25 249 LEU B O 1
ATOM 5579 N N . PHE B 1 250 ? 31.547 27.875 20.281 1 92.75 250 PHE B N 1
ATOM 5580 C CA . PHE B 1 250 ? 30.641 29 20.453 1 92.75 250 PHE B CA 1
ATOM 5581 C C . PHE B 1 250 ? 31.078 30.188 19.594 1 92.75 250 PHE B C 1
ATOM 5583 O O . PHE B 1 250 ? 32.281 30.5 19.547 1 92.75 250 PHE B O 1
ATOM 5590 N N . ASN B 1 251 ? 30.188 30.688 18.859 1 91.19 251 ASN B N 1
ATOM 5591 C CA . ASN B 1 251 ? 30.406 31.906 18.078 1 91.19 251 ASN B CA 1
ATOM 5592 C C . ASN B 1 251 ? 29.219 32.875 18.203 1 91.19 251 ASN B C 1
ATOM 5594 O O . ASN B 1 251 ? 28.281 32.781 17.406 1 91.19 251 ASN B O 1
ATOM 5598 N N . GLY B 1 252 ? 29.359 33.844 19.156 1 90.62 252 GLY B N 1
ATOM 5599 C CA . GLY B 1 252 ? 28.234 34.75 19.391 1 90.62 252 GLY B CA 1
ATOM 5600 C C . GLY B 1 252 ? 26.984 34.031 19.891 1 90.62 252 GLY B C 1
ATOM 5601 O O . GLY B 1 252 ? 27.016 33.375 20.938 1 90.62 252 GLY B O 1
ATOM 5602 N N . ASP B 1 253 ? 26 34.125 19 1 92.56 253 ASP B N 1
ATOM 5603 C CA . ASP B 1 253 ? 24.734 33.531 19.406 1 92.56 253 ASP B CA 1
ATOM 5604 C C . ASP B 1 253 ? 24.578 32.125 18.844 1 92.56 253 ASP B C 1
ATOM 5606 O O . ASP B 1 253 ? 23.531 31.5 19.031 1 92.56 253 ASP B O 1
ATOM 5610 N N . LEU B 1 254 ? 25.672 31.656 18.234 1 95.56 254 LEU B N 1
ATOM 5611 C CA . LEU B 1 254 ? 25.594 30.344 17.609 1 95.56 254 LEU B CA 1
ATOM 5612 C C . LEU B 1 254 ? 26.438 29.328 18.375 1 95.56 254 LEU B C 1
ATOM 5614 O O . LEU B 1 254 ? 27.516 29.656 18.875 1 95.56 254 LEU B O 1
ATOM 5618 N N . THR B 1 255 ? 25.953 28.234 18.531 1 95.19 255 THR B N 1
ATOM 5619 C CA . THR B 1 255 ? 26.656 27.109 19.141 1 95.19 255 THR B CA 1
ATOM 5620 C C . THR B 1 255 ? 26.75 25.938 18.172 1 95.19 255 THR B C 1
ATOM 5622 O O . THR B 1 255 ? 25.75 25.531 17.578 1 95.19 255 THR B O 1
ATOM 5625 N N . LEU B 1 256 ? 27.906 25.422 17.969 1 94.06 256 LEU B N 1
ATOM 5626 C CA . LEU B 1 256 ? 28.141 24.219 17.188 1 94.06 256 LEU B CA 1
ATOM 5627 C C . LEU B 1 256 ? 28.594 23.062 18.094 1 94.06 256 LEU B C 1
ATOM 5629 O O . LEU B 1 256 ? 29.438 23.25 18.969 1 94.06 256 LEU B O 1
ATOM 5633 N N . VAL B 1 257 ? 27.969 22 17.938 1 93.06 257 VAL B N 1
ATOM 5634 C CA . VAL B 1 257 ? 28.391 20.844 18.734 1 93.06 257 VAL B CA 1
ATOM 5635 C C . VAL B 1 257 ? 28.688 19.672 17.828 1 93.06 257 VAL B C 1
ATOM 5637 O O . VAL B 1 257 ? 27.953 19.406 16.859 1 93.06 257 VAL B O 1
ATOM 5640 N N . SER B 1 258 ? 29.797 19.016 17.953 1 92 258 SER B N 1
ATOM 5641 C CA . SER B 1 258 ? 30.172 17.766 17.312 1 92 258 SER B CA 1
ATOM 5642 C C . SER B 1 258 ? 30.125 16.609 18.297 1 92 258 SER B C 1
ATOM 5644 O O . SER B 1 258 ? 30.891 16.578 19.266 1 92 258 SER B O 1
ATOM 5646 N N . TYR B 1 259 ? 29.219 15.703 18.078 1 91.38 259 TYR B N 1
ATOM 5647 C CA . TYR B 1 259 ? 29.016 14.555 18.953 1 91.38 259 TYR B CA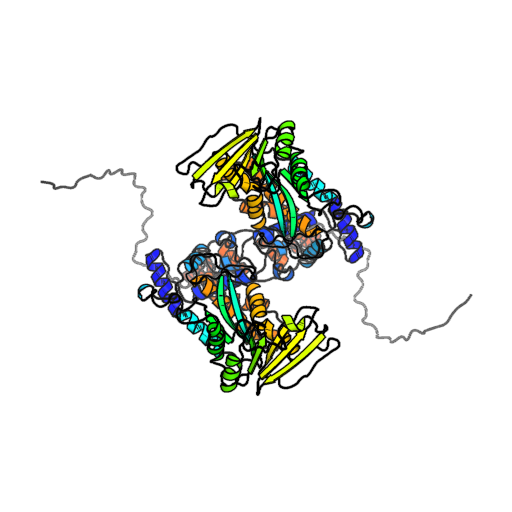 1
ATOM 5648 C C . TYR B 1 259 ? 29.328 13.258 18.219 1 91.38 259 TYR B C 1
ATOM 5650 O O . TYR B 1 259 ? 28.984 13.094 17.047 1 91.38 259 TYR B O 1
ATOM 5658 N N . ILE B 1 260 ? 30.047 12.359 18.891 1 88.75 260 ILE B N 1
ATOM 5659 C CA . ILE B 1 260 ? 30.391 11.055 18.328 1 88.75 260 ILE B CA 1
ATOM 5660 C C . ILE B 1 260 ? 29.547 9.969 19 1 88.75 260 ILE B C 1
ATOM 5662 O O . ILE B 1 260 ? 29.953 9.422 20.031 1 88.75 260 ILE B O 1
ATOM 5666 N N . PRO B 1 261 ? 28.422 9.594 18.375 1 87.25 261 PRO B N 1
ATOM 5667 C CA . PRO B 1 261 ? 27.594 8.555 18.984 1 87.25 261 PRO B CA 1
ATOM 5668 C C . PRO B 1 261 ? 28.234 7.168 18.922 1 87.25 261 PRO B C 1
ATOM 5670 O O . PRO B 1 261 ? 28.172 6.406 19.891 1 87.25 261 PRO B O 1
ATOM 5673 N N . LYS B 1 262 ? 28.844 6.805 17.797 1 86.69 262 LYS B N 1
ATOM 5674 C CA . LYS B 1 262 ? 29.578 5.578 17.531 1 86.69 262 LYS B CA 1
ATOM 5675 C C . LYS B 1 262 ? 30.938 5.887 16.891 1 86.69 262 LYS B C 1
ATOM 5677 O O . LYS B 1 262 ? 31.109 6.926 16.266 1 86.69 262 LYS B O 1
ATOM 5682 N N . PRO B 1 263 ? 31.734 4.895 17.094 1 82.31 263 PRO B N 1
ATOM 5683 C CA . PRO B 1 263 ? 33.062 5.16 16.547 1 82.31 263 PRO B CA 1
ATOM 5684 C C . PRO B 1 263 ? 33.031 5.465 15.047 1 82.31 263 PRO B C 1
ATOM 5686 O O . PRO B 1 263 ? 32.312 4.789 14.289 1 82.31 263 PRO B O 1
ATOM 5689 N N . LYS B 1 264 ? 33.594 6.492 14.711 1 80.06 264 LYS B N 1
ATOM 5690 C CA . LYS B 1 264 ? 33.844 6.895 13.328 1 80.06 264 LYS B CA 1
ATOM 5691 C C . LYS B 1 264 ? 32.594 7.57 12.742 1 80.06 264 LYS B C 1
ATOM 5693 O O . LYS B 1 264 ? 32.469 7.719 11.523 1 80.06 264 LYS B O 1
ATOM 5698 N N . ARG B 1 265 ? 31.656 7.816 13.617 1 85.38 265 ARG B N 1
ATOM 5699 C CA . ARG B 1 265 ? 30.484 8.562 13.164 1 85.38 265 ARG B CA 1
ATOM 5700 C C . ARG B 1 265 ? 30.297 9.844 13.961 1 85.38 265 ARG B C 1
ATOM 5702 O O . ARG B 1 265 ? 30.312 9.82 15.195 1 85.38 265 ARG B O 1
ATOM 5709 N N . SER B 1 266 ? 30.297 10.898 13.266 1 87.38 266 SER B N 1
ATOM 5710 C CA . SER B 1 266 ? 30.141 12.18 13.938 1 87.38 266 SER B CA 1
ATOM 5711 C C . SER B 1 266 ? 28.859 12.891 13.484 1 87.38 266 SER B C 1
ATOM 5713 O O . SER B 1 266 ? 28.484 12.797 12.312 1 87.38 266 SER B O 1
ATOM 5715 N N . VAL B 1 267 ? 28.219 13.469 14.43 1 91.38 267 VAL B N 1
ATOM 5716 C CA . VAL B 1 267 ? 27.047 14.289 14.148 1 91.38 267 VAL B CA 1
ATOM 5717 C C . VAL B 1 267 ? 27.297 15.727 14.602 1 91.38 267 VAL B C 1
ATOM 5719 O O . VAL B 1 267 ? 27.688 15.961 15.742 1 91.38 267 VAL B O 1
ATOM 5722 N N . ILE B 1 268 ? 27.094 16.703 13.711 1 93.25 268 ILE B N 1
ATOM 5723 C CA . ILE B 1 268 ? 27.328 18.109 14.031 1 93.25 268 ILE B CA 1
ATOM 5724 C C . ILE B 1 268 ? 26 18.859 14.008 1 93.25 268 ILE B C 1
ATOM 5726 O O . ILE B 1 268 ? 25.234 18.75 13.047 1 93.25 268 ILE B O 1
ATOM 5730 N N . LEU B 1 269 ? 25.797 19.594 15.07 1 95.56 269 LEU B N 1
ATOM 5731 C CA . LEU B 1 269 ? 24.562 20.375 15.172 1 95.56 269 LEU B CA 1
ATOM 5732 C C . LEU B 1 269 ? 24.875 21.859 15.344 1 95.56 269 LEU B C 1
ATOM 5734 O O . LEU B 1 269 ? 25.891 22.203 15.961 1 95.56 269 LEU B O 1
ATOM 5738 N N . LEU B 1 270 ? 24.062 22.656 14.797 1 96 270 LEU B N 1
ATOM 5739 C CA . LEU B 1 270 ? 24.094 24.109 14.953 1 96 270 LEU B CA 1
ATOM 5740 C C . LEU B 1 270 ? 22.844 24.609 15.68 1 96 270 LEU B C 1
ATOM 5742 O O . LEU B 1 270 ? 21.734 24.172 15.375 1 96 270 LEU B O 1
ATOM 5746 N N . SER B 1 271 ? 23.047 25.438 16.703 1 97 271 SER B N 1
ATOM 5747 C CA . SER B 1 271 ? 21.922 25.969 17.453 1 97 271 SER B CA 1
ATOM 5748 C C . SER B 1 271 ? 22.094 27.453 17.75 1 97 271 SER B C 1
ATOM 5750 O O . SER B 1 271 ? 23.203 27.891 18.062 1 97 271 SER B O 1
ATOM 5752 N N . SER B 1 272 ? 21.094 28.172 17.531 1 97.31 272 SER B N 1
ATOM 5753 C CA . SER B 1 272 ? 21.047 29.562 18 1 97.31 272 SER B CA 1
ATOM 5754 C C . SER B 1 272 ? 20.203 29.703 19.25 1 97.31 272 SER B C 1
ATOM 5756 O O . SER B 1 272 ? 19.891 30.812 19.672 1 97.31 272 SER B O 1
ATOM 5758 N N . MET B 1 273 ? 19.844 28.625 19.812 1 95.56 273 MET B N 1
ATOM 5759 C CA . MET B 1 273 ? 19 28.578 21 1 95.56 273 MET B CA 1
ATOM 5760 C C . MET B 1 273 ? 19.812 28.172 22.234 1 95.56 273 MET B C 1
ATOM 5762 O O . MET B 1 273 ? 19.531 28.641 23.344 1 95.56 273 MET B O 1
ATOM 5766 N N . HIS B 1 274 ? 20.766 27.375 22 1 94.38 274 HIS B N 1
ATOM 5767 C CA . HIS B 1 274 ? 21.578 26.812 23.094 1 94.38 274 HIS B CA 1
ATOM 5768 C C . HIS B 1 274 ? 22.891 27.562 23.234 1 94.38 274 HIS B C 1
ATOM 5770 O O . HIS B 1 274 ? 23.594 27.797 22.234 1 94.38 274 HIS B O 1
ATOM 5776 N N . HIS B 1 275 ? 23.266 27.828 24.484 1 91.94 275 HIS B N 1
ATOM 5777 C CA . HIS B 1 275 ? 24.484 28.609 24.703 1 91.94 275 HIS B CA 1
ATOM 5778 C C . HIS B 1 275 ? 25.328 28 25.828 1 91.94 275 HIS B C 1
ATOM 5780 O O . HIS B 1 275 ? 26.172 28.688 26.406 1 91.94 275 HIS B O 1
ATOM 5786 N N . ASP B 1 276 ? 25.031 26.719 26.094 1 88.06 276 ASP B N 1
ATOM 5787 C CA . ASP B 1 276 ? 25.797 26.047 27.141 1 88.06 276 ASP B CA 1
ATOM 5788 C C . ASP B 1 276 ? 26.266 24.672 26.672 1 88.06 276 ASP B C 1
ATOM 5790 O O . ASP B 1 276 ? 25.922 24.234 25.578 1 88.06 276 ASP B O 1
ATOM 5794 N N . LYS B 1 277 ? 27.141 24.016 27.469 1 86.56 277 LYS B N 1
ATOM 5795 C CA . LYS B 1 277 ? 27.719 22.703 27.156 1 86.56 277 LYS B CA 1
ATOM 5796 C C . LYS B 1 277 ? 27 21.594 27.938 1 86.56 277 LYS B C 1
ATOM 5798 O O . LYS B 1 277 ? 27.641 20.656 28.406 1 86.56 277 LYS B O 1
ATOM 5803 N N . SER B 1 278 ? 25.766 21.766 28.109 1 86.94 278 SER B N 1
ATOM 5804 C CA . SER B 1 278 ? 25.031 20.812 28.922 1 86.94 278 SER B CA 1
ATOM 5805 C C . SER B 1 278 ? 24.984 19.438 28.25 1 86.94 278 SER B C 1
ATOM 5807 O O . SER B 1 278 ? 24.688 19.344 27.062 1 86.94 278 SER B O 1
ATOM 5809 N N . VAL B 1 279 ? 25.422 18.438 29 1 85.62 279 VAL B N 1
ATOM 5810 C CA . VAL B 1 279 ? 25.391 17.047 28.547 1 85.62 279 VAL B CA 1
ATOM 5811 C C . VAL B 1 279 ? 24.547 16.203 29.5 1 85.62 279 VAL B C 1
ATOM 5813 O O . VAL B 1 279 ? 24.469 16.516 30.703 1 85.62 279 VAL B O 1
ATOM 5816 N N . ASP B 1 280 ? 23.75 15.258 28.953 1 79.88 280 ASP B N 1
ATOM 5817 C CA . ASP B 1 280 ? 22.828 14.469 29.781 1 79.88 280 ASP B CA 1
ATOM 5818 C C . ASP B 1 280 ? 23.109 12.977 29.641 1 79.88 280 ASP B C 1
ATOM 5820 O O . ASP B 1 280 ? 23.391 12.492 28.531 1 79.88 280 ASP B O 1
ATOM 5824 N N . GLY B 1 281 ? 23.031 12.281 30.828 1 76.5 281 GLY B N 1
ATOM 5825 C CA . GLY B 1 281 ? 22.875 10.836 30.859 1 76.5 281 GLY B CA 1
ATOM 5826 C C . GLY B 1 281 ? 24.219 10.102 30.828 1 76.5 281 GLY B C 1
ATOM 5827 O O . GLY B 1 281 ? 25.266 10.734 30.859 1 76.5 281 GLY B O 1
ATOM 5828 N N . ILE B 1 282 ? 24.031 8.805 30.719 1 75.06 282 ILE B N 1
ATOM 5829 C CA . ILE B 1 282 ? 25.141 7.859 30.734 1 75.06 282 ILE B CA 1
ATOM 5830 C C . ILE B 1 282 ? 25.953 7.969 29.438 1 75.06 282 ILE B C 1
ATOM 5832 O O . ILE B 1 282 ? 27.172 7.887 29.453 1 75.06 282 ILE B O 1
ATOM 5836 N N . ASN B 1 283 ? 25.312 8.422 28.422 1 80 283 ASN B N 1
ATOM 5837 C CA . ASN B 1 283 ? 25.984 8.492 27.141 1 80 283 ASN B CA 1
ATOM 5838 C C . ASN B 1 283 ? 26.578 9.875 26.875 1 80 283 ASN B C 1
ATOM 5840 O O . ASN B 1 283 ? 27.188 10.109 25.844 1 80 283 ASN B O 1
ATOM 5844 N N . GLN B 1 284 ? 26.422 10.789 27.875 1 82.19 284 GLN B N 1
ATOM 5845 C CA . GLN B 1 284 ? 26.953 12.148 27.797 1 82.19 284 GLN B CA 1
ATOM 5846 C C . GLN B 1 284 ? 26.469 12.859 26.547 1 82.19 284 GLN B C 1
ATOM 5848 O O . GLN B 1 284 ? 27.25 13.508 25.844 1 82.19 284 GLN B O 1
ATOM 5853 N N . LYS B 1 285 ? 25.234 12.586 26.234 1 90.31 285 LYS B N 1
ATOM 5854 C CA . LYS B 1 285 ? 24.656 13.195 25.031 1 90.31 285 LYS B CA 1
ATOM 5855 C C . LYS B 1 285 ? 24.328 14.664 25.266 1 90.31 285 LYS B C 1
ATOM 5857 O O . LYS B 1 285 ? 23.656 15.008 26.234 1 90.31 285 LYS B O 1
ATOM 5862 N N . PRO B 1 286 ? 24.891 15.531 24.469 1 92.75 286 PRO B N 1
ATOM 5863 C CA . PRO B 1 286 ? 24.594 16.953 24.609 1 92.75 286 PRO B CA 1
ATOM 5864 C C . PRO B 1 286 ? 23.109 17.25 24.547 1 92.75 286 PRO B C 1
ATOM 5866 O O . PRO B 1 286 ? 22.375 16.609 23.781 1 92.75 286 PRO B O 1
ATOM 5869 N N . GLU B 1 287 ? 22.672 18.203 25.281 1 93.38 287 GLU B N 1
ATOM 5870 C CA . GLU B 1 287 ? 21.266 18.609 25.312 1 93.38 287 GLU B CA 1
ATOM 5871 C C . GLU B 1 287 ? 20.781 19.031 23.922 1 93.38 287 GLU B C 1
ATOM 5873 O O . GLU B 1 287 ? 19.625 18.797 23.562 1 93.38 287 GLU B O 1
ATOM 5878 N N . ILE B 1 288 ? 21.672 19.672 23.172 1 94.25 288 ILE B N 1
ATOM 5879 C CA . ILE B 1 288 ? 21.344 20.125 21.828 1 94.25 288 ILE B CA 1
ATOM 5880 C C . ILE B 1 288 ? 20.906 18.922 20.984 1 94.25 288 ILE B C 1
ATOM 5882 O O . ILE B 1 288 ? 19.938 19.016 20.219 1 94.25 288 ILE B O 1
ATOM 5886 N N . ILE B 1 289 ? 21.531 17.828 21.156 1 93.94 289 ILE B N 1
ATOM 5887 C CA . ILE B 1 289 ? 21.219 16.625 20.406 1 93.94 289 ILE B CA 1
ATOM 5888 C C . ILE B 1 289 ? 19.891 16.062 20.875 1 93.94 289 ILE B C 1
ATOM 5890 O O . ILE B 1 289 ? 19.047 15.648 20.062 1 93.94 289 ILE B O 1
ATOM 5894 N N . ASN B 1 290 ? 19.703 15.984 22.156 1 93.88 290 ASN B N 1
ATOM 5895 C CA . ASN B 1 290 ? 18.438 15.5 22.688 1 93.88 290 ASN B CA 1
ATOM 5896 C C . ASN B 1 290 ? 17.266 16.359 22.219 1 93.88 290 ASN B C 1
ATOM 5898 O O . ASN B 1 290 ? 16.219 15.836 21.859 1 93.88 290 ASN B O 1
ATOM 5902 N N . PHE B 1 291 ? 17.547 17.625 22.281 1 95.19 291 PHE B N 1
ATOM 5903 C CA . PHE B 1 291 ? 16.516 18.562 21.844 1 95.19 291 PHE B CA 1
ATOM 5904 C C . PHE B 1 291 ? 16.188 18.359 20.375 1 95.19 291 PHE B C 1
ATOM 5906 O O . PHE B 1 291 ? 15.008 18.281 20 1 95.19 291 PHE B O 1
ATOM 5913 N N . TYR B 1 292 ? 17.172 18.25 19.578 1 96.5 292 TYR B N 1
ATOM 5914 C CA . TYR B 1 292 ? 17 18.016 18.156 1 96.5 292 TYR B CA 1
ATOM 5915 C C . TYR B 1 292 ? 16.219 16.734 17.906 1 96.5 292 TYR B C 1
ATOM 5917 O O . TYR B 1 292 ? 15.289 16.719 17.094 1 96.5 292 TYR B O 1
ATOM 5925 N N . ASN B 1 293 ? 16.562 15.656 18.578 1 94.12 293 ASN B N 1
ATOM 5926 C CA . ASN B 1 293 ? 15.914 14.359 18.406 1 94.12 293 ASN B CA 1
ATOM 5927 C C . ASN B 1 293 ? 14.43 14.414 18.781 1 94.12 293 ASN B C 1
ATOM 5929 O O . ASN B 1 293 ? 13.609 13.727 18.188 1 94.12 293 ASN B O 1
ATOM 5933 N N . LYS B 1 294 ? 14.141 15.211 19.656 1 94.88 294 LYS B N 1
ATOM 5934 C CA . LYS B 1 294 ? 12.766 15.336 20.125 1 94.88 294 LYS B CA 1
ATOM 5935 C C . LYS B 1 294 ? 11.93 16.188 19.172 1 94.88 294 LYS B C 1
ATOM 5937 O O . LYS B 1 294 ? 10.703 16.031 19.109 1 94.88 294 LYS B O 1
ATOM 5942 N N . THR B 1 295 ? 12.57 17.062 18.406 1 96.38 295 THR B N 1
ATOM 5943 C CA . THR B 1 295 ? 11.797 18.062 17.672 1 96.38 295 THR B CA 1
ATOM 5944 C C . THR B 1 295 ? 11.914 17.828 16.172 1 96.38 295 THR B C 1
ATOM 5946 O O . THR B 1 295 ? 11.164 18.422 15.383 1 96.38 295 THR B O 1
ATOM 5949 N N . LYS B 1 296 ? 12.734 16.922 15.711 1 95.12 296 LYS B N 1
ATOM 5950 C CA . LYS B 1 296 ? 13.023 16.781 14.289 1 95.12 296 LYS B CA 1
ATOM 5951 C C . LYS B 1 296 ? 11.914 16 13.578 1 95.12 296 LYS B C 1
ATOM 5953 O O . LYS B 1 296 ? 11.75 16.109 12.367 1 95.12 296 LYS B O 1
ATOM 5958 N N . GLY B 1 297 ? 11.102 15.211 14.234 1 93.19 297 GLY B N 1
ATOM 5959 C CA . GLY B 1 297 ? 10.242 14.203 13.617 1 93.19 297 GLY B CA 1
ATOM 5960 C C . GLY B 1 297 ? 8.844 14.711 13.328 1 93.19 297 GLY B C 1
ATOM 5961 O O . GLY B 1 297 ? 7.941 13.922 13.047 1 93.19 297 GLY B O 1
ATOM 5962 N N . GLY B 1 298 ? 8.617 15.969 13.344 1 94.62 298 GLY B N 1
ATOM 5963 C CA . GLY B 1 298 ? 7.266 16.484 13.211 1 94.62 298 GLY B CA 1
ATOM 5964 C C . GLY B 1 298 ? 6.648 16.203 11.852 1 94.62 298 GLY B C 1
ATOM 5965 O O . GLY B 1 298 ? 5.547 15.648 11.773 1 94.62 298 GLY B O 1
ATOM 5966 N N . VAL B 1 299 ? 7.359 16.5 10.812 1 95.94 299 VAL B N 1
ATOM 5967 C CA . VAL B 1 299 ? 6.836 16.344 9.453 1 95.94 299 VAL B CA 1
ATOM 5968 C C . VAL B 1 299 ? 6.727 14.867 9.109 1 95.94 299 VAL B C 1
ATOM 5970 O O . VAL B 1 299 ? 5.754 14.438 8.477 1 95.94 299 VAL B O 1
ATOM 5973 N N . ASP B 1 300 ? 7.68 14.094 9.547 1 93.56 300 ASP B N 1
ATOM 5974 C CA . ASP B 1 300 ? 7.633 12.656 9.312 1 93.56 300 ASP B CA 1
ATOM 5975 C C . ASP B 1 300 ? 6.422 12.023 10 1 93.56 300 ASP B C 1
ATOM 5977 O O . ASP B 1 300 ? 5.789 11.125 9.445 1 93.56 300 ASP B O 1
ATOM 5981 N N . THR B 1 301 ? 6.215 12.492 11.156 1 96 301 THR B N 1
ATOM 5982 C CA . THR B 1 301 ? 5.059 11.977 11.883 1 96 301 THR B CA 1
ATOM 5983 C C . THR B 1 301 ? 3.762 12.375 11.188 1 96 301 THR B C 1
ATOM 5985 O O . THR B 1 301 ? 2.836 11.57 11.078 1 96 301 THR B O 1
ATOM 5988 N N . LEU B 1 302 ? 3.678 13.586 10.805 1 96.94 302 LEU B N 1
ATOM 5989 C CA . LEU B 1 302 ? 2.521 14.016 10.023 1 96.94 302 LEU B CA 1
ATOM 5990 C C . LEU B 1 302 ? 2.326 13.133 8.797 1 96.94 302 LEU B C 1
ATOM 5992 O O . LEU B 1 302 ? 1.205 12.719 8.5 1 96.94 302 LEU B O 1
ATOM 5996 N N . ASP B 1 303 ? 3.369 12.891 8.102 1 94.5 303 ASP B N 1
ATOM 5997 C CA . ASP B 1 303 ? 3.314 12.055 6.906 1 94.5 303 ASP B CA 1
ATOM 5998 C C . ASP B 1 303 ? 2.77 10.664 7.227 1 94.5 303 ASP B C 1
ATOM 6000 O O . ASP B 1 303 ? 1.979 10.109 6.461 1 94.5 303 ASP B O 1
ATOM 6004 N N . GLN B 1 304 ? 3.219 10.18 8.32 1 93.44 304 GLN B N 1
ATOM 6005 C CA . GLN B 1 304 ? 2.738 8.867 8.75 1 93.44 304 GLN B CA 1
ATOM 6006 C C . GLN B 1 304 ? 1.245 8.914 9.062 1 93.44 304 GLN B C 1
ATOM 6008 O O . GLN B 1 304 ? 0.503 8 8.695 1 93.44 304 GLN B O 1
ATOM 6013 N N . MET B 1 305 ? 0.865 9.938 9.711 1 95.44 305 MET B N 1
ATOM 6014 C CA . MET B 1 305 ? -0.533 10.078 10.109 1 95.44 305 MET B CA 1
ATOM 6015 C C . MET B 1 305 ? -1.432 10.227 8.883 1 95.44 305 MET B C 1
ATOM 6017 O O . MET B 1 305 ? -2.49 9.602 8.805 1 95.44 305 MET B O 1
ATOM 6021 N N . VAL B 1 306 ? -0.997 10.984 8.016 1 95.62 306 VAL B N 1
ATOM 6022 C CA . VAL B 1 306 ? -1.772 11.234 6.809 1 95.62 306 VAL B CA 1
ATOM 6023 C C . VAL B 1 306 ? -1.823 9.969 5.957 1 95.62 306 VAL B C 1
ATOM 6025 O O . VAL B 1 306 ? -2.855 9.656 5.359 1 95.62 306 VAL B O 1
ATOM 6028 N N . SER B 1 307 ? -0.772 9.273 5.895 1 92.5 307 SER B N 1
ATOM 6029 C CA . SER B 1 307 ? -0.686 8.062 5.078 1 92.5 307 SER B CA 1
ATOM 6030 C C . SER B 1 307 ? -1.608 6.973 5.605 1 92.5 307 SER B C 1
ATOM 6032 O O . SER B 1 307 ? -2.088 6.133 4.84 1 92.5 307 SER B O 1
ATOM 6034 N N . LEU B 1 308 ? -1.843 6.977 6.867 1 92 308 LEU B N 1
ATOM 6035 C CA . LEU B 1 308 ? -2.662 5.945 7.496 1 92 308 LEU B CA 1
ATOM 6036 C C . LEU B 1 308 ? -4.074 5.949 6.922 1 92 308 LEU B C 1
ATOM 6038 O O . LEU B 1 308 ? -4.672 4.891 6.723 1 92 308 LEU B O 1
ATOM 6042 N N . TYR B 1 309 ? -4.684 7.094 6.691 1 93.75 309 TYR B N 1
ATOM 6043 C CA . TYR B 1 309 ? -6.027 7.238 6.141 1 93.75 309 TYR B CA 1
ATOM 6044 C C . TYR B 1 309 ? -6.008 8.086 4.875 1 93.75 309 TYR B C 1
ATOM 6046 O O . TYR B 1 309 ? -6.812 9.008 4.727 1 93.75 309 TYR B O 1
ATOM 6054 N N . SER B 1 310 ? -5.121 7.727 4 1 95.44 310 SER B N 1
ATOM 6055 C CA . SER B 1 310 ? -4.902 8.555 2.82 1 95.44 310 SER B CA 1
ATOM 6056 C C . SER B 1 310 ? -6.043 8.414 1.82 1 95.44 310 SER B C 1
ATOM 6058 O O . SER B 1 310 ? -6.5 7.305 1.548 1 95.44 310 SER B O 1
ATOM 6060 N N . VAL B 1 311 ? -6.445 9.555 1.256 1 97 311 VAL B N 1
ATOM 6061 C CA . VAL B 1 311 ? -7.523 9.578 0.272 1 97 311 VAL B CA 1
ATOM 6062 C C . VAL B 1 311 ? -6.941 9.469 -1.136 1 97 311 VAL B C 1
ATOM 6064 O O . VAL B 1 311 ? -7.672 9.547 -2.125 1 97 311 VAL B O 1
ATOM 6067 N N . LEU B 1 312 ? -5.684 9.312 -1.258 1 94.81 312 LEU B N 1
ATOM 6068 C CA . LEU B 1 312 ? -5.004 9.281 -2.547 1 94.81 312 LEU B CA 1
ATOM 6069 C C . LEU B 1 312 ? -5.508 8.125 -3.404 1 94.81 312 LEU B C 1
ATOM 6071 O O . LEU B 1 312 ? -5.582 6.988 -2.936 1 94.81 312 LEU B O 1
ATOM 6075 N N . ARG B 1 313 ? -5.898 8.422 -4.59 1 92.88 313 ARG B N 1
ATOM 6076 C CA . ARG B 1 313 ? -6.266 7.438 -5.605 1 92.88 313 ARG B CA 1
ATOM 6077 C C . ARG B 1 313 ? -5.328 7.516 -6.805 1 92.88 313 ARG B C 1
ATOM 6079 O O . ARG B 1 313 ? -4.66 8.531 -7.016 1 92.88 313 ARG B O 1
ATOM 6086 N N . THR B 1 314 ? -5.336 6.422 -7.555 1 89.19 314 THR B N 1
ATOM 6087 C CA . THR B 1 314 ? -4.504 6.414 -8.75 1 89.19 314 THR B CA 1
ATOM 6088 C C . THR B 1 314 ? -5.039 7.402 -9.789 1 89.19 314 THR B C 1
ATOM 6090 O O . THR B 1 314 ? -6.227 7.387 -10.109 1 89.19 314 THR B O 1
ATOM 6093 N N . THR B 1 315 ? -4.184 8.312 -10.211 1 92.81 315 THR B N 1
ATOM 6094 C CA . THR B 1 315 ? -4.543 9.312 -11.211 1 92.81 315 THR B CA 1
ATOM 6095 C C . THR B 1 315 ? -3.326 9.719 -12.039 1 92.81 315 THR B C 1
ATOM 6097 O O . THR B 1 315 ? -2.188 9.57 -11.586 1 92.81 315 THR B O 1
ATOM 6100 N N . LYS B 1 316 ? -3.598 10.125 -13.211 1 93.69 316 LYS B N 1
ATOM 6101 C CA . LYS B 1 316 ? -2.525 10.641 -14.062 1 93.69 316 LYS B CA 1
ATOM 6102 C C . LYS B 1 316 ? -2.506 12.164 -14.055 1 93.69 316 LYS B C 1
ATOM 6104 O O . LYS B 1 316 ? -1.665 12.781 -14.719 1 93.69 316 LYS B O 1
ATOM 6109 N N . ARG B 1 317 ? -3.402 12.758 -13.32 1 95.56 317 ARG B N 1
ATOM 6110 C CA . ARG B 1 317 ? -3.488 14.211 -13.219 1 95.56 317 ARG B CA 1
ATOM 6111 C C . ARG B 1 317 ? -2.879 14.695 -11.906 1 95.56 317 ARG B C 1
ATOM 6113 O O . ARG B 1 317 ? -3.465 14.516 -10.836 1 95.56 317 ARG B O 1
ATOM 6120 N N . TRP B 1 318 ? -1.843 15.453 -12.031 1 96.19 318 TRP B N 1
ATOM 6121 C CA . TRP B 1 318 ? -1.094 15.82 -10.836 1 96.19 318 TRP B CA 1
ATOM 6122 C C . TRP B 1 318 ? -1.87 16.828 -10 1 96.19 318 TRP B C 1
ATOM 6124 O O . TRP B 1 318 ? -1.757 16.859 -8.773 1 96.19 318 TRP B O 1
ATOM 6134 N N . PRO B 1 319 ? -2.684 17.766 -10.594 1 96.19 319 PRO B N 1
ATOM 6135 C CA . PRO B 1 319 ? -3.438 18.672 -9.727 1 96.19 319 PRO B CA 1
ATOM 6136 C C . PRO B 1 319 ? -4.395 17.938 -8.797 1 96.19 319 PRO B C 1
ATOM 6138 O O . PRO B 1 319 ? -4.625 18.375 -7.664 1 96.19 319 PRO B O 1
ATOM 6141 N N . LEU B 1 320 ? -4.93 16.844 -9.281 1 96.94 320 LEU B N 1
ATOM 6142 C CA . LEU B 1 320 ? -5.824 16.047 -8.453 1 96.94 320 LEU B CA 1
ATOM 6143 C C . LEU B 1 320 ? -5.062 15.414 -7.293 1 96.94 320 LEU B C 1
ATOM 6145 O O . LEU B 1 320 ? -5.594 15.297 -6.184 1 96.94 320 LEU B O 1
ATOM 6149 N N . THR B 1 321 ? -3.859 15.008 -7.527 1 97.31 321 THR B N 1
ATOM 6150 C CA . THR B 1 321 ? -3.012 14.477 -6.465 1 97.31 321 THR B CA 1
ATOM 6151 C C . THR B 1 321 ? -2.758 15.531 -5.395 1 97.31 321 THR B C 1
ATOM 6153 O O . THR B 1 321 ? -2.787 15.227 -4.199 1 97.31 321 THR B O 1
ATOM 6156 N N . VAL B 1 322 ? -2.512 16.734 -5.84 1 97.75 322 VAL B N 1
ATOM 6157 C CA . VAL B 1 322 ? -2.324 17.844 -4.914 1 97.75 322 VAL B CA 1
ATOM 6158 C C . VAL B 1 322 ? -3.598 18.047 -4.098 1 97.75 322 VAL B C 1
ATOM 6160 O O . VAL B 1 322 ? -3.537 18.234 -2.881 1 97.75 322 VAL B O 1
ATOM 6163 N N . PHE B 1 323 ? -4.691 17.984 -4.77 1 97.81 323 PHE B N 1
ATOM 6164 C CA . PHE B 1 323 ? -5.98 18.156 -4.105 1 97.81 323 PHE B CA 1
ATOM 6165 C C . PHE B 1 323 ? -6.195 17.062 -3.061 1 97.81 323 PHE B C 1
ATOM 6167 O O . PHE B 1 323 ? -6.672 17.344 -1.959 1 97.81 323 PHE B O 1
ATOM 6174 N N . TYR B 1 324 ? -5.883 15.836 -3.389 1 97.88 324 TYR B N 1
ATOM 6175 C CA . TYR B 1 324 ? -5.977 14.742 -2.432 1 97.88 324 TYR B CA 1
ATOM 6176 C C . TYR B 1 324 ? -5.141 15.031 -1.19 1 97.88 324 TYR B C 1
ATOM 6178 O O . TYR B 1 324 ? -5.598 14.812 -0.065 1 97.88 324 TYR B O 1
ATOM 6186 N N . ASN B 1 325 ? -3.963 15.492 -1.407 1 98 325 ASN B N 1
ATOM 6187 C CA . ASN B 1 325 ? -3.092 15.789 -0.275 1 98 325 ASN B CA 1
ATOM 6188 C C . ASN B 1 325 ? -3.67 16.906 0.599 1 98 325 ASN B C 1
ATOM 6190 O O . ASN B 1 325 ? -3.547 16.859 1.824 1 98 325 ASN B O 1
ATOM 6194 N N . MET B 1 326 ? -4.219 17.875 -0.069 1 97.94 326 MET B N 1
ATOM 6195 C CA . MET B 1 326 ? -4.879 18.938 0.676 1 97.94 326 MET B CA 1
ATOM 6196 C C . MET B 1 326 ? -5.965 18.375 1.583 1 97.94 326 MET B C 1
ATOM 6198 O O . MET B 1 326 ? -6.055 18.75 2.756 1 97.94 326 MET B O 1
ATOM 6202 N N . ILE B 1 327 ? -6.785 17.5 1.064 1 97.81 327 ILE B N 1
ATOM 6203 C CA . ILE B 1 327 ? -7.867 16.891 1.833 1 97.81 327 ILE B CA 1
ATOM 6204 C C . ILE B 1 327 ? -7.289 16.125 3.027 1 97.81 327 ILE B C 1
ATOM 6206 O O . ILE B 1 327 ? -7.812 16.219 4.141 1 97.81 327 ILE B O 1
ATOM 6210 N N . ASN B 1 328 ? -6.25 15.414 2.832 1 98.25 328 ASN B N 1
ATOM 6211 C CA . ASN B 1 328 ? -5.602 14.664 3.906 1 98.25 328 ASN B CA 1
ATOM 6212 C C . ASN B 1 328 ? -5.152 15.586 5.035 1 98.25 328 ASN B C 1
ATOM 6214 O O . ASN B 1 328 ? -5.418 15.312 6.207 1 98.25 328 ASN B O 1
ATOM 6218 N N . ILE B 1 329 ? -4.484 16.609 4.641 1 98.19 329 ILE B N 1
ATOM 6219 C CA . ILE B 1 329 ? -3.916 17.531 5.625 1 98.19 329 ILE B CA 1
ATOM 6220 C C . ILE B 1 329 ? -5.039 18.266 6.344 1 98.19 329 ILE B C 1
ATOM 6222 O O . ILE B 1 329 ? -5.008 18.422 7.566 1 98.19 329 ILE B O 1
ATOM 6226 N N . VAL B 1 330 ? -6.039 18.688 5.598 1 97.81 330 VAL B N 1
ATOM 6227 C CA . VAL B 1 330 ? -7.156 19.422 6.188 1 97.81 330 VAL B CA 1
ATOM 6228 C C . VAL B 1 330 ? -7.895 18.531 7.176 1 97.81 330 VAL B C 1
ATOM 6230 O O . VAL B 1 330 ? -8.312 18.984 8.242 1 97.81 330 VAL B O 1
ATOM 6233 N N . ALA B 1 331 ? -8.078 17.312 6.809 1 98.12 331 ALA B N 1
ATOM 6234 C CA . ALA B 1 331 ? -8.766 16.391 7.707 1 98.12 331 ALA B CA 1
ATOM 6235 C C . ALA B 1 331 ? -7.984 16.203 9.008 1 98.12 331 ALA B C 1
ATOM 6237 O O . ALA B 1 331 ? -8.57 16.188 10.086 1 98.12 331 ALA B O 1
ATOM 6238 N N . LEU B 1 332 ? -6.73 16.062 8.906 1 98.31 332 LEU B N 1
ATOM 6239 C CA . LEU B 1 332 ? -5.902 15.914 10.102 1 98.31 332 LEU B CA 1
ATOM 6240 C C . LEU B 1 332 ? -5.93 17.188 10.938 1 98.31 332 LEU B C 1
ATOM 6242 O O . LEU B 1 332 ? -6.07 17.141 12.156 1 98.31 332 LEU B O 1
ATOM 6246 N N . ASN B 1 333 ? -5.734 18.359 10.266 1 98.31 333 ASN B N 1
ATOM 6247 C CA . ASN B 1 333 ? -5.812 19.641 10.961 1 98.31 333 ASN B CA 1
ATOM 6248 C C . ASN B 1 333 ? -7.148 19.797 11.68 1 98.31 333 ASN B C 1
ATOM 6250 O O . ASN B 1 333 ? -7.188 20.281 12.812 1 98.31 333 ASN B O 1
ATOM 6254 N N . ALA B 1 334 ? -8.195 19.406 11.008 1 98.06 334 ALA B N 1
ATOM 6255 C CA . ALA B 1 334 ? -9.523 19.516 11.617 1 98.06 334 ALA B CA 1
ATOM 6256 C C . ALA B 1 334 ? -9.625 18.641 12.859 1 98.06 334 ALA B C 1
ATOM 6258 O O . ALA B 1 334 ? -10.211 19.047 13.867 1 98.06 334 ALA B O 1
ATOM 6259 N N . TYR B 1 335 ? -9.117 17.5 12.781 1 98.12 335 TYR B N 1
ATOM 6260 C CA . TYR B 1 335 ? -9.102 16.609 13.93 1 98.12 335 TYR B CA 1
ATOM 6261 C C . TYR B 1 335 ? -8.344 17.234 15.094 1 98.12 335 TYR B C 1
ATOM 6263 O O . TYR B 1 335 ? -8.828 17.234 16.234 1 98.12 335 TYR B O 1
ATOM 6271 N N . ILE B 1 336 ? -7.168 17.734 14.844 1 97.81 336 ILE B N 1
ATOM 6272 C CA . ILE B 1 336 ? -6.32 18.328 15.867 1 97.81 336 ILE B CA 1
ATOM 6273 C C . ILE B 1 336 ? -7.043 19.516 16.516 1 97.81 336 ILE B C 1
ATOM 6275 O O . ILE B 1 336 ? -7.066 19.641 17.734 1 97.81 336 ILE B O 1
ATOM 6279 N N . LEU B 1 337 ? -7.641 20.344 15.672 1 97.56 337 LEU B N 1
ATOM 6280 C CA . LEU B 1 337 ? -8.391 21.5 16.188 1 97.56 337 LEU B CA 1
ATOM 6281 C C . LEU B 1 337 ? -9.547 21.031 17.062 1 97.56 337 LEU B C 1
ATOM 6283 O O . LEU B 1 337 ? -9.773 21.594 18.141 1 97.56 337 LEU B O 1
ATOM 6287 N N . TYR B 1 338 ? -10.219 20.016 16.625 1 97.5 338 TYR B N 1
ATOM 6288 C CA . TYR B 1 338 ? -11.352 19.5 17.375 1 97.5 338 TYR B CA 1
ATOM 6289 C C . TYR B 1 338 ? -10.906 18.969 18.734 1 97.5 338 TYR B C 1
ATOM 6291 O O . TYR B 1 338 ? -11.578 19.203 19.734 1 97.5 338 TYR B O 1
ATOM 6299 N N . CYS B 1 339 ? -9.883 18.281 18.734 1 96.75 339 CYS B N 1
ATOM 6300 C CA . CYS B 1 339 ? -9.344 17.734 19.969 1 96.75 339 CYS B CA 1
ATOM 6301 C C . CYS B 1 339 ? -8.961 18.828 20.953 1 96.75 339 CYS B C 1
ATOM 6303 O O . CYS B 1 339 ? -9.188 18.703 22.156 1 96.75 339 CYS B O 1
ATOM 6305 N N . GLN B 1 340 ? -8.375 19.906 20.453 1 94.88 340 GLN B N 1
ATOM 6306 C CA . GLN B 1 340 ? -7.961 21.016 21.297 1 94.88 340 GLN B CA 1
ATOM 6307 C C . GLN B 1 340 ? -9.164 21.75 21.875 1 94.88 340 GLN B C 1
ATOM 6309 O O . GLN B 1 340 ? -9.117 22.25 23.016 1 94.88 340 GLN B O 1
ATOM 6314 N N . LEU B 1 341 ? -10.227 21.797 21.141 1 95.44 341 LEU B N 1
ATOM 6315 C CA . LEU B 1 341 ? -11.43 22.5 21.578 1 95.44 341 LEU B CA 1
ATOM 6316 C C . LEU B 1 341 ? -12.289 21.609 22.469 1 95.44 341 LEU B C 1
ATOM 6318 O O . LEU B 1 341 ? -13.07 22.109 23.281 1 95.44 341 LEU B O 1
ATOM 6322 N N . ASN B 1 342 ? -12.141 20.297 22.25 1 96.44 342 ASN B N 1
ATOM 6323 C CA . ASN B 1 342 ? -12.93 19.328 23 1 96.44 342 ASN B CA 1
ATOM 6324 C C . ASN B 1 342 ? -12.039 18.297 23.688 1 96.44 342 ASN B C 1
ATOM 6326 O O . ASN B 1 342 ? -12.039 17.125 23.312 1 96.44 342 ASN B O 1
ATOM 6330 N N . LEU B 1 343 ? -11.5 18.672 24.797 1 94.81 343 LEU B N 1
ATOM 6331 C CA . LEU B 1 343 ? -10.5 17.859 25.484 1 94.81 343 LEU B CA 1
ATOM 6332 C C . LEU B 1 343 ? -11.117 16.578 26.047 1 94.81 343 LEU B C 1
ATOM 6334 O O . LEU B 1 343 ? -10.484 15.523 26.016 1 94.81 343 LEU B O 1
ATOM 6338 N N . ASP B 1 344 ? -12.297 16.688 26.5 1 95.38 344 ASP B N 1
ATOM 6339 C CA . ASP B 1 344 ? -12.969 15.523 27.062 1 95.38 344 ASP B CA 1
ATOM 6340 C C . ASP B 1 344 ? -13.242 14.484 25.969 1 95.38 344 ASP B C 1
ATOM 6342 O O . ASP B 1 344 ? -13.086 13.281 26.203 1 95.38 344 ASP B O 1
ATOM 6346 N N . TRP B 1 345 ? -13.609 14.961 24.891 1 95.44 345 TRP B N 1
ATOM 6347 C CA . TRP B 1 345 ? -13.836 14.07 23.75 1 95.44 345 TRP B CA 1
ATOM 6348 C C . TRP B 1 345 ? -12.539 13.414 23.312 1 95.44 345 TRP B C 1
ATOM 6350 O O . TRP B 1 345 ? -12.508 12.211 23.031 1 95.44 345 TRP B O 1
ATOM 6360 N N . ALA B 1 346 ? -11.531 14.195 23.297 1 94.62 346 ALA B N 1
ATOM 6361 C CA . ALA B 1 346 ? -10.234 13.75 22.797 1 94.62 346 ALA B CA 1
ATOM 6362 C C . ALA B 1 346 ? -9.672 12.625 23.672 1 94.62 346 ALA B C 1
ATOM 6364 O O . ALA B 1 346 ? -8.953 11.75 23.172 1 94.62 346 ALA B O 1
ATOM 6365 N N . ARG B 1 347 ? -10.008 12.609 24.875 1 94.38 347 ARG B N 1
ATOM 6366 C CA . ARG B 1 347 ? -9.516 11.594 25.812 1 94.38 347 ARG B CA 1
ATOM 6367 C C . ARG B 1 347 ? -10.234 10.266 25.594 1 94.38 347 ARG B C 1
ATOM 6369 O O . ARG B 1 347 ? -9.695 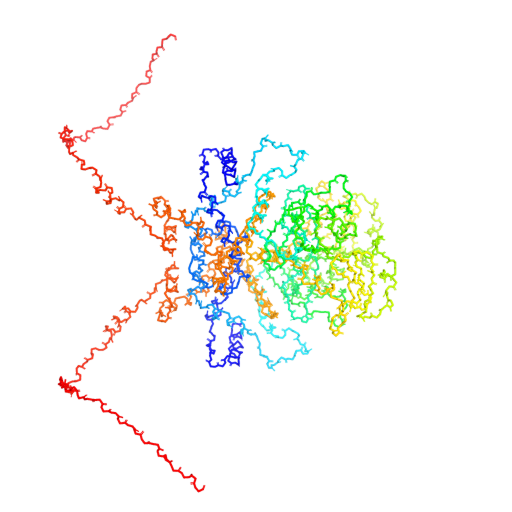9.203 25.906 1 94.38 347 ARG B O 1
ATOM 6376 N N . ARG B 1 348 ? -11.438 10.328 25.016 1 93.38 348 ARG B N 1
ATOM 6377 C CA . ARG B 1 348 ? -12.273 9.133 24.969 1 93.38 348 ARG B CA 1
ATOM 6378 C C . ARG B 1 348 ? -12.367 8.578 23.562 1 93.38 348 ARG B C 1
ATOM 6380 O O . ARG B 1 348 ? -12.797 7.441 23.359 1 93.38 348 ARG B O 1
ATOM 6387 N N . HIS B 1 349 ? -11.93 9.383 22.641 1 94.62 349 HIS B N 1
ATOM 6388 C CA . HIS B 1 349 ? -12.148 8.984 21.25 1 94.62 349 HIS B CA 1
ATOM 6389 C C . HIS B 1 349 ? -10.836 8.977 20.469 1 94.62 349 HIS B C 1
ATOM 6391 O O . HIS B 1 349 ? -9.867 9.625 20.875 1 94.62 349 HIS B O 1
ATOM 6397 N N . THR B 1 350 ? -10.906 8.195 19.406 1 94 350 THR B N 1
ATOM 6398 C CA . THR B 1 350 ? -9.742 8.094 18.531 1 94 350 THR B CA 1
ATOM 6399 C C . THR B 1 350 ? -9.93 8.945 17.281 1 94 350 THR B C 1
ATOM 6401 O O . THR B 1 350 ? -11.016 9.453 17.031 1 94 350 THR B O 1
ATOM 6404 N N . ARG B 1 351 ? -8.867 9.156 16.578 1 95.19 351 ARG B N 1
ATOM 6405 C CA . ARG B 1 351 ? -8.93 9.875 15.305 1 95.19 351 ARG B CA 1
ATOM 6406 C C . ARG B 1 351 ? -9.914 9.203 14.344 1 95.19 351 ARG B C 1
ATOM 6408 O O . ARG B 1 351 ? -10.617 9.883 13.594 1 95.19 351 ARG B O 1
ATOM 6415 N N . ARG B 1 352 ? -9.922 7.957 14.359 1 93.44 352 ARG B N 1
ATOM 6416 C CA . ARG B 1 352 ? -10.859 7.215 13.516 1 93.44 352 ARG B CA 1
ATOM 6417 C C . ARG B 1 352 ? -12.305 7.605 13.828 1 93.44 352 ARG B C 1
ATOM 6419 O O . ARG B 1 352 ? -13.117 7.773 12.914 1 93.44 352 ARG B O 1
ATOM 6426 N N . ASP B 1 353 ? -12.602 7.691 15.102 1 94.19 353 ASP B N 1
ATOM 6427 C CA . ASP B 1 353 ? -13.938 8.117 15.492 1 94.19 353 ASP B CA 1
ATOM 6428 C C . ASP B 1 353 ? -14.289 9.477 14.883 1 94.19 353 ASP B C 1
ATOM 6430 O O . ASP B 1 353 ? -15.398 9.672 14.383 1 94.19 353 ASP B O 1
ATOM 6434 N N . PHE B 1 354 ? -13.375 10.336 15 1 97.19 354 PHE B N 1
ATOM 6435 C CA . PHE B 1 354 ? -13.594 11.664 14.438 1 97.19 354 PHE B CA 1
ATOM 6436 C C . PHE B 1 354 ? -13.859 11.586 12.938 1 97.19 354 PHE B C 1
ATOM 6438 O O . PHE B 1 354 ? -14.766 12.242 12.422 1 97.19 354 PHE B O 1
ATOM 6445 N N . TYR B 1 355 ? -13.023 10.812 12.211 1 96.81 355 TYR B N 1
ATOM 6446 C CA . TYR B 1 355 ? -13.164 10.688 10.766 1 96.81 355 TYR B CA 1
ATOM 6447 C C . TYR B 1 355 ? -14.516 10.086 10.406 1 96.81 355 TYR B C 1
ATOM 6449 O O . TYR B 1 355 ? -15.148 10.492 9.422 1 96.81 355 TYR B O 1
ATOM 6457 N N . GLU B 1 356 ? -14.977 9.125 11.148 1 94.88 356 GLU B N 1
ATOM 6458 C CA . GLU B 1 356 ? -16.281 8.531 10.891 1 94.88 356 GLU B CA 1
ATOM 6459 C C . GLU B 1 356 ? -17.391 9.57 11.016 1 94.88 356 GLU B C 1
ATOM 6461 O O . GLU B 1 356 ? -18.297 9.625 10.18 1 94.88 356 GLU B O 1
ATOM 6466 N N . GLU B 1 357 ? -17.281 10.336 12.016 1 95.88 357 GLU B N 1
ATOM 6467 C CA . GLU B 1 357 ? -18.266 11.398 12.203 1 95.88 357 GLU B CA 1
ATOM 6468 C C . GLU B 1 357 ? -18.188 12.43 11.086 1 95.88 357 GLU B C 1
ATOM 6470 O O . GLU B 1 357 ? -19.203 12.922 10.609 1 95.88 357 GLU B O 1
ATOM 6475 N N . LEU B 1 358 ? -17 12.773 10.781 1 97.69 358 LEU B N 1
ATOM 6476 C CA . LEU B 1 358 ? -16.781 13.75 9.719 1 97.69 358 LEU B CA 1
ATOM 6477 C C . LEU B 1 358 ? -17.359 13.242 8.398 1 97.69 358 LEU B C 1
ATOM 6479 O O . LEU B 1 358 ? -18.031 13.992 7.68 1 97.69 358 LEU B O 1
ATOM 6483 N N . ILE B 1 359 ? -17.062 12.031 8.078 1 97.69 359 ILE B N 1
ATOM 6484 C CA . ILE B 1 359 ? -17.547 11.406 6.852 1 97.69 359 ILE B CA 1
ATOM 6485 C C . ILE B 1 359 ? -19.078 11.461 6.824 1 97.69 359 ILE B C 1
ATOM 6487 O O . ILE B 1 359 ? -19.672 11.906 5.84 1 97.69 359 ILE B O 1
ATOM 6491 N N . MET B 1 360 ? -19.672 11.062 7.871 1 96.69 360 MET B N 1
ATOM 6492 C CA . MET B 1 360 ? -21.125 11.047 7.926 1 96.69 360 MET B CA 1
ATOM 6493 C C . MET B 1 360 ? -21.703 12.453 7.785 1 96.69 360 MET B C 1
ATOM 6495 O O . MET B 1 360 ? -22.719 12.648 7.117 1 96.69 360 MET B O 1
ATOM 6499 N N . ALA B 1 361 ? -21.062 13.383 8.391 1 97.5 361 ALA B N 1
ATOM 6500 C CA . ALA B 1 361 ? -21.516 14.773 8.289 1 97.5 361 ALA B CA 1
ATOM 6501 C C . ALA B 1 361 ? -21.469 15.258 6.844 1 97.5 361 ALA B C 1
ATOM 6503 O O . ALA B 1 361 ? -22.328 16.031 6.418 1 97.5 361 ALA B O 1
ATOM 6504 N N . LEU B 1 362 ? -20.531 14.812 6.113 1 97.88 362 LEU B N 1
ATOM 6505 C CA . LEU B 1 362 ? -20.328 15.289 4.75 1 97.88 362 LEU B CA 1
ATOM 6506 C C . LEU B 1 362 ? -21.297 14.602 3.787 1 97.88 362 LEU B C 1
ATOM 6508 O O . LEU B 1 362 ? -21.719 15.203 2.793 1 97.88 362 LEU B O 1
ATOM 6512 N N . VAL B 1 363 ? -21.656 13.359 4.066 1 97.94 363 VAL B N 1
ATOM 6513 C CA . VAL B 1 363 ? -22.438 12.602 3.1 1 97.94 363 VAL B CA 1
ATOM 6514 C C . VAL B 1 363 ? -23.906 12.617 3.496 1 97.94 363 VAL B C 1
ATOM 6516 O O . VAL B 1 363 ? -24.781 12.359 2.668 1 97.94 363 VAL B O 1
ATOM 6519 N N . ARG B 1 364 ? -24.266 12.93 4.695 1 97.12 364 ARG B N 1
ATOM 6520 C CA . ARG B 1 364 ? -25.609 12.82 5.246 1 97.12 364 ARG B CA 1
ATOM 6521 C C . ARG B 1 364 ? -26.594 13.648 4.441 1 97.12 364 ARG B C 1
ATOM 6523 O O . ARG B 1 364 ? -27.672 13.164 4.082 1 97.12 364 ARG B O 1
ATOM 6530 N N . PRO B 1 365 ? -26.281 14.906 4.141 1 97.06 365 PRO B N 1
ATOM 6531 C CA . PRO B 1 365 ? -27.266 15.703 3.402 1 97.06 365 PRO B CA 1
ATOM 6532 C C . PRO B 1 365 ? -27.672 15.062 2.076 1 97.06 365 PRO B C 1
ATOM 6534 O O . PRO B 1 365 ? -28.844 15.086 1.712 1 97.06 365 PRO B O 1
ATOM 6537 N N . GLN B 1 366 ? -26.75 14.523 1.389 1 96.88 366 GLN B N 1
ATOM 6538 C CA . GLN B 1 366 ? -27.031 13.875 0.112 1 96.88 366 GLN B CA 1
ATOM 6539 C C . GLN B 1 366 ? -27.859 12.609 0.308 1 96.88 366 GLN B C 1
ATOM 6541 O O . GLN B 1 366 ? -28.766 12.328 -0.479 1 96.88 366 GLN B O 1
ATOM 6546 N N . ILE B 1 367 ? -27.516 11.836 1.268 1 96.88 367 ILE B N 1
ATOM 6547 C CA . ILE B 1 367 ? -28.25 10.609 1.549 1 96.88 367 ILE B CA 1
ATOM 6548 C C . ILE B 1 367 ? -29.688 10.945 1.935 1 96.88 367 ILE B C 1
ATOM 6550 O O . ILE B 1 367 ? -30.625 10.273 1.5 1 96.88 367 ILE B O 1
ATOM 6554 N N . GLU B 1 368 ? -29.844 11.961 2.729 1 96.25 368 GLU B N 1
ATOM 6555 C CA . GLU B 1 368 ? -31.172 12.398 3.135 1 96.25 368 GLU B CA 1
ATOM 6556 C C . GLU B 1 368 ? -32 12.844 1.93 1 96.25 368 GLU B C 1
ATOM 6558 O O . GLU B 1 368 ? -33.188 12.562 1.857 1 96.25 368 GLU B O 1
ATOM 6563 N N . LEU B 1 369 ? -31.391 13.539 1.06 1 95 369 LEU B N 1
ATOM 6564 C CA . LEU B 1 369 ? -32.062 13.977 -0.156 1 95 369 LEU B CA 1
ATOM 6565 C C . LEU B 1 369 ? -32.531 12.773 -0.972 1 95 369 LEU B C 1
ATOM 6567 O O . LEU B 1 369 ? -33.656 12.766 -1.483 1 95 369 LEU B O 1
ATOM 6571 N N . ARG B 1 370 ? -31.703 11.773 -1.077 1 94.19 370 ARG B N 1
ATOM 6572 C CA . ARG B 1 370 ? -32.062 10.57 -1.828 1 94.19 370 ARG B CA 1
ATOM 6573 C C . ARG B 1 370 ? -33.125 9.766 -1.107 1 94.19 370 ARG B C 1
ATOM 6575 O O . ARG B 1 370 ? -33.969 9.148 -1.747 1 94.19 370 ARG B O 1
ATOM 6582 N N . ALA B 1 371 ? -32.969 9.766 0.134 1 94.5 371 ALA B N 1
ATOM 6583 C CA . ALA B 1 371 ? -34 9.078 0.938 1 94.5 371 ALA B CA 1
ATOM 6584 C C . ALA B 1 371 ? -35.375 9.727 0.775 1 94.5 371 ALA B C 1
ATOM 6586 O O . ALA B 1 371 ? -36.375 9.047 0.783 1 94.5 371 ALA B O 1
ATOM 6587 N N . ALA B 1 372 ? -35.375 11 0.69 1 92.88 372 ALA B N 1
ATOM 6588 C CA . ALA B 1 372 ? -36.625 11.758 0.543 1 92.88 372 ALA B CA 1
ATOM 6589 C C . ALA B 1 372 ? -37.188 11.609 -0.865 1 92.88 372 ALA B C 1
ATOM 6591 O O . ALA B 1 372 ? -38.406 11.766 -1.074 1 92.88 372 ALA B O 1
ATOM 6592 N N . ASN B 1 373 ? -36.312 11.336 -1.828 1 90.12 373 ASN B N 1
ATOM 6593 C CA . ASN B 1 373 ? -36.719 11.18 -3.221 1 90.12 373 ASN B CA 1
ATOM 6594 C C . ASN B 1 373 ? -36.25 9.852 -3.799 1 90.12 373 ASN B C 1
ATOM 6596 O O . ASN B 1 373 ? -35.438 9.828 -4.727 1 90.12 373 ASN B O 1
ATOM 6600 N N . PRO B 1 374 ? -36.875 8.789 -3.365 1 87 374 PRO B N 1
ATOM 6601 C CA . PRO B 1 374 ? -36.344 7.48 -3.75 1 87 374 PRO B CA 1
ATOM 6602 C C . PRO B 1 374 ? -36.75 7.062 -5.156 1 87 374 PRO B C 1
ATOM 6604 O O . PRO B 1 374 ? -36.312 6.027 -5.656 1 87 374 PRO B O 1
ATOM 6607 N N . VAL B 1 375 ? -37.438 7.891 -5.809 1 83.44 375 VAL B N 1
ATOM 6608 C CA . VAL B 1 375 ? -37.938 7.52 -7.133 1 83.44 375 VAL B CA 1
ATOM 6609 C C . VAL B 1 375 ? -36.75 7.316 -8.086 1 83.44 375 VAL B C 1
ATOM 6611 O O . VAL B 1 375 ? -35.875 8.172 -8.188 1 83.44 375 VAL B O 1
ATOM 6614 N N . GLY B 1 376 ? -36.75 6.145 -8.664 1 85.62 376 GLY B N 1
ATOM 6615 C CA . GLY B 1 376 ? -35.719 5.867 -9.664 1 85.62 376 GLY B CA 1
ATOM 6616 C C . GLY B 1 376 ? -34.5 5.195 -9.086 1 85.62 376 GLY B C 1
ATOM 6617 O O . GLY B 1 376 ? -33.594 4.77 -9.828 1 85.62 376 GLY B O 1
ATOM 6618 N N . LEU B 1 377 ? -34.438 5.09 -7.715 1 89.62 377 LEU B N 1
ATOM 6619 C CA . LEU B 1 377 ? -33.281 4.449 -7.09 1 89.62 377 LEU B CA 1
ATOM 6620 C C . LEU B 1 377 ? -33.438 2.932 -7.133 1 89.62 377 LEU B C 1
ATOM 6622 O O . LEU B 1 377 ? -34.531 2.393 -6.957 1 89.62 377 LEU B O 1
ATOM 6626 N N . HIS B 1 378 ? -32.344 2.314 -7.398 1 88.44 378 HIS B N 1
ATOM 6627 C CA . HIS B 1 378 ? -32.312 0.856 -7.391 1 88.44 378 HIS B CA 1
ATOM 6628 C C . HIS B 1 378 ? -32.594 0.304 -6 1 88.44 378 HIS B C 1
ATOM 6630 O O . HIS B 1 378 ? -32.312 0.954 -4.996 1 88.44 378 HIS B O 1
ATOM 6636 N N . THR B 1 379 ? -33.031 -0.894 -5.91 1 86.75 379 THR B N 1
ATOM 6637 C CA . THR B 1 379 ? -33.438 -1.542 -4.668 1 86.75 379 THR B CA 1
ATOM 6638 C C . THR B 1 379 ? -32.25 -1.645 -3.703 1 86.75 379 THR B C 1
ATOM 6640 O O . THR B 1 379 ? -32.406 -1.469 -2.494 1 86.75 379 THR B O 1
ATOM 6643 N N . HIS B 1 380 ? -31.156 -1.907 -4.203 1 86.75 380 HIS B N 1
ATOM 6644 C CA . HIS B 1 380 ? -29.969 -2.051 -3.361 1 86.75 380 HIS B CA 1
ATOM 6645 C C . HIS B 1 380 ? -29.578 -0.722 -2.719 1 86.75 380 HIS B C 1
ATOM 6647 O O . HIS B 1 380 ? -29.094 -0.693 -1.588 1 86.75 380 HIS B O 1
ATOM 6653 N N . THR B 1 381 ? -29.844 0.31 -3.486 1 91.56 381 THR B N 1
ATOM 6654 C CA . THR B 1 381 ? -29.562 1.641 -2.963 1 91.56 381 THR B CA 1
ATOM 6655 C C . THR B 1 381 ? -30.531 1.998 -1.839 1 91.56 381 THR B C 1
ATOM 6657 O O . THR B 1 381 ? -30.109 2.52 -0.8 1 91.56 381 THR B O 1
ATOM 6660 N N . VAL B 1 382 ? -31.75 1.701 -2.078 1 91.56 382 VAL B N 1
ATOM 6661 C CA . VAL B 1 382 ? -32.781 1.961 -1.072 1 91.56 382 VAL B CA 1
ATOM 6662 C C . VAL B 1 382 ? -32.469 1.156 0.191 1 91.56 382 VAL B C 1
ATOM 6664 O O . VAL B 1 382 ? -32.562 1.679 1.305 1 91.56 382 VAL B O 1
ATOM 6667 N N . SER B 1 383 ? -32.125 -0.074 -0.072 1 87.69 383 SER B N 1
ATOM 6668 C CA . SER B 1 383 ? -31.75 -0.929 1.053 1 87.69 383 SER B CA 1
ATOM 6669 C C . SER B 1 383 ? -30.562 -0.362 1.817 1 87.69 383 SER B C 1
ATOM 6671 O O . SER B 1 383 ? -30.531 -0.389 3.049 1 87.69 383 SER B O 1
ATOM 6673 N N . ALA B 1 384 ? -29.625 0.106 1.112 1 91 384 ALA B N 1
ATOM 6674 C CA . ALA B 1 384 ? -28.422 0.672 1.732 1 91 384 ALA B CA 1
ATOM 6675 C C . ALA B 1 384 ? -28.781 1.891 2.582 1 91 384 ALA B C 1
ATOM 6677 O O . ALA B 1 384 ? -28.25 2.057 3.686 1 91 384 ALA B O 1
ATOM 6678 N N . ILE B 1 385 ? -29.609 2.744 2.086 1 92.94 385 ILE B N 1
ATOM 6679 C CA . ILE B 1 385 ? -30.062 3.926 2.814 1 92.94 385 ILE B CA 1
ATOM 6680 C C . ILE B 1 385 ? -30.75 3.502 4.109 1 92.94 385 ILE B C 1
ATOM 6682 O O . ILE B 1 385 ? -30.484 4.074 5.172 1 92.94 385 ILE B O 1
ATOM 6686 N N . GLY B 1 386 ? -31.531 2.48 4.016 1 87.75 386 GLY B N 1
ATOM 6687 C CA . GLY B 1 386 ? -32.188 1.957 5.195 1 87.75 386 GLY B CA 1
ATOM 6688 C C . GLY B 1 386 ? -31.25 1.356 6.211 1 87.75 386 GLY B C 1
ATOM 6689 O O . GLY B 1 386 ? -31.406 1.554 7.414 1 87.75 386 GLY B O 1
ATOM 6690 N N . ILE B 1 387 ? -30.328 0.635 5.715 1 86.12 387 ILE B N 1
ATOM 6691 C CA . ILE B 1 387 ? -29.344 -0.014 6.578 1 86.12 387 ILE B CA 1
ATOM 6692 C C . ILE B 1 387 ? -28.578 1.04 7.379 1 86.12 387 ILE B C 1
ATOM 6694 O O . ILE B 1 387 ? -28.219 0.81 8.531 1 86.12 387 ILE B O 1
ATOM 6698 N N . LEU B 1 388 ? -28.422 2.227 6.809 1 90 388 LEU B N 1
ATOM 6699 C CA . LEU B 1 388 ? -27.703 3.305 7.465 1 90 388 LEU B CA 1
ATOM 6700 C C . LEU B 1 388 ? -28.594 4.047 8.453 1 90 388 LEU B C 1
ATOM 6702 O O . LEU B 1 388 ? -28.141 4.969 9.133 1 90 388 LEU B O 1
ATOM 6706 N N . GLY B 1 389 ? -29.812 3.711 8.445 1 87.38 389 GLY B N 1
ATOM 6707 C CA . GLY B 1 389 ? -30.703 4.262 9.453 1 87.38 389 GLY B CA 1
ATOM 6708 C C . GLY B 1 389 ? -31.547 5.422 8.945 1 87.38 389 GLY B C 1
ATOM 6709 O O . GLY B 1 389 ? -32.156 6.145 9.734 1 87.38 389 GLY B O 1
ATOM 6710 N N . PHE B 1 390 ? -31.438 5.629 7.672 1 92.38 390 PHE B N 1
ATOM 6711 C CA . PHE B 1 390 ? -32.219 6.727 7.113 1 92.38 390 PHE B CA 1
ATOM 6712 C C . PHE B 1 390 ? -33.625 6.25 6.723 1 92.38 390 PHE B C 1
ATOM 6714 O O . PHE B 1 390 ? -33.781 5.113 6.277 1 92.38 390 PHE B O 1
ATOM 6721 N N . ASN B 1 391 ? -34.562 7.098 6.844 1 88.56 391 ASN B N 1
ATOM 6722 C CA . ASN B 1 391 ? -35.938 6.77 6.496 1 88.56 391 ASN B CA 1
ATOM 6723 C C . ASN B 1 391 ? -36.25 7.082 5.031 1 88.56 391 ASN B C 1
ATOM 6725 O O . ASN B 1 391 ? -36.156 8.234 4.609 1 88.56 391 ASN B O 1
ATOM 6729 N N . VAL B 1 392 ? -36.5 5.996 4.402 1 87.56 392 VAL B N 1
ATOM 6730 C CA . VAL B 1 392 ? -36.844 6.18 2.99 1 87.56 392 VAL B CA 1
ATOM 6731 C C . VAL B 1 392 ? -38.344 6.422 2.828 1 87.56 392 VAL B C 1
ATOM 6733 O O . VAL B 1 392 ? -39.156 5.676 3.369 1 87.56 392 VAL B O 1
ATOM 6736 N N . VAL B 1 393 ? -38.75 7.543 2.24 1 76.75 393 VAL B N 1
ATOM 6737 C CA . VAL B 1 393 ? -40.156 7.867 2.021 1 76.75 393 VAL B CA 1
ATOM 6738 C C . VAL B 1 393 ? -40.75 6.945 0.954 1 76.75 393 VAL B C 1
ATOM 6740 O O . VAL B 1 393 ? -40.219 6.863 -0.158 1 76.75 393 VAL B O 1
ATOM 6743 N N . ARG B 1 394 ? -41.438 5.918 1.22 1 61.59 394 ARG B N 1
ATOM 6744 C CA . ARG B 1 394 ? -42.031 4.961 0.289 1 61.59 394 ARG B CA 1
ATOM 6745 C C . ARG B 1 394 ? -43.125 5.621 -0.547 1 61.59 394 ARG B C 1
ATOM 6747 O O . ARG B 1 394 ? -43.781 6.559 -0.091 1 61.59 394 ARG B O 1
ATOM 6754 N N . GLN B 1 395 ? -43.156 5.324 -1.87 1 53.03 395 GLN B N 1
ATOM 6755 C CA . GLN B 1 395 ? -44.125 5.793 -2.854 1 53.03 395 GLN B CA 1
ATOM 6756 C C . GLN B 1 395 ? -45.562 5.758 -2.289 1 53.03 395 GLN B C 1
ATOM 6758 O O . GLN B 1 395 ? -46.344 6.648 -2.57 1 53.03 395 GLN B O 1
ATOM 6763 N N . ARG B 1 396 ? -46 4.629 -1.715 1 47.47 396 ARG B N 1
ATOM 6764 C CA . ARG B 1 396 ? -47.438 4.594 -1.356 1 47.47 396 ARG B CA 1
ATOM 6765 C C . ARG B 1 396 ? -47.781 5.742 -0.421 1 47.47 396 ARG B C 1
ATOM 6767 O O . ARG B 1 396 ? -48.875 6.293 -0.494 1 47.47 396 ARG B O 1
ATOM 6774 N N . GLU B 1 397 ? -46.938 6.07 0.375 1 45.53 397 GLU B N 1
ATOM 6775 C CA . GLU B 1 397 ? -47.25 7.211 1.236 1 45.53 397 GLU B CA 1
ATOM 6776 C C . GLU B 1 397 ? -47.188 8.523 0.456 1 45.53 397 GLU B C 1
ATOM 6778 O O . GLU B 1 397 ? -47.938 9.453 0.738 1 45.53 397 GLU B O 1
ATOM 6783 N N . LEU B 1 398 ? -46.312 8.57 -0.448 1 43.75 398 LEU B N 1
ATOM 6784 C CA . LEU B 1 398 ? -46.344 9.711 -1.359 1 43.75 398 LEU B CA 1
ATOM 6785 C C . LEU B 1 398 ? -47.594 9.711 -2.207 1 43.75 398 LEU B C 1
ATOM 6787 O O . LEU B 1 398 ? -48.188 10.766 -2.434 1 43.75 398 LEU B O 1
ATOM 6791 N N . GLU B 1 399 ? -47.969 8.555 -2.754 1 44.38 399 GLU B N 1
ATOM 6792 C CA . GLU B 1 399 ? -49.25 8.414 -3.436 1 44.38 399 GLU B CA 1
ATOM 6793 C C . GLU B 1 399 ? -50.406 8.688 -2.486 1 44.38 399 GLU B C 1
ATOM 6795 O O . GLU B 1 399 ? -51.406 9.258 -2.887 1 44.38 399 GLU B O 1
ATOM 6800 N N . ARG B 1 400 ? -50.344 8.25 -1.274 1 43.47 400 ARG B N 1
ATOM 6801 C CA . ARG B 1 400 ? -51.375 8.625 -0.317 1 43.47 400 ARG B CA 1
ATOM 6802 C C . ARG B 1 400 ? -51.375 10.133 -0.058 1 43.47 400 ARG B C 1
ATOM 6804 O O . ARG B 1 400 ? -52.438 10.75 0.079 1 43.47 400 ARG B O 1
ATOM 6811 N N . GLN B 1 401 ? -50.219 10.703 0.048 1 41.81 401 GLN B N 1
ATOM 6812 C CA . GLN B 1 401 ? -50.188 12.156 0.189 1 41.81 401 GLN B CA 1
ATOM 6813 C C . GLN B 1 401 ? -50.656 12.844 -1.093 1 41.81 401 GLN B C 1
ATOM 6815 O O . GLN B 1 401 ? -51.312 13.875 -1.041 1 41.81 401 GLN B O 1
ATOM 6820 N N . HIS B 1 402 ? -50.156 12.312 -2.195 1 43.06 402 HIS B N 1
ATOM 6821 C CA . HIS B 1 402 ? -50.688 12.852 -3.441 1 43.06 402 HIS B CA 1
ATOM 6822 C C . HIS B 1 402 ? -52.156 12.539 -3.576 1 43.06 402 HIS B C 1
ATOM 6824 O O . HIS B 1 402 ? -52.938 13.359 -4.094 1 43.06 402 HIS B O 1
ATOM 6830 N N . HIS B 1 403 ? -52.531 11.336 -3.229 1 42 403 HIS B N 1
ATOM 6831 C CA . HIS B 1 403 ? -53.969 11.062 -3.264 1 42 403 HIS B CA 1
ATOM 6832 C C . HIS B 1 403 ? -54.719 11.938 -2.262 1 42 403 HIS B C 1
ATOM 6834 O O . HIS B 1 403 ? -55.875 12.258 -2.463 1 42 403 HIS B O 1
ATOM 6840 N N . LEU B 1 404 ? -54.156 12.195 -1.054 1 41.25 404 LEU B N 1
ATOM 6841 C CA . LEU B 1 404 ? -54.844 13.094 -0.136 1 41.25 404 LEU B CA 1
ATOM 6842 C C . LEU B 1 404 ? -54.844 14.516 -0.675 1 41.25 404 LEU B C 1
ATOM 6844 O O . LEU B 1 404 ? -55.812 15.266 -0.438 1 41.25 404 LEU B O 1
ATOM 6848 N N . ASN B 1 405 ? -53.688 14.969 -1.162 1 36.5 405 ASN B N 1
ATOM 6849 C CA . ASN B 1 405 ? -53.719 16.328 -1.693 1 36.5 405 ASN B CA 1
ATOM 6850 C C . ASN B 1 405 ? -54.156 16.344 -3.158 1 36.5 405 ASN B C 1
ATOM 6852 O O . ASN B 1 405 ? -53.906 17.328 -3.869 1 36.5 405 ASN B O 1
ATOM 6856 N N . ALA B 1 406 ? -54.375 15.086 -3.684 1 35.16 406 ALA B N 1
ATOM 6857 C CA . ALA B 1 406 ? -54.938 15.164 -5.031 1 35.16 406 ALA B CA 1
ATOM 6858 C C . ALA B 1 406 ? -56.188 16.031 -5.062 1 35.16 406 ALA B C 1
ATOM 6860 O O . ALA B 1 406 ? -57.094 15.867 -4.227 1 35.16 406 ALA B O 1
ATOM 6861 N N . PRO B 1 407 ? -56.094 17.203 -5.52 1 33.66 407 PRO B N 1
ATOM 6862 C CA . PRO B 1 407 ? -57.406 17.891 -5.59 1 33.66 407 PRO B CA 1
ATOM 6863 C C . PRO B 1 407 ? -58.531 16.969 -5.984 1 33.66 407 PRO B C 1
ATOM 6865 O O . PRO B 1 407 ? -58.312 15.945 -6.648 1 33.66 407 PRO B O 1
ATOM 6868 N N . LEU B 1 408 ? -59.594 16.766 -5.227 1 33.47 408 LEU B N 1
ATOM 6869 C CA . LEU B 1 408 ? -60.844 16.172 -5.68 1 33.47 408 LEU B CA 1
ATOM 6870 C C . LEU B 1 408 ? -61.094 16.469 -7.156 1 33.47 408 LEU B C 1
ATOM 6872 O O . LEU B 1 408 ? -61.188 17.641 -7.551 1 33.47 408 LEU B O 1
ATOM 6876 N N . ARG B 1 409 ? -60.5 15.734 -8.039 1 30.52 409 ARG B N 1
ATOM 6877 C CA . ARG B 1 409 ? -61 15.875 -9.406 1 30.52 409 ARG B CA 1
ATOM 6878 C C . ARG B 1 409 ? -62.5 15.969 -9.438 1 30.52 409 ARG B C 1
ATOM 6880 O O . ARG B 1 409 ? -63.219 15.023 -9.07 1 30.52 409 ARG B O 1
ATOM 6887 N N . ARG B 1 410 ? -63.062 17.094 -9.109 1 30.06 410 ARG B N 1
ATOM 6888 C CA . ARG B 1 410 ? -64.438 17.422 -9.453 1 30.06 410 ARG B CA 1
ATOM 6889 C C . ARG B 1 410 ? -64.812 16.891 -10.836 1 30.06 410 ARG B C 1
ATOM 6891 O O . ARG B 1 410 ? -63.969 16.938 -11.758 1 30.06 410 ARG B O 1
ATOM 6898 N N . ASP B 1 411 ? -65.75 15.898 -10.938 1 28.94 411 ASP B N 1
ATOM 6899 C CA . ASP B 1 411 ? -66.375 15.398 -12.141 1 28.94 411 ASP B CA 1
ATOM 6900 C C . ASP B 1 411 ? -66.625 16.516 -13.164 1 28.94 411 ASP B C 1
ATOM 6902 O O . ASP B 1 411 ? -67.125 17.578 -12.828 1 28.94 411 ASP B O 1
ATOM 6906 N N . CYS B 1 412 ? -65.625 16.828 -13.961 1 30.34 412 CYS B N 1
ATOM 6907 C CA . CYS B 1 412 ? -66.125 17.734 -15.016 1 30.34 412 CYS B CA 1
ATOM 6908 C C . CYS B 1 412 ? -67.438 17.266 -15.602 1 30.34 412 CYS B C 1
ATOM 6910 O O . CYS B 1 412 ? -67.562 16.125 -16.047 1 30.34 412 CYS B O 1
ATOM 6912 N N . TYR B 1 413 ? -68.562 17.656 -14.992 1 30.47 413 TYR B N 1
ATOM 6913 C CA . TYR B 1 413 ? -69.938 17.469 -15.453 1 30.47 413 TYR B CA 1
ATOM 6914 C C . TYR B 1 413 ? -70 17.453 -16.984 1 30.47 413 TYR B C 1
ATOM 6916 O O . TYR B 1 413 ? -71.062 17.125 -17.562 1 30.47 413 TYR B O 1
ATOM 6924 N N . LEU B 1 414 ? -69.188 18.328 -17.656 1 27.75 414 LEU B N 1
ATOM 6925 C CA . LEU B 1 414 ? -69.5 18.547 -19.062 1 27.75 414 LEU B CA 1
ATOM 6926 C C . LEU B 1 414 ? -69.125 17.344 -19.906 1 27.75 414 LEU B C 1
ATOM 6928 O O . LEU B 1 414 ? -69.375 17.312 -21.109 1 27.75 414 LEU B O 1
ATOM 6932 N N . CYS B 1 415 ? -68 16.688 -19.484 1 29.3 415 CYS B N 1
ATOM 6933 C CA . CYS B 1 415 ? -67.562 15.844 -20.609 1 29.3 415 CYS B CA 1
ATOM 6934 C C . CYS B 1 415 ? -68.375 14.57 -20.688 1 29.3 415 CYS B C 1
ATOM 6936 O O . CYS B 1 415 ? -68.562 13.859 -19.688 1 29.3 415 CYS B O 1
ATOM 6938 N N . PRO B 1 416 ? -69.25 14.547 -21.625 1 26.66 416 PRO B N 1
ATOM 6939 C CA . PRO B 1 416 ? -70.312 13.531 -21.812 1 26.66 416 PRO B CA 1
ATOM 6940 C C . PRO B 1 416 ? -69.75 12.109 -21.672 1 26.66 416 PRO B C 1
ATOM 6942 O O . PRO B 1 416 ? -68.562 11.875 -21.828 1 26.66 416 PRO B O 1
ATOM 6945 N N . SER B 1 417 ? -70.438 11.227 -20.906 1 27.89 417 SER B N 1
ATOM 6946 C CA . SER B 1 417 ? -70.375 9.781 -20.734 1 27.89 417 SER B CA 1
ATOM 6947 C C . SER B 1 417 ? -70.125 9.078 -22.062 1 27.89 417 SER B C 1
ATOM 6949 O O . SER B 1 417 ? -70.938 9.086 -22.953 1 27.89 417 SER B O 1
ATOM 6951 N N . ARG B 1 418 ? -68.875 9.234 -22.672 1 26.52 418 ARG B N 1
ATOM 6952 C CA . ARG B 1 418 ? -68.75 8.586 -23.969 1 26.52 418 ARG B CA 1
ATOM 6953 C C . ARG B 1 418 ? -69.25 7.156 -23.922 1 26.52 418 ARG B C 1
ATOM 6955 O O . ARG B 1 418 ? -68.875 6.375 -23.047 1 26.52 418 ARG B O 1
ATOM 6962 N N . SER B 1 419 ? -70.312 6.969 -24.484 1 24.2 419 SER B N 1
ATOM 6963 C CA . SER B 1 419 ? -71.062 5.773 -24.875 1 24.2 419 SER B CA 1
ATOM 6964 C C . SER B 1 419 ? -70.125 4.707 -25.438 1 24.2 419 SER B C 1
ATOM 6966 O O . SER B 1 419 ? -69.062 5.02 -25.922 1 24.2 419 SER B O 1
ATOM 6968 N N . GLN B 1 420 ? -70.438 3.398 -25.219 1 24.38 420 GLN B N 1
ATOM 6969 C CA . GLN B 1 420 ? -69.938 2.043 -25.5 1 24.38 420 GLN B CA 1
ATOM 6970 C C . GLN B 1 420 ? -69.688 1.83 -26.984 1 24.38 420 GLN B C 1
ATOM 6972 O O . GLN B 1 420 ? -69.625 0.692 -27.453 1 24.38 420 GLN B O 1
ATOM 6977 N N . GLY B 1 421 ? -69.75 2.992 -27.875 1 21.12 421 GLY B N 1
ATOM 6978 C CA . GLY B 1 421 ? -70.125 2.592 -29.234 1 21.12 421 GLY B CA 1
ATOM 6979 C C . GLY B 1 421 ? -69.125 1.543 -29.797 1 21.12 421 GLY B C 1
ATOM 6980 O O . GLY B 1 421 ? -68.125 1.283 -29.219 1 21.12 421 GLY B O 1
ATOM 6981 N N . ASP B 1 422 ? -69.312 1.222 -31.156 1 21.64 422 ASP B N 1
ATOM 6982 C CA . ASP B 1 422 ? -69.188 0.295 -32.281 1 21.64 422 ASP B CA 1
ATOM 6983 C C . ASP B 1 422 ? -67.75 0.16 -32.781 1 21.64 422 ASP B C 1
ATOM 6985 O O . ASP B 1 422 ? -67.062 1.148 -32.844 1 21.64 422 ASP B O 1
ATOM 6989 N N . HIS B 1 423 ? -67.188 -1.082 -32.75 1 21.73 423 HIS B N 1
ATOM 6990 C CA . HIS B 1 423 ? -66 -1.719 -33.188 1 21.73 423 HIS B CA 1
ATOM 6991 C C . HIS B 1 423 ? -65.75 -1.494 -34.688 1 21.73 423 HIS B C 1
ATOM 6993 O O . HIS B 1 423 ? -64.938 -2.16 -35.281 1 21.73 423 HIS B O 1
ATOM 6999 N N . ALA B 1 424 ? -66.312 -0.46 -35.344 1 21.16 424 ALA B N 1
ATOM 7000 C CA . ALA B 1 424 ? -66.25 -0.632 -36.812 1 21.16 424 ALA B CA 1
ATOM 7001 C C . ALA B 1 424 ? -64.875 -0.918 -37.281 1 21.16 424 ALA B C 1
ATOM 7003 O O . ALA B 1 424 ? -63.875 -0.573 -36.594 1 21.16 424 ALA B O 1
ATOM 7004 N N . PRO B 1 425 ? -64.75 -0.981 -38.719 1 20.25 425 PRO B N 1
ATOM 7005 C CA . PRO B 1 425 ? -64.062 -1.662 -39.844 1 20.25 425 PRO B CA 1
ATOM 7006 C C . PRO B 1 425 ? -62.656 -1.148 -40.094 1 20.25 425 PRO B C 1
ATOM 7008 O O . PRO B 1 425 ? -62.344 -0.024 -39.719 1 20.25 425 PRO B O 1
ATOM 7011 N N . ARG B 1 426 ? -61.75 -2.027 -40.625 1 22.09 426 ARG B N 1
ATOM 7012 C CA . ARG B 1 426 ? -60.344 -2.17 -41 1 22.09 426 ARG B CA 1
ATOM 7013 C C . ARG B 1 426 ? -59.969 -1.175 -42.094 1 22.09 426 ARG B C 1
ATOM 7015 O O . ARG B 1 426 ? -58.844 -1.187 -42.625 1 22.09 426 ARG B O 1
ATOM 7022 N N . THR B 1 427 ? -60.844 -0.175 -42.531 1 18.72 427 THR B N 1
ATOM 7023 C CA . THR B 1 427 ? -60.562 0.166 -43.906 1 18.72 427 THR B CA 1
ATOM 7024 C C . THR B 1 427 ? -59.125 0.666 -44.062 1 18.72 427 THR B C 1
ATOM 7026 O O . THR B 1 427 ? -58.594 1.34 -43.156 1 18.72 427 THR B O 1
ATOM 7029 N N . ASP B 1 428 ? -58.406 0.181 -45.188 1 20.91 428 ASP B N 1
ATOM 7030 C CA . ASP B 1 428 ? -57.156 0.094 -45.969 1 20.91 428 ASP B CA 1
ATOM 7031 C C . ASP B 1 428 ? -56.719 1.47 -46.469 1 20.91 428 ASP B C 1
ATOM 7033 O O . ASP B 1 428 ? -55.719 1.597 -47.156 1 20.91 428 ASP B O 1
ATOM 7037 N N . PHE B 1 429 ? -57.469 2.592 -46.25 1 18.3 429 PHE B N 1
ATOM 7038 C CA . PHE B 1 429 ? -57.344 3.576 -47.312 1 18.3 429 PHE B CA 1
ATOM 7039 C C . PHE B 1 429 ? -55.906 4.062 -47.438 1 18.3 429 PHE B C 1
ATOM 7041 O O . PHE B 1 429 ? -55.25 4.27 -46.406 1 18.3 429 PHE B O 1
ATOM 7048 N N . SER B 1 430 ? -55.438 4.035 -48.75 1 21.64 430 SER B N 1
ATOM 7049 C CA . SER B 1 430 ? -54.312 4.32 -49.625 1 21.64 430 SER B CA 1
ATOM 7050 C C . SER B 1 430 ? -54 5.809 -49.656 1 21.64 430 SER B C 1
ATOM 7052 O O . SER B 1 430 ? -53.188 6.262 -50.469 1 21.64 430 SER B O 1
ATOM 7054 N N . PRO B 1 431 ? -54.25 6.582 -48.688 1 19.05 431 PRO B N 1
ATOM 7055 C CA . PRO B 1 431 ? -54.344 7.941 -49.219 1 19.05 431 PRO B CA 1
ATOM 7056 C C . PRO B 1 431 ? -53.125 8.305 -50.094 1 19.05 431 PRO B C 1
ATOM 7058 O O . PRO B 1 431 ? -52.031 7.82 -49.844 1 19.05 431 PRO B O 1
ATOM 7061 N N . THR B 1 432 ? -53.469 8.898 -51.312 1 19.72 432 THR B N 1
ATOM 7062 C CA . THR B 1 432 ? -52.875 9.469 -52.5 1 19.72 432 THR B CA 1
ATOM 7063 C C . THR B 1 432 ? -51.875 10.578 -52.156 1 19.72 432 THR B C 1
ATOM 7065 O O . THR B 1 432 ? -52.125 11.352 -51.25 1 19.72 432 THR B O 1
ATOM 7068 N N . TYR B 1 433 ? -50.688 10.375 -52.688 1 19.55 433 TYR B N 1
ATOM 7069 C CA . TYR B 1 433 ? -49.438 11.141 -52.844 1 19.55 433 TYR B CA 1
ATOM 7070 C C . TYR B 1 433 ? -49.688 12.422 -53.625 1 19.55 433 TYR B C 1
ATOM 7072 O O . TYR B 1 433 ? -49.188 12.594 -54.75 1 19.55 433 TYR B O 1
ATOM 7080 N N . ASN B 1 434 ? -50.875 13.023 -53.625 1 17.22 434 ASN B N 1
ATOM 7081 C CA . ASN B 1 434 ? -51.031 14.039 -54.656 1 17.22 434 ASN B CA 1
ATOM 7082 C C . ASN B 1 434 ? -49.844 15 -54.688 1 17.22 434 ASN B C 1
ATOM 7084 O O . ASN B 1 434 ? -49.062 15.078 -53.75 1 17.22 434 ASN B O 1
ATOM 7088 N N . THR B 1 435 ? -50.219 16.266 -55.219 1 19.28 435 THR B N 1
ATOM 7089 C CA . THR B 1 435 ? -50.188 17.141 -56.375 1 19.28 435 THR B CA 1
ATOM 7090 C C . THR B 1 435 ? -49.156 18.25 -56.188 1 19.28 435 THR B C 1
ATOM 7092 O O . THR B 1 435 ? -48.344 18.516 -57.094 1 19.28 435 THR B O 1
ATOM 7095 N N . TRP B 1 436 ? -49.625 19.453 -55.594 1 17.55 436 TRP B N 1
ATOM 7096 C CA . TRP B 1 436 ? -49.688 20.797 -56.156 1 17.55 436 TRP B CA 1
ATOM 7097 C C . TRP B 1 436 ? -48.375 21.516 -56.062 1 17.55 436 TRP B C 1
ATOM 7099 O O . TRP B 1 436 ? -47.5 21.109 -55.281 1 17.55 436 TRP B O 1
ATOM 7109 N N . LYS B 1 437 ? -48.469 22.812 -55.594 1 17.03 437 LYS B N 1
ATOM 7110 C CA . LYS B 1 437 ? -48.375 24.062 -56.344 1 17.03 437 LYS B CA 1
ATOM 7111 C C . LYS B 1 437 ? -46.906 24.438 -56.594 1 17.03 437 LYS B C 1
ATOM 7113 O O . LYS B 1 437 ? -46.031 23.906 -55.938 1 17.03 437 LYS B O 1
ATOM 7118 N N . PRO B 1 438 ? -46.969 25.844 -56.438 1 20.3 438 PRO B N 1
ATOM 7119 C CA . PRO B 1 438 ? -47.062 27.109 -57.188 1 20.3 438 PRO B CA 1
ATOM 7120 C C . PRO B 1 438 ? -45.719 27.828 -57.312 1 20.3 438 PRO B C 1
ATOM 7122 O O . PRO B 1 438 ? -45.312 28.203 -58.406 1 20.3 438 PRO B O 1
ATOM 7125 N N . SER B 1 439 ? -45.375 29.062 -56.531 1 23.67 439 SER B N 1
ATOM 7126 C CA . SER B 1 439 ? -44.531 30.109 -57.156 1 23.67 439 SER B CA 1
ATOM 7127 C C . SER B 1 439 ? -43.062 29.688 -57.188 1 23.67 439 SER B C 1
ATOM 7129 O O . SER B 1 439 ? -42.594 29.016 -56.25 1 23.67 439 SER B O 1
#

pLDDT: mean 84.66, std 20.69, range [16.88, 98.5]

Solvent-accessible surface area (backbone atoms only — not comparable to full-atom values): 48472 Å² total; per-residue (Å²): 103,67,63,53,31,41,52,30,16,38,52,45,29,37,68,76,50,39,87,75,43,71,80,65,47,70,62,54,52,39,26,49,52,18,50,36,46,48,28,3,65,54,42,30,32,83,54,52,58,70,61,52,58,30,76,69,72,73,37,41,39,57,54,45,28,47,47,55,51,66,56,53,50,47,50,65,71,34,59,33,48,38,63,77,85,70,58,55,57,92,78,35,88,55,53,62,40,41,66,48,47,51,51,50,32,51,52,35,47,68,77,57,80,76,62,61,43,34,10,43,43,77,44,75,45,72,51,74,58,77,52,97,37,63,40,80,40,80,90,42,92,71,30,34,13,45,42,30,41,38,32,18,19,42,87,76,39,40,55,43,29,59,50,75,53,75,60,86,54,90,87,56,54,75,78,57,41,29,37,49,51,51,50,62,60,40,56,88,52,55,63,66,67,32,33,35,24,37,46,50,77,41,43,43,73,67,48,38,54,54,34,43,75,39,33,27,31,29,39,24,30,40,58,60,86,39,84,88,41,61,67,83,67,17,59,87,63,39,55,77,50,58,58,43,38,72,47,79,44,77,56,91,65,34,24,36,36,36,34,17,81,42,79,76,38,72,48,38,36,40,22,47,74,51,89,73,87,56,57,45,75,95,59,43,42,40,46,69,57,56,51,46,68,72,36,57,51,13,47,62,48,37,51,51,59,37,59,68,42,31,41,56,56,92,55,61,50,57,63,58,54,53,50,31,50,49,52,34,51,48,53,51,38,50,49,50,53,47,33,72,76,32,55,73,54,45,75,77,47,52,72,65,56,52,50,54,51,50,27,47,64,33,25,43,65,48,29,51,53,42,23,66,51,43,78,90,58,53,68,68,31,54,48,22,33,43,74,67,69,45,74,62,56,53,62,67,58,50,47,45,48,44,57,66,66,35,68,76,77,68,74,65,83,76,66,69,82,79,71,88,78,84,83,82,81,77,86,75,85,73,84,86,84,64,91,88,79,81,132,103,67,62,51,31,40,54,29,16,39,53,45,29,37,70,76,49,40,86,74,42,70,81,65,48,72,63,55,53,39,26,50,52,16,51,36,46,46,29,2,66,54,43,30,31,84,54,52,58,71,62,51,59,30,76,69,72,73,38,42,39,58,53,46,29,48,48,56,53,67,57,53,50,48,49,66,70,33,60,31,49,39,62,76,85,72,61,56,56,93,78,36,89,54,54,62,38,41,67,49,46,51,51,49,32,50,51,34,47,67,80,54,79,75,62,63,43,35,11,44,46,75,43,75,45,71,52,75,57,77,53,98,39,62,40,81,40,81,88,44,91,71,31,35,14,44,40,31,41,38,29,18,19,43,85,78,38,38,54,44,28,60,50,75,51,75,59,86,53,90,87,57,54,76,80,57,43,30,39,48,50,51,51,62,58,40,54,89,51,56,64,66,65,32,34,35,24,38,47,49,77,41,42,44,73,67,48,37,54,55,35,45,75,38,32,27,31,30,39,22,31,40,57,59,86,38,84,88,41,60,68,82,66,17,58,86,64,39,56,77,50,58,57,44,38,72,49,80,45,78,57,91,64,34,23,39,37,37,35,18,80,43,78,77,39,72,48,39,36,40,23,47,74,51,90,73,87,54,59,44,75,94,58,43,43,39,46,69,55,55,51,45,68,71,34,57,52,14,47,60,48,35,50,51,57,36,59,67,41,31,41,58,56,90,57,63,50,58,65,58,53,52,49,32,52,49,52,35,51,49,52,50,38,49,50,50,52,47,34,73,76,32,56,71,55,44,75,76,47,52,72,66,56,51,50,54,52,50,28,47,64,34,26,43,66,48,29,51,52,40,23,66,50,43,78,90,58,53,68,68,31,53,48,22,33,43,73,66,68,45,74,62,54,54,61,67,59,49,47,47,48,42,58,67,65,36,70,77,77,67,74,67,81,74,65,70,80,79,68,89,76,81,85,75,80,82,81,77,82,69,82,78,84,81,84,81,89,79,138

Secondary structure (DSSP, 8-state):
-HHHHHHHHHHHHHHHHGGGPPPP-HHHHHHHHHHHHHHHHTT-TTS-HHHHT--STT--HHHHHH--HHHHHHHHHH---S-GGG--TTT-TTGGGHHHHHHHHHHHHHS----SEEEEEEEEEE--S--TT-EE-TTSTT-EEEEEEEEE-TTT--EEEEEE-----TT--HHHHHHHHHHHHHGGGTTS--EEEE-TTT--HHHHHHHHHTT-EEEEE--TTSTTS-GGGSHHHHTTSPTT-EEEEEETTEEEEEEEEETTEEEEEEESS--S--EETTTTEEHHHHHHHHHTTHHHHHHHHHHHT------S-HHHHHHHHHHHHHHHHHHHHHHHH-HHHHHH--HHHHHHHHHHHHHHHHHHHHHH--TT--HHHHHHHHHTT-----HHHHHHHHHHSS------TTS------------------------/-HHHHHHHHHHHHHHHHGGGPPPP-HHHHHHHHHHHHHHHHTT-TTS-HHHHT--STT--HHHHHH--HHHHHHHHHH---S-GGG--TTT-TTGGGHHHHHHHHHHHHHS----SEEEEEEEEEE--S--TT-EE-TTSTT-EEEEEEEEE-TTT--EEEEEE-----TT--HHHHHHHHHHHHHGGGTTS--EEEE-TTT--HHHHHHHHHTT-EEEEE--TTSTTS-GGGSHHHHTTSPTT-EEEEEETTEEEEEEEEETTEEEEEEESS--S--EETTTTEEHHHHHHHHHTTHHHHHHHHHHHT------S-HHHHHHHHHHHHHHHHHHHHHHHH-HHHHHH--HHHHHHHHHHHHHHHHHHHHHH--TT--HHHHHHHHHTT-----HHHHHHHHHHSS------TTS------------------------

Foldseek 3Di:
DLVLQQVQLQVQQCVPVNPPDDRDDSLLVLLLLLVLLVCLLVVNQAPDLCVQCDDDPNYDLLQLLQDHSVVSVSSLVSGWRDDPVPDPCVVPLLHRHVVVVVVLQVVLQPQDDADQEKEKDKDFQAADADGQQWAADPVDPSRIGWMKIFIAHQPQLRTNGIDGDNDDDPVDDQLRPLLVSVCVRCVSVFQVQHEYEYEQSRDDPVSQVVSVVRNYKYKYWHQLPDPVHDPCQRLVNCLPPDALDKDWDDDVLKIWMWHHNDRSDITIMIISPDDDQDADDPSRHGVSVVVNVSRHCSNVVLNVQLSSSQSDHHDNDRSSSVVSVSSSSVLSNVLSSVCVVPVVCVVVDDSSVVSVVSSCVSRVVSSQVCLAPVPPRDPSNNVSSVVVPHHRDDVVVVVVVCVVPVPPPPPPVPDDPPDPDDDDDDDDDPDDDDDDDDD/DLVLQQVQLQVQQCVPVNPPDDRDDSLLVLLLLLVLLVCLLVVNQAPDLCVQCDDDPNHDLLQLLQDHSVVSVSSLVSGWRDDPVPDPCVVPLLHRHVVVVVVLQVVLQPQDDADQEKEKDKDFQAADADGQQWAADPVDPSRIGWMKIFIAHLPQLRTNGIDGDNDDDPVDDQLRVLLVSVCVRCVSVFQVQHEYEYEQSRDDPVSQVVSVVRNYKYKYWHQLPDPPHDPCQRLVNCLPPDALDKDWDDDVQKIWMWHHNDRSDITIMIISPDDDQDADDPSRHGPSVVVNVSRHCSNVVLNVQLSSSQSDHHDNDRSSSVVSVSSSSVLSNVLSSVCVVPVVCVVVDDSSVVSVVSSCVSRVVSSQVCLAPVPPRDPSNNVSSVVVPHHRDDVVVVVVVCVVPVPPPDPPVPDDPPDPDDPDDDDPDPPDPDDDDDD

Sequence (878 aa):
MTNAILLHTNEEGLRQRGIAWKDLVAMKVSSAIGLLLFLGLTKSGRENVRSIWRKGPCARNICLATMSGTRFQDILVMLRFDDKTTRNRQNDKFAPIRDIFDQFAASCRRYYSAGENVPVDKQLVPFRGRCPFLQYMPSKPAKYGIKFWLCVDVDTHYTLNIFLYLGKQRDQTTDNRGAEVVKKLMEPLYNTGRNVTCDNYFTRSRLAIELLQKGLTLVGTIKPNRWEVPQEICPNRVKKRDAKSSVFLFNGDLTLVSYIPKPKRSVILLSSMHHDKSVDGINQKPEIINFYNKTKGGVDTLDQMVSLYSVLRTTKRWPLTVFYNMINIVALNAYILYCQLNLDWARRHTRRDFYEELIMALVRPQIELRAANPVGLHTHTVSAIGILGFNVVRQRELERQHHLNAPLRRDCYLCPSRSQGDHAPRTDFSPTYNTWKPSMTNAILLHTNEEGLRQRGIAWKDLVAMKVSSAIGLLLFLGLTKSGRENVRSIWRKGPCARNICLATMSGTRFQDILVMLRFDDKTTRNRQNDKFAPIRDIFDQFAASCRRYYSAGENVPVDKQLVPFRGRCPFLQYMPSKPAKYGIKFWLCVDVDTHYTLNIFLYLGKQRDQTTDNRGAEVVKKLMEPLYNTGRNVTCDNYFTRSRLAIELLQKGLTLVGTIKPNRWEVPQEICPNRVKKRDAKSSVFLFNGDLTLVSYIPKPKRSVILLSSMHHDKSVDGINQKPEIINFYNKTKGGVDTLDQMVSLYSVLRTTKRWPLTVFYNMINIVALNAYILYCQLNLDWARRHTRRDFYEELIMALVRPQIELRAANPVGLHTHTVSAIGILGFNVVRQRELERQHHLNAPLRRDCYLCPSRSQGDHAPRTDFSPTYNTWKPS